Protein AF-A0A836A9Y0-F1 (afdb_monomer_lite)

Organism: Ovis aries (NCBI:txid9940)

Structure (mmCIF, N/CA/C/O backbone):
data_AF-A0A836A9Y0-F1
#
_entry.id   AF-A0A836A9Y0-F1
#
loop_
_atom_site.group_PDB
_atom_site.id
_atom_site.type_symbol
_atom_site.label_atom_id
_atom_site.label_alt_id
_atom_site.label_comp_id
_atom_site.label_asym_id
_atom_site.label_entity_id
_atom_site.label_seq_id
_atom_site.pdbx_PDB_ins_code
_atom_site.Cartn_x
_atom_site.Cartn_y
_atom_site.Cartn_z
_atom_site.occupancy
_atom_site.B_iso_or_equiv
_atom_site.auth_seq_id
_atom_site.auth_comp_id
_atom_site.auth_asym_id
_atom_site.auth_atom_id
_atom_site.pdbx_PDB_model_num
ATOM 1 N N . MET A 1 1 ? -20.623 -29.898 11.986 1.00 40.91 1 MET A N 1
ATOM 2 C CA . MET A 1 1 ? -20.162 -30.395 13.297 1.00 40.91 1 MET A CA 1
ATOM 3 C C . MET A 1 1 ? -20.669 -31.817 13.465 1.00 40.91 1 MET A C 1
ATOM 5 O O . MET A 1 1 ? -21.819 -32.070 13.120 1.00 40.91 1 MET A O 1
ATOM 9 N N . LEU A 1 2 ? -19.805 -32.748 13.873 1.00 35.03 2 LEU A N 1
ATOM 10 C CA . LEU A 1 2 ? -20.207 -34.109 14.236 1.00 35.03 2 LEU A CA 1
ATOM 11 C C . LEU A 1 2 ? -20.887 -34.054 15.611 1.00 35.03 2 LEU A C 1
ATOM 13 O O . LEU A 1 2 ? -20.304 -33.511 16.540 1.00 35.03 2 LEU A O 1
ATOM 17 N N . LYS A 1 3 ? -22.111 -34.584 15.704 1.00 52.34 3 LYS A N 1
ATOM 18 C CA . LYS A 1 3 ? -22.903 -34.691 16.939 1.00 52.34 3 LYS A CA 1
ATOM 19 C C . LYS A 1 3 ? -22.155 -35.589 17.930 1.00 52.34 3 LYS A C 1
ATOM 21 O O . LYS A 1 3 ? -21.882 -36.739 17.578 1.00 52.34 3 LYS A O 1
ATOM 26 N N . HIS A 1 4 ? -21.799 -35.088 19.111 1.00 60.66 4 HIS A N 1
ATOM 27 C CA . HIS A 1 4 ? -21.041 -35.863 20.093 1.00 60.66 4 HIS A CA 1
ATOM 28 C C . HIS A 1 4 ? -21.611 -35.687 21.502 1.00 60.66 4 HIS A C 1
ATOM 30 O O . HIS A 1 4 ? -21.284 -34.727 22.187 1.00 60.66 4 HIS A O 1
ATOM 36 N N . CYS A 1 5 ? -22.346 -36.700 21.952 1.00 69.25 5 CYS A N 1
ATOM 37 C CA . CYS A 1 5 ? -22.792 -36.835 23.332 1.00 69.25 5 CYS A CA 1
ATOM 38 C C . CYS A 1 5 ? -21.605 -36.968 24.303 1.00 69.25 5 CYS A C 1
ATOM 40 O O . CYS A 1 5 ? -20.709 -37.791 24.079 1.00 69.25 5 CYS A O 1
ATOM 42 N N . GLY A 1 6 ? -21.601 -36.186 25.381 1.00 70.75 6 GLY A N 1
ATOM 43 C CA . GLY A 1 6 ? -20.599 -36.220 26.447 1.00 70.75 6 GLY A CA 1
ATOM 44 C C . GLY A 1 6 ? -19.643 -35.024 26.457 1.00 70.75 6 GLY A C 1
ATOM 45 O O . GLY A 1 6 ? -18.547 -35.117 27.018 1.00 70.75 6 GLY A O 1
ATOM 46 N N . ASN A 1 7 ? -20.023 -33.916 25.813 1.00 75.00 7 ASN A N 1
ATOM 47 C CA . ASN A 1 7 ? -19.276 -32.652 25.824 1.00 75.00 7 ASN A CA 1
ATOM 48 C C . ASN A 1 7 ? -19.792 -31.673 26.905 1.00 75.00 7 ASN A C 1
ATOM 50 O O . ASN A 1 7 ? -19.231 -30.589 27.064 1.00 75.00 7 ASN A O 1
ATOM 54 N N . GLY A 1 8 ? -20.819 -32.061 27.670 1.00 71.50 8 GLY A N 1
ATOM 55 C CA . GLY A 1 8 ? -21.435 -31.254 28.724 1.00 71.50 8 GLY A CA 1
ATOM 56 C C . GLY A 1 8 ? -22.389 -30.170 28.215 1.00 71.50 8 GLY A C 1
ATOM 57 O O . GLY A 1 8 ? -22.803 -29.317 29.002 1.00 71.50 8 GLY A O 1
ATOM 58 N N . VAL A 1 9 ? -22.732 -30.175 26.922 1.00 77.00 9 VAL A N 1
ATOM 59 C CA . VAL A 1 9 ? -23.638 -29.215 26.283 1.00 77.00 9 VAL A CA 1
ATOM 60 C C . VAL A 1 9 ? -24.722 -29.981 25.542 1.00 77.00 9 VAL A C 1
ATOM 62 O O . VAL A 1 9 ? -24.435 -30.842 24.729 1.00 77.00 9 VAL A O 1
ATOM 65 N N . ILE A 1 10 ? -25.982 -29.636 25.788 1.00 74.56 10 ILE A N 1
ATOM 66 C CA . ILE A 1 10 ? -27.110 -30.328 25.161 1.00 74.56 10 ILE A CA 1
ATOM 67 C C . ILE A 1 10 ? -27.341 -29.760 23.766 1.00 74.56 10 ILE A C 1
ATOM 69 O O . ILE A 1 10 ? -27.750 -28.604 23.620 1.00 74.56 10 ILE A O 1
ATOM 73 N N . GLU A 1 11 ? -27.102 -30.579 22.744 1.00 77.38 11 GLU A N 1
ATOM 74 C CA . GLU A 1 11 ? -27.191 -30.180 21.340 1.00 77.38 11 GLU A CA 1
ATOM 75 C C . GLU A 1 11 ? -28.208 -31.036 20.559 1.00 77.38 11 GLU A C 1
ATOM 77 O O . GLU A 1 11 ? -28.163 -32.265 20.519 1.00 77.38 11 GLU A O 1
ATOM 82 N N . GLY A 1 12 ? -29.130 -30.389 19.839 1.00 74.44 12 GLY A N 1
ATOM 83 C CA . GLY A 1 12 ? -30.047 -31.081 18.924 1.00 74.44 12 GLY A CA 1
ATOM 84 C C . GLY A 1 12 ? -31.109 -31.953 19.615 1.00 74.44 12 GLY A C 1
ATOM 85 O O . GLY A 1 12 ? -32.067 -31.418 20.159 1.00 74.44 12 GLY A O 1
ATOM 86 N N . GLU A 1 13 ? -30.991 -33.284 19.494 1.00 70.62 13 GLU A N 1
ATOM 87 C CA . GLU A 1 13 ? -31.964 -34.291 19.987 1.00 70.62 13 GLU A CA 1
ATOM 88 C C . GLU A 1 13 ? -31.618 -34.850 21.384 1.00 70.62 13 GLU A C 1
ATOM 90 O O . GLU A 1 13 ? -32.306 -35.738 21.891 1.00 70.62 13 GLU A O 1
ATOM 95 N N . GLU A 1 14 ? -30.550 -34.353 22.006 1.00 83.00 14 GLU A N 1
ATOM 96 C CA . GLU A 1 14 ? -30.129 -34.751 23.348 1.00 83.00 14 GLU A CA 1
ATOM 97 C C . GLU A 1 14 ? -31.116 -34.245 24.408 1.00 83.00 14 GLU A C 1
ATOM 99 O O . GLU A 1 14 ? -31.613 -33.121 24.349 1.00 83.00 14 GLU A O 1
ATOM 104 N N . GLN A 1 15 ? -31.419 -35.084 25.399 1.00 82.69 15 GLN A N 1
ATOM 105 C CA . GLN A 1 15 ? -32.314 -34.714 26.505 1.00 82.69 15 GLN A CA 1
ATOM 106 C C . GLN A 1 15 ? -31.538 -34.232 27.738 1.00 82.69 15 GLN A C 1
ATOM 108 O O . GLN A 1 15 ? -32.102 -33.584 28.622 1.00 82.69 15 GLN A O 1
ATOM 113 N N . CYS A 1 16 ? -30.258 -34.586 27.816 1.00 84.50 16 CYS A N 1
ATOM 114 C CA . CYS A 1 16 ? -29.309 -34.200 28.851 1.00 84.50 16 CYS A CA 1
ATOM 115 C C . CYS A 1 16 ? -27.884 -34.491 28.352 1.00 84.50 16 CYS A C 1
ATOM 117 O O . CYS A 1 16 ? -27.719 -35.379 27.526 1.00 84.50 16 CYS A O 1
ATOM 119 N N . ASP A 1 17 ? -26.868 -33.807 28.874 1.00 84.94 17 ASP A N 1
ATOM 120 C CA . ASP A 1 17 ? -25.462 -34.163 28.653 1.00 84.94 17 ASP A CA 1
ATOM 121 C C . ASP A 1 17 ? -24.732 -34.062 30.000 1.00 84.94 17 ASP A C 1
ATOM 123 O O . ASP A 1 17 ? -24.662 -32.997 30.612 1.00 84.94 17 ASP A O 1
ATOM 127 N N . CYS A 1 18 ? -24.255 -35.204 30.495 1.00 82.69 18 CYS A N 1
ATOM 128 C CA . CYS A 1 18 ? -23.575 -35.347 31.784 1.00 82.69 18 CYS A CA 1
ATOM 129 C C . CYS A 1 18 ? -22.041 -35.264 31.676 1.00 82.69 18 CYS A C 1
ATOM 131 O O . CYS A 1 18 ? -21.339 -35.520 32.655 1.00 82.69 18 CYS A O 1
ATOM 133 N N . GLY A 1 19 ? -21.507 -34.894 30.510 1.00 82.25 19 GLY A N 1
ATOM 134 C CA . GLY A 1 19 ? -20.081 -34.754 30.249 1.00 82.25 19 GLY A CA 1
ATOM 135 C C . GLY A 1 19 ? -19.379 -36.092 30.019 1.00 82.25 19 GLY A C 1
ATOM 136 O O . GLY A 1 19 ? -19.870 -36.988 29.335 1.00 82.25 19 GLY A O 1
ATOM 137 N N . SER A 1 20 ? -18.179 -36.241 30.577 1.00 80.81 20 SER A N 1
ATOM 138 C CA . SER A 1 20 ? -17.347 -37.428 30.357 1.00 80.81 20 SER A CA 1
ATOM 139 C C . SER A 1 20 ? -18.006 -38.722 30.853 1.00 80.81 20 SER A C 1
ATOM 141 O O . SER A 1 20 ? -18.827 -38.717 31.770 1.00 80.81 20 SER A O 1
ATOM 143 N N . ILE A 1 21 ? -17.554 -39.868 30.328 1.00 77.56 21 ILE A N 1
ATOM 144 C CA . ILE A 1 21 ? -18.065 -41.201 30.703 1.00 77.56 21 ILE A CA 1
ATOM 145 C C . ILE A 1 21 ? -18.118 -41.394 32.231 1.00 77.56 21 ILE A C 1
ATOM 147 O O . ILE A 1 21 ? -19.115 -41.871 32.764 1.00 77.56 21 ILE A O 1
ATOM 151 N N . LYS A 1 22 ? -17.084 -40.949 32.958 1.00 78.38 22 LYS A N 1
ATOM 152 C CA . LYS A 1 22 ? -17.028 -41.052 34.426 1.00 78.38 22 LYS A CA 1
ATOM 153 C C . LYS A 1 22 ? -18.047 -40.163 35.146 1.00 78.38 22 LYS A C 1
ATOM 155 O O . LYS A 1 22 ? -18.500 -40.530 36.225 1.00 78.38 22 LYS A O 1
ATOM 160 N N . GLN A 1 23 ? -18.379 -39.000 34.584 1.00 78.56 23 GLN A N 1
ATOM 161 C CA . GLN A 1 23 ? -19.380 -38.092 35.150 1.00 78.56 23 GLN A CA 1
ATOM 162 C C . GLN A 1 23 ? -20.791 -38.641 34.908 1.00 78.56 23 GLN A C 1
ATOM 164 O O . GLN A 1 23 ? -21.576 -38.732 35.844 1.00 78.56 23 GLN A O 1
ATOM 169 N N . CYS A 1 24 ? -21.063 -39.146 33.704 1.00 79.19 24 CYS A N 1
ATOM 170 C CA . CYS A 1 24 ? -22.323 -39.807 33.366 1.00 79.19 24 CYS A CA 1
ATOM 171 C C . CYS A 1 24 ? -22.589 -41.109 34.140 1.00 79.19 24 CYS A C 1
ATOM 173 O O . CYS A 1 24 ? -23.739 -41.429 34.444 1.00 79.19 24 CYS A O 1
ATOM 175 N N . GLU A 1 25 ? -21.551 -41.874 34.492 1.00 79.50 25 GLU A N 1
ATOM 176 C CA . GLU A 1 25 ? -21.694 -43.054 35.361 1.00 79.50 25 GLU A CA 1
ATOM 177 C C . GLU A 1 25 ? -22.186 -42.690 36.771 1.00 79.50 25 GLU A C 1
ATOM 179 O O . GLU A 1 25 ? -22.871 -43.494 37.406 1.00 79.50 25 GLU A O 1
ATOM 184 N N . GLN A 1 26 ? -21.868 -41.482 37.242 1.00 80.44 26 GLN A N 1
ATOM 185 C CA . GLN A 1 26 ? -22.259 -40.963 38.555 1.00 80.44 26 GLN A CA 1
ATOM 186 C C . GLN A 1 26 ? -23.515 -40.077 38.502 1.00 80.44 26 GLN A C 1
ATOM 188 O O . GLN A 1 26 ? -24.064 -39.753 39.555 1.00 80.44 26 GLN A O 1
ATOM 193 N N . ASP A 1 27 ? -23.991 -39.711 37.307 1.00 81.88 27 ASP A N 1
ATOM 194 C CA . ASP A 1 27 ? -25.158 -38.850 37.126 1.00 81.88 27 ASP A CA 1
ATOM 195 C C . ASP A 1 27 ? -26.471 -39.635 37.353 1.00 81.88 27 ASP A C 1
ATOM 197 O O . ASP A 1 27 ? -26.752 -40.617 36.646 1.00 81.88 27 ASP A O 1
ATOM 201 N N . PRO A 1 28 ? -27.295 -39.234 38.341 1.00 84.56 28 PRO A N 1
ATOM 202 C CA . PRO A 1 28 ? -28.524 -39.938 38.693 1.00 84.56 28 PRO A CA 1
ATOM 203 C C . PRO A 1 28 ? -29.680 -39.692 37.711 1.00 84.56 28 PRO A C 1
ATOM 205 O O . PRO A 1 28 ? -30.686 -40.401 37.787 1.00 84.56 28 PRO A O 1
ATOM 208 N N . CYS A 1 29 ? -29.555 -38.731 36.791 1.00 90.00 29 CYS A N 1
ATOM 209 C CA . CYS A 1 29 ? -30.629 -38.260 35.917 1.00 90.00 29 CYS A CA 1
ATOM 210 C C . CYS A 1 29 ? -30.338 -38.462 34.422 1.00 90.00 29 CYS A C 1
ATOM 212 O O . CYS A 1 29 ? -31.281 -38.592 33.640 1.00 90.00 29 CYS A O 1
ATOM 214 N N . CYS A 1 30 ? -29.067 -38.528 34.024 1.00 89.62 30 CYS A N 1
ATOM 215 C CA . CYS A 1 30 ? -28.631 -38.636 32.636 1.00 89.62 30 CYS A CA 1
ATOM 216 C C . CYS A 1 30 ? -27.871 -39.943 32.350 1.00 89.62 30 CYS A C 1
ATOM 218 O O . CYS A 1 30 ? -27.176 -40.485 33.212 1.00 89.62 30 CYS A O 1
ATOM 220 N N . LEU A 1 31 ? -28.042 -40.490 31.143 1.00 85.62 31 LEU A N 1
ATOM 221 C CA . LEU A 1 31 ? -27.331 -41.671 30.646 1.00 85.62 31 LEU A CA 1
ATOM 222 C C . LEU A 1 31 ? -26.176 -41.280 29.715 1.00 85.62 31 LEU A C 1
ATOM 224 O O . LEU A 1 31 ? -26.192 -40.233 29.081 1.00 85.62 31 LEU A O 1
ATOM 228 N N . LEU A 1 32 ? -25.225 -42.205 29.542 1.00 83.81 32 LEU A N 1
ATOM 229 C CA . LEU A 1 32 ? -24.067 -42.091 28.637 1.00 83.81 32 LEU A CA 1
ATOM 230 C C . LEU A 1 32 ? -24.412 -41.853 27.155 1.00 83.81 32 LEU A C 1
ATOM 232 O O . LEU A 1 32 ? -23.524 -41.581 26.358 1.00 83.81 32 LEU A O 1
ATOM 236 N N . ASN A 1 33 ? -25.676 -42.018 26.771 1.00 84.75 33 ASN A N 1
ATOM 237 C CA . ASN A 1 33 ? -26.183 -41.754 25.426 1.00 84.75 33 ASN A CA 1
ATOM 238 C C . ASN A 1 33 ? -26.951 -40.419 25.335 1.00 84.75 33 ASN A C 1
ATOM 240 O O . ASN A 1 33 ? -27.707 -40.237 24.384 1.00 84.75 33 ASN A O 1
ATOM 244 N N . CYS A 1 34 ? -26.806 -39.536 26.329 1.00 85.94 34 CYS A N 1
ATOM 245 C CA . CYS A 1 34 ? -27.427 -38.210 26.382 1.00 85.94 34 CYS A CA 1
ATOM 246 C C . CYS A 1 34 ? -28.962 -38.243 26.361 1.00 85.94 34 CYS A C 1
ATOM 248 O O . CYS A 1 34 ? -29.647 -37.361 25.834 1.00 85.94 34 CYS A O 1
ATOM 250 N N . THR A 1 35 ? -29.518 -39.296 26.969 1.00 86.88 35 THR A N 1
ATOM 251 C CA . THR A 1 35 ? -30.953 -39.431 27.231 1.00 86.88 35 THR A CA 1
ATOM 252 C C . THR A 1 35 ? -31.219 -39.451 28.727 1.00 86.88 35 THR A C 1
ATOM 254 O O . THR A 1 35 ? -30.390 -39.912 29.518 1.00 86.88 35 THR A O 1
ATOM 257 N N . LEU A 1 36 ? -32.384 -38.942 29.126 1.00 88.62 36 LEU A N 1
ATOM 258 C CA . LEU A 1 36 ? -32.783 -38.965 30.526 1.00 88.62 36 LEU A CA 1
ATOM 259 C C . LEU A 1 36 ? -32.986 -40.412 30.980 1.00 88.62 36 LEU A C 1
ATOM 261 O O . LEU A 1 36 ? -33.551 -41.245 30.265 1.00 88.62 36 LEU A O 1
ATOM 265 N N . ARG A 1 37 ? -32.548 -40.720 32.202 1.00 87.75 37 ARG A N 1
ATOM 266 C CA . ARG A 1 37 ? -32.805 -42.027 32.812 1.00 87.75 37 ARG A CA 1
ATOM 267 C C . ARG A 1 37 ? -34.317 -42.265 32.916 1.00 87.75 37 ARG A C 1
ATOM 269 O O . ARG A 1 37 ? -35.064 -41.327 33.192 1.00 87.75 37 ARG A O 1
ATOM 276 N N . PRO A 1 38 ? -34.801 -43.509 32.751 1.00 85.44 38 PRO A N 1
ATOM 277 C CA . PRO A 1 38 ? -36.221 -43.816 32.891 1.00 85.44 38 PRO A CA 1
ATOM 278 C C . PRO A 1 38 ? -36.775 -43.324 34.237 1.00 85.44 38 PRO A C 1
ATOM 280 O O . PRO A 1 38 ? -36.335 -43.764 35.297 1.00 85.44 38 PRO A O 1
ATOM 283 N N . GLY A 1 39 ? -37.736 -42.397 34.190 1.00 81.88 39 GLY A N 1
ATOM 284 C CA . GLY A 1 39 ? -38.320 -41.760 35.373 1.00 81.88 39 GLY A CA 1
ATOM 285 C C . GLY A 1 39 ? -37.754 -40.376 35.717 1.00 81.88 39 GLY A C 1
ATOM 286 O O . GLY A 1 39 ? -38.380 -39.682 36.519 1.00 81.88 39 GLY A O 1
ATOM 287 N N . ALA A 1 40 ? -36.662 -39.932 35.096 1.00 88.88 40 ALA A N 1
ATOM 288 C CA . ALA A 1 40 ? -36.173 -38.558 35.185 1.00 88.88 40 ALA A CA 1
ATOM 289 C C . ALA A 1 40 ? -36.973 -37.637 34.246 1.00 88.88 40 ALA A C 1
ATOM 291 O O . ALA A 1 40 ? -37.228 -37.975 33.093 1.00 88.88 40 ALA A O 1
ATOM 292 N N . ALA A 1 41 ? -37.394 -36.479 34.753 1.00 86.81 41 ALA A N 1
ATOM 293 C CA . ALA A 1 41 ? -38.048 -35.418 33.982 1.00 86.81 41 ALA A CA 1
ATOM 294 C C . ALA A 1 41 ? -37.070 -34.296 33.586 1.00 86.81 41 ALA A C 1
ATOM 296 O O . ALA A 1 41 ? -37.346 -33.531 32.668 1.00 86.81 41 ALA A O 1
ATOM 297 N N . CYS A 1 42 ? -35.935 -34.198 34.277 1.00 88.00 42 CYS A N 1
ATOM 298 C CA . CYS A 1 42 ? -34.871 -33.230 34.034 1.00 88.00 42 CYS A CA 1
ATOM 299 C C . CYS A 1 42 ? -33.542 -33.779 34.575 1.00 88.00 42 CYS A C 1
ATOM 301 O O . CYS A 1 42 ? -33.552 -34.696 35.399 1.00 88.00 42 CYS A O 1
ATOM 303 N N . ALA A 1 43 ? -32.416 -33.204 34.144 1.00 85.69 43 ALA A N 1
ATOM 304 C CA . ALA A 1 43 ? -31.085 -33.520 34.682 1.00 85.69 43 ALA A CA 1
ATOM 305 C C . ALA A 1 43 ? -30.281 -32.289 35.145 1.00 85.69 43 ALA A C 1
ATOM 307 O O . ALA A 1 43 ? -29.320 -32.431 35.888 1.00 85.69 43 ALA A O 1
ATOM 308 N N . PHE A 1 44 ? -30.670 -31.080 34.738 1.00 81.94 44 PHE A N 1
ATOM 309 C CA . PHE A 1 44 ? -29.917 -29.842 34.959 1.00 81.94 44 PHE A CA 1
ATOM 310 C C . PHE A 1 44 ? -30.878 -28.647 35.053 1.00 81.94 44 PHE A C 1
ATOM 312 O O . PHE A 1 44 ? -32.032 -28.762 34.647 1.00 81.94 44 PHE A O 1
ATOM 319 N N . GLY A 1 45 ? -30.407 -27.502 35.556 1.00 80.50 45 GLY A N 1
ATOM 320 C CA . GLY A 1 45 ? -31.193 -26.268 35.698 1.00 80.50 45 GLY A CA 1
ATOM 321 C C . GLY A 1 45 ? -31.767 -26.047 37.106 1.00 80.50 45 GLY A C 1
ATOM 322 O O . GLY A 1 45 ? -31.972 -26.991 37.863 1.00 80.50 45 GLY A O 1
ATOM 323 N N . LEU A 1 46 ? -32.011 -24.780 37.469 1.00 79.75 46 LEU A N 1
ATOM 324 C CA . LEU A 1 46 ? -32.433 -24.364 38.822 1.00 79.75 46 LEU A CA 1
ATOM 325 C C . LEU A 1 46 ? -33.781 -24.958 39.262 1.00 79.75 46 LEU A C 1
ATOM 327 O O . LEU A 1 46 ? -34.043 -25.063 40.456 1.00 79.75 46 LEU A O 1
ATOM 331 N N . CYS A 1 47 ? -34.630 -25.366 38.317 1.00 86.50 47 CYS A N 1
ATOM 332 C CA . CYS A 1 47 ? -35.911 -26.014 38.602 1.00 86.50 47 CYS A CA 1
ATOM 333 C C . CYS A 1 47 ? -35.830 -27.541 38.562 1.00 86.50 47 CYS A C 1
ATOM 335 O O . CYS A 1 47 ? -36.873 -28.198 38.565 1.00 86.50 47 CYS A O 1
ATOM 337 N N . CYS A 1 48 ? -34.625 -28.107 38.490 1.00 87.31 48 CYS A N 1
ATOM 338 C CA . CYS A 1 48 ? -34.408 -29.540 38.525 1.00 87.31 48 CYS A CA 1
ATOM 339 C C . CYS A 1 48 ? -33.849 -29.971 39.878 1.00 87.31 48 CYS A C 1
ATOM 341 O O . CYS A 1 48 ? -32.749 -29.580 40.263 1.00 87.31 48 CYS A O 1
ATOM 343 N N . LYS A 1 49 ? -34.595 -30.817 40.590 1.00 85.12 49 LYS A N 1
ATOM 344 C CA . LYS A 1 49 ? -34.154 -31.409 41.853 1.00 85.12 49 LYS A CA 1
ATOM 345 C C . LYS A 1 49 ? -34.531 -32.878 41.881 1.00 85.12 49 LYS A C 1
ATOM 347 O O . LYS A 1 49 ? -35.651 -33.233 41.524 1.00 85.12 49 LYS A O 1
ATOM 352 N N . ASP A 1 50 ? -33.582 -33.732 42.257 1.00 88.25 50 ASP A N 1
ATOM 353 C CA . ASP A 1 50 ? -33.772 -35.188 42.311 1.00 88.25 50 ASP A CA 1
ATOM 354 C C . ASP A 1 50 ? -34.377 -35.758 41.007 1.00 88.25 50 ASP A C 1
ATOM 356 O O . ASP A 1 50 ? -35.269 -36.607 41.010 1.00 88.25 50 ASP A O 1
ATOM 360 N N . CYS A 1 51 ? -33.910 -35.239 39.865 1.00 90.25 51 CYS A N 1
ATOM 361 C CA . CYS A 1 51 ? -34.370 -35.577 38.515 1.00 90.25 51 CYS A CA 1
ATOM 362 C C . CYS A 1 51 ? -35.854 -35.279 38.221 1.00 90.25 51 CYS A C 1
ATOM 364 O O . CYS A 1 51 ? -36.423 -35.834 37.275 1.00 90.25 51 CYS A O 1
ATOM 366 N N . LYS A 1 52 ? -36.513 -34.425 39.011 1.00 89.50 52 LYS A N 1
ATOM 367 C CA . LYS A 1 52 ? -37.903 -33.990 38.823 1.00 89.50 52 LYS A CA 1
ATOM 368 C C . LYS A 1 52 ? -37.991 -32.468 38.742 1.00 89.50 52 LYS A C 1
ATOM 370 O O . LYS A 1 52 ? -37.170 -31.755 39.316 1.00 89.50 52 LYS A O 1
ATOM 375 N N . PHE A 1 53 ? -39.010 -31.976 38.035 1.00 87.94 53 PHE A N 1
ATOM 376 C CA . PHE A 1 53 ? -39.336 -30.555 38.082 1.00 87.94 53 PHE A CA 1
ATOM 377 C C . PHE A 1 53 ? -39.808 -30.183 39.482 1.00 87.94 53 PHE A C 1
ATOM 379 O O . PHE A 1 53 ? -40.619 -30.892 40.084 1.00 87.94 53 PHE A O 1
ATOM 386 N N . MET A 1 54 ? -39.311 -29.055 39.974 1.00 83.50 54 MET A N 1
ATOM 387 C CA . MET A 1 54 ? -39.780 -28.457 41.216 1.00 83.50 54 MET A CA 1
ATOM 388 C C . MET A 1 54 ? -41.285 -28.150 41.128 1.00 83.50 54 MET A C 1
ATOM 390 O O . MET A 1 54 ? -41.750 -27.699 40.076 1.00 83.50 54 MET A O 1
ATOM 394 N N . PRO A 1 55 ? -42.065 -28.397 42.196 1.00 83.00 55 PRO A N 1
ATOM 395 C CA . PRO A 1 55 ? -43.509 -28.192 42.187 1.00 83.00 55 PRO A CA 1
ATOM 396 C C . PRO A 1 55 ? -43.854 -26.719 41.945 1.00 83.00 55 PRO A C 1
ATOM 398 O O . PRO A 1 55 ? -43.154 -25.813 42.399 1.00 83.00 55 PRO A O 1
ATOM 401 N N . SER A 1 56 ? -44.948 -26.472 41.219 1.00 86.38 56 SER A N 1
ATOM 402 C CA . SER A 1 56 ? -45.346 -25.100 40.910 1.00 86.38 56 SER A CA 1
ATOM 403 C C . SER A 1 56 ? -45.731 -24.328 42.176 1.00 86.38 56 SER A C 1
ATOM 405 O O . SER A 1 56 ? -46.409 -24.865 43.051 1.00 86.38 56 SER A O 1
ATOM 407 N N . GLY A 1 57 ? -45.304 -23.067 42.253 1.00 81.44 57 GLY A N 1
ATOM 408 C CA . GLY A 1 57 ? -45.620 -22.151 43.355 1.00 81.44 57 GLY A CA 1
ATOM 409 C C . GLY A 1 57 ? -44.546 -22.024 44.439 1.00 81.44 57 GLY A C 1
ATOM 410 O O . GLY A 1 57 ? -44.655 -21.138 45.284 1.00 81.44 57 GLY A O 1
ATOM 411 N N . GLU A 1 58 ? -43.484 -22.832 44.407 1.00 83.88 58 GLU A N 1
ATOM 412 C CA . GLU A 1 58 ? -42.281 -22.567 45.205 1.00 83.88 58 GLU A CA 1
ATOM 413 C C . GLU A 1 58 ? -41.426 -21.451 44.559 1.00 83.88 58 GLU A C 1
ATOM 415 O O . GLU A 1 58 ? -41.511 -21.197 43.355 1.00 83.88 58 GLU A O 1
ATOM 420 N N . LEU A 1 59 ? -40.618 -20.752 45.360 1.00 85.69 59 LEU A N 1
ATOM 421 C CA . LEU A 1 59 ? -39.804 -19.623 44.901 1.00 85.69 59 LEU A CA 1
ATOM 422 C C . LEU A 1 59 ? -38.581 -20.117 44.111 1.00 85.69 59 LEU A C 1
ATOM 424 O O . LEU A 1 59 ? -37.744 -20.839 44.653 1.00 85.69 59 LEU A O 1
ATOM 428 N N . CYS A 1 60 ? -38.483 -19.707 42.848 1.00 86.94 60 CYS A N 1
ATOM 429 C CA . CYS A 1 60 ? -37.383 -20.037 41.942 1.00 86.94 60 CYS A CA 1
ATOM 430 C C . CYS A 1 60 ? -36.238 -19.040 42.081 1.00 86.94 60 CYS A C 1
ATOM 432 O O . CYS A 1 60 ? -35.096 -19.421 42.338 1.00 86.94 60 CYS A O 1
ATOM 434 N N . ARG A 1 61 ? -36.566 -17.751 41.962 1.00 89.06 61 ARG A N 1
ATOM 435 C CA . ARG A 1 61 ? -35.628 -16.646 42.139 1.00 89.06 61 ARG A CA 1
ATOM 436 C C . ARG A 1 61 ? -36.248 -15.634 43.111 1.00 89.06 61 ARG A C 1
ATOM 438 O O . ARG A 1 61 ? -37.380 -15.200 42.892 1.00 89.06 61 ARG A O 1
ATOM 445 N N . PRO A 1 62 ? -35.572 -15.321 44.231 1.00 85.75 62 PRO A N 1
ATOM 446 C CA . PRO A 1 62 ? -36.053 -14.326 45.180 1.00 85.75 62 PRO A CA 1
ATOM 447 C C . PRO A 1 62 ? -35.888 -12.914 44.615 1.00 85.75 62 PRO A C 1
ATOM 449 O O . PRO A 1 62 ? -34.912 -12.648 43.922 1.00 85.75 62 PRO A O 1
ATOM 452 N N . GLN A 1 63 ? -36.795 -12.010 44.992 1.00 86.12 63 GLN A N 1
ATOM 453 C CA . GLN A 1 63 ? -36.639 -10.582 44.710 1.00 86.12 63 GLN A CA 1
ATOM 454 C C . GLN A 1 63 ? -35.381 -10.036 45.406 1.00 86.12 63 GLN A C 1
ATOM 456 O O . GLN A 1 63 ? -35.193 -10.239 46.611 1.00 86.12 63 GLN A O 1
ATOM 461 N N . ILE A 1 64 ? -34.522 -9.348 44.656 1.00 80.25 64 ILE A N 1
ATOM 462 C CA . ILE A 1 64 ? -33.262 -8.772 45.154 1.00 80.25 64 ILE A CA 1
ATOM 463 C C . ILE A 1 64 ? -33.466 -7.332 45.648 1.00 80.25 64 ILE A C 1
ATOM 465 O O . ILE A 1 64 ? -32.761 -6.871 46.546 1.00 80.25 64 ILE A O 1
ATOM 469 N N . SER A 1 65 ? -34.450 -6.617 45.102 1.00 81.25 65 SER A N 1
ATOM 470 C CA . SER A 1 65 ? -34.861 -5.297 45.581 1.00 81.25 65 SER A CA 1
ATOM 471 C C . SER A 1 65 ? -36.357 -5.077 45.356 1.00 81.25 65 SER A C 1
ATOM 473 O O . SER A 1 65 ? -37.019 -5.872 44.701 1.00 81.25 65 SER A O 1
ATOM 475 N N . GLU A 1 66 ? -36.896 -3.970 45.858 1.00 82.62 66 GLU A N 1
ATOM 476 C CA . GLU A 1 66 ? -38.275 -3.535 45.581 1.00 82.62 66 GLU A CA 1
ATOM 477 C C . GLU A 1 66 ? -38.552 -3.225 44.094 1.00 82.62 66 GLU A C 1
ATOM 479 O O . GLU A 1 66 ? -39.706 -3.092 43.693 1.00 82.62 66 GLU A O 1
ATOM 484 N N . CYS A 1 67 ? -37.501 -3.144 43.271 1.00 86.75 67 CYS A N 1
ATOM 485 C CA . CYS A 1 67 ? -37.579 -2.999 41.818 1.00 86.75 67 CYS A CA 1
ATOM 486 C C . CYS A 1 67 ? -37.438 -4.323 41.058 1.00 86.75 67 CYS A C 1
ATOM 488 O O . CYS A 1 67 ? -37.489 -4.322 39.828 1.00 86.75 67 CYS A O 1
ATOM 490 N N . ASP A 1 68 ? -37.247 -5.428 41.771 1.00 88.25 68 ASP A N 1
ATOM 491 C CA . ASP A 1 68 ? -37.094 -6.775 41.237 1.00 88.25 68 ASP A CA 1
ATOM 492 C C . ASP A 1 68 ? -38.340 -7.598 41.576 1.00 88.25 68 ASP A C 1
ATOM 494 O O . ASP A 1 68 ? -38.889 -7.459 42.671 1.00 88.25 68 ASP A O 1
ATOM 498 N N . LEU A 1 69 ? -38.825 -8.424 40.649 1.00 86.75 69 LEU A N 1
ATOM 499 C CA . LEU A 1 69 ? -39.995 -9.261 40.913 1.00 86.75 69 LEU A CA 1
ATOM 500 C C . LEU A 1 69 ? -39.526 -10.685 41.229 1.00 86.75 69 LEU A C 1
ATOM 502 O O . LEU A 1 69 ? -38.619 -11.188 40.582 1.00 86.75 69 LEU A O 1
ATOM 506 N N . PRO A 1 70 ? -40.119 -11.365 42.223 1.00 86.69 70 PRO A N 1
ATOM 507 C CA . PRO A 1 70 ? -39.793 -12.760 42.459 1.00 86.69 70 PRO A CA 1
ATOM 508 C C . PRO A 1 70 ? -40.349 -13.635 41.330 1.00 86.69 70 PRO A C 1
ATOM 510 O O . PRO A 1 70 ? -41.446 -13.391 40.830 1.00 86.69 70 PRO A O 1
ATOM 513 N N . GLU A 1 71 ? -39.636 -14.705 40.982 1.00 90.62 71 GLU A N 1
ATOM 514 C CA . GLU A 1 71 ? -40.141 -15.739 40.078 1.00 90.62 71 GLU A CA 1
ATOM 515 C C . GLU A 1 71 ? -40.399 -17.049 40.810 1.00 90.62 71 GLU A C 1
ATOM 517 O O . GLU A 1 71 ? -39.627 -17.482 41.669 1.00 90.62 71 GLU A O 1
ATOM 522 N N . TRP A 1 72 ? -41.462 -17.739 40.407 1.00 87.94 72 TRP A N 1
ATOM 523 C CA . TRP A 1 72 ? -41.884 -19.012 40.985 1.00 87.94 72 TRP A CA 1
ATOM 524 C C . TRP A 1 72 ? -41.709 -20.155 39.995 1.00 87.94 72 TRP A C 1
ATOM 526 O O . TRP A 1 72 ? -41.800 -19.968 38.780 1.00 87.94 72 TRP A O 1
ATOM 536 N N . TYR A 1 73 ? -41.488 -21.364 40.509 1.00 86.00 73 TYR A N 1
ATOM 537 C CA . TYR A 1 73 ? -41.441 -22.554 39.672 1.00 86.00 73 TYR A CA 1
ATOM 538 C C . TYR A 1 73 ? -42.785 -22.733 38.954 1.00 86.00 73 TYR A C 1
ATOM 540 O O . TYR A 1 73 ? -43.864 -22.641 39.547 1.00 86.00 73 TYR A O 1
ATOM 548 N N . ASN A 1 74 ? -42.728 -23.028 37.659 1.00 83.00 74 ASN A N 1
ATOM 549 C CA . ASN A 1 74 ? -43.911 -23.278 36.834 1.00 83.00 74 ASN A CA 1
ATOM 550 C C . ASN A 1 74 ? -44.323 -24.764 36.809 1.00 83.00 74 ASN A C 1
ATOM 552 O O . ASN A 1 74 ? -45.293 -25.116 36.142 1.00 83.00 74 ASN A O 1
ATOM 556 N N . GLY A 1 75 ? -43.576 -25.646 37.489 1.00 82.75 75 GLY A N 1
ATOM 557 C CA . GLY A 1 75 ? -43.845 -27.088 37.550 1.00 82.75 75 GLY A CA 1
ATOM 558 C C . GLY A 1 75 ? -43.604 -27.866 36.254 1.00 82.75 75 GLY A C 1
ATOM 559 O O . GLY A 1 75 ? -43.905 -29.055 36.201 1.00 82.75 75 GLY A O 1
ATOM 560 N N . THR A 1 76 ? -43.112 -27.213 35.200 1.00 84.06 76 THR A N 1
ATOM 561 C CA . THR A 1 76 ? -43.107 -27.760 33.831 1.00 84.06 76 THR A CA 1
ATOM 562 C C . THR A 1 76 ? -41.789 -27.561 33.087 1.00 84.06 76 THR A C 1
ATOM 564 O O . THR A 1 76 ? -41.594 -28.166 32.036 1.00 84.06 76 THR A O 1
ATOM 567 N N . SER A 1 77 ? -40.878 -26.744 33.619 1.00 85.00 77 SER A N 1
ATOM 568 C CA . SER A 1 77 ? -39.555 -26.493 33.051 1.00 85.00 77 SER A CA 1
ATOM 569 C C . SER A 1 77 ? -38.456 -26.757 34.072 1.00 85.00 77 SER A C 1
ATOM 571 O O . SER A 1 77 ? -38.645 -26.603 35.274 1.00 85.00 77 SER A O 1
ATOM 573 N N . HIS A 1 78 ? -37.285 -27.114 33.557 1.00 83.62 78 HIS A N 1
ATOM 574 C CA . HIS A 1 78 ? -36.018 -27.205 34.276 1.00 83.62 78 HIS A CA 1
ATOM 575 C C . HIS A 1 78 ? -35.332 -25.847 34.562 1.00 83.62 78 HIS A C 1
ATOM 577 O O . HIS A 1 78 ? -34.437 -25.778 35.403 1.00 83.62 78 HIS A O 1
ATOM 583 N N . GLN A 1 79 ? -35.750 -24.765 33.896 1.00 85.88 79 GLN A N 1
ATOM 584 C CA . GLN A 1 79 ? -35.218 -23.406 34.072 1.00 85.88 79 GLN A CA 1
ATOM 585 C C . GLN A 1 79 ? -36.272 -22.481 34.679 1.00 85.88 79 GLN A C 1
ATOM 587 O O . GLN A 1 79 ? -37.463 -22.636 34.383 1.00 85.88 79 GLN A O 1
ATOM 592 N N . CYS A 1 80 ? -35.829 -21.515 35.498 1.00 85.25 80 CYS A N 1
ATOM 593 C CA . CYS A 1 80 ? -36.732 -20.502 36.042 1.00 85.25 80 CYS A CA 1
ATOM 594 C C . CYS A 1 80 ? -37.396 -19.737 34.890 1.00 85.25 80 CYS A C 1
ATOM 596 O O . CYS A 1 80 ? -36.782 -19.589 33.828 1.00 85.25 80 CYS A O 1
ATOM 598 N N . PRO A 1 81 ? -38.615 -19.214 35.097 1.00 85.56 81 PRO A N 1
ATOM 599 C CA . PRO A 1 81 ? -39.185 -18.218 34.202 1.00 85.56 81 PRO A CA 1
ATOM 600 C C . PRO A 1 81 ? -38.218 -17.052 33.937 1.00 85.56 81 PRO A C 1
ATOM 602 O O . PRO A 1 81 ? -37.279 -16.815 34.711 1.00 85.56 81 PRO A O 1
ATOM 605 N N . GLU A 1 82 ? -38.449 -16.341 32.829 1.00 85.12 82 GLU A N 1
ATOM 606 C CA . GLU A 1 82 ? -37.678 -15.141 32.497 1.00 85.12 82 GLU A CA 1
ATOM 607 C C . GLU A 1 82 ? -37.649 -14.172 33.680 1.00 85.12 82 GLU A C 1
ATOM 609 O O . GLU A 1 82 ? -38.638 -14.003 34.388 1.00 85.12 82 GLU A O 1
ATOM 614 N N . ASP A 1 83 ? -36.476 -13.585 33.885 1.00 84.38 83 ASP A N 1
ATOM 615 C CA . ASP A 1 83 ? -36.185 -12.669 34.978 1.00 84.38 83 ASP A CA 1
ATOM 616 C C . ASP A 1 83 ? -36.820 -11.305 34.691 1.00 84.38 83 ASP A C 1
ATOM 618 O O . ASP A 1 83 ? -36.377 -10.578 33.791 1.00 84.38 83 ASP A O 1
ATOM 622 N N . VAL A 1 84 ? -37.904 -11.004 35.403 1.00 85.88 84 VAL A N 1
ATOM 623 C CA . VAL A 1 84 ? -38.763 -9.847 35.159 1.00 85.88 84 VAL A CA 1
ATOM 624 C C . VAL A 1 84 ? -38.653 -8.856 36.304 1.00 85.88 84 VAL A C 1
ATOM 626 O O . VAL A 1 84 ? -38.527 -9.205 37.468 1.00 85.88 84 VAL A O 1
ATOM 629 N N . HIS A 1 85 ? -38.728 -7.570 35.978 1.00 86.50 85 HIS A N 1
ATOM 630 C CA . HIS A 1 85 ? -38.516 -6.517 36.960 1.00 86.50 85 HIS A CA 1
ATOM 631 C C . HIS A 1 85 ? -39.530 -5.397 36.820 1.00 86.50 85 HIS A C 1
ATOM 633 O O . HIS A 1 85 ? -40.198 -5.252 35.790 1.00 86.50 85 HIS A O 1
ATOM 639 N N . VAL A 1 86 ? -39.650 -4.591 37.873 1.00 83.12 86 VAL A N 1
ATOM 640 C CA . VAL A 1 86 ? -40.521 -3.418 37.868 1.00 83.12 86 VAL A CA 1
ATOM 641 C C . VAL A 1 86 ? -40.066 -2.480 36.750 1.00 83.12 86 VAL A C 1
ATOM 643 O O . VAL A 1 86 ? -38.867 -2.288 36.529 1.00 83.12 86 VAL A O 1
ATOM 646 N N . GLN A 1 87 ? -41.028 -1.931 36.008 1.00 77.50 87 GLN A N 1
ATOM 647 C CA . GLN A 1 87 ? -40.754 -1.072 34.861 1.00 77.50 87 GLN A CA 1
ATOM 648 C C . GLN A 1 87 ? -39.875 0.125 35.258 1.00 77.50 87 GLN A C 1
ATOM 650 O O . GLN A 1 87 ? -40.126 0.790 36.266 1.00 77.50 87 GLN A O 1
ATOM 655 N N . ASP A 1 88 ? -38.867 0.420 34.434 1.00 75.31 88 ASP A N 1
ATOM 656 C CA . ASP A 1 88 ? -37.946 1.527 34.681 1.00 75.31 88 ASP A CA 1
ATOM 657 C C . ASP A 1 88 ? -38.694 2.866 34.813 1.00 75.31 88 ASP A C 1
ATOM 659 O O . ASP A 1 88 ? -39.575 3.194 34.010 1.00 75.31 88 ASP A O 1
ATOM 663 N N . GLY A 1 89 ? -38.312 3.657 35.817 1.00 67.81 89 GLY A N 1
ATOM 664 C CA . GLY A 1 89 ? -38.919 4.955 36.122 1.00 67.81 89 GLY A CA 1
ATOM 665 C C . GLY A 1 89 ? -40.085 4.909 37.114 1.00 67.81 89 GLY A C 1
ATOM 666 O O . GLY A 1 89 ? -40.624 5.963 37.447 1.00 67.81 89 GLY A O 1
ATOM 667 N N . ILE A 1 90 ? -40.463 3.731 37.622 1.00 76.50 90 ILE A N 1
ATOM 668 C CA . ILE A 1 90 ? -41.392 3.625 38.755 1.00 76.50 90 ILE A CA 1
ATOM 669 C C . ILE A 1 90 ? -40.665 4.037 40.046 1.00 76.50 90 ILE A C 1
ATOM 671 O O . ILE A 1 90 ? -39.566 3.541 40.300 1.00 76.50 90 ILE A O 1
ATOM 675 N N . PRO A 1 91 ? -41.221 4.960 40.852 1.00 79.38 91 PRO A N 1
ATOM 676 C CA . PRO A 1 91 ? -40.599 5.380 42.102 1.00 79.38 91 PRO A CA 1
ATOM 677 C C . PRO A 1 91 ? -40.571 4.224 43.104 1.00 79.38 91 PRO A C 1
ATOM 679 O O . PRO A 1 91 ? -41.585 3.567 43.328 1.00 79.38 91 PRO A O 1
ATOM 682 N N . CYS A 1 92 ? -39.407 4.005 43.707 1.00 84.19 92 CYS A N 1
ATOM 683 C CA . CYS A 1 92 ? -39.183 2.993 44.742 1.00 84.19 92 CYS A CA 1
ATOM 684 C C . CYS A 1 92 ? -38.885 3.611 46.117 1.00 84.19 92 CYS A C 1
ATOM 686 O O . CYS A 1 92 ? -39.058 2.966 47.141 1.00 84.19 92 CYS A O 1
ATOM 688 N N . SER A 1 93 ? -38.514 4.894 46.158 1.00 76.38 93 SER A N 1
ATOM 689 C CA . SER A 1 93 ? -38.355 5.689 47.379 1.00 76.38 93 SER A CA 1
ATOM 690 C C . SER A 1 93 ? -38.671 7.160 47.074 1.00 76.38 93 SER A C 1
ATOM 692 O O . SER A 1 93 ? -38.835 7.529 45.911 1.00 76.38 93 SER A O 1
ATOM 694 N N . ASP A 1 94 ? -38.705 8.020 48.094 1.00 70.81 94 ASP A N 1
ATOM 695 C CA . ASP A 1 94 ? -39.010 9.456 47.965 1.00 70.81 94 ASP A CA 1
ATOM 696 C C . ASP A 1 94 ? -38.052 10.202 47.012 1.00 70.81 94 ASP A C 1
ATOM 698 O O . ASP A 1 94 ? -38.385 11.268 46.493 1.00 70.81 94 ASP A O 1
ATOM 702 N N . SER A 1 95 ? -36.860 9.649 46.767 1.00 68.62 95 SER A N 1
ATOM 703 C CA . SER A 1 95 ? -35.820 10.234 45.910 1.00 68.62 95 SER A CA 1
ATOM 704 C C . SER A 1 95 ? -35.175 9.245 44.929 1.00 68.62 95 SER A C 1
ATOM 706 O O . SER A 1 95 ? -34.137 9.562 44.345 1.00 68.62 95 SER A O 1
ATOM 708 N N . ALA A 1 96 ? -35.765 8.060 44.728 1.00 75.81 96 ALA A N 1
ATOM 709 C CA . ALA A 1 96 ? -35.199 7.011 43.877 1.00 75.81 96 ALA A CA 1
ATOM 710 C C . ALA A 1 96 ? -36.242 6.350 42.970 1.00 75.81 96 ALA A C 1
ATOM 712 O O . ALA A 1 96 ? -37.418 6.220 43.318 1.00 75.81 96 ALA A O 1
ATOM 713 N N . PHE A 1 97 ? -35.778 5.888 41.810 1.00 78.69 97 PHE A N 1
ATOM 714 C CA . PHE A 1 97 ? -36.591 5.213 40.804 1.00 78.69 97 PHE A CA 1
ATOM 715 C C . PHE A 1 97 ? -35.976 3.867 40.436 1.00 78.69 97 PHE A C 1
ATOM 717 O O . PHE A 1 97 ? -34.752 3.710 40.439 1.00 78.69 97 PHE A O 1
ATOM 724 N N . CYS A 1 98 ? -36.836 2.921 40.076 1.00 81.44 98 CYS A N 1
ATOM 725 C CA . CYS A 1 98 ? -36.432 1.625 39.570 1.00 81.44 98 CYS A CA 1
ATOM 726 C C . CYS A 1 98 ? -35.701 1.757 38.241 1.00 81.44 98 CYS A C 1
ATOM 728 O O . CYS A 1 98 ? -36.163 2.445 37.326 1.00 81.44 98 CYS A O 1
ATOM 730 N N . TYR A 1 99 ? -34.567 1.073 38.138 1.00 75.25 99 TYR A N 1
ATOM 731 C CA . TYR A 1 99 ? -33.832 0.903 36.895 1.00 75.25 99 TYR A CA 1
ATOM 732 C C . TYR A 1 99 ? -33.129 -0.453 36.903 1.00 75.25 99 TYR A C 1
ATOM 734 O O . TYR A 1 99 ? -32.324 -0.709 37.798 1.00 75.25 99 TYR A O 1
ATOM 742 N N . GLN A 1 100 ? -33.436 -1.312 35.925 1.00 79.75 100 GLN A N 1
ATOM 743 C CA . GLN A 1 100 ? -32.805 -2.631 35.751 1.00 79.75 100 GLN A CA 1
ATOM 744 C C . GLN A 1 100 ? -32.698 -3.438 37.061 1.00 79.75 100 GLN A C 1
ATOM 746 O O . GLN A 1 100 ? -31.606 -3.853 37.444 1.00 79.75 100 GLN A O 1
ATOM 751 N N . LYS A 1 101 ? -33.834 -3.658 37.745 1.00 81.88 101 LYS A N 1
ATOM 752 C CA . LYS A 1 101 ? -33.966 -4.416 39.015 1.00 81.88 101 LYS A CA 1
ATOM 753 C C . LYS A 1 101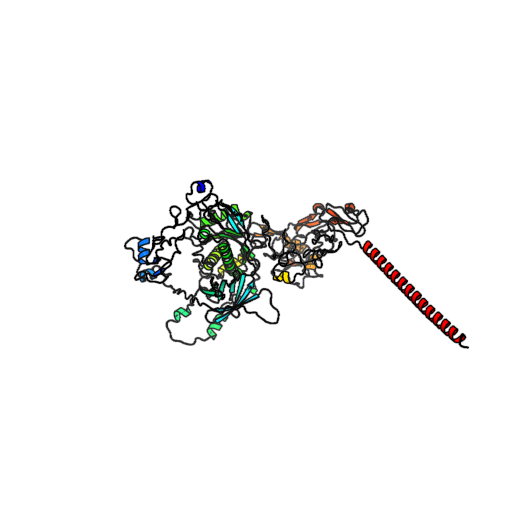 ? -33.464 -3.727 40.282 1.00 81.88 101 LYS A C 1
ATOM 755 O O . LYS A 1 101 ? -33.594 -4.309 41.356 1.00 81.88 101 LYS A O 1
ATOM 760 N N . SER A 1 102 ? -32.917 -2.511 40.214 1.00 78.00 102 SER A N 1
ATOM 761 C CA . SER A 1 102 ? -32.354 -1.821 41.388 1.00 78.00 102 SER A CA 1
ATOM 762 C C . SER A 1 102 ? -33.061 -0.503 41.706 1.00 78.00 102 SER A C 1
ATOM 764 O O . SER A 1 102 ? -33.333 0.299 40.810 1.00 78.00 102 SER A O 1
ATOM 766 N N . CYS A 1 103 ? -33.303 -0.264 43.000 1.00 81.19 103 CYS A N 1
ATOM 767 C CA . CYS A 1 103 ? -33.700 1.040 43.525 1.00 81.19 103 CYS A CA 1
ATOM 768 C C . CYS A 1 103 ? -32.463 1.828 43.968 1.00 81.19 103 CYS A C 1
ATOM 770 O O . CYS A 1 103 ? -31.898 1.583 45.034 1.00 81.19 103 CYS A O 1
ATOM 772 N N . ASN A 1 104 ? -32.016 2.773 43.143 1.00 72.00 104 ASN A N 1
ATOM 773 C CA . ASN A 1 104 ? -30.767 3.490 43.395 1.00 72.00 104 ASN A CA 1
ATOM 774 C C . ASN A 1 104 ? -31.038 4.856 44.043 1.00 72.00 104 ASN A C 1
ATOM 776 O O . ASN A 1 104 ? -31.615 5.733 43.403 1.00 72.00 104 ASN A O 1
ATOM 780 N N . SER A 1 105 ? -30.580 5.059 45.286 1.00 76.06 105 SER A N 1
ATOM 781 C CA . SER A 1 105 ? -30.586 6.368 45.963 1.00 76.06 105 SER A CA 1
ATOM 782 C C . SER A 1 105 ? -29.161 6.848 46.245 1.00 76.06 105 SER A C 1
ATOM 784 O O . SER A 1 105 ? -28.305 6.062 46.651 1.00 76.06 105 SER A O 1
ATOM 786 N N . HIS A 1 106 ? -28.901 8.148 46.070 1.00 70.06 106 HIS A N 1
ATOM 787 C CA . HIS A 1 106 ? -27.572 8.729 46.316 1.00 70.06 106 HIS A CA 1
ATOM 788 C C . HIS A 1 106 ? -27.142 8.565 47.783 1.00 70.06 106 HIS A C 1
ATOM 790 O O . HIS A 1 106 ? -25.998 8.224 48.067 1.00 70.06 106 HIS A O 1
ATOM 796 N N . ASP A 1 107 ? -28.080 8.724 48.720 1.00 76.06 107 ASP A N 1
ATOM 797 C CA . ASP A 1 107 ? -27.840 8.492 50.149 1.00 76.06 107 ASP A CA 1
ATOM 798 C C . ASP A 1 107 ? -27.594 7.013 50.475 1.00 76.06 107 ASP A C 1
ATOM 800 O O . ASP A 1 107 ? -26.831 6.700 51.388 1.00 76.06 107 ASP A O 1
ATOM 804 N N . GLY A 1 108 ? -28.248 6.087 49.769 1.00 72.50 108 GLY A N 1
ATOM 805 C CA . GLY A 1 108 ? -27.978 4.652 49.891 1.00 72.50 108 GLY A CA 1
ATOM 806 C C . GLY A 1 108 ? -26.565 4.315 49.425 1.00 72.50 108 GLY A C 1
ATOM 807 O O . GLY A 1 108 ? -25.810 3.683 50.160 1.00 72.50 108 GLY A O 1
ATOM 808 N N . GLN A 1 109 ? -26.172 4.845 48.267 1.00 72.88 109 GLN A N 1
ATOM 809 C CA . GLN A 1 109 ? -24.842 4.649 47.699 1.00 72.88 109 GLN A CA 1
ATOM 810 C C . GLN A 1 109 ? -23.736 5.239 48.588 1.00 72.88 109 GLN A C 1
ATOM 812 O O . GLN A 1 109 ? -22.703 4.606 48.800 1.00 72.88 109 GLN A O 1
ATOM 817 N N . CYS A 1 110 ? -23.951 6.422 49.174 1.00 72.38 110 CYS A N 1
ATOM 818 C CA . CYS A 1 110 ? -23.005 6.996 50.132 1.00 72.38 110 CYS A CA 1
ATOM 819 C C . CYS A 1 110 ? -22.846 6.126 51.386 1.00 72.38 110 CYS A C 1
ATOM 821 O O . CYS A 1 110 ? -21.724 5.969 51.863 1.00 72.38 110 CYS A O 1
ATOM 823 N N . ARG A 1 111 ? -23.930 5.537 51.909 1.00 78.25 111 ARG A N 1
ATOM 824 C CA . ARG A 1 111 ? -23.858 4.635 53.072 1.00 78.25 111 ARG A CA 1
ATOM 825 C C . ARG A 1 111 ? -23.128 3.335 52.768 1.00 78.25 111 ARG A C 1
ATOM 827 O O . ARG A 1 111 ? -22.380 2.857 53.612 1.00 78.25 111 ARG A O 1
ATOM 834 N N . GLU A 1 112 ? -23.314 2.788 51.574 1.00 69.69 112 GLU A N 1
ATOM 835 C CA . GLU A 1 112 ? -22.647 1.555 51.154 1.00 69.69 112 GLU A CA 1
ATOM 836 C C . GLU A 1 112 ? -21.134 1.753 50.967 1.00 69.69 112 GLU A C 1
ATOM 838 O O . GLU A 1 112 ? -20.340 0.921 51.396 1.00 69.69 112 GLU A O 1
ATOM 843 N N . ILE A 1 113 ? -20.725 2.887 50.386 1.00 62.97 113 ILE A N 1
ATOM 844 C CA . ILE A 1 113 ? -19.311 3.186 50.111 1.00 62.97 113 ILE A CA 1
ATOM 845 C C . ILE A 1 113 ? -18.579 3.702 51.361 1.00 62.97 113 ILE A C 1
ATOM 847 O O . ILE A 1 113 ? -17.414 3.364 51.572 1.00 62.97 113 ILE A O 1
ATOM 851 N N . PHE A 1 114 ? -19.230 4.536 52.180 1.00 70.12 114 PHE A N 1
ATOM 852 C CA . PHE A 1 114 ? -18.575 5.290 53.260 1.00 70.12 114 PHE A CA 1
ATOM 853 C C . PHE A 1 114 ? -19.061 4.942 54.681 1.00 70.12 114 PHE A C 1
ATOM 855 O O . PHE A 1 114 ? -18.522 5.484 55.645 1.00 70.12 114 PHE A O 1
ATOM 862 N N . GLY A 1 115 ? -20.029 4.031 54.834 1.00 74.94 115 GLY A N 1
ATOM 863 C CA . GLY A 1 115 ? -20.516 3.521 56.123 1.00 74.94 115 GLY A CA 1
ATOM 864 C C . GLY A 1 115 ? -21.841 4.124 56.620 1.00 74.94 115 GLY A C 1
ATOM 865 O O . GLY A 1 115 ? -22.358 5.111 56.088 1.00 74.94 115 GLY A O 1
ATOM 866 N N . GLU A 1 116 ? -22.413 3.519 57.671 1.00 68.62 116 GLU A N 1
ATOM 867 C CA . GLU A 1 116 ? -23.681 3.964 58.271 1.00 68.62 116 GLU A CA 1
ATOM 868 C C . GLU A 1 116 ? -23.591 5.405 58.801 1.00 68.62 116 GLU A C 1
ATOM 870 O O . GLU A 1 116 ? -22.738 5.739 59.621 1.00 68.62 116 GLU A O 1
ATOM 875 N N . GLY A 1 117 ? -24.504 6.264 58.336 1.00 72.81 117 GLY A N 1
ATOM 876 C CA . GLY A 1 117 ? -24.564 7.687 58.689 1.00 72.81 117 GLY A CA 1
ATOM 877 C C . GLY A 1 117 ? -24.062 8.635 57.596 1.00 72.81 117 GLY A C 1
ATOM 878 O O . GLY A 1 117 ? -24.349 9.831 57.668 1.00 72.81 117 GLY A O 1
ATOM 879 N N . ALA A 1 118 ? -23.390 8.121 56.560 1.00 71.44 118 ALA A N 1
ATOM 880 C CA . ALA A 1 118 ? -23.036 8.912 55.387 1.00 71.44 118 ALA A CA 1
ATOM 881 C C . ALA A 1 118 ? -24.296 9.334 54.614 1.00 71.44 118 ALA A C 1
ATOM 883 O O . ALA A 1 118 ? -25.219 8.547 54.414 1.00 71.44 118 ALA A O 1
ATOM 884 N N . LYS A 1 119 ? -24.344 10.589 54.176 1.00 75.25 119 LYS A N 1
ATOM 885 C CA . LYS A 1 119 ? -25.402 11.120 53.310 1.00 75.25 119 LYS A CA 1
ATOM 886 C C . LYS A 1 119 ? -24.765 11.796 52.112 1.00 75.25 119 LYS A C 1
ATOM 888 O O . LYS A 1 119 ? -23.613 12.228 52.191 1.00 75.25 119 LYS A O 1
ATOM 893 N N . SER A 1 120 ? -25.512 11.892 51.021 1.00 67.25 120 SER A N 1
ATOM 894 C CA . SER A 1 120 ? -25.096 12.700 49.887 1.00 67.25 120 SER A CA 1
ATOM 895 C C . SER A 1 120 ? -24.917 14.156 50.330 1.00 67.25 120 SER A C 1
ATOM 897 O O . SER A 1 120 ? -25.626 14.664 51.206 1.00 67.25 120 SER A O 1
ATOM 899 N N . ALA A 1 121 ? -23.889 14.809 49.790 1.00 68.44 121 ALA A N 1
ATOM 900 C CA . ALA A 1 121 ? -23.617 16.204 50.098 1.00 68.44 121 ALA A CA 1
ATOM 901 C C . ALA A 1 121 ? -24.756 17.093 49.571 1.00 68.44 121 ALA A C 1
ATOM 903 O O . ALA A 1 121 ? -25.463 16.725 48.632 1.00 68.44 121 ALA A O 1
ATOM 904 N N . SER A 1 122 ? -24.942 18.277 50.165 1.00 64.50 122 SER A N 1
ATOM 905 C CA . SER A 1 122 ? -25.922 19.235 49.650 1.00 64.50 122 SER A CA 1
ATOM 906 C C . SER A 1 122 ? -25.614 19.569 48.192 1.00 64.50 122 SER A C 1
ATOM 908 O O . SER A 1 122 ? -24.444 19.637 47.814 1.00 64.50 122 SER A O 1
ATOM 910 N N . GLN A 1 123 ? -26.653 19.840 47.395 1.00 58.31 123 GLN A N 1
ATOM 911 C CA . GLN A 1 123 ? -26.505 20.156 45.970 1.00 58.31 123 GLN A CA 1
ATOM 912 C C . GLN A 1 123 ? -25.395 21.193 45.737 1.00 58.31 123 GLN A C 1
ATOM 914 O O . GLN A 1 123 ? -24.543 20.982 44.890 1.00 58.31 123 GLN A O 1
ATOM 919 N N . SER A 1 124 ? -25.345 22.246 46.563 1.00 63.31 124 SER A N 1
ATOM 920 C CA . SER A 1 124 ? -24.319 23.297 46.522 1.00 63.31 124 SER A CA 1
ATOM 921 C C . SER A 1 124 ? -22.880 22.788 46.671 1.00 63.31 124 SER A C 1
ATOM 923 O O . SER A 1 124 ? -21.990 23.269 45.982 1.00 63.31 124 SER A O 1
ATOM 925 N N . CYS A 1 125 ? -22.652 21.806 47.544 1.00 49.06 125 CYS A N 1
ATOM 926 C CA . CYS A 1 125 ? -21.334 21.233 47.801 1.00 49.06 125 CYS A CA 1
ATOM 927 C C . CYS A 1 125 ? -20.860 20.378 46.615 1.00 49.06 125 CYS A C 1
ATOM 929 O O . CYS A 1 125 ? -19.695 20.458 46.224 1.00 49.06 125 CYS A O 1
ATOM 931 N N . CYS A 1 126 ? -21.771 19.624 45.984 1.00 50.19 126 CYS A N 1
ATOM 932 C CA . CYS A 1 126 ? -21.476 18.906 44.740 1.00 50.19 126 CYS A CA 1
ATOM 933 C C . CYS A 1 126 ? -21.089 19.877 43.613 1.00 50.19 126 CYS A C 1
ATOM 935 O O . CYS A 1 126 ? -20.060 19.676 42.970 1.00 50.19 126 CYS A O 1
ATOM 937 N N . THR A 1 127 ? -21.836 20.977 43.445 1.00 48.41 127 THR A N 1
ATOM 938 C CA . THR A 1 127 ? -21.578 21.961 42.380 1.00 48.41 127 THR A CA 1
ATOM 939 C C . THR A 1 127 ? -20.248 22.708 42.538 1.00 48.41 127 THR A C 1
ATOM 941 O O . THR A 1 127 ? -19.674 23.137 41.539 1.00 48.41 127 THR A O 1
ATOM 944 N N . GLU A 1 128 ? -19.758 22.897 43.769 1.00 49.09 128 GLU A N 1
ATOM 945 C CA . GLU A 1 128 ? -18.506 23.621 44.041 1.00 49.09 128 GLU A CA 1
ATOM 946 C C . GLU A 1 128 ? -17.255 22.731 43.970 1.00 49.09 128 GLU A C 1
ATOM 948 O O . GLU A 1 128 ? -16.226 23.161 43.447 1.00 49.09 128 GLU A O 1
ATOM 953 N N . ILE A 1 129 ? -17.322 21.493 44.476 1.00 44.06 129 ILE A N 1
ATOM 954 C CA . ILE A 1 129 ? -16.163 20.579 44.530 1.00 44.06 129 ILE A CA 1
ATOM 955 C C . ILE A 1 129 ? -15.942 19.860 43.195 1.00 44.06 129 ILE A C 1
ATOM 957 O O . ILE A 1 129 ? -14.798 19.566 42.842 1.00 44.06 129 ILE A O 1
ATOM 961 N N . ASN A 1 130 ? -17.005 19.641 42.418 1.00 36.47 130 ASN A N 1
ATOM 962 C CA . ASN A 1 130 ? -16.908 19.290 41.009 1.00 36.47 130 ASN A CA 1
ATOM 963 C C . ASN A 1 130 ? -17.130 20.560 40.166 1.00 36.47 130 ASN A C 1
ATOM 965 O O . ASN A 1 130 ? -18.221 20.759 39.644 1.00 36.47 130 ASN A O 1
ATOM 969 N N . PRO A 1 131 ? -16.118 21.413 39.920 1.00 35.38 131 PRO A N 1
ATOM 970 C CA . PRO A 1 131 ? -16.269 22.547 39.002 1.00 35.38 131 PRO A CA 1
ATOM 971 C C . PRO A 1 131 ? -16.463 22.108 37.534 1.00 35.38 131 PRO A C 1
ATOM 973 O O . PRO A 1 131 ? -16.702 22.942 36.666 1.00 35.38 131 PRO A O 1
ATOM 976 N N . LEU A 1 132 ? -16.406 20.798 37.245 1.00 37.09 132 LEU A N 1
ATOM 977 C CA . LEU A 1 132 ? -16.881 20.186 35.996 1.00 37.09 132 LEU A CA 1
ATOM 978 C C . LEU A 1 132 ? -18.406 19.929 35.983 1.00 37.09 132 LEU A C 1
ATOM 980 O O . LEU A 1 132 ? -18.942 19.569 34.939 1.00 37.09 132 LEU A O 1
ATOM 984 N N . GLU A 1 133 ? -19.113 20.151 37.097 1.00 33.19 133 GLU A N 1
ATOM 985 C CA . GLU A 1 133 ? -20.578 20.068 37.213 1.00 33.19 133 GLU A CA 1
ATOM 986 C C . GLU A 1 133 ? -21.284 21.431 37.121 1.00 33.19 133 GLU A C 1
ATOM 988 O O . GLU A 1 133 ? -22.494 21.464 36.905 1.00 33.19 133 GLU A O 1
ATOM 993 N N . SER A 1 134 ? -20.579 22.569 37.169 1.00 29.16 134 SER A N 1
ATOM 994 C CA . SER A 1 134 ? -21.197 23.887 36.898 1.00 29.16 134 SER A CA 1
ATOM 995 C C . SER A 1 134 ? -21.414 24.161 35.399 1.00 29.16 134 SER A C 1
ATOM 997 O O . SER A 1 134 ? -22.169 25.055 35.014 1.00 29.16 134 SER A O 1
ATOM 999 N N . HIS A 1 135 ? -20.871 23.293 34.541 1.00 30.62 135 HIS A N 1
ATOM 1000 C CA . HIS A 1 135 ? -21.416 22.990 33.220 1.00 30.62 135 HIS A CA 1
ATOM 1001 C C . HIS A 1 135 ? -21.871 21.528 33.137 1.00 30.62 135 HIS A C 1
ATOM 1003 O O . HIS A 1 135 ? -21.674 20.840 32.136 1.00 30.62 135 HIS A O 1
ATOM 1009 N N . SER A 1 136 ? -22.672 21.120 34.121 1.00 27.45 136 SER A N 1
ATOM 1010 C CA . SER A 1 136 ? -23.966 20.584 33.745 1.00 27.45 136 SER A CA 1
ATOM 1011 C C . SER A 1 136 ? -24.684 21.692 32.927 1.00 27.45 136 SER A C 1
ATOM 1013 O O . SER A 1 136 ? -25.644 22.318 33.357 1.00 27.45 136 SER A O 1
ATOM 1015 N N . THR A 1 137 ? -24.328 21.915 31.657 1.00 26.38 137 THR A N 1
ATOM 1016 C CA . THR A 1 137 ? -25.047 21.150 30.644 1.00 26.38 137 THR A CA 1
ATOM 1017 C C . THR A 1 137 ? -25.578 19.892 31.316 1.00 26.38 137 THR A C 1
ATOM 1019 O O . THR A 1 137 ? -24.947 18.843 31.370 1.00 26.38 137 THR A O 1
ATOM 1022 N N . GLN A 1 138 ? -26.817 20.001 31.771 1.00 25.19 138 GLN A N 1
ATOM 1023 C CA . GLN A 1 138 ? -27.844 19.371 30.990 1.00 25.19 138 GLN A CA 1
ATOM 1024 C C . GLN A 1 138 ? -27.324 19.168 29.532 1.00 25.19 138 GLN A C 1
ATOM 1026 O O . GLN A 1 138 ? -27.794 19.771 28.582 1.00 25.19 138 GLN A O 1
ATOM 1031 N N . VAL A 1 139 ? -26.446 18.179 29.340 1.00 25.97 139 VAL A N 1
ATOM 1032 C CA . VAL A 1 139 ? -26.828 17.049 28.547 1.00 25.97 139 VAL A CA 1
ATOM 1033 C C . VAL A 1 139 ? -28.027 16.465 29.309 1.00 25.97 139 VAL A C 1
ATOM 1035 O O . VAL A 1 139 ? -28.046 15.323 29.741 1.00 25.97 139 VAL A O 1
ATOM 1038 N N . THR A 1 140 ? -29.140 17.218 29.360 1.00 22.55 140 THR A N 1
ATOM 1039 C CA . THR A 1 140 ? -30.297 16.792 28.629 1.00 22.55 140 THR A CA 1
ATOM 1040 C C . THR A 1 140 ? -29.666 16.116 27.439 1.00 22.55 140 THR A C 1
ATOM 1042 O O . THR A 1 140 ? -29.143 16.749 26.518 1.00 22.55 140 THR A O 1
ATOM 1045 N N . LEU A 1 141 ? -29.647 14.795 27.488 1.00 25.27 141 LEU A N 1
ATOM 1046 C CA . LEU A 1 141 ? -29.879 14.066 26.286 1.00 25.27 141 LEU A CA 1
ATOM 1047 C C . LEU A 1 141 ? -31.245 14.592 25.779 1.00 25.27 141 LEU A C 1
ATOM 1049 O O . LEU A 1 141 ? -32.205 13.852 25.681 1.00 25.27 141 LEU A O 1
ATOM 1053 N N . ILE A 1 142 ? -31.273 15.841 25.290 1.00 24.59 142 ILE A N 1
ATOM 1054 C CA . ILE A 1 142 ? -31.719 16.138 23.963 1.00 24.59 142 ILE A CA 1
ATOM 1055 C C . ILE A 1 142 ? -30.725 15.434 23.004 1.00 24.59 142 ILE A C 1
ATOM 1057 O O . ILE A 1 142 ? -30.448 15.907 21.916 1.00 24.59 142 ILE A O 1
ATOM 1061 N N . SER A 1 143 ? -30.409 14.154 23.233 1.00 28.17 143 SER A N 1
ATOM 1062 C CA . SER A 1 143 ? -31.134 13.170 22.456 1.00 28.17 143 SER A CA 1
ATOM 1063 C C . SER A 1 143 ? -32.604 13.622 22.364 1.00 28.17 143 SER A C 1
ATOM 1065 O O . SER A 1 143 ? -33.522 13.123 23.007 1.00 28.17 143 SER A O 1
ATOM 1067 N N . ARG A 1 144 ? -32.861 14.601 21.488 1.00 31.11 144 ARG A N 1
ATOM 1068 C CA . ARG A 1 144 ? -34.031 14.548 20.642 1.00 31.11 144 ARG A CA 1
ATOM 1069 C C . ARG A 1 144 ? -33.763 13.252 19.894 1.00 31.11 144 ARG A C 1
ATOM 1071 O O . ARG A 1 144 ? -33.240 13.275 18.791 1.00 31.11 144 ARG A O 1
ATOM 1078 N N . LYS A 1 145 ? -34.039 12.110 20.543 1.00 31.97 145 LYS A N 1
ATOM 1079 C CA . LYS A 1 145 ? -34.206 10.819 19.898 1.00 31.97 145 LYS A CA 1
ATOM 1080 C C . LYS A 1 145 ? -35.470 11.017 19.097 1.00 31.97 145 LYS A C 1
ATOM 1082 O O . LYS A 1 145 ? -36.566 10.650 19.509 1.00 31.97 145 LYS A O 1
ATOM 1087 N N . ARG A 1 146 ? -35.341 11.745 17.997 1.00 38.22 146 ARG A N 1
ATOM 1088 C CA . ARG A 1 146 ? -36.386 11.821 17.010 1.00 38.22 146 ARG A CA 1
ATOM 1089 C C . ARG A 1 146 ? -36.294 10.499 16.285 1.00 38.22 146 ARG A C 1
ATOM 1091 O O . ARG A 1 146 ? -35.299 10.208 15.633 1.00 38.22 146 ARG A O 1
ATOM 1098 N N . ARG A 1 147 ? -37.329 9.680 16.454 1.00 38.38 147 ARG A N 1
ATOM 1099 C CA . ARG A 1 147 ? -37.636 8.655 15.462 1.00 38.38 147 ARG A CA 1
ATOM 1100 C C . ARG A 1 147 ? -37.960 9.409 14.182 1.00 38.38 147 ARG A C 1
ATOM 1102 O O . ARG A 1 147 ? -38.998 10.067 14.108 1.00 38.38 147 ARG A O 1
ATOM 1109 N N . GLU A 1 148 ? -37.047 9.395 13.224 1.00 46.69 148 GLU A N 1
ATOM 1110 C CA . GLU A 1 148 ? -37.267 10.008 11.918 1.00 46.69 148 GLU A CA 1
ATOM 1111 C C . GLU A 1 148 ? -37.534 8.915 10.881 1.00 46.69 148 GLU A C 1
ATOM 1113 O O . GLU A 1 148 ? -36.736 8.011 10.667 1.00 46.69 148 GLU A O 1
ATOM 1118 N N . ASN A 1 149 ? -38.711 9.009 10.258 1.00 40.25 149 ASN A N 1
ATOM 1119 C CA . ASN A 1 149 ? -39.312 7.993 9.388 1.00 40.25 149 ASN A CA 1
ATOM 1120 C C . ASN A 1 149 ? -38.935 8.135 7.899 1.00 40.25 149 ASN A C 1
ATOM 1122 O O . ASN A 1 149 ? -39.657 7.635 7.040 1.00 40.25 149 ASN A O 1
ATOM 1126 N N . ASP A 1 150 ? -37.881 8.876 7.549 1.00 48.81 150 ASP A N 1
ATOM 1127 C CA . ASP A 1 150 ? -37.735 9.384 6.172 1.00 48.81 150 ASP A CA 1
ATOM 1128 C C . ASP A 1 150 ? -36.324 9.213 5.586 1.00 48.81 150 ASP A C 1
ATOM 1130 O O . ASP A 1 150 ? -35.855 10.064 4.827 1.00 48.81 150 ASP A O 1
ATOM 1134 N N . LEU A 1 151 ? -35.654 8.098 5.907 1.00 47.47 151 LEU A N 1
ATOM 1135 C CA . LEU A 1 151 ? -34.442 7.684 5.200 1.00 47.47 151 LEU A CA 1
ATOM 1136 C C . LEU A 1 151 ? -34.830 7.061 3.852 1.00 47.47 151 LEU A C 1
ATOM 1138 O O . LEU A 1 151 ? -35.352 5.950 3.786 1.00 47.47 151 LEU A O 1
ATOM 1142 N N . ARG A 1 152 ? -34.604 7.785 2.750 1.00 52.84 152 ARG A N 1
ATOM 1143 C CA . ARG A 1 152 ? -34.898 7.292 1.392 1.00 52.84 152 ARG A CA 1
ATOM 1144 C C . ARG A 1 152 ? -33.642 7.307 0.537 1.00 52.84 152 ARG A C 1
ATOM 1146 O O . ARG A 1 152 ? -32.986 8.342 0.417 1.00 52.84 152 ARG A O 1
ATOM 1153 N N . LYS A 1 153 ? -33.334 6.170 -0.090 1.00 51.16 153 LYS A N 1
ATOM 1154 C CA . LYS A 1 153 ? -32.302 6.082 -1.129 1.00 51.16 153 LYS A CA 1
ATOM 1155 C C . LYS A 1 153 ? -32.747 6.920 -2.329 1.00 51.16 153 LYS A C 1
ATOM 1157 O O . LYS A 1 153 ? -33.867 6.758 -2.812 1.00 51.16 153 LYS A O 1
ATOM 1162 N N . VAL A 1 154 ? -31.889 7.820 -2.795 1.00 51.75 154 VAL A N 1
ATOM 1163 C CA . VAL A 1 154 ? -32.183 8.720 -3.919 1.00 51.75 154 VAL A CA 1
ATOM 1164 C C . VAL A 1 154 ? -31.277 8.351 -5.090 1.00 51.75 154 VAL A C 1
ATOM 1166 O O . VAL A 1 154 ? -30.070 8.223 -4.907 1.00 51.75 154 VAL A O 1
ATOM 1169 N N . SER A 1 155 ? -31.832 8.185 -6.297 1.00 42.94 155 SER A N 1
ATOM 1170 C CA . SER A 1 155 ? -31.010 8.085 -7.510 1.00 42.94 155 SER A CA 1
ATOM 1171 C C . SER A 1 155 ? -30.707 9.489 -8.028 1.00 42.94 155 SER A C 1
ATOM 1173 O O . SER A 1 155 ? -31.628 10.208 -8.426 1.00 42.94 155 SER A O 1
ATOM 1175 N N . HIS A 1 156 ? -29.440 9.887 -8.055 1.00 40.84 156 HIS A N 1
ATOM 1176 C CA . HIS A 1 156 ? -29.048 11.149 -8.673 1.00 40.84 156 HIS A CA 1
ATOM 1177 C C . HIS A 1 156 ? -28.952 10.964 -10.196 1.00 40.84 156 HIS A C 1
ATOM 1179 O O . HIS A 1 156 ? -28.003 10.371 -10.699 1.00 40.84 156 HIS A O 1
ATOM 1185 N N . ARG A 1 157 ? -29.943 11.465 -10.948 1.00 34.00 157 ARG A N 1
ATOM 1186 C CA . ARG A 1 157 ? -29.844 11.643 -12.407 1.00 34.00 157 ARG A CA 1
ATOM 1187 C C . ARG A 1 157 ? -29.383 13.068 -12.687 1.00 34.00 157 ARG A C 1
ATOM 1189 O O . ARG A 1 157 ? -30.205 13.961 -12.849 1.00 34.00 157 ARG A O 1
ATOM 1196 N N . VAL A 1 158 ? -28.075 13.281 -12.754 1.00 34.34 158 VAL A N 1
ATOM 1197 C CA . VAL A 1 158 ? -27.509 14.488 -13.370 1.00 34.34 158 VAL A CA 1
ATOM 1198 C C . VAL A 1 158 ? -26.742 14.018 -14.605 1.00 34.34 158 VAL A C 1
ATOM 1200 O O . VAL A 1 158 ? -25.857 13.178 -14.501 1.00 34.34 158 VAL A O 1
ATOM 1203 N N . SER A 1 159 ? -27.183 14.486 -15.776 1.00 32.91 159 SER A N 1
ATOM 1204 C CA . SER A 1 159 ? -26.570 14.304 -17.107 1.00 32.91 159 SER A CA 1
ATOM 1205 C C . SER A 1 159 ? -26.426 12.887 -17.701 1.00 32.91 159 SER A C 1
ATOM 1207 O O . SER A 1 159 ? -25.563 12.679 -18.547 1.00 32.91 159 SER A O 1
ATOM 1209 N N . GLY A 1 160 ? -27.271 11.914 -17.340 1.00 30.38 160 GLY A N 1
ATOM 1210 C CA . GLY A 1 160 ? -27.382 10.655 -18.103 1.00 30.38 160 GLY A CA 1
ATOM 1211 C C . GLY A 1 160 ? -26.225 9.653 -17.967 1.00 30.38 160 GLY A C 1
ATOM 1212 O O . GLY A 1 160 ? -26.197 8.684 -18.719 1.00 30.38 160 GLY A O 1
ATOM 1213 N N . ILE A 1 161 ? -25.308 9.830 -17.007 1.00 30.33 161 ILE A N 1
ATOM 1214 C CA . ILE A 1 161 ? -24.248 8.855 -16.702 1.00 30.33 161 ILE A CA 1
ATOM 1215 C C . ILE A 1 161 ? -24.260 8.564 -15.194 1.00 30.33 161 ILE A C 1
ATOM 1217 O O . ILE A 1 161 ? -23.947 9.434 -14.383 1.00 30.33 161 ILE A O 1
ATOM 1221 N N . GLU A 1 162 ? -24.622 7.337 -14.808 1.00 32.38 162 GLU A N 1
ATOM 1222 C CA . GLU A 1 162 ? -24.425 6.825 -13.444 1.00 32.38 162 GLU A CA 1
ATOM 1223 C C . GLU A 1 162 ? -22.914 6.752 -13.159 1.00 32.38 162 GLU A C 1
ATOM 1225 O O . GLU A 1 162 ? -22.193 5.975 -13.787 1.00 32.38 162 GLU A O 1
ATOM 1230 N N . ARG A 1 163 ? -22.400 7.557 -12.219 1.00 38.47 163 ARG A N 1
ATOM 1231 C CA . ARG A 1 163 ? -21.019 7.391 -11.735 1.00 38.47 163 ARG A CA 1
ATOM 1232 C C . ARG A 1 163 ? -20.957 6.145 -10.844 1.00 38.47 163 ARG A C 1
ATOM 1234 O O . ARG A 1 163 ? -21.601 6.098 -9.798 1.00 38.47 163 ARG A O 1
ATOM 1241 N N . GLN A 1 164 ? -20.186 5.137 -11.256 1.00 40.19 164 GLN A N 1
ATOM 1242 C CA . GLN A 1 164 ? -19.966 3.903 -10.489 1.00 40.19 164 GLN A CA 1
ATOM 1243 C C . GLN A 1 164 ? -19.493 4.206 -9.050 1.00 40.19 164 GLN A C 1
ATOM 1245 O O . GLN A 1 164 ? -18.516 4.926 -8.849 1.00 40.19 164 GLN A O 1
ATOM 1250 N N . GLY A 1 165 ? -20.160 3.619 -8.046 1.00 50.50 165 GLY A N 1
ATOM 1251 C CA . GLY A 1 165 ? -19.702 3.608 -6.646 1.00 50.50 165 GLY A CA 1
ATOM 1252 C C . GLY A 1 165 ? -20.159 4.769 -5.750 1.00 50.50 165 GLY A C 1
ATOM 1253 O O . GLY A 1 165 ? -19.617 4.917 -4.652 1.00 50.50 165 GLY A O 1
ATOM 1254 N N . GLN A 1 166 ? -21.130 5.578 -6.186 1.00 61.00 166 GLN A N 1
ATOM 1255 C CA . GLN A 1 166 ? -21.678 6.694 -5.407 1.00 61.00 166 GLN A CA 1
ATOM 1256 C C . GLN A 1 166 ? -23.144 6.417 -5.022 1.00 61.00 166 GLN A C 1
ATOM 1258 O O . GLN A 1 166 ? -23.983 6.173 -5.887 1.00 61.00 166 GLN A O 1
ATOM 1263 N N . LEU A 1 167 ? -23.452 6.410 -3.721 1.00 71.38 167 LEU A N 1
ATOM 1264 C CA . LEU A 1 167 ? -24.812 6.229 -3.187 1.00 71.38 167 LEU A CA 1
ATOM 1265 C C . LEU A 1 167 ? -25.269 7.531 -2.527 1.00 71.38 167 LEU A C 1
ATOM 1267 O O . LEU A 1 167 ? -24.459 8.200 -1.895 1.00 71.38 167 LEU A O 1
ATOM 1271 N N . SER A 1 168 ? -26.556 7.868 -2.606 1.00 79.38 168 SER A N 1
ATOM 1272 C CA . SER A 1 168 ? -27.091 9.061 -1.940 1.00 79.38 168 SER A CA 1
ATOM 1273 C C . SER A 1 168 ? -28.314 8.719 -1.092 1.00 79.38 168 SER A C 1
ATOM 1275 O O . SER A 1 168 ? -29.222 8.010 -1.538 1.00 79.38 168 SER A O 1
ATOM 1277 N N . TYR A 1 169 ? -28.347 9.241 0.132 1.00 76.62 169 TYR A N 1
ATOM 1278 C CA . TYR A 1 169 ? -29.460 9.099 1.067 1.00 76.62 169 TYR A CA 1
ATOM 1279 C C . TYR A 1 169 ? -30.024 10.460 1.431 1.00 76.62 169 TYR A C 1
ATOM 1281 O O . TYR A 1 169 ? -29.288 11.399 1.724 1.00 76.62 169 TYR A O 1
ATOM 1289 N N . LYS A 1 170 ? -31.349 10.557 1.456 1.00 76.56 170 LYS A N 1
ATOM 1290 C CA . LYS A 1 170 ? -32.035 11.706 2.032 1.00 76.56 170 LYS A CA 1
ATOM 1291 C C . LYS A 1 170 ? -32.279 11.429 3.505 1.00 76.56 170 LYS A C 1
ATOM 1293 O O . LYS A 1 170 ? -32.899 10.417 3.820 1.00 76.56 170 LYS A O 1
ATOM 1298 N N . ILE A 1 171 ? -31.794 12.306 4.377 1.00 77.88 171 ILE A N 1
ATOM 1299 C CA . ILE A 1 171 ? -31.950 12.197 5.829 1.00 77.88 171 ILE A CA 1
ATOM 1300 C C . ILE A 1 171 ? -32.525 13.512 6.343 1.00 77.88 171 ILE A C 1
ATOM 1302 O O . ILE A 1 171 ? -32.116 14.592 5.918 1.00 77.88 171 ILE A O 1
ATOM 1306 N N . ARG A 1 172 ? -33.498 13.435 7.245 1.00 70.94 172 ARG A N 1
ATOM 1307 C CA . ARG A 1 172 ? -33.985 14.599 7.985 1.00 70.94 172 ARG A CA 1
ATOM 1308 C C . ARG A 1 172 ? -33.347 14.565 9.366 1.00 70.94 172 ARG A C 1
ATOM 1310 O O . ARG A 1 172 ? -33.326 13.495 9.948 1.00 70.94 172 ARG A O 1
ATOM 1317 N N . PHE A 1 173 ? -32.787 15.682 9.815 1.00 72.94 173 PHE A N 1
ATOM 1318 C CA . PHE A 1 173 ? -32.338 15.912 11.192 1.00 72.94 173 PHE A CA 1
ATOM 1319 C C . PHE A 1 173 ? -32.169 17.426 11.397 1.00 72.94 173 PHE A C 1
ATOM 1321 O O . PHE A 1 173 ? -32.170 18.189 10.434 1.00 72.94 173 PHE A O 1
ATOM 1328 N N . SER A 1 174 ? -32.136 17.902 12.646 1.00 65.12 174 SER A N 1
ATOM 1329 C CA . SER A 1 174 ? -32.131 19.347 12.969 1.00 65.12 174 SER A CA 1
ATOM 1330 C C . SER A 1 174 ? -33.279 20.161 12.320 1.00 65.12 174 SER A C 1
ATOM 1332 O O . SER A 1 174 ? -33.194 21.361 12.091 1.00 65.12 174 SER A O 1
ATOM 1334 N N . GLY A 1 175 ? -34.398 19.504 11.986 1.00 66.25 175 GLY A N 1
ATOM 1335 C CA . GLY A 1 175 ? -35.557 20.143 11.346 1.00 66.25 175 GLY A CA 1
ATOM 1336 C C . GLY A 1 175 ? -35.438 20.355 9.830 1.00 66.25 175 GLY A C 1
ATOM 1337 O O . GLY A 1 175 ? -36.472 20.549 9.182 1.00 66.25 175 GLY A O 1
ATOM 1338 N N . GLN A 1 176 ? -34.244 20.211 9.249 1.00 70.69 176 GLN A N 1
ATOM 1339 C CA . GLN A 1 176 ? -33.980 20.346 7.816 1.00 70.69 176 GLN A CA 1
ATOM 1340 C C . GLN A 1 176 ? -33.805 18.984 7.130 1.00 70.69 176 GLN A C 1
ATOM 1342 O O . GLN A 1 176 ? -33.610 17.949 7.769 1.00 70.69 176 GLN A O 1
ATOM 1347 N N . ARG A 1 177 ? -33.955 18.963 5.800 1.00 73.69 177 ARG A N 1
ATOM 1348 C CA . ARG A 1 177 ? -33.687 17.776 4.977 1.00 73.69 177 ARG A CA 1
ATOM 1349 C C . ARG A 1 177 ? -32.315 17.930 4.344 1.00 73.69 177 ARG A C 1
ATOM 1351 O O . ARG A 1 177 ? -32.104 18.869 3.585 1.00 73.69 177 ARG A O 1
ATOM 1358 N N . HIS A 1 178 ? -31.453 16.960 4.587 1.00 80.44 178 HIS A N 1
ATOM 1359 C CA . HIS A 1 178 ? -30.114 16.893 4.035 1.00 80.44 178 HIS A CA 1
ATOM 1360 C C . HIS A 1 178 ? -29.999 15.721 3.055 1.00 80.44 178 HIS A C 1
ATOM 1362 O O . HIS A 1 178 ? -30.679 14.697 3.193 1.00 80.44 178 HIS A O 1
ATOM 1368 N N . VAL A 1 179 ? -29.139 15.871 2.050 1.00 80.31 179 VAL A N 1
ATOM 1369 C CA . VAL A 1 179 ? -28.763 14.785 1.141 1.00 80.31 179 VAL A CA 1
ATOM 1370 C C . VAL A 1 179 ? -27.324 14.405 1.452 1.00 80.31 179 VAL A C 1
ATOM 1372 O O . VAL A 1 179 ? -26.414 15.217 1.312 1.00 80.31 179 VAL A O 1
ATOM 1375 N N . VAL A 1 180 ? -27.137 13.174 1.915 1.00 82.19 180 VAL A N 1
ATOM 1376 C CA . VAL A 1 180 ? -25.831 12.588 2.199 1.00 82.19 180 VAL A CA 1
ATOM 1377 C C . VAL A 1 180 ? -25.365 11.839 0.963 1.00 82.19 180 VAL A C 1
ATOM 1379 O O . VAL A 1 180 ? -26.040 10.917 0.505 1.00 82.19 180 VAL A O 1
ATOM 1382 N N . HIS A 1 181 ? -24.191 12.193 0.460 1.00 81.25 181 HIS A N 1
ATOM 1383 C CA . HIS A 1 181 ? -23.497 11.462 -0.594 1.00 81.25 181 HIS A CA 1
ATOM 1384 C C . HIS A 1 181 ? -22.464 10.531 0.028 1.00 81.25 181 HIS A C 1
ATOM 1386 O O . HIS A 1 181 ? -21.705 10.948 0.896 1.00 81.25 181 HIS A O 1
ATOM 1392 N N . LEU A 1 182 ? -22.430 9.283 -0.426 1.00 80.69 182 LEU A N 1
ATOM 1393 C CA . LEU A 1 182 ? -21.561 8.215 0.054 1.00 80.69 182 LEU A CA 1
ATOM 1394 C C . LEU A 1 182 ? -20.596 7.779 -1.046 1.00 80.69 182 LEU A C 1
ATOM 1396 O O . LEU A 1 182 ? -21.004 7.533 -2.184 1.00 80.69 182 LEU A O 1
ATOM 1400 N N . ARG A 1 183 ? -19.326 7.611 -0.685 1.00 80.50 183 ARG A N 1
ATOM 1401 C CA . ARG A 1 183 ? -18.256 7.105 -1.549 1.00 80.50 183 ARG A CA 1
ATOM 1402 C C . ARG A 1 183 ? -17.546 5.946 -0.861 1.00 80.50 183 ARG A C 1
ATOM 1404 O O . ARG A 1 183 ? -17.042 6.121 0.243 1.00 80.50 183 ARG A O 1
ATOM 1411 N N . VAL A 1 184 ? -17.486 4.784 -1.514 1.00 78.31 184 VAL A N 1
ATOM 1412 C CA . VAL A 1 184 ? -16.891 3.561 -0.938 1.00 78.31 184 VAL A CA 1
ATOM 1413 C C . VAL A 1 184 ? -15.435 3.796 -0.516 1.00 78.31 184 VAL A C 1
ATOM 1415 O O . VAL A 1 184 ? -14.637 4.345 -1.284 1.00 78.31 184 VAL A O 1
ATOM 1418 N N . LYS A 1 185 ? -15.083 3.343 0.691 1.00 78.31 185 LYS A N 1
ATOM 1419 C CA . LYS A 1 185 ? -13.711 3.272 1.203 1.00 78.31 185 LYS A CA 1
ATOM 1420 C C . LYS A 1 185 ? -13.042 2.009 0.681 1.00 78.31 185 LYS A C 1
ATOM 1422 O O . LYS A 1 185 ? -13.354 0.904 1.111 1.00 78.31 185 LYS A O 1
ATOM 1427 N N . LYS A 1 186 ? -12.105 2.170 -0.248 1.00 71.69 186 LYS A N 1
ATOM 1428 C CA . LYS A 1 186 ? -11.316 1.048 -0.769 1.00 71.69 186 LYS A CA 1
ATOM 1429 C C . LYS A 1 186 ? -10.199 0.684 0.216 1.00 71.69 186 LYS A C 1
ATOM 1431 O O . LYS A 1 186 ? -9.653 1.563 0.873 1.00 71.69 186 LYS A O 1
ATOM 1436 N N . ASN A 1 187 ? -9.846 -0.601 0.278 1.00 68.81 187 ASN A N 1
ATOM 1437 C CA . ASN A 1 187 ? -8.675 -1.134 0.994 1.00 68.81 187 ASN A CA 1
ATOM 1438 C C . ASN A 1 187 ? -8.652 -0.948 2.527 1.00 68.81 187 ASN A C 1
ATOM 1440 O O . ASN A 1 187 ? -7.592 -1.077 3.126 1.00 68.81 187 ASN A O 1
ATOM 1444 N N . LEU A 1 188 ? -9.794 -0.695 3.186 1.00 75.06 188 LEU A N 1
ATOM 1445 C CA . LEU A 1 188 ? -9.866 -0.573 4.656 1.00 75.06 188 LEU A CA 1
ATOM 1446 C C . LEU A 1 188 ? -9.428 -1.863 5.388 1.00 75.06 188 LEU A C 1
ATOM 1448 O O . LEU A 1 188 ? -8.904 -1.803 6.502 1.00 75.06 188 LEU A O 1
ATOM 1452 N N . LEU A 1 189 ? -9.661 -3.015 4.751 1.00 73.19 189 LEU A N 1
ATOM 1453 C CA . LEU A 1 189 ? -9.428 -4.362 5.270 1.00 73.19 189 LEU A CA 1
ATOM 1454 C C . LEU A 1 189 ? -8.588 -5.184 4.282 1.00 73.19 189 LEU A C 1
ATOM 1456 O O . LEU A 1 189 ? -8.731 -4.987 3.066 1.00 73.19 189 LEU A O 1
ATOM 1460 N N . PRO A 1 190 ? -7.790 -6.159 4.760 1.00 68.31 190 PRO A N 1
ATOM 1461 C CA . PRO A 1 190 ? -7.061 -7.046 3.870 1.00 68.31 190 PRO A CA 1
ATOM 1462 C C . PRO A 1 190 ? -7.981 -7.980 3.091 1.00 68.31 190 PRO A C 1
ATOM 1464 O O . PRO A 1 190 ? -9.124 -8.238 3.484 1.00 68.31 190 PRO A O 1
ATOM 1467 N N . ARG A 1 191 ? -7.452 -8.525 1.980 1.00 58.81 191 ARG A N 1
ATOM 1468 C CA . ARG A 1 191 ? -8.152 -9.530 1.160 1.00 58.81 191 ARG A CA 1
ATOM 1469 C C . ARG A 1 191 ? -8.552 -10.780 1.945 1.00 58.81 191 ARG A C 1
ATOM 1471 O O . ARG A 1 191 ? -9.614 -11.339 1.697 1.00 58.81 191 ARG A O 1
ATOM 1478 N N . HIS A 1 192 ? -7.759 -11.141 2.933 1.00 66.75 192 HIS A N 1
ATOM 1479 C CA . HIS A 1 192 ? -8.109 -12.119 3.945 1.00 66.75 192 HIS A CA 1
ATOM 1480 C C . HIS A 1 192 ? -7.816 -11.437 5.269 1.00 66.75 192 HIS A C 1
ATOM 1482 O O . HIS A 1 192 ? -6.677 -11.044 5.503 1.00 66.75 192 HIS A O 1
ATOM 1488 N N . PHE A 1 193 ? -8.850 -11.176 6.061 1.00 77.81 193 PHE A N 1
ATOM 1489 C CA . PHE A 1 193 ? -8.698 -10.467 7.320 1.00 77.81 193 PHE A CA 1
ATOM 1490 C C . PHE A 1 193 ? -8.423 -11.464 8.444 1.00 77.81 193 PHE A C 1
ATOM 1492 O O . PHE A 1 193 ? -9.363 -12.162 8.822 1.00 77.81 193 PHE A O 1
ATOM 1499 N N . PRO A 1 194 ? -7.169 -11.577 8.929 1.00 81.31 194 PRO A N 1
ATOM 1500 C CA . PRO A 1 194 ? -6.842 -12.532 9.973 1.00 81.31 194 PRO A CA 1
ATOM 1501 C C . PRO A 1 194 ? -7.436 -12.059 11.297 1.00 81.31 194 PRO A C 1
ATOM 1503 O O . PRO A 1 194 ? -7.130 -10.962 11.782 1.00 81.31 194 PRO A O 1
ATOM 1506 N N . VAL A 1 195 ? -8.286 -12.910 11.860 1.00 86.38 195 VAL A N 1
ATOM 1507 C CA . VAL A 1 195 ? -8.794 -12.813 13.222 1.00 86.38 195 VAL A CA 1
ATOM 1508 C C . VAL A 1 195 ? -8.244 -13.993 14.002 1.00 86.38 195 VAL A C 1
ATOM 1510 O O . VAL A 1 195 ? -8.556 -15.144 13.710 1.00 86.38 195 VAL A O 1
ATOM 1513 N N . ILE A 1 196 ? -7.404 -13.692 14.978 1.00 84.50 196 ILE A N 1
ATOM 1514 C CA . ILE A 1 196 ? -6.696 -14.675 15.783 1.00 84.50 196 ILE A CA 1
ATOM 1515 C C . ILE A 1 196 ? -7.389 -14.769 17.123 1.00 84.50 196 ILE A C 1
ATOM 1517 O O . ILE A 1 196 ? -7.552 -13.766 17.815 1.00 84.50 196 ILE A O 1
ATOM 1521 N N . THR A 1 197 ? -7.805 -15.971 17.475 1.00 84.38 197 THR A N 1
ATOM 1522 C CA . THR A 1 197 ? -8.493 -16.282 18.726 1.00 84.38 197 THR A CA 1
ATOM 1523 C C . THR A 1 197 ? -7.748 -17.392 19.435 1.00 84.38 197 THR A C 1
ATOM 1525 O O . THR A 1 197 ? -7.130 -18.227 18.786 1.00 84.38 197 THR A O 1
ATOM 1528 N N . ASP A 1 198 ? -7.838 -17.459 20.751 1.00 71.69 198 ASP A N 1
ATOM 1529 C CA . ASP A 1 198 ? -7.311 -18.594 21.506 1.00 71.69 198 ASP A CA 1
ATOM 1530 C C . ASP A 1 198 ? -8.419 -19.622 21.731 1.00 71.69 198 ASP A C 1
ATOM 1532 O O . ASP A 1 198 ? -9.548 -19.242 22.020 1.00 71.69 198 ASP A O 1
ATOM 1536 N N . ASN A 1 199 ? -8.123 -20.916 21.599 1.00 60.59 199 ASN A N 1
ATOM 1537 C CA . ASN A 1 199 ? -9.050 -21.951 22.053 1.00 60.59 199 ASN A CA 1
ATOM 1538 C C . ASN A 1 199 ? -9.013 -22.111 23.585 1.00 60.59 199 ASN A C 1
ATOM 1540 O O . ASN A 1 199 ? -8.172 -21.539 24.281 1.00 60.59 199 ASN A O 1
ATOM 1544 N N . ASP A 1 200 ? -9.915 -22.936 24.101 1.00 57.31 200 ASP A N 1
ATOM 1545 C CA . ASP A 1 200 ? -10.040 -23.355 25.502 1.00 57.31 200 ASP A CA 1
ATOM 1546 C C . ASP A 1 200 ? -8.764 -23.993 26.092 1.00 57.31 200 ASP A C 1
ATOM 1548 O O . ASP A 1 200 ? -8.563 -23.983 27.305 1.00 57.31 200 ASP A O 1
ATOM 1552 N N . GLN A 1 201 ? -7.862 -24.490 25.243 1.00 54.28 201 GLN A N 1
ATOM 1553 C CA . GLN A 1 201 ? -6.548 -25.029 25.620 1.00 54.28 201 GLN A CA 1
ATOM 1554 C C . GLN A 1 201 ? -5.408 -23.999 25.492 1.00 54.28 201 GLN A C 1
ATOM 1556 O O . GLN A 1 201 ? -4.242 -24.330 25.710 1.00 54.28 201 GLN A O 1
ATOM 1561 N N . GLY A 1 202 ? -5.720 -22.750 25.132 1.00 55.19 202 GLY A N 1
ATOM 1562 C CA . GLY A 1 202 ? -4.757 -21.666 24.931 1.00 55.19 202 GLY A CA 1
ATOM 1563 C C . GLY A 1 202 ? -3.984 -21.722 23.608 1.00 55.19 202 GLY A C 1
ATOM 1564 O O . GLY A 1 202 ? -3.082 -20.903 23.411 1.00 55.19 202 GLY A O 1
ATOM 1565 N N . ALA A 1 203 ? -4.321 -22.651 22.708 1.00 56.91 203 ALA A N 1
ATOM 1566 C CA . ALA A 1 203 ? -3.749 -22.737 21.370 1.00 56.91 203 ALA A CA 1
ATOM 1567 C C . ALA A 1 203 ? -4.357 -21.675 20.445 1.00 56.91 203 ALA A C 1
ATOM 1569 O O . ALA A 1 203 ? -5.567 -21.443 20.441 1.00 56.91 203 ALA A O 1
ATOM 1570 N N . MET A 1 204 ? -3.500 -21.041 19.644 1.00 67.50 204 MET A N 1
ATOM 1571 C CA . MET A 1 204 ? -3.914 -20.005 18.701 1.00 67.50 204 MET A CA 1
ATOM 1572 C C . MET A 1 204 ? -4.680 -20.620 17.526 1.00 67.50 204 MET A C 1
ATOM 1574 O O . MET A 1 204 ? -4.229 -21.577 16.898 1.00 67.50 204 MET A O 1
ATOM 1578 N N . GLN A 1 205 ? -5.833 -20.037 17.224 1.00 71.75 205 GLN A N 1
ATOM 1579 C CA . GLN A 1 205 ? -6.677 -20.333 16.077 1.00 71.75 205 GLN A CA 1
ATOM 1580 C C . GLN A 1 205 ? -6.717 -19.120 15.158 1.00 71.75 205 GLN A C 1
ATOM 1582 O O . GLN A 1 205 ? -7.009 -18.006 15.592 1.00 71.75 205 GLN A O 1
ATOM 1587 N N . GLU A 1 206 ? -6.478 -19.351 13.874 1.00 73.81 206 GLU A N 1
ATOM 1588 C CA . GLU A 1 206 ? -6.543 -18.317 12.851 1.00 73.81 206 GLU A CA 1
ATOM 1589 C C . GLU A 1 206 ? -7.811 -18.462 12.001 1.00 73.81 206 GLU A C 1
ATOM 1591 O O . GLU A 1 206 ? -8.034 -19.463 11.315 1.00 73.81 206 GLU A O 1
ATOM 1596 N N . ASN A 1 207 ? -8.649 -17.428 12.046 1.00 73.25 207 ASN A N 1
ATOM 1597 C CA . ASN A 1 207 ? -9.934 -17.357 11.366 1.00 73.25 207 ASN A CA 1
ATOM 1598 C C . ASN A 1 207 ? -9.954 -16.215 10.342 1.00 73.25 207 ASN A C 1
ATOM 1600 O O . ASN A 1 207 ? -9.370 -15.155 10.557 1.00 73.25 207 ASN A O 1
ATOM 1604 N N . TYR A 1 208 ? -10.701 -16.396 9.249 1.00 73.81 208 TYR A N 1
ATOM 1605 C CA . TYR A 1 208 ? -10.902 -15.364 8.222 1.00 73.81 208 TYR A CA 1
ATOM 1606 C C . TYR A 1 208 ? -12.395 -15.062 8.032 1.00 73.81 208 TYR A C 1
ATOM 1608 O O . TYR A 1 208 ? -13.007 -15.538 7.065 1.00 73.81 208 TYR A O 1
ATOM 1616 N N . PRO A 1 209 ? -13.029 -14.294 8.940 1.00 72.88 209 PRO A N 1
ATOM 1617 C CA . PRO A 1 209 ? -14.450 -13.984 8.835 1.00 72.88 209 PRO A CA 1
ATOM 1618 C C . PRO A 1 209 ? -14.763 -13.199 7.556 1.00 72.88 209 PRO A C 1
ATOM 1620 O O . PRO A 1 209 ? -13.967 -12.392 7.071 1.00 72.88 209 PRO A O 1
ATOM 1623 N N . TYR A 1 210 ? -15.943 -13.441 6.974 1.00 68.25 210 TYR A N 1
ATOM 1624 C CA . TYR A 1 210 ? -16.437 -12.594 5.890 1.00 68.25 210 TYR A CA 1
ATOM 1625 C C . TYR A 1 210 ? -16.838 -11.231 6.442 1.00 68.25 210 TYR A C 1
ATOM 1627 O O . TYR A 1 210 ? -17.751 -11.134 7.255 1.00 68.25 210 TYR A O 1
ATOM 1635 N N . ILE A 1 211 ? -16.173 -10.188 5.956 1.00 69.62 211 ILE A N 1
ATOM 1636 C CA . ILE A 1 211 ? -16.540 -8.803 6.227 1.00 69.62 211 ILE A CA 1
ATOM 1637 C C . ILE A 1 211 ? -16.761 -8.127 4.873 1.00 69.62 211 ILE A C 1
ATOM 1639 O O . ILE A 1 211 ? -15.828 -8.109 4.058 1.00 69.62 211 ILE A O 1
ATOM 1643 N N . PRO A 1 212 ? -17.969 -7.611 4.585 1.00 69.19 212 PRO A N 1
ATOM 1644 C CA . PRO A 1 212 ? -18.236 -7.013 3.288 1.00 69.19 212 PRO A CA 1
ATOM 1645 C C . PRO A 1 212 ? -17.388 -5.746 3.112 1.00 69.19 212 PRO A C 1
ATOM 1647 O O . PRO A 1 212 ? -17.255 -4.938 4.026 1.00 69.19 212 PRO A O 1
ATOM 1650 N N . ARG A 1 213 ? -16.773 -5.568 1.938 1.00 68.75 213 ARG A N 1
ATOM 1651 C CA . ARG A 1 213 ? -15.855 -4.438 1.684 1.00 68.75 213 ARG A CA 1
ATOM 1652 C C . ARG A 1 213 ? -16.530 -3.234 1.051 1.00 68.75 213 ARG A C 1
ATOM 1654 O O . ARG A 1 213 ? -16.103 -2.105 1.269 1.00 68.75 213 ARG A O 1
ATOM 1661 N N . ASP A 1 214 ? -17.611 -3.468 0.320 1.00 72.38 214 ASP A N 1
ATOM 1662 C CA . ASP A 1 214 ? -18.276 -2.444 -0.489 1.00 72.38 214 ASP A CA 1
ATOM 1663 C C . ASP A 1 214 ? -19.392 -1.712 0.269 1.00 72.38 214 ASP A C 1
ATOM 1665 O O . ASP A 1 214 ? -20.280 -1.111 -0.338 1.00 72.38 214 ASP A O 1
ATOM 1669 N N . CYS A 1 215 ? -19.349 -1.762 1.604 1.00 76.62 215 CYS A N 1
ATOM 1670 C CA . CYS A 1 215 ? -20.371 -1.216 2.496 1.00 76.62 215 CYS A CA 1
ATOM 1671 C C . CYS A 1 215 ? -19.843 -0.194 3.514 1.00 76.62 215 CYS A C 1
ATOM 1673 O O . CYS A 1 215 ? -20.632 0.275 4.327 1.00 76.62 215 CYS A O 1
ATOM 1675 N N . TYR A 1 216 ? -18.560 0.187 3.464 1.00 83.06 216 TYR A N 1
ATOM 1676 C CA . TYR A 1 216 ? -17.992 1.282 4.264 1.00 83.06 216 TYR A CA 1
ATOM 1677 C C . TYR A 1 216 ? -17.761 2.511 3.385 1.00 83.06 216 TYR A C 1
ATOM 1679 O O . TYR A 1 216 ? -17.154 2.405 2.320 1.00 83.06 216 TYR A O 1
ATOM 1687 N N . TYR A 1 217 ? -18.202 3.690 3.823 1.00 81.81 217 TYR A N 1
ATOM 1688 C CA . TYR A 1 217 ? -18.245 4.889 2.987 1.00 81.81 217 TYR A CA 1
ATOM 1689 C C . TYR A 1 217 ? -17.666 6.121 3.683 1.00 81.81 217 TYR A C 1
ATOM 1691 O O . TYR A 1 217 ? -17.893 6.358 4.869 1.00 81.81 217 TYR A O 1
ATOM 1699 N N . PHE A 1 218 ? -16.960 6.950 2.913 1.00 83.38 218 PHE A N 1
ATOM 1700 C CA . PHE A 1 218 ? -16.862 8.379 3.194 1.00 83.38 218 PHE A CA 1
ATOM 1701 C C . PHE A 1 218 ? -18.199 9.029 2.875 1.00 83.38 218 PHE A C 1
ATOM 1703 O O . PHE A 1 218 ? -18.793 8.723 1.840 1.00 83.38 218 PHE A O 1
ATOM 1710 N N . SER A 1 219 ? -18.647 9.945 3.723 1.00 82.69 219 SER A N 1
ATOM 1711 C CA . SER A 1 219 ? -19.890 10.672 3.507 1.00 82.69 219 SER A CA 1
ATOM 1712 C C . SER A 1 219 ? -19.694 12.180 3.560 1.00 82.69 219 SER A C 1
ATOM 1714 O O . SER A 1 219 ? -18.865 12.654 4.326 1.00 82.69 219 SER A O 1
ATOM 1716 N N . TYR A 1 220 ? -20.466 12.935 2.786 1.00 82.69 220 TYR A N 1
ATOM 1717 C CA . TYR A 1 220 ? -20.551 14.396 2.891 1.00 82.69 220 TYR A CA 1
ATOM 1718 C C . TYR A 1 220 ? -21.978 14.865 2.601 1.00 82.69 220 TYR A C 1
ATOM 1720 O O . TYR A 1 220 ? -22.754 14.148 1.963 1.00 82.69 220 TYR A O 1
ATOM 1728 N N . LEU A 1 221 ? -22.332 16.056 3.077 1.00 78.69 221 LEU A N 1
ATOM 1729 C CA . LEU A 1 221 ? -23.650 16.650 2.880 1.00 78.69 221 LEU A CA 1
ATOM 1730 C C . LEU A 1 221 ? -23.653 17.610 1.696 1.00 78.69 221 LEU A C 1
ATOM 1732 O O . LEU A 1 221 ? -22.781 18.465 1.544 1.00 78.69 221 LEU A O 1
ATOM 1736 N N . GLU A 1 222 ? -24.669 17.473 0.853 1.00 77.69 222 GLU A N 1
ATOM 1737 C CA . GLU A 1 222 ? -24.920 18.403 -0.239 1.00 77.69 222 GLU A CA 1
ATOM 1738 C C . GLU A 1 222 ? -25.266 19.792 0.299 1.00 77.69 222 GLU A C 1
ATOM 1740 O O . GLU A 1 222 ? -26.083 19.930 1.210 1.00 77.69 222 GLU A O 1
ATOM 1745 N N . GLY A 1 223 ? -24.635 20.821 -0.267 1.00 67.31 223 GLY A N 1
ATOM 1746 C CA . GLY A 1 223 ? -24.873 22.210 0.126 1.00 67.31 223 GLY A CA 1
ATOM 1747 C C . GLY A 1 223 ? -24.245 22.624 1.459 1.00 67.31 223 GLY A C 1
ATOM 1748 O O . GLY A 1 223 ? -24.404 23.781 1.831 1.00 67.31 223 GLY A O 1
ATOM 1749 N N . VAL A 1 224 ? -23.507 21.740 2.150 1.00 69.25 224 VAL A N 1
ATOM 1750 C CA . VAL A 1 224 ? -22.784 22.084 3.388 1.00 69.25 224 VAL A CA 1
ATOM 1751 C C . VAL A 1 224 ? -21.271 21.903 3.203 1.00 69.25 224 VAL A C 1
ATOM 1753 O O . VAL A 1 224 ? -20.752 20.788 3.363 1.00 69.25 224 VAL A O 1
ATOM 1756 N N . PRO A 1 225 ? -20.536 22.977 2.857 1.00 62.66 225 PRO A N 1
ATOM 1757 C CA . PRO A 1 225 ? -19.083 22.940 2.716 1.00 62.66 225 PRO A CA 1
ATOM 1758 C C . PRO A 1 225 ? -18.392 22.473 4.002 1.00 62.66 225 PRO A C 1
ATOM 1760 O O . PRO A 1 225 ? -18.709 22.940 5.090 1.00 62.66 225 PRO A O 1
ATOM 1763 N N . GLY A 1 226 ? -17.431 21.554 3.882 1.00 63.53 226 GLY A N 1
ATOM 1764 C CA . GLY A 1 226 ? -16.673 21.031 5.027 1.00 63.53 226 GLY A CA 1
ATOM 1765 C C . GLY A 1 226 ? -17.379 19.937 5.835 1.00 63.53 226 GLY A C 1
ATOM 1766 O O . GLY A 1 226 ? -16.754 19.353 6.718 1.00 63.53 226 GLY A O 1
ATOM 1767 N N . SER A 1 227 ? -18.636 19.607 5.516 1.00 75.25 227 SER A N 1
ATOM 1768 C CA . SER A 1 227 ? -19.304 18.442 6.099 1.00 75.25 227 SER A CA 1
ATOM 1769 C C . SER A 1 227 ? -18.599 17.150 5.689 1.00 75.25 227 SER A C 1
ATOM 1771 O O . SER A 1 227 ? -18.223 16.950 4.530 1.00 75.25 227 SER A O 1
ATOM 1773 N N . MET A 1 228 ? -18.427 16.249 6.648 1.00 80.31 228 MET A N 1
ATOM 1774 C CA . MET A 1 228 ? -17.828 14.945 6.396 1.00 80.31 228 MET A CA 1
ATOM 1775 C C . MET A 1 228 ? -18.437 13.910 7.327 1.00 80.31 228 MET A C 1
ATOM 1777 O O . MET A 1 228 ? -19.022 14.237 8.350 1.00 80.31 228 MET A O 1
ATOM 1781 N N . GLY A 1 229 ? -18.266 12.640 7.017 1.00 78.56 229 GLY A N 1
ATOM 1782 C CA . GLY A 1 229 ? -18.609 11.580 7.938 1.00 78.56 229 GLY A CA 1
ATOM 1783 C C . GLY A 1 229 ? -18.114 10.233 7.461 1.00 78.56 229 GLY A C 1
ATOM 1784 O O . GLY A 1 229 ? -17.516 10.094 6.388 1.00 78.56 229 GLY A O 1
ATOM 1785 N N . THR A 1 230 ? -18.387 9.237 8.287 1.00 86.06 230 THR A N 1
ATOM 1786 C CA . THR A 1 230 ? -18.142 7.843 7.964 1.00 86.06 230 THR A CA 1
ATOM 1787 C C . THR A 1 230 ? -19.397 7.066 8.238 1.00 86.06 230 THR A C 1
ATOM 1789 O O . THR A 1 230 ? -19.921 7.110 9.347 1.00 86.06 230 THR A O 1
ATOM 1792 N N . LEU A 1 231 ? -19.886 6.377 7.218 1.00 85.88 231 LEU A N 1
ATOM 1793 C CA . LEU A 1 231 ? -21.121 5.620 7.304 1.00 85.88 231 LEU A CA 1
ATOM 1794 C C . LEU A 1 231 ? -20.900 4.220 6.749 1.00 85.88 231 LEU A C 1
ATOM 1796 O O . LEU A 1 231 ? -20.099 4.030 5.834 1.00 85.88 231 LEU A O 1
ATOM 1800 N N . ASP A 1 232 ? -21.604 3.247 7.302 1.00 83.50 232 ASP A N 1
ATOM 1801 C CA . ASP A 1 232 ? -21.641 1.878 6.824 1.00 83.50 232 ASP A CA 1
ATOM 1802 C C . ASP A 1 232 ? -23.079 1.406 6.598 1.00 83.50 232 ASP A C 1
ATOM 1804 O O . ASP A 1 232 ? -24.024 1.920 7.200 1.00 83.50 232 ASP A O 1
ATOM 1808 N N . THR A 1 233 ? -23.239 0.467 5.666 1.00 80.81 233 THR A N 1
ATOM 1809 C CA . THR A 1 233 ? -24.525 -0.165 5.325 1.00 80.81 233 THR A CA 1
ATOM 1810 C C . THR A 1 233 ? -24.468 -1.690 5.429 1.00 80.81 233 THR A C 1
ATOM 1812 O O . THR A 1 233 ? -25.345 -2.382 4.908 1.00 80.81 233 THR A O 1
ATOM 1815 N N . CYS A 1 234 ? -23.430 -2.228 6.075 1.00 75.00 234 CYS A N 1
ATOM 1816 C CA . CYS A 1 234 ? -23.064 -3.645 6.012 1.00 75.00 234 CYS A CA 1
ATOM 1817 C C . CYS A 1 234 ? -24.114 -4.577 6.636 1.00 75.00 234 CYS A C 1
ATOM 1819 O O . CYS A 1 234 ? -24.246 -5.720 6.212 1.00 75.00 234 CYS A O 1
ATOM 1821 N N . HIS A 1 235 ? -24.893 -4.079 7.601 1.00 71.00 235 HIS A N 1
ATOM 1822 C CA . HIS A 1 235 ? -25.832 -4.876 8.399 1.00 71.00 235 HIS A CA 1
ATOM 1823 C C . HIS A 1 235 ? -27.287 -4.421 8.225 1.00 71.00 235 HIS A C 1
ATOM 1825 O O . HIS A 1 235 ? -28.058 -4.367 9.178 1.00 71.00 235 HIS A O 1
ATOM 1831 N N . GLY A 1 236 ? -27.671 -4.048 7.000 1.00 65.00 236 GLY A N 1
ATOM 1832 C CA . GLY A 1 236 ? -29.071 -3.751 6.675 1.00 65.00 236 GLY A CA 1
ATOM 1833 C C . GLY A 1 236 ? -29.584 -2.403 7.196 1.00 65.00 236 GLY A C 1
ATOM 1834 O O . GLY A 1 236 ? -30.783 -2.157 7.171 1.00 65.00 236 GLY A O 1
ATOM 1835 N N . GLY A 1 237 ? -28.703 -1.499 7.625 1.00 71.31 237 GLY A N 1
ATOM 1836 C CA . GLY A 1 237 ? -29.062 -0.145 8.039 1.00 71.31 237 GLY A CA 1
ATOM 1837 C C . GLY A 1 237 ? -27.864 0.796 7.994 1.00 71.31 237 GLY A C 1
ATOM 1838 O O . GLY A 1 237 ? -26.726 0.344 7.971 1.00 71.31 237 GLY A O 1
ATOM 1839 N N . LEU A 1 238 ? -28.126 2.104 7.953 1.00 77.62 238 LEU A N 1
ATOM 1840 C CA . LEU A 1 238 ? -27.093 3.129 8.001 1.00 77.62 238 LEU A CA 1
ATOM 1841 C C . LEU A 1 238 ? -26.563 3.273 9.434 1.00 77.62 238 LEU A C 1
ATOM 1843 O O . LEU A 1 238 ? -27.329 3.563 10.355 1.00 77.62 238 LEU A O 1
ATOM 1847 N N . ARG A 1 239 ? -25.260 3.092 9.621 1.00 82.38 239 ARG A N 1
ATOM 1848 C CA . ARG A 1 239 ? -24.577 3.268 10.907 1.00 82.38 239 ARG A CA 1
ATOM 1849 C C . ARG A 1 239 ? -23.346 4.148 10.724 1.00 82.38 239 ARG A C 1
ATOM 1851 O O . ARG A 1 239 ? -22.743 4.132 9.661 1.00 82.38 239 ARG A O 1
ATOM 1858 N N . GLY A 1 240 ? -22.983 4.944 11.726 1.00 83.25 240 GLY A N 1
ATOM 1859 C CA . GLY A 1 240 ? -21.734 5.712 11.724 1.00 83.25 240 GLY A CA 1
ATOM 1860 C C . GLY A 1 240 ? -21.900 7.138 12.237 1.00 83.25 240 GLY A C 1
ATOM 1861 O O . GLY A 1 240 ? -22.725 7.381 13.113 1.00 83.25 240 GLY A O 1
ATOM 1862 N N . MET A 1 241 ? -21.105 8.075 11.720 1.00 84.62 241 MET A N 1
ATOM 1863 C CA . MET A 1 241 ? -21.072 9.464 12.186 1.00 84.62 241 MET A CA 1
ATOM 1864 C C . MET A 1 241 ? -21.145 10.471 11.032 1.00 84.62 241 MET A C 1
ATOM 1866 O O . MET A 1 241 ? -20.576 10.245 9.962 1.00 84.62 241 MET A O 1
ATOM 1870 N N . LEU A 1 242 ? -21.795 11.606 11.279 1.00 81.06 242 LEU A N 1
ATOM 1871 C CA . LEU A 1 242 ? -21.819 12.777 10.407 1.00 81.06 242 LEU A CA 1
ATOM 1872 C C . LEU A 1 242 ? -21.381 14.007 11.193 1.00 81.06 242 LEU A C 1
ATOM 1874 O O . LEU A 1 242 ? -21.959 14.332 12.226 1.00 81.06 242 LEU A O 1
ATOM 1878 N N . GLN A 1 243 ? -20.394 14.710 10.669 1.00 76.06 243 GLN A N 1
ATOM 1879 C CA . GLN A 1 243 ? -19.918 15.980 11.178 1.00 76.06 243 GLN A CA 1
ATOM 1880 C C . GLN A 1 243 ? -20.524 17.122 10.354 1.00 76.06 243 GLN A C 1
ATOM 1882 O O . GLN A 1 243 ? -20.354 17.186 9.131 1.00 76.06 243 GLN A O 1
ATOM 1887 N N . LEU A 1 244 ? -21.236 18.012 11.042 1.00 72.88 244 LEU A N 1
ATOM 1888 C CA . LEU A 1 244 ? -21.925 19.175 10.495 1.00 72.88 244 LEU A CA 1
ATOM 1889 C C . LEU A 1 244 ? -21.594 20.389 11.369 1.00 72.88 244 LEU A C 1
ATOM 1891 O O . LEU A 1 244 ? -22.058 20.467 12.504 1.00 72.88 244 LEU A O 1
ATOM 1895 N N . ASP A 1 245 ? -20.836 21.339 10.825 1.00 67.62 245 ASP A N 1
ATOM 1896 C CA . ASP A 1 245 ? -20.456 22.574 11.517 1.00 67.62 245 ASP A CA 1
ATOM 1897 C C . ASP A 1 245 ? -19.842 22.309 12.912 1.00 67.62 245 ASP A C 1
ATOM 1899 O O . ASP A 1 245 ? -18.791 21.669 13.001 1.00 67.62 245 ASP A O 1
ATOM 1903 N N . ASP A 1 246 ? -20.492 22.775 13.982 1.00 64.88 246 ASP A N 1
ATOM 1904 C CA . ASP A 1 246 ? -20.054 22.622 15.379 1.00 64.88 246 ASP A CA 1
ATOM 1905 C C . ASP A 1 246 ? -20.516 21.293 16.013 1.00 64.88 246 ASP A C 1
ATOM 1907 O O . ASP A 1 246 ? -20.182 20.979 17.159 1.00 64.88 246 ASP A O 1
ATOM 1911 N N . PHE A 1 247 ? -21.274 20.479 15.271 1.00 72.88 247 PHE A N 1
ATOM 1912 C CA . PHE A 1 247 ? -21.961 19.297 15.778 1.00 72.88 247 PHE A CA 1
ATOM 1913 C C . PHE A 1 247 ? -21.473 18.008 15.116 1.00 72.88 247 PHE A C 1
ATOM 1915 O O . PHE A 1 247 ? -21.256 17.931 13.906 1.00 72.88 247 PHE A O 1
ATOM 1922 N N . THR A 1 248 ? -21.381 16.948 15.915 1.00 76.38 248 THR A N 1
ATOM 1923 C CA . THR A 1 248 ? -21.214 15.581 15.407 1.00 76.38 248 THR A CA 1
ATOM 1924 C C . THR A 1 248 ? -22.441 14.763 15.780 1.00 76.38 248 THR A C 1
ATOM 1926 O O . THR A 1 248 ? -22.847 14.726 16.943 1.00 76.38 248 THR A O 1
ATOM 1929 N N . TYR A 1 249 ? -23.027 14.103 14.787 1.00 79.75 249 TYR A N 1
ATOM 1930 C CA . TYR A 1 249 ? -24.184 13.229 14.909 1.00 79.75 249 TYR A CA 1
ATOM 1931 C C . TYR A 1 249 ? -23.759 11.771 14.747 1.00 79.75 249 TYR A C 1
ATOM 1933 O O . TYR A 1 249 ? -23.020 11.432 13.828 1.00 79.75 249 TYR A O 1
ATOM 1941 N N . GLU A 1 250 ? -24.265 10.899 15.609 1.00 81.31 250 GLU A N 1
ATOM 1942 C CA . GLU A 1 250 ? -24.201 9.448 15.474 1.00 81.31 250 GLU A CA 1
ATOM 1943 C C . GLU A 1 250 ? -25.488 8.934 14.839 1.00 81.31 250 GLU A C 1
ATOM 1945 O O . GLU A 1 250 ? -26.584 9.293 15.273 1.00 81.31 250 GLU A O 1
ATOM 1950 N N . ILE A 1 251 ? -25.358 8.056 13.851 1.00 80.88 251 ILE A N 1
ATOM 1951 C CA . ILE A 1 251 ? -26.470 7.341 13.234 1.00 80.88 251 ILE A CA 1
ATOM 1952 C C . ILE A 1 251 ? -26.371 5.875 13.644 1.00 80.88 251 ILE A C 1
ATOM 1954 O O . ILE A 1 251 ? -25.336 5.233 13.445 1.00 80.88 251 ILE A O 1
ATOM 1958 N N . LYS A 1 252 ? -27.453 5.336 14.207 1.00 77.06 252 LYS A N 1
ATOM 1959 C CA . LYS A 1 252 ? -27.578 3.917 14.559 1.00 77.06 252 LYS A CA 1
ATOM 1960 C C . LYS A 1 252 ? -28.879 3.332 14.005 1.00 77.06 252 LYS A C 1
ATOM 1962 O O . LYS A 1 252 ? -29.924 3.963 14.161 1.00 77.06 252 LYS A O 1
ATOM 1967 N N . PRO A 1 253 ? -28.858 2.137 13.395 1.00 74.00 253 PRO A N 1
ATOM 1968 C CA . PRO A 1 253 ? -30.082 1.433 13.026 1.00 74.00 253 PRO A CA 1
ATOM 1969 C C . PRO A 1 253 ? -30.813 0.919 14.274 1.00 74.00 253 PRO A C 1
ATOM 1971 O O . PRO A 1 253 ? -30.184 0.590 15.280 1.00 74.00 253 PRO A O 1
ATOM 1974 N N . LEU A 1 254 ? -32.143 0.849 14.214 1.00 71.06 254 LEU A N 1
ATOM 1975 C CA . LEU A 1 254 ? -32.958 0.222 15.257 1.00 71.06 254 LEU A CA 1
ATOM 1976 C C . LEU A 1 254 ? -33.063 -1.288 14.989 1.00 71.06 254 LEU A C 1
ATOM 1978 O O . LEU A 1 254 ? -33.732 -1.689 14.039 1.00 71.06 254 LEU A O 1
ATOM 1982 N N . GLU A 1 255 ? -32.434 -2.113 15.839 1.00 56.84 255 GLU A N 1
ATOM 1983 C CA . GLU A 1 255 ? -32.290 -3.578 15.656 1.00 56.84 255 GLU A CA 1
ATOM 1984 C C . GLU A 1 255 ? -33.626 -4.346 15.497 1.00 56.84 255 GLU A C 1
ATOM 1986 O O . GLU A 1 255 ? -33.623 -5.466 14.999 1.00 56.84 255 GLU A O 1
ATOM 1991 N N . ALA A 1 256 ? -34.774 -3.747 15.847 1.00 52.03 256 ALA A N 1
ATOM 1992 C CA . ALA A 1 256 ? -36.104 -4.369 15.779 1.00 52.03 256 ALA A CA 1
ATOM 1993 C C . ALA A 1 256 ? -37.068 -3.755 14.732 1.00 52.03 256 ALA A C 1
ATOM 1995 O O . ALA A 1 256 ? -38.257 -4.076 14.733 1.00 52.03 256 ALA A O 1
ATOM 1996 N N . SER A 1 257 ? -36.614 -2.842 13.859 1.00 50.28 257 SER A N 1
ATOM 1997 C CA . SER A 1 257 ? -37.511 -2.119 12.936 1.00 50.28 257 SER A CA 1
ATOM 1998 C C . SER A 1 257 ? -37.575 -2.749 11.539 1.00 50.28 257 SER A C 1
ATOM 2000 O O . SER A 1 257 ? -36.594 -2.763 10.801 1.00 50.28 257 SER A O 1
ATOM 2002 N N . SER A 1 258 ? -38.770 -3.173 11.114 1.00 51.44 258 SER A N 1
ATOM 2003 C CA . SER A 1 258 ? -39.056 -3.633 9.741 1.00 51.44 258 SER A CA 1
ATOM 2004 C C . SER A 1 258 ? -39.159 -2.496 8.709 1.00 51.44 258 SER A C 1
ATOM 2006 O O . SER A 1 258 ? -39.327 -2.754 7.518 1.00 51.44 258 SER A O 1
ATOM 2008 N N . LYS A 1 259 ? -39.065 -1.232 9.153 1.00 55.59 259 LYS A N 1
ATOM 2009 C CA . LYS A 1 259 ? -39.200 -0.020 8.325 1.00 55.59 259 LYS A CA 1
ATOM 2010 C C . LYS A 1 259 ? -37.877 0.712 8.068 1.00 55.59 259 LYS A C 1
ATOM 2012 O O . LYS A 1 259 ? -37.915 1.817 7.536 1.00 55.59 259 LYS A O 1
ATOM 2017 N N . PHE A 1 260 ? -36.731 0.113 8.412 1.00 60.59 260 PHE A N 1
ATOM 2018 C CA . PHE A 1 260 ? -35.409 0.752 8.314 1.00 60.59 260 PHE A CA 1
ATOM 2019 C C . PHE A 1 260 ? -35.340 2.091 9.072 1.00 60.59 260 PHE A C 1
ATOM 2021 O O . PHE A 1 260 ? -34.860 3.085 8.536 1.00 60.59 260 PHE A O 1
ATOM 2028 N N . GLU A 1 261 ? -35.849 2.142 10.306 1.00 65.94 261 GLU A N 1
ATOM 2029 C CA . GLU A 1 261 ? -35.761 3.348 11.138 1.00 65.94 261 GLU A CA 1
ATOM 2030 C C . GLU A 1 261 ? -34.358 3.505 11.759 1.00 65.94 261 GLU A C 1
ATOM 2032 O O . GLU A 1 261 ? -33.724 2.529 12.179 1.00 65.94 261 GLU A O 1
ATOM 2037 N N . HIS A 1 262 ? -33.897 4.754 11.879 1.00 69.81 262 HIS A N 1
ATOM 2038 C CA . HIS A 1 262 ? -32.596 5.100 12.460 1.00 69.81 262 HIS A CA 1
ATOM 2039 C C . HIS A 1 262 ? -32.752 6.056 13.639 1.00 69.81 262 HIS A C 1
ATOM 2041 O O . HIS A 1 262 ? -33.613 6.937 13.652 1.00 69.81 262 HIS A O 1
ATOM 2047 N N . LEU A 1 263 ? -31.875 5.892 14.625 1.00 74.62 263 LEU A N 1
ATOM 2048 C CA . LEU A 1 263 ? -31.664 6.844 15.698 1.00 74.62 263 LEU A CA 1
ATOM 2049 C C . LEU A 1 263 ? -30.527 7.786 15.306 1.00 74.62 263 LEU A C 1
ATOM 2051 O O . LEU A 1 263 ? -29.398 7.338 15.105 1.00 74.62 263 LEU A O 1
ATOM 2055 N N . ILE A 1 264 ? -30.821 9.083 15.245 1.00 74.62 264 ILE A N 1
ATOM 2056 C CA . ILE A 1 264 ? -29.813 10.128 15.068 1.00 74.62 264 ILE A CA 1
ATOM 2057 C C . ILE A 1 264 ? -29.608 10.799 16.424 1.00 74.62 264 ILE A C 1
ATOM 2059 O O . ILE A 1 264 ? -30.515 11.441 16.953 1.00 74.62 264 ILE A O 1
ATOM 2063 N N . SER A 1 265 ? -28.428 10.602 17.006 1.00 71.06 265 SER A N 1
ATOM 2064 C CA . SER A 1 265 ? -28.054 11.159 18.307 1.00 71.06 265 SER A CA 1
ATOM 2065 C C . SER A 1 265 ? -26.988 12.226 18.114 1.00 71.06 265 SER A C 1
ATOM 2067 O O . SER A 1 265 ? -25.951 11.964 17.518 1.00 71.06 265 SER A O 1
ATOM 2069 N N . GLN A 1 266 ? -27.214 13.427 18.628 1.00 71.19 266 GLN A N 1
ATOM 2070 C CA . GLN A 1 266 ? -26.185 14.460 18.667 1.00 71.19 266 GLN A CA 1
ATOM 2071 C C . GLN A 1 266 ? -25.182 14.118 19.780 1.00 71.19 266 GLN A C 1
ATOM 2073 O O . GLN A 1 266 ? -25.576 13.987 20.936 1.00 71.19 266 GLN A O 1
ATOM 2078 N N . LEU A 1 267 ? -23.912 13.912 19.421 1.00 65.31 267 LEU A N 1
ATOM 2079 C CA . LEU A 1 267 ? -22.849 13.487 20.341 1.00 65.31 267 LEU A CA 1
ATOM 2080 C C . LEU A 1 267 ? -22.070 14.663 20.929 1.00 65.31 267 LEU A C 1
ATOM 2082 O O . LEU A 1 267 ? -21.706 14.634 22.101 1.00 65.31 267 LEU A O 1
ATOM 2086 N N . VAL A 1 268 ? -21.785 15.674 20.106 1.00 57.41 268 VAL A N 1
ATOM 2087 C CA . VAL A 1 268 ? -20.981 16.839 20.492 1.00 57.41 268 VAL A CA 1
ATOM 2088 C C . VAL A 1 268 ? -21.826 18.094 20.325 1.00 57.41 268 VAL A C 1
ATOM 2090 O O . VAL A 1 268 ? -22.330 18.364 19.235 1.00 57.41 268 VAL A O 1
ATOM 2093 N N . THR A 1 269 ? -21.979 18.849 21.410 1.00 47.72 269 THR A N 1
ATOM 2094 C CA . THR A 1 269 ? -22.554 20.199 21.442 1.00 47.72 269 THR A CA 1
ATOM 2095 C C . THR A 1 269 ? -21.492 21.150 21.956 1.00 47.72 269 THR A C 1
ATOM 2097 O O . THR A 1 269 ? -21.000 20.968 23.071 1.00 47.72 269 THR A O 1
ATOM 2100 N N . GLN A 1 270 ? -21.166 22.178 21.184 1.00 45.62 270 GLN A N 1
ATOM 2101 C CA . GLN A 1 270 ? -20.401 23.306 21.686 1.00 45.62 270 GLN A CA 1
ATOM 2102 C C . GLN A 1 270 ? -21.279 24.544 21.583 1.00 45.62 270 GLN A C 1
ATOM 2104 O O . GLN A 1 270 ? -21.623 24.959 20.485 1.00 45.62 270 GLN A O 1
ATOM 2109 N N . LYS A 1 271 ? -21.692 25.080 22.734 1.00 34.31 271 LYS A N 1
ATOM 2110 C CA . LYS A 1 271 ? -22.367 26.377 22.791 1.00 34.31 271 LYS A CA 1
ATOM 2111 C C . LYS A 1 271 ? -21.353 27.450 22.403 1.00 34.31 271 LYS A C 1
ATOM 2113 O O . LYS A 1 271 ? -20.226 27.439 22.910 1.00 34.31 271 LYS A O 1
ATOM 2118 N N . THR A 1 272 ? -21.710 28.325 21.474 1.00 35.84 272 THR A N 1
ATOM 2119 C CA . THR A 1 272 ? -20.892 29.492 21.126 1.00 35.84 272 THR A CA 1
ATOM 2120 C C . THR A 1 272 ? -21.011 30.546 22.227 1.00 35.84 272 THR A C 1
ATOM 2122 O O . THR A 1 272 ? -22.046 30.659 22.875 1.00 35.84 272 THR A O 1
ATOM 2125 N N . ALA A 1 273 ? -19.966 31.355 22.437 1.00 36.78 273 ALA A N 1
ATOM 2126 C CA . ALA A 1 273 ? -19.979 32.434 23.437 1.00 36.78 273 ALA A CA 1
ATOM 2127 C C . ALA A 1 273 ? -21.124 33.453 23.221 1.00 36.78 273 ALA A C 1
ATOM 2129 O O . ALA A 1 273 ? -21.570 34.088 24.168 1.00 36.78 273 ALA A O 1
ATOM 2130 N N . ALA A 1 274 ? -21.646 33.555 21.993 1.00 37.88 274 ALA A N 1
ATOM 2131 C CA . ALA A 1 274 ? -22.807 34.376 21.648 1.00 37.88 274 ALA A CA 1
ATOM 2132 C C . ALA A 1 274 ? -24.146 33.829 22.193 1.00 37.88 274 ALA A C 1
ATOM 2134 O O . ALA A 1 274 ? -25.109 34.582 22.318 1.00 37.88 274 ALA A O 1
ATOM 2135 N N . GLU A 1 275 ? -24.232 32.534 22.521 1.00 38.59 275 GLU A N 1
ATOM 2136 C CA . GLU A 1 275 ? -25.425 31.935 23.139 1.00 38.59 275 GLU A CA 1
ATOM 2137 C C . GLU A 1 275 ? -25.475 32.162 24.657 1.00 38.59 275 GLU A C 1
ATOM 2139 O O . GLU A 1 275 ? -26.567 32.177 25.222 1.00 38.59 275 GLU A O 1
ATOM 2144 N N . ASP A 1 276 ? -24.328 32.402 25.304 1.00 35.72 276 ASP A N 1
ATOM 2145 C CA . ASP A 1 276 ? -24.262 32.745 26.732 1.00 35.72 276 ASP A CA 1
ATOM 2146 C C . ASP A 1 276 ? -24.632 34.223 26.989 1.00 35.72 276 ASP A C 1
ATOM 2148 O O . ASP A 1 276 ? -25.192 34.541 28.036 1.00 35.72 276 ASP A O 1
ATOM 2152 N N . GLU A 1 277 ? -24.420 35.120 26.017 1.00 34.59 277 GLU A N 1
ATOM 2153 C CA . GLU A 1 277 ? -24.833 36.537 26.091 1.00 34.59 277 GLU A CA 1
ATOM 2154 C C . GLU A 1 277 ? -26.310 36.777 25.728 1.00 34.59 277 GLU A C 1
ATOM 2156 O O . GLU A 1 277 ? -26.867 37.835 26.019 1.00 34.59 277 GLU A O 1
ATOM 2161 N N . LYS A 1 278 ? -26.988 35.795 25.120 1.00 34.75 278 LYS A N 1
ATOM 2162 C CA . LYS A 1 278 ? -28.374 35.952 24.641 1.00 34.75 278 LYS A CA 1
ATOM 2163 C C . LYS A 1 278 ? -29.442 35.779 25.724 1.00 34.75 278 LYS A C 1
ATOM 2165 O O . LYS A 1 278 ? -30.632 35.907 25.442 1.00 34.75 278 LYS A O 1
ATOM 2170 N N . CYS A 1 279 ? -29.027 35.520 26.960 1.00 30.25 279 CYS A N 1
ATOM 2171 C CA . CYS A 1 279 ? -29.904 35.453 28.122 1.00 30.25 279 CYS A CA 1
ATOM 2172 C C . CYS A 1 279 ? -29.936 36.768 28.913 1.00 30.25 279 CYS A C 1
ATOM 2174 O O . CYS A 1 279 ? -30.130 36.705 30.116 1.00 30.25 279 CYS A O 1
ATOM 2176 N N . GLU A 1 280 ? -29.754 37.940 28.288 1.00 31.39 280 GLU A N 1
ATOM 2177 C CA . GLU A 1 280 ? -30.080 39.229 28.926 1.00 31.39 280 GLU A CA 1
ATOM 2178 C C . GLU A 1 280 ? -30.169 40.417 27.935 1.00 31.39 280 GLU A C 1
ATOM 2180 O O . GLU A 1 280 ? -29.523 41.436 28.126 1.00 31.39 280 GLU A O 1
ATOM 2185 N N . ALA A 1 281 ? -30.967 40.328 26.859 1.00 27.48 281 ALA A N 1
ATOM 2186 C CA . ALA A 1 281 ? -31.548 41.512 26.191 1.00 27.48 281 ALA A CA 1
ATOM 2187 C C . ALA A 1 281 ? -32.521 41.137 25.062 1.00 27.48 281 ALA A C 1
ATOM 2189 O O . ALA A 1 281 ? -32.320 40.163 24.339 1.00 27.48 281 ALA A O 1
ATOM 2190 N N . GLU A 1 282 ? -33.563 41.956 24.916 1.00 30.09 282 GLU A N 1
ATOM 2191 C CA . GLU A 1 282 ? -34.591 41.893 23.876 1.00 30.09 282 GLU A CA 1
ATOM 2192 C C . GLU A 1 282 ? -34.031 41.906 22.443 1.00 30.09 282 GLU A C 1
ATOM 2194 O O . GLU A 1 282 ? -32.990 42.499 22.148 1.00 30.09 282 GLU A O 1
ATOM 2199 N N . GLU A 1 283 ? -34.788 41.260 21.552 1.00 34.88 283 GLU A N 1
ATOM 2200 C CA . GLU A 1 283 ? -34.533 41.102 20.122 1.00 34.88 283 GLU A CA 1
ATOM 2201 C C . GLU A 1 283 ? -34.137 42.415 19.427 1.00 34.88 283 GLU A C 1
ATOM 2203 O O . GLU A 1 283 ? -34.926 43.354 19.300 1.00 34.88 283 GLU A O 1
ATOM 2208 N N . LYS A 1 284 ? -32.926 42.432 18.866 1.00 33.00 284 LYS A N 1
ATOM 2209 C CA . LYS A 1 284 ? -32.589 43.280 17.724 1.00 33.00 284 LYS A CA 1
ATOM 2210 C C . LYS A 1 284 ? -31.983 42.432 16.619 1.00 33.00 284 LYS A C 1
ATOM 2212 O O . LYS A 1 284 ? -31.035 41.689 16.857 1.00 33.00 284 LYS A O 1
ATOM 2217 N N . ASP A 1 285 ? -32.556 42.588 15.428 1.00 40.00 285 ASP A N 1
ATOM 2218 C CA . ASP A 1 285 ? -32.056 42.081 14.151 1.00 40.00 285 ASP A CA 1
ATOM 2219 C C . ASP A 1 285 ? -30.555 42.368 14.016 1.00 40.00 285 ASP A C 1
ATOM 2221 O O . ASP A 1 285 ? -30.129 43.518 13.869 1.00 40.00 285 ASP A O 1
ATOM 2225 N N . THR A 1 286 ? -29.740 41.319 14.081 1.00 35.53 286 THR A N 1
ATOM 2226 C CA . THR A 1 286 ? -28.322 41.376 13.728 1.00 35.53 286 THR A CA 1
ATOM 2227 C C . THR A 1 286 ? -28.161 41.080 12.242 1.00 35.53 286 THR A C 1
ATOM 2229 O O . THR A 1 286 ? -28.548 40.016 11.762 1.00 35.53 286 THR A O 1
ATOM 2232 N N . ASN A 1 287 ? -27.584 42.049 11.526 1.00 44.06 287 ASN A N 1
ATOM 2233 C CA . ASN A 1 287 ? -27.288 42.025 10.095 1.00 44.06 287 ASN A CA 1
ATOM 2234 C C . ASN A 1 287 ? -26.570 40.740 9.650 1.00 44.06 287 ASN A C 1
ATOM 2236 O O . ASN A 1 287 ? -25.415 40.509 10.012 1.00 44.06 287 ASN A O 1
ATOM 2240 N N . GLN A 1 288 ? -27.221 39.993 8.754 1.00 43.00 288 GLN A N 1
ATOM 2241 C CA . GLN A 1 288 ? -26.666 38.860 7.997 1.00 43.00 288 GLN A CA 1
ATOM 2242 C C . GLN A 1 288 ? -25.336 39.184 7.286 1.00 43.00 288 GLN A C 1
ATOM 2244 O O . GLN A 1 288 ? -24.507 38.299 7.100 1.00 43.00 288 GLN A O 1
ATOM 2249 N N . GLU A 1 289 ? -25.081 40.457 6.964 1.00 37.62 289 GLU A N 1
ATOM 2250 C CA . GLU A 1 289 ? -23.818 40.908 6.363 1.00 37.62 289 GLU A CA 1
ATOM 2251 C C . GLU A 1 289 ? -22.604 40.767 7.302 1.00 37.62 289 GLU A C 1
ATOM 2253 O O . GLU A 1 289 ? -21.487 40.587 6.822 1.00 37.62 289 GLU A O 1
ATOM 2258 N N . TYR A 1 290 ? -22.789 40.813 8.629 1.00 38.81 290 TYR A N 1
ATOM 2259 C CA . TYR A 1 290 ? -21.676 40.717 9.585 1.00 38.81 290 TYR A CA 1
ATOM 2260 C C . TYR A 1 290 ? -21.243 39.260 9.823 1.00 38.81 290 TYR A C 1
ATOM 2262 O O . TYR A 1 290 ? -20.053 38.983 9.964 1.00 38.81 290 TYR A O 1
ATOM 2270 N N . GLU A 1 291 ? -22.185 38.308 9.789 1.00 40.03 291 GLU A N 1
ATOM 2271 C CA . GLU A 1 291 ? -21.881 36.869 9.818 1.00 40.03 291 GLU A CA 1
ATOM 2272 C C . GLU A 1 291 ? -21.233 36.401 8.507 1.00 40.03 291 GLU A C 1
ATOM 2274 O O . GLU A 1 291 ? -20.248 35.662 8.540 1.00 40.03 291 GLU A O 1
ATOM 2279 N N . GLU A 1 292 ? -21.707 36.880 7.351 1.00 40.50 292 GLU A N 1
ATOM 2280 C CA . GLU A 1 292 ? -21.071 36.599 6.057 1.00 40.50 292 GLU A CA 1
ATOM 2281 C C . GLU A 1 292 ? -19.664 37.213 5.954 1.00 40.50 292 GLU A C 1
ATOM 2283 O O . GLU A 1 292 ? -18.749 36.568 5.431 1.00 40.50 292 GLU A O 1
ATOM 2288 N N . ALA A 1 293 ? -19.449 38.405 6.525 1.00 40.19 293 ALA A N 1
ATOM 2289 C CA . ALA A 1 293 ? -18.126 39.020 6.632 1.00 40.19 293 ALA A CA 1
ATOM 2290 C C . ALA A 1 293 ? -17.185 38.218 7.552 1.00 40.19 293 ALA A C 1
ATOM 2292 O O . ALA A 1 293 ? -16.036 37.980 7.182 1.00 40.19 293 ALA A O 1
ATOM 2293 N N . MET A 1 294 ? -17.669 37.694 8.687 1.00 35.12 294 MET A N 1
ATOM 2294 C CA . MET A 1 294 ? -16.873 36.814 9.559 1.00 35.12 294 MET A CA 1
ATOM 2295 C C . MET A 1 294 ? -16.530 35.473 8.883 1.00 35.12 294 MET A C 1
ATOM 2297 O O . MET A 1 294 ? -15.420 34.970 9.044 1.00 35.12 294 MET A O 1
ATOM 2301 N N . ILE A 1 295 ? -17.439 34.904 8.080 1.00 41.19 295 ILE A N 1
ATOM 2302 C CA . ILE A 1 295 ? -17.199 33.684 7.277 1.00 41.19 295 ILE A CA 1
ATOM 2303 C C . ILE A 1 295 ? -16.195 33.943 6.134 1.00 41.19 295 ILE A C 1
ATOM 2305 O O . ILE A 1 295 ? -15.464 33.036 5.723 1.00 41.19 295 ILE A O 1
ATOM 2309 N N . SER A 1 296 ? -16.154 35.174 5.622 1.00 36.28 296 SER A N 1
ATOM 2310 C CA . SER A 1 296 ? -15.205 35.649 4.610 1.00 36.28 296 SER A CA 1
ATOM 2311 C C . SER A 1 296 ? -13.804 35.912 5.184 1.00 36.28 296 SER A C 1
ATOM 2313 O O . SER A 1 296 ? -12.812 35.607 4.519 1.00 36.28 296 SER A O 1
ATOM 2315 N N . GLU A 1 297 ? -13.717 36.444 6.408 1.00 30.14 297 GLU A N 1
ATOM 2316 C CA . GLU A 1 297 ? -12.461 36.867 7.050 1.00 30.14 297 GLU A CA 1
ATOM 2317 C C . GLU A 1 297 ? -11.815 35.819 7.967 1.00 30.14 297 GLU A C 1
ATOM 2319 O O . GLU A 1 297 ? -10.629 35.933 8.288 1.00 30.14 297 GLU A O 1
ATOM 2324 N N . MET A 1 298 ? -12.529 34.757 8.358 1.00 29.78 298 MET A N 1
ATOM 2325 C CA . MET A 1 298 ? -11.875 33.591 8.953 1.00 29.78 298 MET A CA 1
ATOM 2326 C C . MET A 1 298 ? -10.897 33.006 7.934 1.00 29.78 298 MET A C 1
ATOM 2328 O O . MET A 1 298 ? -11.282 32.818 6.775 1.00 29.78 298 MET A O 1
ATOM 2332 N N . PRO A 1 299 ? -9.656 32.660 8.328 1.00 27.52 299 PRO A N 1
ATOM 2333 C CA . PRO A 1 299 ? -8.755 31.979 7.426 1.00 27.52 299 PRO A CA 1
ATOM 2334 C C . PRO A 1 299 ? -9.418 30.653 7.059 1.00 27.52 299 PRO A C 1
ATOM 2336 O O . PRO A 1 299 ? -9.345 29.670 7.797 1.00 27.52 299 PRO A O 1
ATOM 2339 N N . ARG A 1 300 ? -10.058 30.606 5.882 1.00 35.62 300 ARG A N 1
ATOM 2340 C CA . ARG A 1 300 ? -10.125 29.381 5.092 1.00 35.62 300 ARG A CA 1
ATOM 2341 C C . ARG A 1 300 ? -8.696 28.894 5.137 1.00 35.62 300 ARG A C 1
ATOM 2343 O O . ARG A 1 300 ? -7.837 29.626 4.644 1.00 35.62 300 ARG A O 1
ATOM 2350 N N . ALA A 1 301 ? -8.435 27.773 5.815 1.00 32.38 301 ALA A N 1
ATOM 2351 C CA . ALA A 1 301 ? -7.112 27.169 5.830 1.00 32.38 301 ALA A CA 1
ATOM 2352 C C . ALA A 1 301 ? -6.579 27.308 4.406 1.00 32.38 301 ALA A C 1
ATOM 2354 O O . ALA A 1 301 ? -7.234 26.816 3.478 1.00 32.38 301 ALA A O 1
ATOM 2355 N N . GLY A 1 302 ? -5.545 28.146 4.232 1.00 29.30 302 GLY A N 1
ATOM 2356 C CA . GLY A 1 302 ? -5.094 28.565 2.910 1.00 29.30 302 GLY A CA 1
ATOM 2357 C C . GLY A 1 302 ? -5.003 27.317 2.052 1.00 29.30 302 GLY A C 1
ATOM 2358 O O . GLY A 1 302 ? -4.508 26.305 2.540 1.00 29.30 302 GLY A O 1
ATOM 2359 N N . THR A 1 303 ? -5.612 27.355 0.866 1.00 33.84 303 THR A N 1
ATOM 2360 C CA . THR A 1 303 ? -5.916 26.191 0.023 1.00 33.84 303 THR A CA 1
ATOM 2361 C C . THR A 1 303 ? -4.917 25.049 0.213 1.00 33.84 303 THR A C 1
ATOM 2363 O O . THR A 1 303 ? -3.839 25.059 -0.381 1.00 33.84 303 THR A O 1
ATOM 2366 N N . VAL A 1 304 ? -5.300 24.040 1.006 1.00 38.94 304 VAL A N 1
ATOM 2367 C CA . VAL A 1 304 ? -4.538 22.792 1.209 1.00 38.94 304 VAL A CA 1
ATOM 2368 C C . VAL A 1 304 ? -4.227 22.106 -0.136 1.00 38.94 304 VAL A C 1
ATOM 2370 O O . VAL A 1 304 ? -3.312 21.303 -0.222 1.00 38.94 304 VAL A O 1
ATOM 2373 N N . TYR A 1 305 ? -4.915 22.494 -1.218 1.00 40.88 305 TYR A N 1
ATOM 2374 C CA . TYR A 1 305 ? -4.640 22.110 -2.606 1.00 40.88 305 TYR A CA 1
ATOM 2375 C C . TYR A 1 305 ? -3.254 22.501 -3.152 1.00 40.88 305 TYR A C 1
ATOM 2377 O O . TYR A 1 305 ? -2.876 21.981 -4.196 1.00 40.88 305 TYR A O 1
ATOM 2385 N N . LEU A 1 306 ? -2.502 23.403 -2.508 1.00 34.97 306 LEU A N 1
ATOM 2386 C CA . LEU A 1 306 ? -1.138 23.750 -2.948 1.00 34.97 306 LEU A CA 1
ATOM 2387 C C . LEU A 1 306 ? -0.054 22.846 -2.355 1.00 34.97 306 LEU A C 1
ATOM 2389 O O . LEU A 1 306 ? 1.089 22.888 -2.802 1.00 34.97 306 LEU A O 1
ATOM 2393 N N . TRP A 1 307 ? -0.387 22.059 -1.335 1.00 41.59 307 TRP A N 1
ATOM 2394 C CA . TRP A 1 307 ? 0.528 21.100 -0.740 1.00 41.59 307 TRP A CA 1
ATOM 2395 C C . TRP A 1 307 ? 0.062 19.744 -1.267 1.00 41.59 307 TRP A C 1
ATOM 2397 O O . TRP A 1 307 ? -1.091 19.378 -1.061 1.00 41.59 307 TRP A O 1
ATOM 2407 N N . TRP A 1 308 ? 0.910 19.018 -1.997 1.00 52.50 308 TRP A N 1
ATOM 2408 C CA . TRP A 1 308 ? 0.643 17.628 -2.384 1.00 52.50 308 TRP A CA 1
ATOM 2409 C C . TRP A 1 308 ? 1.266 16.691 -1.338 1.00 52.50 308 TRP A C 1
ATOM 2411 O O . TRP A 1 308 ? 2.435 16.318 -1.470 1.00 52.50 308 TRP A O 1
ATOM 2421 N N . PRO A 1 309 ? 0.546 16.340 -0.256 1.00 58.19 309 PRO A N 1
ATOM 2422 C CA . PRO A 1 309 ? 1.030 15.386 0.724 1.00 58.19 309 PRO A CA 1
ATOM 2423 C C . PRO A 1 309 ? 1.018 13.971 0.160 1.00 58.19 309 PRO A C 1
ATOM 2425 O O . PRO A 1 309 ? 0.116 13.566 -0.581 1.00 58.19 309 PRO A O 1
ATOM 2428 N N . HIS A 1 310 ? 2.030 13.210 0.559 1.00 65.00 310 HIS A N 1
ATOM 2429 C CA . HIS A 1 310 ? 2.178 11.810 0.190 1.00 65.00 310 HIS A CA 1
ATOM 2430 C C . HIS A 1 310 ? 1.249 10.982 1.045 1.00 65.00 310 HIS A C 1
ATOM 2432 O O . HIS A 1 310 ? 1.328 11.014 2.276 1.00 65.00 310 HIS A O 1
ATOM 2438 N N . ARG A 1 311 ? 0.343 10.257 0.389 1.00 74.00 311 ARG A N 1
ATOM 2439 C CA . ARG A 1 311 ? -0.540 9.348 1.105 1.00 74.00 311 ARG A CA 1
ATOM 2440 C C . ARG A 1 311 ? 0.284 8.193 1.640 1.00 74.00 311 ARG A C 1
ATOM 2442 O O . ARG A 1 311 ? 0.963 7.485 0.896 1.00 74.00 311 ARG A O 1
ATOM 2449 N N . LYS A 1 312 ? 0.194 8.004 2.949 1.00 82.31 312 LYS A N 1
ATOM 2450 C CA . LYS A 1 312 ? 0.791 6.867 3.642 1.00 82.31 312 LYS A CA 1
ATOM 2451 C C . LYS A 1 312 ? -0.286 6.055 4.331 1.00 82.31 312 LYS A C 1
ATOM 2453 O O . LYS A 1 312 ? -1.364 6.572 4.636 1.00 82.31 312 LYS A O 1
ATOM 2458 N N . ALA A 1 313 ? 0.018 4.792 4.590 1.00 86.88 313 ALA A N 1
ATOM 2459 C CA . ALA A 1 313 ? -0.895 3.870 5.238 1.00 86.88 313 ALA A CA 1
ATOM 2460 C C . ALA A 1 313 ? -0.318 3.404 6.575 1.00 86.88 313 ALA A C 1
ATOM 2462 O O . ALA A 1 313 ? 0.758 2.824 6.616 1.00 86.88 313 ALA A O 1
ATOM 2463 N N . LEU A 1 314 ? -1.058 3.635 7.656 1.00 91.94 314 LEU A N 1
ATOM 2464 C CA . LEU A 1 314 ? -0.809 3.098 8.986 1.00 91.94 314 LEU A CA 1
ATOM 2465 C C . LEU A 1 314 ? -1.542 1.759 9.134 1.00 91.94 314 LEU A C 1
ATOM 2467 O O . LEU A 1 314 ? -2.766 1.723 9.252 1.00 91.94 314 LEU A O 1
ATOM 2471 N N . LYS A 1 315 ? -0.787 0.665 9.137 1.00 91.94 315 LYS A N 1
ATOM 2472 C CA . LYS A 1 315 ? -1.252 -0.717 9.304 1.00 91.94 315 LYS A CA 1
ATOM 2473 C C . LYS A 1 315 ? -1.319 -1.064 10.791 1.00 91.94 315 LYS A C 1
ATOM 2475 O O . LYS A 1 315 ? -0.289 -1.269 11.431 1.00 91.94 315 LYS A O 1
ATOM 2480 N N . VAL A 1 316 ? -2.527 -1.133 11.343 1.00 94.44 316 VAL A N 1
ATOM 2481 C CA . VAL A 1 316 ? -2.769 -1.326 12.782 1.00 94.44 316 VAL A CA 1
ATOM 2482 C C . VAL A 1 316 ? -3.063 -2.791 13.104 1.00 94.44 316 VAL A C 1
ATOM 2484 O O . VAL A 1 316 ? -3.919 -3.417 12.475 1.00 94.44 316 VAL A O 1
ATOM 2487 N N . HIS A 1 317 ? -2.378 -3.324 14.113 1.00 94.06 317 HIS A N 1
ATOM 2488 C CA . HIS A 1 317 ? -2.739 -4.571 14.787 1.00 94.06 317 HIS A CA 1
ATOM 2489 C C . HIS A 1 317 ? -3.622 -4.261 16.003 1.00 94.06 317 HIS A C 1
ATOM 2491 O O . HIS A 1 317 ? -3.242 -3.494 16.885 1.00 94.06 317 HIS A O 1
ATOM 2497 N N . TYR A 1 318 ? -4.817 -4.836 16.042 1.00 96.12 318 TYR A N 1
ATOM 2498 C CA . TYR A 1 318 ? -5.734 -4.679 17.166 1.00 96.12 318 TYR A CA 1
ATOM 2499 C C . TYR A 1 318 ? -5.653 -5.887 18.082 1.00 96.12 318 TYR A C 1
ATOM 2501 O O . TYR A 1 318 ? -5.606 -7.016 17.605 1.00 96.12 318 TYR A O 1
ATOM 2509 N N . THR A 1 319 ? -5.706 -5.657 19.388 1.00 95.38 319 THR A N 1
ATOM 2510 C CA . THR A 1 319 ? -5.849 -6.725 20.377 1.00 95.38 319 THR A CA 1
ATOM 2511 C C . THR A 1 319 ? -7.026 -6.406 21.287 1.00 95.38 319 THR A C 1
ATOM 2513 O O . THR A 1 319 ? -7.082 -5.319 21.857 1.00 95.38 319 THR A O 1
ATOM 2516 N N . VAL A 1 320 ? -7.977 -7.325 21.414 1.00 95.38 320 VAL A N 1
ATOM 2517 C CA . VAL A 1 320 ? -9.129 -7.208 22.315 1.00 95.38 320 VAL A CA 1
ATOM 2518 C C . VAL A 1 320 ? -8.894 -8.123 23.506 1.00 95.38 320 VAL A C 1
ATOM 2520 O O . VAL A 1 320 ? -8.691 -9.323 23.330 1.00 95.38 320 VAL A O 1
ATOM 2523 N N . SER A 1 321 ? -8.903 -7.550 24.709 1.00 94.12 321 SER A N 1
ATOM 2524 C CA . SER A 1 321 ? -8.653 -8.312 25.930 1.00 94.12 321 SER A CA 1
ATOM 2525 C C . SER A 1 321 ? -9.857 -9.149 26.358 1.00 94.12 321 SER A C 1
ATOM 2527 O O . SER A 1 321 ? -11.007 -8.826 26.042 1.00 94.12 321 SER A O 1
ATOM 2529 N N . ASN A 1 322 ? -9.594 -10.191 27.141 1.00 92.12 322 ASN A N 1
ATOM 2530 C CA . ASN A 1 322 ? -10.573 -11.133 27.665 1.00 92.12 322 ASN A CA 1
ATOM 2531 C C . ASN A 1 322 ? -11.703 -10.438 28.424 1.00 92.12 322 ASN A C 1
ATOM 2533 O O . ASN A 1 322 ? -12.867 -10.801 28.281 1.00 92.12 322 ASN A O 1
ATOM 2537 N N . SER A 1 323 ? -11.394 -9.349 29.131 1.00 91.06 323 SER A N 1
ATOM 2538 C CA . SER A 1 323 ? -12.406 -8.551 29.832 1.00 91.06 323 SER A CA 1
ATOM 2539 C C . SER A 1 323 ? -13.547 -8.029 28.937 1.00 91.06 323 SER A C 1
ATOM 2541 O O . SER A 1 323 ? -14.649 -7.814 29.437 1.00 91.06 323 SER A O 1
ATOM 2543 N N . LEU A 1 324 ? -13.320 -7.843 27.627 1.00 90.94 324 LEU A N 1
ATOM 2544 C CA . LEU A 1 324 ? -14.370 -7.492 26.657 1.00 90.94 324 LEU A CA 1
ATOM 2545 C C . LEU A 1 324 ? -15.033 -8.712 26.019 1.00 90.94 324 LEU A C 1
ATOM 2547 O O . LEU A 1 324 ? -16.148 -8.590 25.516 1.00 90.94 324 LEU A O 1
ATOM 2551 N N . VAL A 1 325 ? -14.368 -9.862 26.018 1.00 89.25 325 VAL A N 1
ATOM 2552 C CA . VAL A 1 325 ? -14.938 -11.110 25.503 1.00 89.25 325 VAL A CA 1
ATOM 2553 C C . VAL A 1 325 ? -15.928 -11.692 26.506 1.00 89.25 325 VAL A C 1
ATOM 2555 O O . VAL A 1 325 ? -17.042 -12.044 26.137 1.00 89.25 325 VAL A O 1
ATOM 2558 N N . VAL A 1 326 ? -15.592 -11.661 27.798 1.00 87.25 326 VAL A N 1
ATOM 2559 C CA . VAL A 1 326 ? -16.486 -12.091 28.888 1.00 87.25 326 VAL A CA 1
ATOM 2560 C C . VAL A 1 326 ? -17.779 -11.269 28.923 1.00 87.25 326 VAL A C 1
ATOM 2562 O O . VAL A 1 326 ? -18.847 -11.787 29.232 1.00 87.25 326 VAL A O 1
ATOM 2565 N N . GLN A 1 327 ? -17.703 -9.984 28.582 1.00 84.75 327 GLN A N 1
ATOM 2566 C CA . GLN A 1 327 ? -18.871 -9.106 28.506 1.00 84.75 327 GLN A CA 1
ATOM 2567 C C . GLN A 1 327 ? -19.711 -9.327 27.228 1.00 84.75 327 GLN A C 1
ATOM 2569 O O . GLN A 1 327 ? -20.910 -9.046 27.234 1.00 84.75 327 GLN A O 1
ATOM 2574 N N . ASN A 1 328 ? -19.118 -9.816 26.132 1.00 81.69 328 ASN A N 1
ATOM 2575 C CA . ASN A 1 328 ? -19.821 -10.153 24.894 1.00 81.69 328 ASN A CA 1
ATOM 2576 C C . ASN A 1 328 ? -19.097 -11.290 24.160 1.00 81.69 328 ASN A C 1
ATOM 2578 O O . ASN A 1 328 ? -18.181 -11.045 23.378 1.00 81.69 328 ASN A O 1
ATOM 2582 N N . ASN A 1 329 ? -19.555 -12.524 24.363 1.00 82.81 329 ASN A N 1
ATOM 2583 C CA . ASN A 1 329 ? -18.945 -13.726 23.787 1.00 82.81 329 ASN A CA 1
ATOM 2584 C C . ASN A 1 329 ? -19.151 -13.870 22.265 1.00 82.81 329 ASN A C 1
ATOM 2586 O O . ASN A 1 329 ? -18.655 -14.813 21.649 1.00 82.81 329 ASN A O 1
ATOM 2590 N N . ASN A 1 330 ? -19.883 -12.952 21.626 1.00 87.06 330 ASN A N 1
ATOM 2591 C CA . ASN A 1 330 ? -20.099 -12.990 20.190 1.00 87.06 330 ASN A CA 1
ATOM 2592 C C . ASN A 1 330 ? -18.889 -12.401 19.446 1.00 87.06 330 ASN A C 1
ATOM 2594 O O . ASN A 1 330 ? -18.783 -11.190 19.218 1.00 87.06 330 ASN A O 1
ATOM 2598 N N . MET A 1 331 ? -18.001 -13.297 19.016 1.00 84.19 331 MET A N 1
ATOM 2599 C CA . MET A 1 331 ? -16.768 -12.975 18.295 1.00 84.19 331 MET A CA 1
ATOM 2600 C C . MET A 1 331 ? -17.005 -12.149 17.021 1.00 84.19 331 MET A C 1
ATOM 2602 O O . MET A 1 331 ? -16.229 -11.244 16.697 1.00 84.19 331 MET A O 1
ATOM 2606 N N . THR A 1 332 ? -18.112 -12.403 16.316 1.00 84.12 332 THR A N 1
ATOM 2607 C CA . THR A 1 332 ? -18.511 -11.631 15.134 1.00 84.12 332 THR A CA 1
ATOM 2608 C C . THR A 1 332 ? -18.806 -10.180 15.507 1.00 84.12 332 THR A C 1
ATOM 2610 O O . THR A 1 332 ? -18.268 -9.273 14.875 1.00 84.12 332 THR A O 1
ATOM 2613 N N . ARG A 1 333 ? -19.553 -9.935 16.593 1.00 85.44 333 ARG A N 1
ATOM 2614 C CA . ARG A 1 333 ? -19.834 -8.569 17.075 1.00 85.44 333 ARG A CA 1
ATOM 2615 C C . ARG A 1 333 ? -18.574 -7.836 17.541 1.00 85.44 333 ARG A C 1
ATOM 2617 O O . ARG A 1 333 ? -18.445 -6.639 17.289 1.00 85.44 333 ARG A O 1
ATOM 2624 N N . ILE A 1 334 ? -17.639 -8.518 18.208 1.00 89.44 334 ILE A N 1
ATOM 2625 C CA . ILE A 1 334 ? -16.343 -7.920 18.584 1.00 89.44 334 ILE A CA 1
ATOM 2626 C C . ILE A 1 334 ? -15.581 -7.490 17.329 1.00 89.44 334 ILE A C 1
ATOM 2628 O O . ILE A 1 334 ? -15.102 -6.357 17.245 1.00 89.44 334 ILE A O 1
ATOM 2632 N N . THR A 1 335 ? -15.524 -8.378 16.339 1.00 89.44 335 THR A N 1
ATOM 2633 C CA . THR A 1 335 ? -14.856 -8.129 15.063 1.00 89.44 335 THR A CA 1
ATOM 2634 C C . THR A 1 335 ? -15.461 -6.916 14.348 1.00 89.44 335 THR A C 1
ATOM 2636 O O . THR A 1 335 ? -14.737 -5.991 13.981 1.00 89.44 335 THR A O 1
ATOM 2639 N N . GLU A 1 336 ? -16.788 -6.862 14.219 1.00 85.50 336 GLU A N 1
ATOM 2640 C CA . GLU A 1 336 ? -17.517 -5.728 13.632 1.00 85.50 336 GLU A CA 1
ATOM 2641 C C . GLU A 1 336 ? -17.233 -4.411 14.363 1.00 85.50 336 GLU A C 1
ATOM 2643 O O . GLU A 1 336 ? -16.963 -3.385 13.733 1.00 85.50 336 GLU A O 1
ATOM 2648 N N . ASN A 1 337 ? -17.247 -4.437 15.699 1.00 89.00 337 ASN A N 1
ATOM 2649 C CA . ASN A 1 337 ? -16.962 -3.265 16.517 1.00 89.00 337 ASN A CA 1
ATOM 2650 C C . ASN A 1 337 ? -15.553 -2.725 16.245 1.00 89.00 337 ASN A C 1
ATOM 2652 O O . ASN A 1 337 ? -15.404 -1.521 16.045 1.00 89.00 337 ASN A O 1
ATOM 2656 N N . VAL A 1 338 ? -14.535 -3.587 16.159 1.00 92.56 338 VAL A N 1
ATOM 2657 C CA . VAL A 1 338 ? -13.163 -3.171 15.818 1.00 92.56 338 VAL A CA 1
ATOM 2658 C C . VAL A 1 338 ? -13.096 -2.550 14.421 1.00 92.56 338 VAL A C 1
ATOM 2660 O O . VAL A 1 338 ? -12.440 -1.521 14.242 1.00 92.56 338 VAL A O 1
ATOM 2663 N N . VAL A 1 339 ? -13.809 -3.108 13.437 1.00 89.94 339 VAL A N 1
ATOM 2664 C CA . VAL A 1 339 ? -13.846 -2.524 12.088 1.00 89.94 339 VAL A CA 1
ATOM 2665 C C . VAL A 1 339 ? -14.459 -1.125 12.098 1.00 89.94 339 VAL A C 1
ATOM 2667 O O . VAL A 1 339 ? -13.923 -0.215 11.463 1.00 89.94 339 VAL A O 1
ATOM 2670 N N . ILE A 1 340 ? -15.532 -0.916 12.863 1.00 87.12 340 ILE A N 1
ATOM 2671 C CA . ILE A 1 340 ? -16.168 0.399 13.017 1.00 87.12 340 ILE A CA 1
ATOM 2672 C C . ILE A 1 340 ? -15.229 1.389 13.714 1.00 87.12 340 ILE A C 1
ATOM 2674 O O . ILE A 1 340 ? -15.090 2.521 13.246 1.00 87.12 340 ILE A O 1
ATOM 2678 N N . LEU A 1 341 ? -14.543 0.968 14.783 1.00 91.44 341 LEU A N 1
ATOM 2679 C CA . LEU A 1 341 ? -13.536 1.786 15.468 1.00 91.44 341 LEU A CA 1
ATOM 2680 C C . LEU A 1 341 ? -12.449 2.248 14.492 1.00 91.44 341 LEU A C 1
ATOM 2682 O O . LEU A 1 341 ? -12.165 3.444 14.397 1.00 91.44 341 LEU A O 1
ATOM 2686 N N . ASN A 1 342 ? -11.892 1.318 13.710 1.00 92.75 342 ASN A N 1
ATOM 2687 C CA . ASN A 1 342 ? -10.902 1.640 12.689 1.00 92.75 342 ASN A CA 1
ATOM 2688 C C . ASN A 1 342 ? -11.466 2.589 11.627 1.00 92.75 342 ASN A C 1
ATOM 2690 O O . ASN A 1 342 ? -10.779 3.508 11.200 1.00 92.75 342 ASN A O 1
ATOM 2694 N N . ASN A 1 343 ? -12.717 2.399 11.206 1.00 89.56 343 ASN A N 1
ATOM 2695 C CA . ASN A 1 343 ? -13.360 3.234 10.195 1.00 89.56 343 ASN A CA 1
ATOM 2696 C C . ASN A 1 343 ? -13.519 4.702 10.651 1.00 89.56 343 ASN A C 1
ATOM 2698 O O . ASN A 1 343 ? -13.338 5.635 9.857 1.00 89.56 343 ASN A O 1
ATOM 2702 N N . ILE A 1 344 ? -13.811 4.915 11.939 1.00 88.12 344 ILE A N 1
ATOM 2703 C CA . ILE A 1 344 ? -13.851 6.242 12.570 1.00 88.12 344 ILE A CA 1
ATOM 2704 C C . ILE A 1 344 ? -12.445 6.847 12.612 1.00 88.12 344 ILE A C 1
ATOM 2706 O O . ILE A 1 344 ? -12.244 7.935 12.072 1.00 88.12 344 ILE A O 1
ATOM 2710 N N . MET A 1 345 ? -11.459 6.120 13.148 1.00 92.38 345 MET A N 1
ATOM 2711 C CA . MET A 1 345 ? -10.067 6.591 13.222 1.00 92.38 345 MET A CA 1
ATOM 2712 C C . MET A 1 345 ? -9.476 6.893 11.842 1.00 92.38 345 MET A C 1
ATOM 2714 O O . MET A 1 345 ? -8.811 7.911 11.662 1.00 92.38 345 MET A O 1
ATOM 2718 N N . HIS A 1 346 ? -9.785 6.064 10.843 1.00 90.88 346 HIS A N 1
ATOM 2719 C CA . HIS A 1 346 ? -9.427 6.306 9.452 1.00 90.88 346 HIS A CA 1
ATOM 2720 C C . HIS A 1 346 ? -9.932 7.670 8.998 1.00 90.88 346 HIS A C 1
ATOM 2722 O O . HIS A 1 346 ? -9.180 8.408 8.386 1.00 90.88 346 HIS A O 1
ATOM 2728 N N . SER A 1 347 ? -11.177 8.029 9.308 1.00 86.50 347 SER A N 1
ATOM 2729 C CA . SER A 1 347 ? -11.766 9.304 8.872 1.00 86.50 347 SER A CA 1
ATOM 2730 C C . SER A 1 347 ? -11.106 10.509 9.533 1.00 86.50 347 SER A C 1
ATOM 2732 O O . SER A 1 347 ? -10.842 11.492 8.844 1.00 86.50 347 SER A O 1
ATOM 2734 N N . ILE A 1 348 ? -10.788 10.401 10.828 1.00 88.06 348 ILE A N 1
ATOM 2735 C CA . ILE A 1 348 ? -10.071 11.436 11.587 1.00 88.06 348 ILE A CA 1
ATOM 2736 C C . ILE A 1 348 ? -8.715 11.724 10.924 1.00 88.06 348 ILE A C 1
ATOM 2738 O O . ILE A 1 348 ? -8.409 12.868 10.601 1.00 88.06 348 ILE A O 1
ATOM 2742 N N . TYR A 1 349 ? -7.924 10.685 10.641 1.00 90.06 349 TYR A N 1
ATOM 2743 C CA . TYR A 1 349 ? -6.590 10.834 10.046 1.00 90.06 349 TYR A CA 1
ATOM 2744 C C . TYR A 1 349 ? -6.581 11.070 8.534 1.00 90.06 349 TYR A C 1
ATOM 2746 O O . TYR A 1 349 ? -5.616 11.633 8.010 1.00 90.06 349 TYR A O 1
ATOM 2754 N N . TYR A 1 350 ? -7.652 10.706 7.827 1.00 85.12 350 TYR A N 1
ATOM 2755 C CA . TYR A 1 350 ? -7.754 10.881 6.379 1.00 85.12 350 TYR A CA 1
ATOM 2756 C C . TYR A 1 350 ? -7.661 12.355 5.974 1.00 85.12 350 TYR A C 1
ATOM 2758 O O . TYR A 1 350 ? -7.092 12.670 4.930 1.00 85.12 350 TYR A O 1
ATOM 2766 N N . GLN A 1 351 ? -8.139 13.269 6.827 1.00 76.81 351 GLN A N 1
ATOM 2767 C CA . GLN A 1 351 ? -7.949 14.710 6.632 1.00 76.81 351 GLN A CA 1
ATOM 2768 C C . GLN A 1 351 ? -6.471 15.105 6.581 1.00 76.81 351 GLN A C 1
ATOM 2770 O O . GLN A 1 351 ? -6.085 15.991 5.823 1.00 76.81 351 GLN A O 1
ATOM 2775 N N . GLY A 1 352 ? -5.648 14.422 7.375 1.00 79.00 352 GLY A N 1
ATOM 2776 C CA . GLY A 1 352 ? -4.201 14.562 7.395 1.00 79.00 352 GLY A CA 1
ATOM 2777 C C . GLY A 1 352 ? -3.492 13.767 6.307 1.00 79.00 352 GLY A C 1
ATOM 2778 O O . GLY A 1 352 ? -2.277 13.800 6.299 1.00 79.00 352 GLY A O 1
ATOM 2779 N N . GLN A 1 353 ? -4.207 13.082 5.401 1.00 79.88 353 GLN A N 1
ATOM 2780 C CA . GLN A 1 353 ? -3.663 12.257 4.301 1.00 79.88 353 GLN A CA 1
ATOM 2781 C C . GLN A 1 353 ? -2.929 10.994 4.772 1.00 79.88 353 GLN A C 1
ATOM 2783 O O . GLN A 1 353 ? -2.139 10.398 4.039 1.00 79.88 353 GLN A O 1
ATOM 2788 N N . LEU A 1 354 ? -3.261 10.542 5.982 1.00 87.12 354 LEU A N 1
ATOM 2789 C CA . LEU A 1 354 ? -2.848 9.259 6.531 1.00 87.12 354 LEU A CA 1
ATOM 2790 C C . LEU A 1 354 ? -4.038 8.291 6.511 1.00 87.12 354 LEU A C 1
ATOM 2792 O O . LEU A 1 354 ? -5.087 8.561 7.095 1.00 87.12 354 LEU A O 1
ATOM 2796 N N . GLN A 1 355 ? -3.881 7.149 5.849 1.00 88.88 355 GLN A N 1
ATOM 2797 C CA . GLN A 1 355 ? -4.880 6.083 5.847 1.00 88.88 355 GLN A CA 1
ATOM 2798 C C . GLN A 1 355 ? -4.660 5.167 7.048 1.00 88.88 355 GLN A C 1
ATOM 2800 O O . GLN A 1 355 ? -3.561 4.659 7.226 1.00 88.88 355 GLN A O 1
ATOM 2805 N N . VAL A 1 356 ? -5.694 4.903 7.847 1.00 92.12 356 VAL A N 1
ATOM 2806 C CA . VAL A 1 356 ? -5.615 3.923 8.946 1.00 92.12 356 VAL A CA 1
ATOM 2807 C C . VAL A 1 356 ? -6.258 2.621 8.488 1.00 92.12 356 VAL A C 1
ATOM 2809 O O . VAL A 1 356 ? -7.464 2.566 8.225 1.00 92.12 356 VAL A O 1
ATOM 2812 N N . LEU A 1 357 ? -5.440 1.588 8.326 1.00 90.62 357 LEU A N 1
ATOM 2813 C CA . LEU A 1 357 ? -5.825 0.298 7.765 1.00 90.62 357 LEU A CA 1
ATOM 2814 C C . LEU A 1 357 ? -5.690 -0.788 8.825 1.00 90.62 357 LEU A C 1
ATOM 2816 O O . LEU A 1 357 ? -4.734 -0.795 9.602 1.00 90.62 357 LEU A O 1
ATOM 2820 N N . ILE A 1 358 ? -6.608 -1.750 8.820 1.00 90.75 358 ILE A N 1
ATOM 2821 C CA . ILE A 1 358 ? -6.481 -2.914 9.697 1.00 90.75 358 ILE A CA 1
ATOM 2822 C C . ILE A 1 358 ? -5.486 -3.893 9.081 1.00 90.75 358 ILE A C 1
ATOM 2824 O O . ILE A 1 358 ? -5.562 -4.213 7.890 1.00 90.75 358 ILE A O 1
ATOM 2828 N N . ARG A 1 359 ? -4.551 -4.383 9.895 1.00 88.00 359 ARG A N 1
ATOM 2829 C CA . ARG A 1 359 ? -3.612 -5.434 9.501 1.00 88.00 359 ARG A CA 1
ATOM 2830 C C . ARG A 1 359 ? -4.022 -6.803 10.027 1.00 88.00 359 ARG A C 1
ATOM 2832 O O . ARG A 1 359 ? -4.053 -7.749 9.251 1.00 88.00 359 ARG A O 1
ATOM 2839 N N . VAL A 1 360 ? -4.338 -6.886 11.315 1.00 89.62 360 VAL A N 1
ATOM 2840 C CA . VAL A 1 360 ? -4.711 -8.122 12.016 1.00 89.62 360 VAL A CA 1
ATOM 2841 C C . VAL A 1 360 ? -5.475 -7.775 13.291 1.00 89.62 360 VAL A C 1
ATOM 2843 O O . VAL A 1 360 ? -5.260 -6.705 13.867 1.00 89.62 360 VAL A O 1
ATOM 2846 N N . LEU A 1 361 ? -6.376 -8.662 13.707 1.00 93.06 361 LEU A N 1
ATOM 2847 C CA . LEU A 1 361 ? -7.108 -8.574 14.964 1.00 93.06 361 LEU A CA 1
ATOM 2848 C C . LEU A 1 361 ? -6.849 -9.827 15.804 1.00 93.06 361 LEU A C 1
ATOM 2850 O O . LEU A 1 361 ? -7.120 -10.930 15.351 1.00 93.06 361 LEU A O 1
ATOM 2854 N N . CYS A 1 362 ? -6.375 -9.646 17.029 1.00 91.94 362 CYS A N 1
ATOM 2855 C CA . CYS A 1 362 ? -6.230 -10.693 18.033 1.00 91.94 362 CYS A CA 1
ATOM 2856 C C . CYS A 1 362 ? -7.307 -10.525 19.110 1.00 91.94 362 CYS A C 1
ATOM 2858 O O . CYS A 1 362 ? -7.549 -9.409 19.573 1.00 91.94 362 CYS A O 1
ATOM 2860 N N . ILE A 1 363 ? -7.953 -11.613 19.517 1.00 92.62 363 ILE A N 1
ATOM 2861 C CA . ILE A 1 363 ? -9.008 -11.616 20.530 1.00 92.62 363 ILE A CA 1
ATOM 2862 C C . ILE A 1 363 ? -8.679 -12.684 21.570 1.00 92.62 363 ILE A C 1
ATOM 2864 O O . ILE A 1 363 ? -8.616 -13.874 21.264 1.00 92.62 363 ILE A O 1
ATOM 2868 N N . TRP A 1 364 ? -8.458 -12.243 22.805 1.00 90.75 364 TRP A N 1
ATOM 2869 C CA . TRP A 1 364 ? -8.073 -13.102 23.923 1.00 90.75 364 TRP A CA 1
ATOM 2870 C C . TRP A 1 364 ? -9.311 -13.748 24.563 1.00 90.75 364 TRP A C 1
ATOM 2872 O O . TRP A 1 364 ? -9.819 -13.282 25.578 1.00 90.75 364 TRP A O 1
ATOM 2882 N N . ASP A 1 365 ? -9.830 -14.803 23.933 1.00 83.56 365 ASP A N 1
ATOM 2883 C CA . ASP A 1 365 ? -11.086 -15.470 24.322 1.00 83.56 365 ASP A CA 1
ATOM 2884 C C . ASP A 1 365 ? -10.981 -16.240 25.650 1.00 83.56 365 ASP A C 1
ATOM 2886 O O . ASP A 1 365 ? -11.826 -16.087 26.526 1.00 83.56 365 ASP A O 1
ATOM 2890 N N . GLY A 1 366 ? -9.896 -16.997 25.855 1.00 80.06 366 GLY A N 1
ATOM 2891 C CA . GLY A 1 366 ? -9.694 -17.776 27.084 1.00 80.06 366 GLY A CA 1
ATOM 2892 C C . GLY A 1 366 ? -9.170 -16.953 28.267 1.00 80.06 366 GLY A C 1
ATOM 2893 O O . GLY A 1 366 ? -9.750 -16.961 29.349 1.00 80.06 366 GLY A O 1
ATOM 2894 N N . ALA A 1 367 ? -8.055 -16.248 28.072 1.00 86.25 367 ALA A N 1
ATOM 2895 C CA . ALA A 1 367 ? -7.424 -15.412 29.091 1.00 86.25 367 ALA A CA 1
ATOM 2896 C C . ALA A 1 367 ? -6.516 -14.366 28.439 1.00 86.25 367 ALA A C 1
ATOM 2898 O O . ALA A 1 367 ? -5.995 -14.580 27.342 1.00 86.25 367 ALA A O 1
ATOM 2899 N N . ASP A 1 368 ? -6.279 -13.257 29.141 1.00 90.31 368 ASP A N 1
ATOM 2900 C CA . ASP A 1 368 ? -5.312 -12.256 28.699 1.00 90.31 368 ASP A CA 1
ATOM 2901 C C . ASP A 1 368 ? -3.902 -12.865 28.620 1.00 90.31 368 ASP A C 1
ATOM 2903 O O . ASP A 1 368 ? -3.443 -13.538 29.544 1.00 90.31 368 ASP A O 1
ATOM 2907 N N . LYS A 1 369 ? -3.172 -12.601 27.529 1.00 87.25 369 LYS A N 1
ATOM 2908 C CA . LYS A 1 369 ? -1.799 -13.117 27.340 1.00 87.25 369 LYS A CA 1
ATOM 2909 C C . LYS A 1 369 ? -0.747 -12.402 28.191 1.00 87.25 369 LYS A C 1
ATOM 2911 O O . LYS A 1 369 ? 0.418 -12.792 28.189 1.00 87.25 369 LYS A O 1
ATOM 2916 N N . MET A 1 370 ? -1.158 -11.364 28.908 1.00 88.75 370 MET A N 1
ATOM 2917 C CA . MET A 1 370 ? -0.361 -10.627 29.881 1.00 88.75 370 MET A CA 1
ATOM 2918 C C . MET A 1 370 ? -1.239 -10.249 31.074 1.00 88.75 370 MET A C 1
ATOM 2920 O O . MET A 1 370 ? -2.453 -10.099 30.934 1.00 88.75 370 MET A O 1
ATOM 2924 N N . ASN A 1 371 ? -0.637 -10.064 32.249 1.00 88.06 371 ASN A N 1
ATOM 2925 C CA . ASN A 1 371 ? -1.390 -9.738 33.457 1.00 88.06 371 ASN A CA 1
ATOM 2926 C C . ASN A 1 371 ? -1.793 -8.258 33.478 1.00 88.06 371 ASN A C 1
ATOM 2928 O O . ASN A 1 371 ? -1.067 -7.411 33.990 1.00 88.06 371 ASN A O 1
ATOM 2932 N N . LEU A 1 372 ? -2.973 -7.946 32.942 1.00 90.62 372 LEU A N 1
ATOM 2933 C CA . LEU A 1 372 ? -3.480 -6.576 32.854 1.00 90.62 372 LEU A CA 1
ATOM 2934 C C . LEU A 1 372 ? -3.861 -5.934 34.197 1.00 90.62 372 LEU A C 1
ATOM 2936 O O . LEU A 1 372 ? -4.000 -4.711 34.267 1.00 90.62 372 LEU A O 1
ATOM 2940 N N . TYR A 1 373 ? -3.993 -6.729 35.257 1.00 89.75 373 TYR A N 1
ATOM 2941 C CA . TYR A 1 373 ? -4.598 -6.312 36.522 1.00 89.75 373 TYR A CA 1
ATOM 2942 C C . TYR A 1 373 ? -3.576 -5.869 37.577 1.00 89.75 373 TYR A C 1
ATOM 2944 O O . TYR A 1 373 ? -3.904 -5.069 38.450 1.00 89.75 373 TYR A O 1
ATOM 2952 N N . GLU A 1 374 ? -2.330 -6.339 37.491 1.00 89.19 374 GLU A N 1
ATOM 2953 C CA . GLU A 1 374 ? -1.293 -6.085 38.508 1.00 89.19 374 GLU A CA 1
ATOM 2954 C C . GLU A 1 374 ? -0.385 -4.882 38.207 1.00 89.19 374 GLU A C 1
ATOM 2956 O O . GLU A 1 374 ? 0.528 -4.555 38.972 1.00 89.19 374 GLU A O 1
ATOM 2961 N N . PHE A 1 375 ? -0.620 -4.172 37.103 1.00 88.88 375 PHE A N 1
ATOM 2962 C CA . PHE A 1 375 ? 0.206 -3.023 36.754 1.00 88.88 375 PHE A CA 1
ATOM 2963 C C . PHE A 1 375 ? -0.075 -1.810 37.645 1.00 88.88 375 PHE A C 1
ATOM 2965 O O . PHE A 1 375 ? -1.177 -1.269 37.682 1.00 88.88 375 PHE A O 1
ATOM 2972 N N . ASN A 1 376 ? 0.986 -1.278 38.259 1.00 87.50 376 ASN A N 1
ATOM 2973 C CA . ASN A 1 376 ? 0.946 0.002 38.974 1.00 87.50 376 ASN A CA 1
ATOM 2974 C C . ASN A 1 376 ? 1.009 1.238 38.059 1.00 87.50 376 ASN A C 1
ATOM 2976 O O . ASN A 1 376 ? 0.922 2.367 38.533 1.00 87.50 376 ASN A O 1
ATOM 2980 N N . SER A 1 377 ? 1.199 1.044 36.753 1.00 91.81 377 SER A N 1
ATOM 2981 C CA . SER A 1 377 ? 1.239 2.115 35.761 1.00 91.81 377 SER A CA 1
ATOM 2982 C C . SER A 1 377 ? 0.793 1.594 34.402 1.00 91.81 377 SER A C 1
ATOM 2984 O O . SER A 1 377 ? 1.341 0.610 33.903 1.00 91.81 377 SER A O 1
ATOM 2986 N N . ALA A 1 378 ? -0.130 2.307 33.758 1.00 91.44 378 ALA A N 1
ATOM 2987 C CA . ALA A 1 378 ? -0.575 1.979 32.406 1.00 91.44 378 ALA A CA 1
ATOM 2988 C C . ALA A 1 378 ? 0.564 2.064 31.372 1.00 91.44 378 ALA A C 1
ATOM 2990 O O . ALA A 1 378 ? 0.579 1.301 30.412 1.00 91.44 378 ALA A O 1
ATOM 2991 N N . SER A 1 379 ? 1.568 2.922 31.596 1.00 91.44 379 SER A N 1
ATOM 2992 C CA . SER A 1 379 ? 2.743 2.996 30.717 1.00 91.44 379 SER A CA 1
ATOM 2993 C C . SER A 1 379 ? 3.583 1.719 30.771 1.00 91.44 379 SER A C 1
ATOM 2995 O O . SER A 1 379 ? 4.092 1.292 29.739 1.00 91.44 379 SER A O 1
ATOM 2997 N N . LYS A 1 380 ? 3.700 1.076 31.942 1.00 91.88 380 LYS A N 1
ATOM 2998 C CA . LYS A 1 380 ? 4.383 -0.222 32.051 1.00 91.88 380 LYS A CA 1
ATOM 2999 C C . LYS A 1 380 ? 3.610 -1.322 31.334 1.00 91.88 380 LYS A C 1
ATOM 3001 O O . LYS A 1 380 ? 4.237 -2.118 30.648 1.00 91.88 380 LYS A O 1
ATOM 3006 N N . ALA A 1 381 ? 2.281 -1.311 31.433 1.00 93.81 381 ALA A N 1
ATOM 3007 C CA . ALA A 1 381 ? 1.433 -2.252 30.706 1.00 93.81 381 ALA A CA 1
ATOM 3008 C C . ALA A 1 381 ? 1.594 -2.115 29.183 1.00 93.81 381 ALA A C 1
ATOM 3010 O O . ALA A 1 381 ? 1.698 -3.115 28.486 1.00 93.81 381 ALA A O 1
ATOM 3011 N N . VAL A 1 382 ? 1.685 -0.886 28.657 1.00 94.94 382 VAL A N 1
ATOM 3012 C CA . VAL A 1 382 ? 1.951 -0.653 27.224 1.00 94.94 382 VAL A CA 1
ATOM 3013 C C . VAL A 1 382 ? 3.337 -1.147 26.810 1.00 94.94 382 VAL A C 1
ATOM 3015 O O . VAL A 1 382 ? 3.474 -1.729 25.737 1.00 94.94 382 VAL A O 1
ATOM 3018 N N . THR A 1 383 ? 4.360 -0.949 27.646 1.00 92.88 383 THR A N 1
ATOM 3019 C CA . THR A 1 383 ? 5.706 -1.482 27.385 1.00 92.88 383 THR A CA 1
ATOM 3020 C C . THR A 1 383 ? 5.709 -3.010 27.353 1.00 92.88 383 THR A C 1
ATOM 3022 O O . THR A 1 383 ? 6.317 -3.597 26.461 1.00 92.88 383 THR A O 1
ATOM 3025 N N . ASP A 1 384 ? 5.014 -3.658 28.289 1.00 93.62 384 ASP A N 1
ATOM 3026 C CA . ASP A 1 384 ? 4.913 -5.120 28.340 1.00 93.62 384 ASP A CA 1
ATOM 3027 C C . ASP A 1 384 ? 4.110 -5.677 27.154 1.00 93.62 384 ASP A C 1
ATOM 3029 O O . ASP A 1 384 ? 4.548 -6.606 26.478 1.00 93.62 384 ASP A O 1
ATOM 3033 N N . PHE A 1 385 ? 3.009 -5.013 26.790 1.00 95.19 385 PHE A N 1
ATOM 3034 C CA . PHE A 1 385 ? 2.260 -5.308 25.569 1.00 95.19 385 PHE A CA 1
ATOM 3035 C C . PHE A 1 385 ? 3.131 -5.177 24.310 1.00 95.19 385 PHE A C 1
ATOM 3037 O O . PHE A 1 385 ? 3.076 -6.025 23.418 1.00 95.19 385 PHE A O 1
ATOM 3044 N N . GLY A 1 386 ? 3.970 -4.140 24.244 1.00 94.06 386 GLY A N 1
ATOM 3045 C CA . GLY A 1 386 ? 4.943 -3.943 23.171 1.00 94.06 386 GLY A CA 1
ATOM 3046 C C . GLY A 1 386 ? 5.962 -5.082 23.068 1.00 94.06 386 GLY A C 1
ATOM 3047 O O . GLY A 1 386 ? 6.281 -5.516 21.958 1.00 94.06 386 GLY A O 1
ATOM 3048 N N . LEU A 1 387 ? 6.424 -5.614 24.205 1.00 93.25 387 LEU A N 1
ATOM 3049 C CA . LEU A 1 387 ? 7.321 -6.772 24.263 1.00 93.25 387 LEU A CA 1
ATOM 3050 C C . LEU A 1 387 ? 6.622 -8.062 23.829 1.00 93.25 387 LEU A C 1
ATOM 3052 O O . LEU A 1 387 ? 7.173 -8.781 22.994 1.00 93.25 387 LEU A O 1
ATOM 3056 N N . TRP A 1 388 ? 5.416 -8.331 24.337 1.00 91.62 388 TRP A N 1
ATOM 3057 C CA . TRP A 1 388 ? 4.602 -9.481 23.924 1.00 91.62 388 TRP A CA 1
ATOM 3058 C C . TRP A 1 388 ? 4.384 -9.483 22.407 1.00 91.62 388 TRP A C 1
ATOM 3060 O O . TRP A 1 388 ? 4.661 -10.470 21.727 1.00 91.62 388 TRP A O 1
ATOM 3070 N N . LYS A 1 389 ? 3.993 -8.331 21.858 1.00 91.44 389 LYS A N 1
ATOM 3071 C CA . LYS A 1 389 ? 3.818 -8.107 20.420 1.00 91.44 389 LYS A CA 1
ATOM 3072 C C . LYS A 1 389 ? 5.107 -8.355 19.633 1.00 91.44 389 LYS A C 1
ATOM 3074 O O . LYS A 1 389 ? 5.064 -9.009 18.594 1.00 91.44 389 LYS A O 1
ATOM 3079 N N . TYR A 1 390 ? 6.243 -7.835 20.102 1.00 91.31 390 TYR A N 1
ATOM 3080 C CA . TYR A 1 390 ? 7.528 -7.966 19.411 1.00 91.31 390 TYR A CA 1
ATOM 3081 C C . TYR A 1 390 ? 8.000 -9.420 19.317 1.00 91.31 390 TYR A C 1
ATOM 3083 O O . TYR A 1 390 ? 8.381 -9.869 18.238 1.00 91.31 390 TYR A O 1
ATOM 3091 N N . TRP A 1 391 ? 7.964 -10.147 20.436 1.00 86.69 391 TRP A N 1
ATOM 3092 C CA . TRP A 1 391 ? 8.461 -11.522 20.506 1.00 86.69 391 TRP A CA 1
ATOM 3093 C C . TRP A 1 391 ? 7.473 -12.550 19.964 1.00 86.69 391 TRP A C 1
ATOM 3095 O O . TRP A 1 391 ? 7.905 -13.555 19.407 1.00 86.69 391 TRP A O 1
ATOM 3105 N N . GLY A 1 392 ? 6.172 -12.306 20.128 1.00 77.81 392 GLY A N 1
ATOM 3106 C CA . GLY A 1 392 ? 5.128 -13.253 19.753 1.00 77.81 392 GLY A CA 1
ATOM 3107 C C . GLY A 1 392 ? 4.555 -13.050 18.353 1.00 77.81 392 GLY A C 1
ATOM 3108 O O . GLY A 1 392 ? 4.261 -14.032 17.692 1.00 77.81 392 GLY A O 1
ATOM 3109 N N . TRP A 1 393 ? 4.381 -11.803 17.893 1.00 76.50 393 TRP A N 1
ATOM 3110 C CA . TRP A 1 393 ? 3.464 -11.527 16.773 1.00 76.50 393 TRP A CA 1
ATOM 3111 C C . TRP A 1 393 ? 4.085 -10.781 15.587 1.00 76.50 393 TRP A C 1
ATOM 3113 O O . TRP A 1 393 ? 3.740 -11.023 14.431 1.00 76.50 393 TRP A O 1
ATOM 3123 N N . TYR A 1 394 ? 5.017 -9.860 15.844 1.00 85.62 394 TYR A N 1
ATOM 3124 C CA . TYR A 1 394 ? 5.532 -8.947 14.819 1.00 85.62 394 TYR A CA 1
ATOM 3125 C C . TYR A 1 394 ? 6.214 -9.665 13.642 1.00 85.62 394 TYR A C 1
ATOM 3127 O O . TYR A 1 394 ? 6.072 -9.232 12.498 1.00 85.62 394 TYR A O 1
ATOM 3135 N N . ASN A 1 395 ? 6.934 -10.760 13.909 1.00 83.25 395 ASN A N 1
ATOM 3136 C CA . ASN A 1 395 ? 7.626 -11.529 12.870 1.00 83.25 395 ASN A CA 1
ATOM 3137 C C . ASN A 1 395 ? 6.671 -12.375 12.014 1.00 83.25 395 ASN A C 1
ATOM 3139 O O . ASN A 1 395 ? 6.990 -12.655 10.862 1.00 83.25 395 ASN A O 1
ATOM 3143 N N . GLU A 1 396 ? 5.512 -12.761 12.553 1.00 79.56 396 GLU A N 1
ATOM 3144 C CA . GLU A 1 396 ? 4.489 -13.503 11.807 1.00 79.56 396 GLU A CA 1
ATOM 3145 C C . GLU A 1 396 ? 3.688 -12.562 10.906 1.00 79.5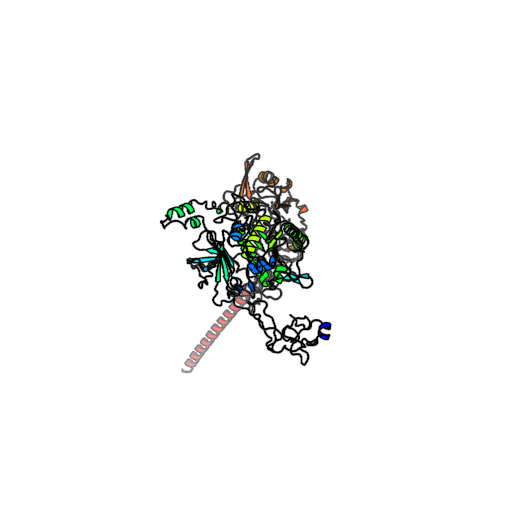6 396 GLU A C 1
ATOM 3147 O O . GLU A 1 396 ? 3.507 -12.820 9.715 1.00 79.56 396 GLU A O 1
ATOM 3152 N N . ILE A 1 397 ? 3.239 -11.432 11.464 1.00 83.25 397 ILE A N 1
ATOM 3153 C CA . ILE A 1 397 ? 2.465 -10.423 10.743 1.00 83.25 397 ILE A CA 1
ATOM 3154 C C . ILE A 1 397 ? 3.026 -9.038 11.052 1.00 83.25 397 ILE A C 1
ATOM 3156 O O . ILE A 1 397 ? 2.605 -8.369 11.998 1.00 83.25 397 ILE A O 1
ATOM 3160 N N . ALA A 1 398 ? 3.929 -8.563 10.193 1.00 86.81 398 ALA A N 1
ATOM 3161 C CA . ALA A 1 398 ? 4.463 -7.208 10.288 1.00 86.81 398 ALA A CA 1
ATOM 3162 C C . ALA A 1 398 ? 3.343 -6.151 10.189 1.00 86.81 398 ALA A C 1
ATOM 3164 O O . ALA A 1 398 ? 2.450 -6.230 9.332 1.00 86.81 398 ALA A O 1
ATOM 3165 N N . HIS A 1 399 ? 3.405 -5.163 11.082 1.00 89.69 399 HIS A N 1
ATOM 3166 C CA . HIS A 1 399 ? 2.443 -4.072 11.242 1.00 89.69 399 HIS A CA 1
ATOM 3167 C C . HIS A 1 399 ? 3.142 -2.822 11.802 1.00 89.69 399 HIS A C 1
ATOM 3169 O O . HIS A 1 399 ? 4.232 -2.907 12.363 1.00 89.69 399 HIS A O 1
ATOM 3175 N N . ASP A 1 400 ? 2.513 -1.656 11.676 1.00 92.62 400 ASP A N 1
ATOM 3176 C CA . ASP A 1 400 ? 3.163 -0.368 11.950 1.00 92.62 400 ASP A CA 1
ATOM 3177 C C . ASP A 1 400 ? 2.978 0.094 13.400 1.00 92.62 400 ASP A C 1
ATOM 3179 O O . ASP A 1 400 ? 3.812 0.816 13.951 1.00 92.62 400 ASP A O 1
ATOM 3183 N N . THR A 1 401 ? 1.858 -0.299 14.012 1.00 95.12 401 THR A N 1
ATOM 3184 C CA . THR A 1 401 ? 1.523 -0.035 15.416 1.00 95.12 401 THR A CA 1
ATOM 3185 C C . THR A 1 401 ? 0.486 -1.036 15.931 1.00 95.12 401 THR A C 1
ATOM 3187 O O . THR A 1 401 ? -0.133 -1.763 15.148 1.00 95.12 401 THR A O 1
ATOM 3190 N N . SER A 1 402 ? 0.271 -1.074 17.245 1.00 96.00 402 SER A N 1
ATOM 3191 C CA . SER A 1 402 ? -0.763 -1.879 17.887 1.00 96.00 402 SER A CA 1
ATOM 3192 C C . SER A 1 402 ? -1.599 -1.109 18.889 1.00 96.00 402 SER A C 1
ATOM 3194 O O . SER A 1 402 ? -1.074 -0.293 19.645 1.00 96.00 402 SER A O 1
ATOM 3196 N N . LEU A 1 403 ? -2.890 -1.430 18.924 1.00 97.56 403 LEU A N 1
ATOM 3197 C CA . LEU A 1 403 ? -3.845 -0.885 19.878 1.00 97.56 403 LEU A CA 1
ATOM 3198 C C . LEU A 1 403 ? -4.509 -2.019 20.661 1.00 97.56 403 LEU A C 1
ATOM 3200 O O . LEU A 1 403 ? -5.272 -2.809 20.104 1.00 97.56 403 LEU A O 1
ATOM 3204 N N . LEU A 1 404 ? -4.235 -2.060 21.961 1.00 97.19 404 LEU A N 1
ATOM 3205 C CA . LEU A 1 404 ? -4.920 -2.916 22.917 1.00 97.19 404 LEU A CA 1
ATOM 3206 C C . LEU A 1 404 ? -6.207 -2.243 23.399 1.00 97.19 404 LEU A C 1
ATOM 3208 O O . LEU A 1 404 ? -6.178 -1.114 23.888 1.00 97.19 404 LEU A O 1
ATOM 3212 N N . ILE A 1 405 ? -7.324 -2.953 23.311 1.00 96.81 405 ILE A N 1
ATOM 3213 C CA . ILE A 1 405 ? -8.643 -2.499 23.744 1.00 96.81 405 ILE A CA 1
ATOM 3214 C C . ILE A 1 405 ? -9.093 -3.379 24.907 1.00 96.81 405 ILE A C 1
ATOM 3216 O O . ILE A 1 405 ? -9.075 -4.606 24.807 1.00 96.81 405 ILE A O 1
ATOM 3220 N N . THR A 1 406 ? -9.509 -2.756 26.007 1.00 94.62 406 THR A N 1
ATOM 3221 C CA . THR A 1 406 ? -9.871 -3.465 27.244 1.00 94.62 406 THR A CA 1
ATOM 3222 C C . THR A 1 406 ? -11.213 -3.020 27.815 1.00 94.62 406 THR A C 1
ATOM 3224 O O . THR A 1 406 ? -11.705 -1.929 27.520 1.00 94.62 406 THR A O 1
ATOM 3227 N N . GLY A 1 407 ? -11.790 -3.864 28.668 1.00 91.12 407 GLY A N 1
ATOM 3228 C CA . GLY A 1 407 ? -13.056 -3.635 29.364 1.00 91.12 407 GLY A CA 1
ATOM 3229 C C . GLY A 1 407 ? -12.893 -3.081 30.777 1.00 91.12 407 GLY A C 1
ATOM 3230 O O . GLY A 1 407 ? -13.895 -2.883 31.460 1.00 91.12 407 GLY A O 1
ATOM 3231 N N . HIS A 1 408 ? -11.665 -2.804 31.225 1.00 89.69 408 HIS A N 1
ATOM 3232 C CA . HIS A 1 408 ? -11.368 -2.203 32.527 1.00 89.69 408 HIS A CA 1
ATOM 3233 C C . HIS A 1 408 ? -10.211 -1.203 32.418 1.00 89.69 408 HIS A C 1
ATOM 3235 O O . HIS A 1 408 ? -9.450 -1.228 31.459 1.00 89.69 408 HIS A O 1
ATOM 3241 N N . LYS A 1 409 ? -10.069 -0.309 33.403 1.00 91.62 409 LYS A N 1
ATOM 3242 C CA . LYS A 1 409 ? -8.965 0.659 33.428 1.00 91.62 409 LYS A CA 1
ATOM 3243 C C . LYS A 1 409 ? -7.707 0.041 34.039 1.00 91.62 409 LYS A C 1
ATOM 3245 O O . LYS A 1 409 ? -7.724 -0.316 35.213 1.00 91.62 409 LYS A O 1
ATOM 3250 N N . ILE A 1 410 ? -6.601 0.021 33.302 1.00 91.50 410 ILE A N 1
ATOM 3251 C CA . ILE A 1 410 ? -5.282 -0.343 33.837 1.00 91.50 410 ILE A CA 1
ATOM 3252 C C . ILE A 1 410 ? -4.727 0.829 34.653 1.00 91.50 410 ILE A C 1
ATOM 3254 O O . ILE A 1 410 ? -4.607 1.943 34.138 1.00 91.50 410 ILE A O 1
ATOM 3258 N N . ALA A 1 411 ? -4.388 0.593 35.924 1.00 89.50 411 ALA A N 1
ATOM 3259 C CA . ALA A 1 411 ? -3.876 1.614 36.849 1.00 89.50 411 ALA A CA 1
ATOM 3260 C C . ALA A 1 411 ? -4.734 2.904 36.893 1.00 89.50 411 ALA A C 1
ATOM 3262 O O . ALA A 1 411 ? -4.209 4.011 37.001 1.00 89.50 411 ALA A O 1
ATOM 3263 N N . GLY A 1 412 ? -6.058 2.777 36.735 1.00 87.06 412 GLY A N 1
ATOM 3264 C CA . GLY A 1 412 ? -6.995 3.908 36.708 1.00 87.06 412 GLY A CA 1
ATOM 3265 C C . GLY A 1 412 ? -6.981 4.756 35.425 1.00 87.06 412 GLY A C 1
ATOM 3266 O O . GLY A 1 412 ? -7.798 5.670 35.299 1.00 87.06 412 GLY A O 1
ATOM 3267 N N . ALA A 1 413 ? -6.122 4.447 34.448 1.00 86.50 413 ALA A N 1
ATOM 3268 C CA . ALA A 1 413 ? -5.987 5.211 33.210 1.00 86.50 413 ALA A CA 1
ATOM 3269 C C . ALA A 1 413 ? -6.969 4.751 32.117 1.00 86.50 413 ALA A C 1
ATOM 3271 O O . ALA A 1 413 ? -7.204 3.558 31.903 1.00 86.50 413 ALA A O 1
ATOM 3272 N N . THR A 1 414 ? -7.525 5.716 31.379 1.00 88.69 414 THR A N 1
ATOM 3273 C CA . THR A 1 414 ? -8.407 5.470 30.222 1.00 88.69 414 THR A CA 1
ATOM 3274 C C . THR A 1 414 ? -7.638 5.144 28.944 1.00 88.69 414 THR A C 1
ATOM 3276 O O . THR A 1 414 ? -8.183 4.499 28.054 1.00 88.69 414 THR A O 1
ATOM 3279 N N . TYR A 1 415 ? -6.382 5.574 28.849 1.00 93.62 415 TYR A N 1
ATOM 3280 C CA . TYR A 1 415 ? -5.477 5.255 27.755 1.00 93.62 415 TYR A CA 1
ATOM 3281 C C . TYR A 1 415 ? -4.026 5.352 28.226 1.00 93.62 415 TYR A C 1
ATOM 3283 O O . TYR A 1 415 ? -3.724 5.951 29.260 1.00 93.62 415 TYR A O 1
ATOM 3291 N N . SER A 1 416 ? -3.120 4.770 27.454 1.00 95.00 416 SER A N 1
ATOM 3292 C CA . SER A 1 416 ? -1.681 4.981 27.574 1.00 95.00 416 SER A CA 1
ATOM 3293 C C . SER A 1 416 ? -1.038 4.637 26.241 1.00 95.00 416 SER A C 1
ATOM 3295 O O . SER A 1 416 ? -1.548 3.796 25.502 1.00 95.00 416 SER A O 1
ATOM 3297 N N . SER A 1 417 ? 0.054 5.304 25.894 1.00 95.44 417 SER A N 1
ATOM 3298 C CA . SER A 1 417 ? 0.713 5.082 24.615 1.00 95.44 417 SER A CA 1
ATOM 3299 C C . SER A 1 417 ? 2.202 5.323 24.718 1.00 95.44 417 SER A C 1
ATOM 3301 O O . SER A 1 417 ? 2.646 6.230 25.424 1.00 95.44 417 SER A O 1
ATOM 3303 N N . SER A 1 418 ? 2.969 4.560 23.949 1.00 94.19 418 SER A N 1
ATOM 3304 C CA . SER A 1 418 ? 4.337 4.934 23.630 1.00 94.19 418 SER A CA 1
ATOM 3305 C C . SER A 1 418 ? 4.343 6.216 22.797 1.00 94.19 418 SER A C 1
ATOM 3307 O O . SER A 1 418 ? 3.472 6.432 21.948 1.00 94.19 418 SER A O 1
ATOM 3309 N N . PHE A 1 419 ? 5.334 7.069 23.041 1.00 93.50 419 PHE A N 1
ATOM 3310 C CA . PHE A 1 419 ? 5.507 8.319 22.313 1.00 93.50 419 PHE A CA 1
ATOM 3311 C C . PHE A 1 419 ? 6.486 8.128 21.153 1.00 93.50 419 PHE A C 1
ATOM 3313 O O . PHE A 1 419 ? 7.575 7.590 21.352 1.00 93.50 419 PHE A O 1
ATOM 3320 N N . ASN A 1 420 ? 6.117 8.586 19.953 1.00 91.56 420 ASN A N 1
ATOM 3321 C CA . ASN A 1 420 ? 6.951 8.516 18.747 1.00 91.56 420 ASN A CA 1
ATOM 3322 C C . ASN A 1 420 ? 7.440 7.085 18.413 1.00 91.56 420 ASN A C 1
ATOM 3324 O O . ASN A 1 420 ? 8.556 6.885 17.935 1.00 91.56 420 ASN A O 1
ATOM 3328 N N . GLY A 1 421 ? 6.614 6.080 18.711 1.00 90.00 421 GLY A N 1
ATOM 3329 C CA . GLY A 1 421 ? 6.943 4.661 18.564 1.00 90.00 421 GLY A CA 1
ATOM 3330 C C . GLY A 1 421 ? 6.518 4.027 17.237 1.00 90.00 421 GLY A C 1
ATOM 3331 O O . GLY A 1 421 ? 6.727 2.830 17.055 1.00 90.00 421 GLY A O 1
ATOM 3332 N N . VAL A 1 422 ? 5.903 4.779 16.316 1.00 91.06 422 VAL A N 1
ATOM 3333 C CA . VAL A 1 422 ? 5.423 4.241 15.028 1.00 91.06 422 VAL A CA 1
ATOM 3334 C C . VAL A 1 422 ? 6.544 3.532 14.255 1.00 91.06 422 VAL A C 1
ATOM 3336 O O . VAL A 1 422 ? 7.696 3.962 14.292 1.00 91.06 422 VAL A O 1
ATOM 3339 N N . CYS A 1 423 ? 6.213 2.438 13.563 1.00 88.50 423 CYS A N 1
ATOM 3340 C CA . CYS A 1 423 ? 7.151 1.546 12.869 1.00 88.50 423 CYS A CA 1
ATOM 3341 C C . CYS A 1 423 ? 8.142 0.798 13.772 1.00 88.50 423 CYS A C 1
ATOM 3343 O O . CYS A 1 423 ? 8.947 0.015 13.264 1.00 88.50 423 CYS A O 1
ATOM 3345 N N . ASN A 1 424 ? 8.127 1.019 15.089 1.00 90.56 424 ASN A N 1
ATOM 3346 C CA . ASN A 1 424 ? 8.966 0.258 15.997 1.00 90.56 424 ASN A CA 1
ATOM 3347 C C . ASN A 1 424 ? 8.270 -1.065 16.373 1.00 90.56 424 ASN A C 1
ATOM 3349 O O . ASN A 1 424 ? 7.174 -1.038 16.953 1.00 90.56 424 ASN A O 1
ATOM 3353 N N . PRO A 1 425 ? 8.927 -2.218 16.147 1.00 88.62 425 PRO A N 1
ATOM 3354 C CA . PRO A 1 425 ? 8.367 -3.533 16.448 1.00 88.62 425 PRO A CA 1
ATOM 3355 C C . PRO A 1 425 ? 7.958 -3.749 17.905 1.00 88.62 425 PRO A C 1
ATOM 3357 O O . PRO A 1 425 ? 7.138 -4.611 18.168 1.00 88.62 425 PRO A O 1
ATOM 3360 N N . ASN A 1 426 ? 8.497 -2.983 18.854 1.00 89.75 426 ASN A N 1
ATOM 3361 C CA . ASN A 1 426 ? 8.130 -3.041 20.268 1.00 89.75 426 ASN A CA 1
ATOM 3362 C C . ASN A 1 426 ? 7.328 -1.782 20.661 1.00 89.75 426 ASN A C 1
ATOM 3364 O O . ASN A 1 426 ? 6.181 -1.878 21.091 1.00 89.75 426 ASN A O 1
ATOM 3368 N N . TRP A 1 427 ? 7.844 -0.592 20.352 1.00 90.31 427 TRP A N 1
ATOM 3369 C CA . TRP A 1 427 ? 7.337 0.681 20.881 1.00 90.31 427 TRP A CA 1
ATOM 3370 C C . TRP A 1 427 ? 6.141 1.242 20.097 1.00 90.31 427 TRP A C 1
ATOM 3372 O O . TRP A 1 427 ? 5.544 2.222 20.517 1.00 90.31 427 TRP A O 1
ATOM 3382 N N . GLY A 1 428 ? 5.749 0.652 18.966 1.00 92.69 428 GLY A N 1
ATOM 3383 C CA . GLY A 1 428 ? 4.488 0.983 18.293 1.00 92.69 428 GLY A CA 1
ATOM 3384 C C . GLY A 1 428 ? 3.305 0.355 19.025 1.00 92.69 428 GLY A C 1
ATOM 3385 O O . GLY A 1 428 ? 2.744 -0.620 18.526 1.00 92.69 428 GLY A O 1
ATOM 3386 N N . ALA A 1 429 ? 3.017 0.804 20.246 1.00 96.38 429 ALA A N 1
ATOM 3387 C CA . ALA A 1 429 ? 2.032 0.194 21.132 1.00 96.38 429 ALA A CA 1
ATOM 3388 C C . ALA A 1 429 ? 1.226 1.252 21.899 1.00 96.38 429 ALA A C 1
ATOM 3390 O O . ALA A 1 429 ? 1.763 2.241 22.408 1.00 96.38 429 ALA A O 1
ATOM 3391 N N . SER A 1 430 ? -0.073 1.000 22.006 1.00 97.44 430 SER A N 1
ATOM 3392 C CA . SER A 1 430 ? -1.029 1.820 22.738 1.00 97.44 430 SER A CA 1
ATOM 3393 C C . SER A 1 430 ? -2.086 0.947 23.399 1.00 97.44 430 SER A C 1
ATOM 3395 O O . SER A 1 430 ? -2.355 -0.172 22.966 1.00 97.44 430 SER A O 1
ATOM 3397 N N . TYR A 1 431 ? -2.731 1.502 24.414 1.00 95.81 431 TYR A N 1
ATOM 3398 C CA . TYR A 1 431 ? -3.844 0.907 25.133 1.00 95.81 431 TYR A CA 1
ATOM 3399 C C . TYR A 1 431 ? -4.993 1.916 25.249 1.00 95.81 431 TYR A C 1
ATOM 3401 O O . TYR A 1 431 ? -4.757 3.106 25.481 1.00 95.81 431 TYR A O 1
ATOM 3409 N N . VAL A 1 432 ? -6.229 1.426 25.134 1.00 96.31 432 VAL A N 1
ATOM 3410 C CA . VAL A 1 432 ? -7.464 2.185 25.347 1.00 96.31 432 VAL A CA 1
ATOM 3411 C C . VAL A 1 432 ? -8.500 1.369 26.126 1.00 96.31 432 VAL A C 1
ATOM 3413 O O . VAL A 1 432 ? -8.699 0.172 25.907 1.00 96.31 432 VAL A O 1
ATOM 3416 N N . PHE A 1 433 ? -9.198 2.043 27.034 1.00 93.06 433 PHE A N 1
ATOM 3417 C CA . PHE A 1 433 ? -10.347 1.514 27.760 1.00 93.06 433 PHE A CA 1
ATOM 3418 C C . PHE A 1 433 ? -11.648 1.758 26.980 1.00 93.06 433 PHE A C 1
ATOM 3420 O O . PHE A 1 433 ? -12.001 2.898 26.661 1.00 93.06 433 PHE A O 1
ATOM 3427 N N . ALA A 1 434 ? -12.402 0.693 26.712 1.00 90.44 434 ALA A N 1
ATOM 3428 C CA . ALA A 1 434 ? -13.705 0.756 26.064 1.00 90.44 434 ALA A CA 1
ATOM 3429 C C . ALA A 1 434 ? -14.835 0.921 27.093 1.00 90.44 434 ALA A C 1
ATOM 3431 O O . ALA A 1 434 ? -15.488 -0.037 27.505 1.00 90.44 434 ALA A O 1
ATOM 3432 N N . ALA A 1 435 ? -15.095 2.165 27.501 1.00 75.69 435 ALA A N 1
ATOM 3433 C CA . ALA A 1 435 ? -16.151 2.482 28.461 1.00 75.69 435 ALA A CA 1
ATOM 3434 C C . ALA A 1 435 ? -17.545 2.073 27.941 1.00 75.69 435 ALA A C 1
ATOM 3436 O O . ALA A 1 435 ? -18.075 2.704 27.024 1.00 75.69 435 ALA A O 1
ATOM 3437 N N . ARG A 1 436 ? -18.147 1.030 28.538 1.00 71.25 436 ARG A N 1
ATOM 3438 C CA . ARG A 1 436 ? -19.501 0.523 28.217 1.00 71.25 436 ARG A CA 1
ATOM 3439 C C . ARG A 1 436 ? -19.736 0.292 26.711 1.00 71.25 436 ARG A C 1
ATOM 3441 O O . ARG A 1 436 ? -20.812 0.595 26.204 1.00 71.25 436 ARG A O 1
ATOM 3448 N N . TYR A 1 437 ? -18.718 -0.172 25.983 1.00 71.62 437 TYR A N 1
ATOM 3449 C CA . TYR A 1 437 ? -18.752 -0.353 24.520 1.00 71.62 437 TYR A CA 1
ATOM 3450 C C . TYR A 1 437 ? -19.152 0.893 23.713 1.00 71.62 437 TYR A C 1
ATOM 3452 O O . TYR A 1 437 ? -19.674 0.784 22.599 1.00 71.62 437 TYR A O 1
ATOM 3460 N N . HIS A 1 438 ? -18.902 2.097 24.234 1.00 82.44 438 HIS A N 1
ATOM 3461 C CA . HIS A 1 438 ? -19.183 3.322 23.498 1.00 82.44 438 HIS A CA 1
ATOM 3462 C C . HIS A 1 438 ? -18.167 3.523 22.361 1.00 82.44 438 HIS A C 1
ATOM 3464 O O . HIS A 1 438 ? -17.189 4.258 22.497 1.00 82.44 438 HIS A O 1
ATOM 3470 N N . LEU A 1 439 ? -18.443 2.917 21.203 1.00 84.75 439 LEU A N 1
ATOM 3471 C CA . LEU A 1 439 ? -17.512 2.828 20.073 1.00 84.75 439 LEU A CA 1
ATOM 3472 C C . LEU A 1 439 ? -16.897 4.170 19.673 1.00 84.75 439 LEU A C 1
ATOM 3474 O O . LEU A 1 439 ? -15.686 4.269 19.541 1.00 84.75 439 LEU A O 1
ATOM 3478 N N . PHE A 1 440 ? -17.698 5.225 19.526 1.00 82.94 440 PHE A N 1
ATOM 3479 C CA . PHE A 1 440 ? -17.162 6.510 19.077 1.00 82.94 440 PHE A CA 1
ATOM 3480 C C . PHE A 1 440 ? -16.150 7.111 20.073 1.00 82.94 440 PHE A C 1
ATOM 3482 O O . PHE A 1 440 ? -15.084 7.549 19.661 1.00 82.94 440 PHE A O 1
ATOM 3489 N N . LEU A 1 441 ? -16.427 7.045 21.380 1.00 86.44 441 LEU A N 1
ATOM 3490 C CA . LEU A 1 441 ? -15.508 7.476 22.438 1.00 86.44 441 LEU A CA 1
ATOM 3491 C C . LEU A 1 441 ? -14.226 6.635 22.442 1.00 86.44 441 LEU A C 1
ATOM 3493 O O . LEU A 1 441 ? -13.127 7.168 22.556 1.00 86.44 441 LEU A O 1
ATOM 3497 N N . THR A 1 442 ? -14.353 5.316 22.294 1.00 90.62 442 THR A N 1
ATOM 3498 C CA . THR A 1 442 ? -13.191 4.426 22.187 1.00 90.62 442 THR A CA 1
ATOM 3499 C C . THR A 1 442 ? -12.362 4.742 20.941 1.00 90.62 442 THR A C 1
ATOM 3501 O O . THR A 1 442 ? -11.138 4.718 21.013 1.00 90.62 442 THR A O 1
ATOM 3504 N N . ALA A 1 443 ? -12.997 5.092 19.820 1.00 92.62 443 ALA A N 1
ATOM 3505 C CA . ALA A 1 443 ? -12.312 5.460 18.586 1.00 92.62 443 ALA A CA 1
ATOM 3506 C C . ALA A 1 443 ? -11.596 6.814 18.689 1.00 92.62 443 ALA A C 1
ATOM 3508 O O . ALA A 1 443 ? -10.468 6.922 18.221 1.00 92.62 443 ALA A O 1
ATOM 3509 N N . THR A 1 444 ? -12.194 7.836 19.310 1.00 90.94 444 THR A N 1
ATOM 3510 C CA . THR A 1 444 ? -11.544 9.148 19.484 1.00 90.94 444 THR A CA 1
ATOM 3511 C C . THR A 1 444 ? -10.389 9.083 20.481 1.00 90.94 444 THR A C 1
ATOM 3513 O O . THR A 1 444 ? -9.323 9.636 20.215 1.00 90.94 444 THR A O 1
ATOM 3516 N N . ILE A 1 445 ? -10.539 8.345 21.587 1.00 92.81 445 ILE A N 1
ATOM 3517 C CA . ILE A 1 445 ? -9.431 8.095 22.525 1.00 92.81 445 ILE A CA 1
ATOM 3518 C C . ILE A 1 445 ? -8.358 7.210 21.868 1.00 92.81 445 ILE A C 1
ATOM 3520 O O . ILE A 1 445 ? -7.166 7.453 22.046 1.00 92.81 445 ILE A O 1
ATOM 3524 N N . GLY A 1 446 ? -8.755 6.218 21.066 1.00 96.00 446 GLY A N 1
ATOM 3525 C CA . GLY A 1 446 ? -7.839 5.402 20.267 1.00 96.00 446 GLY A CA 1
ATOM 3526 C C . GLY A 1 446 ? -7.043 6.240 19.264 1.00 96.00 446 GLY A C 1
ATOM 3527 O O . GLY A 1 446 ? -5.824 6.105 19.189 1.00 96.00 446 GLY A O 1
ATOM 3528 N N . ALA A 1 447 ? -7.697 7.170 18.562 1.00 96.06 447 ALA A N 1
ATOM 3529 C CA . ALA A 1 447 ? -7.036 8.132 17.686 1.00 96.06 447 ALA A CA 1
ATOM 3530 C C . ALA A 1 447 ? -6.088 9.048 18.473 1.00 96.06 447 ALA A C 1
ATOM 3532 O O . ALA A 1 447 ? -4.950 9.227 18.062 1.00 96.06 447 ALA A O 1
ATOM 3533 N N . HIS A 1 448 ? -6.487 9.556 19.641 1.00 95.81 448 HIS A N 1
ATOM 3534 C CA . HIS A 1 448 ? -5.590 10.317 20.519 1.00 95.81 448 HIS A CA 1
ATOM 3535 C C . HIS A 1 448 ? -4.335 9.509 20.903 1.00 95.81 448 HIS A C 1
ATOM 3537 O O . HIS A 1 448 ? -3.213 10.013 20.829 1.00 95.81 448 HIS A O 1
ATOM 3543 N N . ALA A 1 449 ? -4.503 8.236 21.275 1.00 96.62 449 ALA A N 1
ATOM 3544 C CA . ALA A 1 449 ? -3.395 7.351 21.621 1.00 96.62 449 ALA A CA 1
ATOM 3545 C C . ALA A 1 449 ? -2.464 7.101 20.419 1.00 96.62 449 ALA A C 1
ATOM 3547 O O . ALA A 1 449 ? -1.250 7.265 20.540 1.00 96.62 449 ALA A O 1
ATOM 3548 N N . ILE A 1 450 ? -3.021 6.813 19.237 1.00 96.50 450 ILE A N 1
ATOM 3549 C CA . ILE A 1 450 ? -2.259 6.703 17.981 1.00 96.50 450 ILE A CA 1
ATOM 3550 C C . ILE A 1 450 ? -1.527 8.018 17.660 1.00 96.50 450 ILE A C 1
ATOM 3552 O O . ILE A 1 450 ? -0.399 7.985 17.166 1.00 96.50 450 ILE A O 1
ATOM 3556 N N . GLY A 1 451 ? -2.106 9.171 18.002 1.00 96.12 451 GLY A N 1
ATOM 3557 C CA . GLY A 1 451 ? -1.475 10.483 17.871 1.00 96.12 451 GLY A CA 1
ATOM 3558 C C . GLY A 1 451 ? -0.133 10.547 18.593 1.00 96.12 451 GLY A C 1
ATOM 3559 O O . GLY A 1 451 ? 0.864 10.942 17.982 1.00 96.12 451 GLY A O 1
ATOM 3560 N N . HIS A 1 452 ? -0.067 10.067 19.839 1.00 95.56 452 HIS A N 1
ATOM 3561 C CA . HIS A 1 452 ? 1.193 9.956 20.589 1.00 95.56 452 HIS A CA 1
ATOM 3562 C C . HIS A 1 452 ? 2.183 8.998 19.925 1.00 95.56 452 HIS A C 1
ATOM 3564 O O . HIS A 1 452 ? 3.364 9.331 19.821 1.00 95.56 452 HIS A O 1
ATOM 3570 N N . VAL A 1 453 ? 1.727 7.855 19.394 1.00 94.62 453 VAL A N 1
ATOM 3571 C CA . VAL A 1 453 ? 2.600 6.924 18.644 1.00 94.62 453 VAL A CA 1
ATOM 3572 C C . VAL A 1 453 ? 3.208 7.597 17.410 1.00 94.62 453 VAL A C 1
ATOM 3574 O O . VAL A 1 453 ? 4.378 7.376 17.095 1.00 94.62 453 VAL A O 1
ATOM 3577 N N . LEU A 1 454 ? 2.445 8.466 16.745 1.00 93.62 454 LEU A N 1
ATOM 3578 C CA . LEU A 1 454 ? 2.891 9.277 15.608 1.00 93.62 454 LEU A CA 1
ATOM 3579 C C . LEU A 1 454 ? 3.758 10.482 16.026 1.00 93.62 454 LEU A C 1
ATOM 3581 O O . LEU A 1 454 ? 4.339 11.149 15.163 1.00 93.62 454 LEU A O 1
ATOM 3585 N N . GLY A 1 455 ? 3.914 10.725 17.330 1.00 92.62 455 GLY A N 1
ATOM 3586 C CA . GLY A 1 455 ? 4.742 11.782 17.916 1.00 92.62 455 GLY A CA 1
ATOM 3587 C C . GLY A 1 455 ? 4.012 13.108 18.148 1.00 92.62 455 GLY A C 1
ATOM 3588 O O . GLY A 1 455 ? 4.670 14.141 18.257 1.00 92.62 455 GLY A O 1
ATOM 3589 N N . CYS A 1 456 ? 2.677 13.111 18.175 1.00 94.69 456 CYS A N 1
ATOM 3590 C CA . CYS A 1 456 ? 1.876 14.293 18.494 1.00 94.69 456 CYS A CA 1
ATOM 3591 C C . CYS A 1 456 ? 1.885 14.535 20.002 1.00 94.69 456 CYS A C 1
ATOM 3593 O O . CYS A 1 456 ? 1.586 13.630 20.773 1.00 94.69 456 CYS A O 1
ATOM 3595 N N . HIS A 1 457 ? 2.215 15.756 20.414 1.00 92.38 457 HIS A N 1
ATOM 3596 C CA . HIS A 1 457 ? 2.084 16.185 21.803 1.00 92.38 457 HIS A CA 1
ATOM 3597 C C . HIS A 1 457 ? 0.651 16.627 22.098 1.00 92.38 457 HIS A C 1
ATOM 3599 O O . HIS A 1 457 ? -0.144 16.825 21.178 1.00 92.38 457 HIS A O 1
ATOM 3605 N N . HIS A 1 458 ? 0.333 16.798 23.382 1.00 93.94 458 HIS A N 1
ATOM 3606 C CA . HIS A 1 458 ? -0.922 17.433 23.758 1.00 93.94 458 HIS A CA 1
ATOM 3607 C C . HIS A 1 458 ? -0.994 18.878 23.265 1.00 93.94 458 HIS A C 1
ATOM 3609 O O . HIS A 1 458 ? 0.022 19.572 23.187 1.00 93.94 458 HIS A O 1
ATOM 3615 N N . ASP A 1 459 ? -2.209 19.325 22.964 1.00 89.31 459 ASP A N 1
ATOM 3616 C CA . ASP A 1 459 ? -2.476 20.697 22.557 1.00 89.31 459 ASP A CA 1
ATOM 3617 C C . ASP A 1 459 ? -2.154 21.673 23.697 1.00 89.31 459 ASP A C 1
ATOM 3619 O O . ASP A 1 459 ? -2.650 21.542 24.819 1.00 89.31 459 ASP A O 1
ATOM 3623 N N . VAL A 1 460 ? -1.325 22.668 23.386 1.00 86.19 460 VAL A N 1
ATOM 3624 C CA . VAL A 1 460 ? -0.931 23.767 24.279 1.00 86.19 460 VAL A CA 1
ATOM 3625 C C . VAL A 1 460 ? -1.620 25.071 23.849 1.00 86.19 460 VAL A C 1
ATOM 3627 O O . VAL A 1 460 ? -2.178 25.128 22.748 1.00 86.19 460 VAL A O 1
ATOM 3630 N N . PRO A 1 461 ? -1.600 26.144 24.666 1.00 86.00 461 PRO A N 1
ATOM 3631 C CA . PRO A 1 461 ? -2.114 27.444 24.239 1.00 86.00 461 PRO A CA 1
ATOM 3632 C C . PRO A 1 461 ? -1.505 27.879 22.895 1.00 86.00 461 PRO A C 1
ATOM 3634 O O . PRO A 1 461 ? -0.287 27.932 22.752 1.00 86.00 461 PRO A O 1
ATOM 3637 N N . GLY A 1 462 ? -2.361 28.160 21.907 1.00 83.38 462 GLY A N 1
ATOM 3638 C CA . GLY A 1 462 ? -1.970 28.443 20.516 1.00 83.38 462 GLY A CA 1
ATOM 3639 C C . GLY A 1 462 ? -2.334 27.332 19.522 1.00 83.38 462 GLY A C 1
ATOM 3640 O O . GLY A 1 462 ? -2.463 27.603 18.327 1.00 83.38 462 GLY A O 1
ATOM 3641 N N . CYS A 1 463 ? -2.585 26.111 20.002 1.00 87.00 463 CYS A N 1
ATOM 3642 C CA . CYS A 1 463 ? -3.135 25.037 19.183 1.00 87.00 463 CYS A CA 1
ATOM 3643 C C . CYS A 1 463 ? -4.647 25.222 19.009 1.00 87.00 463 CYS A C 1
ATOM 3645 O O . CYS A 1 463 ? -5.389 25.312 19.986 1.00 87.00 463 CYS A O 1
ATOM 3647 N N . GLN A 1 464 ? -5.103 25.295 17.761 1.00 85.44 464 GLN A N 1
ATOM 3648 C CA . GLN A 1 464 ? -6.496 25.550 17.397 1.00 85.44 464 GLN A CA 1
ATOM 3649 C C . GLN A 1 464 ? -6.951 24.549 16.338 1.00 85.44 464 GLN A C 1
ATOM 3651 O O . GLN A 1 464 ? -6.203 24.214 15.419 1.00 85.44 464 GLN A O 1
ATOM 3656 N N . CYS A 1 465 ? -8.185 24.077 16.458 1.00 83.19 465 CYS A N 1
ATOM 3657 C CA . CYS A 1 465 ? -8.854 23.252 15.461 1.00 83.19 465 CYS A CA 1
ATOM 3658 C C . CYS A 1 465 ? -10.106 23.966 14.971 1.00 83.19 465 CYS A C 1
ATOM 3660 O O . CYS A 1 465 ? -10.679 24.823 15.645 1.00 83.19 465 CYS A O 1
ATOM 3662 N N . PHE A 1 466 ? -10.529 23.607 13.765 1.00 72.94 466 PHE A N 1
ATOM 3663 C CA . PHE A 1 466 ? -11.684 24.224 13.142 1.00 72.94 466 PHE A CA 1
ATOM 3664 C C . PHE A 1 466 ? -12.937 24.008 13.997 1.00 72.94 466 PHE A C 1
ATOM 3666 O O . PHE A 1 466 ? -13.311 22.862 14.255 1.00 72.94 466 PHE A O 1
ATOM 3673 N N . ARG A 1 467 ? -13.569 25.117 14.411 1.00 68.12 467 ARG A N 1
ATOM 3674 C CA . ARG A 1 467 ? -14.891 25.140 15.058 1.00 68.12 467 ARG A CA 1
ATOM 3675 C C . ARG A 1 467 ? -15.017 24.303 16.342 1.00 68.12 467 ARG A C 1
ATOM 3677 O O . ARG A 1 467 ? -16.115 23.970 16.773 1.00 68.12 467 ARG A O 1
ATOM 3684 N N . ARG A 1 468 ? -13.890 23.961 16.979 1.00 71.12 468 ARG A N 1
ATOM 3685 C CA . ARG A 1 468 ? -13.856 23.214 18.242 1.00 71.12 468 ARG A CA 1
ATOM 3686 C C . ARG A 1 468 ? -12.932 23.891 19.258 1.00 71.12 468 ARG A C 1
ATOM 3688 O O . ARG A 1 468 ? -11.802 24.237 18.936 1.00 71.12 468 ARG A O 1
ATOM 3695 N N . LYS A 1 469 ? -13.386 24.037 20.508 1.00 72.12 469 LYS A N 1
ATOM 3696 C CA . LYS A 1 469 ? -12.587 24.561 21.641 1.00 72.12 469 LYS A CA 1
ATOM 3697 C C . LYS A 1 469 ? -11.507 23.578 22.092 1.00 72.12 469 LYS A C 1
ATOM 3699 O O . LYS A 1 469 ? -10.448 23.987 22.553 1.00 72.12 469 LYS A O 1
ATOM 3704 N N . HIS A 1 470 ? -11.799 22.284 21.990 1.00 82.00 470 HIS A N 1
ATOM 3705 C CA . HIS A 1 470 ? -10.881 21.207 22.336 1.00 82.00 470 HIS A CA 1
ATOM 3706 C C . HIS A 1 470 ? -10.707 20.298 21.127 1.00 82.00 470 HIS A C 1
ATOM 3708 O O . HIS A 1 470 ? -11.685 19.917 20.482 1.00 82.00 470 HIS A O 1
ATOM 3714 N N . CYS A 1 471 ? -9.456 19.973 20.827 1.00 88.56 471 CYS A N 1
ATOM 3715 C CA . CYS A 1 471 ? -9.073 19.206 19.652 1.00 88.56 471 CYS A CA 1
ATOM 3716 C C . CYS A 1 471 ? -8.690 17.777 20.048 1.00 88.56 471 CYS A C 1
ATOM 3718 O O . CYS A 1 471 ? -8.593 17.451 21.231 1.00 88.56 471 CYS A O 1
ATOM 3720 N N . LEU A 1 472 ? -8.468 16.918 19.055 1.00 91.44 472 LEU A N 1
ATOM 3721 C CA . LEU A 1 472 ? -8.138 15.504 19.223 1.00 91.44 472 LEU A CA 1
ATOM 3722 C C . LEU A 1 472 ? -7.028 15.280 20.258 1.00 91.44 472 LEU A C 1
ATOM 3724 O O . LEU A 1 472 ? -7.146 14.372 21.076 1.00 91.44 472 LEU A O 1
ATOM 3728 N N . MET A 1 473 ? -5.987 16.118 20.260 1.00 94.56 473 MET A N 1
ATOM 3729 C CA . MET A 1 473 ? -4.834 16.006 21.158 1.00 94.56 473 MET A CA 1
ATOM 3730 C C . MET A 1 473 ? -4.987 16.808 22.459 1.00 94.56 473 MET A C 1
ATOM 3732 O O . MET A 1 473 ? -3.997 17.079 23.135 1.00 94.56 473 MET A O 1
ATOM 3736 N N . SER A 1 474 ? -6.209 17.145 22.875 1.00 91.75 474 SER A N 1
ATOM 3737 C CA . SER A 1 474 ? -6.446 17.775 24.177 1.00 91.75 474 SER A CA 1
ATOM 3738 C C . SER A 1 474 ? -5.878 16.923 25.328 1.00 91.75 474 SER A C 1
ATOM 3740 O O . SER A 1 474 ? -6.046 15.701 25.299 1.00 91.75 474 SER A O 1
ATOM 3742 N N . PRO A 1 475 ? -5.265 17.527 26.370 1.00 85.31 475 PRO A N 1
ATOM 3743 C CA . PRO A 1 475 ? -4.765 16.792 27.539 1.00 85.31 475 PRO A CA 1
ATOM 3744 C C . PRO A 1 475 ? -5.812 15.881 28.196 1.00 85.31 475 PRO A C 1
ATOM 3746 O O . PRO A 1 475 ? -5.474 14.824 28.729 1.00 85.31 475 PRO A O 1
ATOM 3749 N N . ASN A 1 476 ? -7.086 16.281 28.110 1.00 83.62 476 ASN A N 1
ATOM 3750 C CA . ASN A 1 476 ? -8.239 15.519 28.569 1.00 83.62 476 ASN A CA 1
ATOM 3751 C C . ASN A 1 476 ? -9.019 14.997 27.349 1.00 83.62 476 ASN A C 1
ATOM 3753 O O . ASN A 1 476 ? -9.927 15.681 26.867 1.00 83.62 476 ASN A O 1
ATOM 3757 N N . PRO A 1 477 ? -8.670 13.816 26.808 1.00 81.44 477 PRO A N 1
ATOM 3758 C CA . PRO A 1 477 ? -9.343 13.281 25.634 1.00 81.44 477 PRO A CA 1
ATOM 3759 C C . PRO A 1 477 ? -10.786 12.872 25.946 1.00 81.44 477 PRO A C 1
ATOM 3761 O O . PRO A 1 477 ? -11.127 12.476 27.060 1.00 81.44 477 PRO A O 1
ATOM 3764 N N . GLY A 1 478 ? -11.633 12.930 24.923 1.00 82.50 478 GLY A N 1
ATOM 3765 C CA . GLY A 1 478 ? -13.056 12.615 25.013 1.00 82.50 478 GLY A CA 1
ATOM 3766 C C . GLY A 1 478 ? -13.651 12.404 23.626 1.00 82.50 478 GLY A C 1
ATOM 3767 O O . GLY A 1 478 ? -12.994 11.840 22.752 1.00 82.50 478 GLY A O 1
ATOM 3768 N N . LEU A 1 479 ? -14.872 12.887 23.395 1.00 83.00 479 LEU A N 1
ATOM 3769 C CA . LEU A 1 479 ? -15.542 12.876 22.085 1.00 83.00 479 LEU A CA 1
ATOM 3770 C C . LEU A 1 479 ? -14.953 13.954 21.145 1.00 83.00 479 LEU A C 1
ATOM 3772 O O . LEU A 1 479 ? -15.661 14.843 20.680 1.00 83.00 479 LEU A O 1
ATOM 3776 N N . LEU A 1 480 ? -13.637 13.912 20.917 1.00 85.12 480 LEU A N 1
ATOM 3777 C CA . LEU A 1 480 ? -12.878 14.900 20.148 1.00 85.12 480 LEU A CA 1
ATOM 3778 C C . LEU A 1 480 ? -12.348 14.245 18.867 1.00 85.12 480 LEU A C 1
ATOM 3780 O O . LEU A 1 480 ? -11.515 13.349 18.923 1.00 85.12 480 LEU A O 1
ATOM 3784 N N . ASP A 1 481 ? -12.846 14.685 17.717 1.00 83.62 481 ASP A N 1
ATOM 3785 C CA . ASP A 1 481 ? -12.617 14.101 16.386 1.00 83.62 481 ASP A CA 1
ATOM 3786 C C . ASP A 1 481 ? -11.849 15.036 15.432 1.00 83.62 481 ASP A C 1
ATOM 3788 O O . ASP A 1 481 ? -11.549 14.649 14.306 1.00 83.62 481 ASP A O 1
ATOM 3792 N N . MET A 1 482 ? -11.487 16.245 15.881 1.00 84.50 482 MET A N 1
ATOM 3793 C CA . MET A 1 482 ? -10.856 17.279 15.049 1.00 84.50 482 MET A CA 1
ATOM 3794 C C . MET A 1 482 ? -9.398 17.529 15.419 1.00 84.50 482 MET A C 1
ATOM 3796 O O . MET A 1 482 ? -9.096 17.905 16.549 1.00 84.50 482 MET A O 1
ATOM 3800 N N . MET A 1 483 ? -8.489 17.381 14.456 1.00 89.12 483 MET A N 1
ATOM 3801 C CA . MET A 1 483 ? -7.069 17.692 14.646 1.00 89.12 483 MET A CA 1
ATOM 3802 C C . MET A 1 483 ? -6.832 19.208 14.742 1.00 89.12 483 MET A C 1
ATOM 3804 O O . MET A 1 483 ? -7.418 19.992 13.993 1.00 89.12 483 MET A O 1
ATOM 3808 N N . SER A 1 484 ? -5.948 19.620 15.653 1.00 89.81 484 SER A N 1
ATOM 3809 C CA . SER A 1 484 ? -5.447 20.998 15.732 1.00 89.81 484 SER A CA 1
ATOM 3810 C C . SER A 1 484 ? -4.405 21.278 14.650 1.00 89.81 484 SER A C 1
ATOM 3812 O O . SER A 1 484 ? -3.794 20.353 14.115 1.00 89.81 484 SER A O 1
ATOM 3814 N N . ASN A 1 485 ? -4.135 22.552 14.371 1.00 86.94 485 ASN A N 1
ATOM 3815 C CA . ASN A 1 485 ? -2.984 22.988 13.573 1.00 86.94 485 ASN A CA 1
ATOM 3816 C C . ASN A 1 485 ? -1.652 22.363 14.052 1.00 86.94 485 ASN A C 1
ATOM 3818 O O . ASN A 1 485 ? -0.872 21.906 13.221 1.00 86.94 485 ASN A O 1
ATOM 3822 N N . CYS A 1 486 ? -1.425 22.256 15.365 1.00 90.25 486 CYS A N 1
ATOM 3823 C CA . CYS A 1 486 ? -0.246 21.607 15.955 1.00 90.25 486 CYS A CA 1
ATOM 3824 C C . CYS A 1 486 ? -0.191 20.099 15.661 1.00 90.25 486 CYS A C 1
ATOM 3826 O O . CYS A 1 486 ? 0.864 19.539 15.353 1.00 90.25 486 CYS A O 1
ATOM 3828 N N . THR A 1 487 ? -1.343 19.425 15.732 1.00 91.50 487 THR A N 1
ATOM 3829 C CA . THR A 1 487 ? -1.451 18.005 15.373 1.00 91.50 487 THR A CA 1
ATOM 3830 C C . THR A 1 487 ? -1.178 17.820 13.879 1.00 91.50 487 THR A C 1
ATOM 3832 O O . THR A 1 487 ? -0.375 16.970 13.497 1.00 91.50 487 THR A O 1
ATOM 3835 N N . PHE A 1 488 ? -1.785 18.656 13.032 1.00 88.62 488 PHE A N 1
ATOM 3836 C CA . PHE A 1 488 ? -1.578 18.642 11.585 1.00 88.62 488 PHE A CA 1
ATOM 3837 C C . PHE A 1 488 ? -0.116 18.857 11.203 1.00 88.62 488 PHE A C 1
ATOM 3839 O O . PHE A 1 488 ? 0.385 18.116 10.365 1.00 88.62 488 PHE A O 1
ATOM 3846 N N . GLU A 1 489 ? 0.584 19.807 11.827 1.00 86.56 489 GLU A N 1
ATOM 3847 C CA . GLU A 1 489 ? 2.017 20.033 11.604 1.00 86.56 489 GLU A CA 1
ATOM 3848 C C . GLU A 1 489 ? 2.821 18.749 11.850 1.00 86.56 489 GLU A C 1
ATOM 3850 O O . GLU A 1 489 ? 3.621 18.327 11.011 1.00 86.56 489 GLU A O 1
ATOM 3855 N N . ARG A 1 490 ? 2.577 18.074 12.980 1.00 89.25 490 ARG A N 1
ATOM 3856 C CA . ARG A 1 490 ? 3.307 16.852 13.331 1.00 89.25 490 ARG A CA 1
ATOM 3857 C C . ARG A 1 490 ? 3.031 15.706 12.365 1.00 89.25 490 ARG A C 1
ATOM 3859 O O . ARG A 1 490 ? 3.967 15.015 11.952 1.00 89.25 490 ARG A O 1
ATOM 3866 N N . ILE A 1 491 ? 1.764 15.505 12.005 1.00 88.38 491 ILE A N 1
ATOM 3867 C CA . ILE A 1 491 ? 1.363 14.497 11.020 1.00 88.38 491 ILE A CA 1
ATOM 3868 C C . ILE A 1 491 ? 1.975 14.825 9.658 1.00 88.38 491 ILE A C 1
ATOM 3870 O O . ILE A 1 491 ? 2.561 13.949 9.030 1.00 88.38 491 ILE A O 1
ATOM 3874 N N . HIS A 1 492 ? 1.941 16.088 9.241 1.00 83.06 492 HIS A N 1
ATOM 3875 C CA . HIS A 1 492 ? 2.552 16.545 8.001 1.00 83.06 492 HIS A CA 1
ATOM 3876 C C . HIS A 1 492 ? 4.056 16.229 7.963 1.00 83.06 492 HIS A C 1
ATOM 3878 O O . HIS A 1 492 ? 4.521 15.592 7.020 1.00 83.06 492 HIS A O 1
ATOM 3884 N N . ILE A 1 493 ? 4.812 16.534 9.023 1.00 81.75 493 ILE A N 1
ATOM 3885 C CA . ILE A 1 493 ? 6.234 16.152 9.120 1.00 81.75 493 ILE A CA 1
ATOM 3886 C C . ILE A 1 493 ? 6.416 14.636 8.944 1.00 81.75 493 ILE A C 1
ATOM 3888 O O . ILE A 1 493 ? 7.316 14.199 8.225 1.00 81.75 493 ILE A O 1
ATOM 3892 N N . ARG A 1 494 ? 5.551 13.808 9.546 1.00 82.44 494 ARG A N 1
ATOM 3893 C CA . ARG A 1 494 ? 5.620 12.342 9.407 1.00 82.44 494 ARG A CA 1
ATOM 3894 C C . ARG A 1 494 ? 5.363 11.870 7.975 1.00 82.44 494 ARG A C 1
ATOM 3896 O O . ARG A 1 494 ? 5.982 10.911 7.511 1.00 82.44 494 ARG A O 1
ATOM 3903 N N . LEU A 1 495 ? 4.455 12.528 7.266 1.00 79.19 495 LEU A N 1
ATOM 3904 C CA . LEU A 1 495 ? 4.131 12.197 5.880 1.00 79.19 495 LEU A CA 1
ATOM 3905 C C . LEU A 1 495 ? 5.191 12.682 4.886 1.00 79.19 495 LEU A C 1
ATOM 3907 O O . LEU A 1 495 ? 5.356 12.070 3.839 1.00 79.19 495 LEU A O 1
ATOM 3911 N N . HIS A 1 496 ? 5.965 13.710 5.232 1.00 74.06 496 HIS A N 1
ATOM 3912 C CA . HIS A 1 496 ? 7.008 14.273 4.365 1.00 74.06 496 HIS A CA 1
ATOM 3913 C C . HIS A 1 496 ? 8.439 13.836 4.718 1.00 74.06 496 HIS A C 1
ATOM 3915 O O . HIS A 1 496 ? 9.404 14.336 4.145 1.00 74.06 496 HIS A O 1
ATOM 3921 N N . THR A 1 497 ? 8.589 12.890 5.644 1.00 73.12 497 THR A N 1
ATOM 3922 C CA . THR A 1 497 ? 9.873 12.271 6.006 1.00 73.12 497 THR A CA 1
ATOM 3923 C C . THR A 1 497 ? 9.923 10.815 5.562 1.00 73.12 497 THR A C 1
ATOM 3925 O O . THR A 1 497 ? 8.887 10.190 5.333 1.00 73.12 497 THR A O 1
ATOM 3928 N N . TRP A 1 498 ? 11.125 10.254 5.416 1.00 70.06 498 TRP A N 1
ATOM 3929 C CA . TRP A 1 498 ? 11.275 8.838 5.100 1.00 70.06 498 TRP A CA 1
ATOM 3930 C C . TRP A 1 498 ? 10.893 8.055 6.337 1.00 70.06 498 TRP A C 1
ATOM 3932 O O . TRP A 1 498 ? 11.307 8.378 7.445 1.00 70.06 498 TRP A O 1
ATOM 3942 N N . ASP A 1 499 ? 10.085 7.029 6.137 1.00 75.88 499 ASP A N 1
ATOM 3943 C CA . ASP A 1 499 ? 9.688 6.105 7.181 1.00 75.88 499 ASP A CA 1
ATOM 3944 C C . ASP A 1 499 ? 10.043 4.685 6.742 1.00 75.88 499 ASP A C 1
ATOM 3946 O O . ASP A 1 499 ? 10.380 4.435 5.583 1.00 75.88 499 ASP A O 1
ATOM 3950 N N . SER A 1 500 ? 10.050 3.765 7.698 1.00 74.75 500 SER A N 1
ATOM 3951 C CA . SER A 1 500 ? 10.429 2.377 7.454 1.00 74.75 500 SER A CA 1
ATOM 3952 C C . SER A 1 500 ? 9.229 1.464 7.201 1.00 74.75 500 SER A C 1
ATOM 3954 O O . SER A 1 500 ? 9.443 0.276 6.986 1.00 74.75 500 SER A O 1
ATOM 3956 N N . CYS A 1 501 ? 7.986 1.963 7.282 1.00 82.12 501 CYS A N 1
ATOM 3957 C CA . CYS A 1 501 ? 6.800 1.102 7.302 1.00 82.12 501 CYS A CA 1
ATOM 3958 C C . CYS A 1 501 ? 5.528 1.700 6.668 1.00 82.12 501 CYS A C 1
ATOM 3960 O O . CYS A 1 501 ? 4.880 1.022 5.875 1.00 82.12 501 CYS A O 1
ATOM 3962 N N . LEU A 1 502 ? 5.188 2.962 6.935 1.00 86.06 502 LEU A N 1
ATOM 3963 C CA . LEU A 1 502 ? 3.990 3.660 6.451 1.00 86.06 502 LEU A CA 1
ATOM 3964 C C . LEU A 1 502 ? 3.971 3.879 4.926 1.00 86.06 502 LEU A C 1
ATOM 3966 O O . LEU A 1 502 ? 2.898 3.961 4.327 1.00 86.06 502 LEU A O 1
ATOM 3970 N N . SER A 1 503 ? 5.150 3.996 4.307 1.00 78.19 503 SER A N 1
ATOM 3971 C CA . SER A 1 503 ? 5.314 4.115 2.848 1.00 78.19 503 SER A CA 1
ATOM 3972 C C . SER A 1 503 ? 5.359 2.760 2.136 1.00 78.19 503 SER A C 1
ATOM 3974 O O . SER A 1 503 ? 5.311 2.712 0.911 1.00 78.19 503 SER A O 1
ATOM 3976 N N . VAL A 1 504 ? 5.452 1.651 2.878 1.00 72.25 504 VAL A N 1
ATOM 3977 C CA . VAL A 1 504 ? 5.471 0.311 2.280 1.00 72.25 504 VAL A CA 1
ATOM 3978 C C . VAL A 1 504 ? 4.056 -0.039 1.806 1.00 72.25 504 VAL A C 1
ATOM 3980 O O . VAL A 1 504 ? 3.129 0.021 2.632 1.00 72.25 504 VAL A O 1
ATOM 3983 N N . PRO A 1 505 ? 3.876 -0.445 0.531 1.00 66.00 505 PRO A N 1
ATOM 3984 C CA . PRO A 1 505 ? 2.581 -0.834 -0.006 1.00 66.00 505 PRO A CA 1
ATOM 3985 C C . PRO A 1 505 ? 1.891 -1.889 0.855 1.00 66.00 505 PRO A C 1
ATOM 3987 O O . PRO A 1 505 ? 2.520 -2.702 1.541 1.00 66.00 505 PRO A O 1
ATOM 3990 N N . TYR A 1 506 ? 0.565 -1.884 0.820 1.00 66.19 506 TYR A N 1
ATOM 3991 C CA . TYR A 1 506 ? -0.240 -2.844 1.556 1.00 66.19 506 TYR A CA 1
ATOM 3992 C C . TYR A 1 506 ? -0.205 -4.217 0.867 1.00 66.19 506 TYR A C 1
ATOM 3994 O O . TYR A 1 506 ? -1.072 -4.547 0.059 1.00 66.19 506 TYR A O 1
ATOM 4002 N N . VAL A 1 507 ? 0.826 -5.014 1.163 1.00 60.91 507 VAL A N 1
ATOM 4003 C CA . VAL A 1 507 ? 0.969 -6.363 0.602 1.00 60.91 507 VAL A CA 1
ATOM 4004 C C . VAL A 1 507 ? -0.040 -7.306 1.281 1.00 60.91 507 VAL A C 1
ATOM 4006 O O . VAL A 1 507 ? -0.089 -7.367 2.523 1.00 60.91 507 VAL A O 1
ATOM 4009 N N . PRO A 1 508 ? -0.865 -8.044 0.510 1.00 57.94 508 PRO A N 1
ATOM 4010 C CA . PRO A 1 508 ? -1.724 -9.084 1.062 1.00 57.94 508 PRO A CA 1
ATOM 4011 C C . PRO A 1 508 ? -0.884 -10.061 1.889 1.00 57.94 508 PRO A C 1
ATOM 4013 O O . PRO A 1 508 ? 0.218 -10.433 1.494 1.00 57.94 508 PRO A O 1
ATOM 4016 N N . TYR A 1 509 ? -1.373 -10.448 3.068 1.00 59.75 509 TYR A N 1
ATOM 4017 C CA . TYR A 1 509 ? -0.808 -11.614 3.746 1.00 59.75 509 TYR A CA 1
ATOM 4018 C C . TYR A 1 509 ? -0.951 -12.807 2.791 1.00 59.75 509 TYR A C 1
ATOM 4020 O O . TYR A 1 509 ? -1.988 -12.893 2.146 1.00 59.75 509 TYR A O 1
ATOM 4028 N N . ASN A 1 510 ? 0.076 -13.645 2.631 1.00 53.78 510 ASN A N 1
ATOM 4029 C CA . ASN A 1 510 ? 0.075 -14.755 1.663 1.00 53.78 510 ASN A CA 1
ATOM 4030 C C . ASN A 1 510 ? 0.277 -16.127 2.330 1.00 53.78 510 ASN A C 1
ATOM 4032 O O . ASN A 1 510 ? 0.163 -17.148 1.660 1.00 53.78 510 ASN A O 1
ATOM 4036 N N . ASN A 1 511 ? 0.577 -16.166 3.633 1.00 55.25 511 ASN A N 1
ATOM 4037 C CA . ASN A 1 511 ? 0.902 -17.392 4.359 1.00 55.25 511 ASN A CA 1
ATOM 4038 C C . ASN A 1 511 ? -0.354 -17.993 5.014 1.00 55.25 511 ASN A C 1
ATOM 4040 O O . ASN A 1 511 ? -0.447 -18.082 6.231 1.00 55.25 511 ASN A O 1
ATOM 4044 N N . PHE A 1 512 ? -1.355 -18.334 4.200 1.00 54.50 512 PHE A N 1
ATOM 4045 C CA . PHE A 1 512 ? -2.609 -18.913 4.684 1.00 54.50 512 PHE A CA 1
ATOM 4046 C C . PHE A 1 512 ? -2.454 -20.420 4.928 1.00 54.50 512 PHE A C 1
ATOM 4048 O O . PHE A 1 512 ? -2.127 -21.136 3.979 1.00 54.50 512 PHE A O 1
ATOM 4055 N N . PRO A 1 513 ? -2.756 -20.947 6.132 1.00 45.25 513 PRO A N 1
ATOM 4056 C CA . PRO A 1 513 ? -2.795 -22.394 6.364 1.00 45.25 513 PRO A CA 1
ATOM 4057 C C . PRO A 1 513 ? -3.943 -23.079 5.601 1.00 45.25 513 PRO A C 1
ATOM 4059 O O . PRO A 1 513 ? -3.905 -24.286 5.367 1.00 45.25 513 PRO A O 1
ATOM 4062 N N . TYR A 1 514 ? -4.954 -22.316 5.174 1.00 43.31 514 TYR A N 1
ATOM 4063 C CA . TYR A 1 514 ? -6.013 -22.769 4.280 1.00 43.31 514 TYR A CA 1
ATOM 4064 C C . TYR A 1 514 ? -6.520 -21.615 3.407 1.00 43.31 514 TYR A C 1
ATOM 4066 O O . TYR A 1 514 ? -6.732 -20.499 3.878 1.00 43.31 514 TYR A O 1
ATOM 4074 N N . ILE A 1 515 ? -6.762 -21.886 2.125 1.00 47.66 515 ILE A N 1
ATOM 4075 C CA . ILE A 1 515 ? -7.486 -20.966 1.244 1.00 47.66 515 ILE A CA 1
ATOM 4076 C C . ILE A 1 515 ? -8.968 -21.096 1.611 1.00 47.66 515 ILE A C 1
ATOM 4078 O O . ILE A 1 515 ? -9.573 -22.152 1.404 1.00 47.66 515 ILE A O 1
ATOM 4082 N N . ALA A 1 516 ? -9.542 -20.066 2.241 1.00 45.91 516 ALA A N 1
ATOM 4083 C CA . ALA A 1 516 ? -10.976 -20.004 2.501 1.00 45.91 516 ALA A CA 1
ATOM 4084 C C . ALA A 1 516 ? -11.708 -19.882 1.157 1.00 45.91 516 ALA A C 1
ATOM 4086 O O . ALA A 1 516 ? -11.817 -18.780 0.628 1.00 45.91 516 ALA A O 1
ATOM 4087 N N . ARG A 1 517 ? -12.161 -21.026 0.635 1.00 60.31 517 ARG A N 1
ATOM 4088 C CA . ARG A 1 517 ? -12.785 -21.179 -0.687 1.00 60.31 517 ARG A CA 1
ATOM 4089 C C . ARG A 1 517 ? -14.028 -20.304 -0.799 1.00 60.31 517 ARG A C 1
ATOM 4091 O O . ARG A 1 517 ? -14.904 -20.419 0.068 1.00 60.31 517 ARG A O 1
ATOM 4098 N N . ARG A 1 518 ? -14.103 -19.419 -1.790 1.00 66.31 518 ARG A N 1
ATOM 4099 C CA . ARG A 1 518 ? -15.191 -18.446 -1.912 1.00 66.31 518 ARG A CA 1
ATOM 4100 C C . ARG A 1 518 ? -15.520 -18.103 -3.352 1.00 66.31 518 ARG A C 1
ATOM 4102 O O . ARG A 1 518 ? -15.070 -17.090 -3.872 1.00 66.31 518 ARG A O 1
ATOM 4109 N N . CYS A 1 519 ? -16.536 -18.804 -3.827 1.00 71.38 519 CYS A N 1
ATOM 4110 C CA . CYS A 1 519 ? -17.233 -18.441 -5.037 1.00 71.38 519 CYS A CA 1
ATOM 4111 C C . CYS A 1 519 ? -17.689 -16.978 -5.037 1.00 71.38 519 CYS A C 1
ATOM 4113 O O . CYS A 1 519 ? -18.518 -16.557 -4.216 1.00 71.38 519 CYS A O 1
ATOM 4115 N N . GLY A 1 520 ? -17.153 -16.219 -5.987 1.00 72.00 520 GLY A N 1
ATOM 4116 C CA . GLY A 1 520 ? -17.508 -14.839 -6.259 1.00 72.00 520 GLY A CA 1
ATOM 4117 C C . GLY A 1 520 ? -16.445 -13.814 -5.868 1.00 72.00 520 GLY A C 1
ATOM 4118 O O . GLY A 1 520 ? -16.755 -12.617 -5.785 1.00 72.00 520 GLY A O 1
ATOM 4119 N N . ASP A 1 521 ? -15.206 -14.241 -5.618 1.00 67.81 521 ASP A N 1
ATOM 4120 C CA . ASP A 1 521 ? -14.063 -13.377 -5.315 1.00 67.81 521 ASP A CA 1
ATOM 4121 C C . ASP A 1 521 ? -13.099 -13.163 -6.506 1.00 67.81 521 ASP A C 1
ATOM 4123 O O . ASP A 1 521 ? -12.135 -12.389 -6.396 1.00 67.81 521 ASP A O 1
ATOM 4127 N N . LYS A 1 522 ? -13.448 -13.734 -7.668 1.00 74.12 522 LYS A N 1
ATOM 4128 C CA . LYS A 1 522 ? -12.710 -13.723 -8.943 1.00 74.12 522 LYS A CA 1
ATOM 4129 C C . LYS A 1 522 ? -11.406 -14.513 -8.905 1.00 74.12 522 LYS A C 1
ATOM 4131 O O . LYS A 1 522 ? -10.463 -14.173 -9.631 1.00 74.12 522 LYS A O 1
ATOM 4136 N N . LYS A 1 523 ? -11.312 -15.532 -8.055 1.00 72.44 523 LYS A N 1
ATOM 4137 C CA . LYS A 1 523 ? -10.197 -16.477 -8.057 1.00 72.44 523 LYS A CA 1
ATOM 4138 C C . LYS A 1 523 ? -10.724 -17.891 -8.201 1.00 72.44 523 LYS A C 1
ATOM 4140 O O . LYS A 1 523 ? -11.653 -18.283 -7.522 1.00 72.44 523 LYS A O 1
ATOM 4145 N N . LEU A 1 524 ? -10.062 -18.676 -9.045 1.00 76.06 524 LEU A N 1
ATOM 4146 C CA . LEU A 1 524 ? -10.378 -20.090 -9.156 1.00 76.06 524 LEU A CA 1
ATOM 4147 C C . LEU A 1 524 ? -9.868 -20.847 -7.920 1.00 76.06 524 LEU A C 1
ATOM 4149 O O . LEU A 1 524 ? -8.658 -21.023 -7.754 1.00 76.06 524 LEU A O 1
ATOM 4153 N N . ASP A 1 525 ? -10.787 -21.321 -7.082 1.00 76.12 525 ASP A N 1
ATOM 4154 C CA . ASP A 1 525 ? -10.487 -22.214 -5.962 1.00 76.12 525 ASP A CA 1
ATOM 4155 C C . ASP A 1 525 ? -10.506 -23.707 -6.372 1.00 76.12 525 ASP A C 1
ATOM 4157 O O . ASP A 1 525 ? -11.162 -24.071 -7.344 1.00 76.12 525 ASP A O 1
ATOM 4161 N N . PRO A 1 526 ? -9.866 -24.636 -5.622 1.00 71.31 526 PRO A N 1
ATOM 4162 C CA . PRO A 1 526 ? -9.722 -26.053 -6.013 1.00 71.31 526 PRO A CA 1
ATOM 4163 C C . PRO A 1 526 ? -11.017 -26.865 -6.241 1.00 71.31 526 PRO A C 1
ATOM 4165 O O . PRO A 1 526 ? -10.936 -28.019 -6.654 1.00 71.31 526 PRO A O 1
ATOM 4168 N N . ASN A 1 527 ? -12.189 -26.300 -5.933 1.00 75.19 527 ASN A N 1
ATOM 4169 C CA . ASN A 1 527 ? -13.512 -26.916 -6.108 1.00 75.19 527 ASN A CA 1
ATOM 4170 C C . ASN A 1 527 ? -14.418 -26.124 -7.068 1.00 75.19 527 ASN A C 1
ATOM 4172 O O . ASN A 1 527 ? -15.597 -26.451 -7.202 1.00 75.19 527 ASN A O 1
ATOM 4176 N N . GLU A 1 528 ? -13.891 -25.065 -7.667 1.00 86.06 528 GLU A N 1
ATOM 4177 C CA . GLU A 1 528 ? -14.597 -24.197 -8.596 1.00 86.06 528 GLU A CA 1
ATOM 4178 C C . GLU A 1 528 ? -14.087 -24.487 -10.003 1.00 86.06 528 GLU A C 1
ATOM 4180 O O . GLU A 1 528 ? -12.927 -24.847 -10.198 1.00 86.06 528 GLU A O 1
ATOM 4185 N N . GLU A 1 529 ? -14.965 -24.373 -10.991 1.00 87.88 529 GLU A N 1
ATOM 4186 C CA . GLU A 1 529 ? -14.587 -24.516 -12.401 1.00 87.88 529 GLU A CA 1
ATOM 4187 C C . GLU A 1 529 ? -14.322 -23.144 -13.044 1.00 87.88 529 GLU A C 1
ATOM 4189 O O . GLU A 1 529 ? -13.627 -23.047 -14.056 1.00 87.88 529 GLU A O 1
ATOM 4194 N N . CYS A 1 530 ? -14.862 -22.082 -12.442 1.00 88.69 530 CYS A N 1
ATOM 4195 C CA . CYS A 1 530 ? -14.701 -20.686 -12.833 1.00 88.69 530 CYS A CA 1
ATOM 4196 C C . CYS A 1 530 ? -15.098 -19.760 -11.671 1.00 88.69 530 CYS A C 1
ATOM 4198 O O . CYS A 1 530 ? -15.838 -20.183 -10.788 1.00 88.69 530 CYS A O 1
ATOM 4200 N N . ASP A 1 531 ? -14.677 -18.493 -11.698 1.00 86.81 531 ASP A N 1
ATOM 4201 C CA . ASP A 1 531 ? -15.171 -17.477 -10.759 1.00 86.81 531 ASP A CA 1
ATOM 4202 C C . ASP A 1 531 ? -15.285 -16.103 -11.443 1.00 86.81 531 ASP A C 1
ATOM 4204 O O . ASP A 1 531 ? -14.315 -15.356 -11.599 1.00 86.81 531 ASP A O 1
ATOM 4208 N N . CYS A 1 532 ? -16.514 -15.753 -11.820 1.00 85.25 532 CYS A N 1
ATOM 4209 C CA . CYS A 1 532 ? -16.872 -14.481 -12.447 1.00 85.25 532 CYS A CA 1
ATOM 4210 C C . CYS A 1 532 ? -17.027 -13.313 -11.452 1.00 85.25 532 CYS A C 1
ATOM 4212 O O . CYS A 1 532 ? -17.178 -12.158 -11.866 1.00 85.25 532 CYS A O 1
ATOM 4214 N N . GLY A 1 533 ? -16.953 -13.560 -10.142 1.00 79.62 533 GLY A N 1
ATOM 4215 C CA . GLY A 1 533 ? -17.080 -12.551 -9.098 1.00 79.62 533 GLY A CA 1
ATOM 4216 C C . GLY A 1 533 ? -18.494 -12.404 -8.543 1.00 79.62 533 GLY A C 1
ATOM 4217 O O . GLY A 1 533 ? -19.210 -13.367 -8.282 1.00 79.62 533 GLY A O 1
ATOM 4218 N N . THR A 1 534 ? -18.929 -11.165 -8.312 1.00 72.25 534 THR A N 1
ATOM 4219 C CA . THR A 1 534 ? -20.233 -10.932 -7.677 1.00 72.25 534 THR A CA 1
ATOM 4220 C C . THR A 1 534 ? -21.386 -11.468 -8.534 1.00 72.25 534 THR A C 1
ATOM 4222 O O . THR A 1 534 ? -21.279 -11.553 -9.753 1.00 72.25 534 THR A O 1
ATOM 4225 N N . LEU A 1 535 ? -22.556 -11.711 -7.928 1.00 70.31 535 LEU A N 1
ATOM 4226 C CA . LEU A 1 535 ? -23.788 -12.079 -8.654 1.00 70.31 535 LEU A CA 1
ATOM 4227 C C . LEU A 1 535 ? -24.079 -11.175 -9.867 1.00 70.31 535 LEU A C 1
ATOM 4229 O O . LEU A 1 535 ? -24.610 -11.630 -10.877 1.00 70.31 535 LEU A O 1
ATOM 4233 N N . LYS A 1 536 ? -23.729 -9.886 -9.774 1.00 71.81 536 LYS A N 1
ATOM 4234 C CA . LYS A 1 536 ? -23.878 -8.935 -10.878 1.00 71.81 536 LYS A CA 1
ATOM 4235 C C . LYS A 1 536 ? -22.828 -9.152 -11.969 1.00 71.81 536 LYS A C 1
ATOM 4237 O O . LYS A 1 536 ? -23.179 -9.073 -13.143 1.00 71.81 536 LYS A O 1
ATOM 4242 N N . ASP A 1 537 ? -21.582 -9.424 -11.603 1.00 75.31 537 ASP A N 1
ATOM 4243 C CA . ASP A 1 537 ? -20.511 -9.716 -12.562 1.00 75.31 537 ASP A CA 1
ATOM 4244 C C . ASP A 1 537 ? -20.805 -11.019 -13.322 1.00 75.31 537 ASP A C 1
ATOM 4246 O O . ASP A 1 537 ? -20.773 -11.048 -14.547 1.00 75.31 537 ASP A O 1
ATOM 4250 N N . CYS A 1 538 ? -21.256 -12.055 -12.617 1.00 80.94 538 CYS A N 1
ATOM 4251 C CA . CYS A 1 538 ? -21.663 -13.320 -13.224 1.00 80.94 538 CYS A CA 1
ATOM 4252 C C . CYS A 1 538 ? -22.899 -13.214 -14.129 1.00 80.94 538 CYS A C 1
ATOM 4254 O O . CYS A 1 538 ? -23.108 -14.061 -14.985 1.00 80.94 538 CYS A O 1
ATOM 4256 N N . SER A 1 539 ? -23.728 -12.174 -13.982 1.00 80.69 539 SER A N 1
ATOM 4257 C CA . SER A 1 539 ? -24.889 -11.978 -14.865 1.00 80.69 539 SER A CA 1
ATOM 4258 C C . SER A 1 539 ? -24.517 -11.526 -16.283 1.00 80.69 539 SER A C 1
ATOM 4260 O O . SER A 1 539 ? -25.330 -11.659 -17.198 1.00 80.69 539 SER A O 1
ATOM 4262 N N . VAL A 1 540 ? -23.312 -10.968 -16.462 1.00 86.00 540 VAL A N 1
ATOM 4263 C CA . VAL A 1 540 ? -22.784 -10.566 -17.776 1.00 86.00 540 VAL A CA 1
ATOM 4264 C C . VAL A 1 540 ? -21.813 -11.591 -18.358 1.00 86.00 540 VAL A C 1
ATOM 4266 O O . VAL A 1 540 ? -21.543 -11.546 -19.562 1.00 86.00 540 VAL A O 1
ATOM 4269 N N . ASP A 1 541 ? -21.314 -12.502 -17.525 1.00 86.25 541 ASP A N 1
ATOM 4270 C CA . ASP A 1 541 ? -20.460 -13.600 -17.944 1.00 86.25 541 ASP A CA 1
ATOM 4271 C C . ASP A 1 541 ? -21.260 -14.653 -18.729 1.00 86.25 541 ASP A C 1
ATOM 4273 O O . ASP A 1 541 ? -22.420 -14.938 -18.435 1.00 86.25 541 ASP A O 1
ATOM 4277 N N . ARG A 1 542 ? -20.658 -15.197 -19.788 1.00 90.25 542 ARG A N 1
ATOM 4278 C CA . ARG A 1 542 ? -21.275 -16.222 -20.646 1.00 90.25 542 ARG A CA 1
ATOM 4279 C C . ARG A 1 542 ? -20.712 -17.611 -20.382 1.00 90.25 542 ARG A C 1
ATOM 4281 O O . ARG A 1 542 ? -21.354 -18.594 -20.755 1.00 90.25 542 ARG A O 1
ATOM 4288 N N . CYS A 1 543 ? -19.522 -17.689 -19.803 1.00 93.31 543 CYS A N 1
ATOM 4289 C CA . CYS A 1 543 ? -18.768 -18.914 -19.619 1.00 93.31 543 CYS A CA 1
ATOM 4290 C C . CYS A 1 543 ? -18.868 -19.417 -18.171 1.00 93.31 543 CYS A C 1
ATOM 4292 O O . CYS A 1 543 ? -18.803 -20.628 -17.967 1.00 93.31 543 CYS A O 1
ATOM 4294 N N . CYS A 1 544 ? -19.122 -18.532 -17.199 1.00 92.25 544 CYS A N 1
ATOM 4295 C CA . CYS A 1 544 ? -19.285 -18.887 -15.789 1.00 92.25 544 CYS A CA 1
ATOM 4296 C C . CYS A 1 544 ? -20.676 -18.583 -15.214 1.00 92.25 544 CYS A C 1
ATOM 4298 O O . CYS A 1 544 ? -21.280 -17.550 -15.501 1.00 92.25 544 CYS A O 1
ATOM 4300 N N . ASN A 1 545 ? -21.182 -19.476 -14.360 1.00 87.88 545 ASN A N 1
ATOM 4301 C CA . ASN A 1 545 ? -22.414 -19.266 -13.599 1.00 87.88 545 ASN A CA 1
ATOM 4302 C C . ASN A 1 545 ? -22.124 -18.705 -12.195 1.00 87.88 545 ASN A C 1
ATOM 4304 O O . ASN A 1 545 ? -21.050 -18.888 -11.633 1.00 87.88 545 ASN A O 1
ATOM 4308 N N . SER A 1 546 ? -23.141 -18.129 -11.543 1.00 82.88 546 SER A N 1
ATOM 4309 C CA . SER A 1 546 ? -23.030 -17.579 -10.179 1.00 82.88 546 SER A CA 1
ATOM 4310 C C . SER A 1 546 ? -22.796 -18.609 -9.062 1.00 82.88 546 SER A C 1
ATOM 4312 O O . SER A 1 546 ? -22.769 -18.239 -7.892 1.00 82.88 546 SER A O 1
ATOM 4314 N N . ASN A 1 547 ? -22.727 -19.899 -9.393 1.00 83.19 547 ASN A N 1
ATOM 4315 C CA . ASN A 1 547 ? -22.365 -20.982 -8.477 1.00 83.19 547 ASN A CA 1
ATOM 4316 C C . ASN A 1 547 ? -20.913 -21.455 -8.678 1.00 83.19 547 ASN A C 1
ATOM 4318 O O . ASN A 1 547 ? -20.567 -22.514 -8.160 1.00 83.19 547 ASN A O 1
ATOM 4322 N N . CYS A 1 548 ? -20.109 -20.708 -9.445 1.00 86.44 548 CYS A N 1
ATOM 4323 C CA . CYS A 1 548 ? -18.712 -21.015 -9.764 1.00 86.44 548 CYS A CA 1
ATOM 4324 C C . CYS A 1 548 ? -18.510 -22.349 -10.495 1.00 86.44 548 CYS A C 1
ATOM 4326 O O . CYS A 1 548 ? -17.465 -22.996 -10.411 1.00 86.44 548 CYS A O 1
ATOM 4328 N N . GLY A 1 549 ? -19.548 -22.755 -11.230 1.00 90.62 549 GLY A N 1
ATOM 4329 C CA . GLY A 1 549 ? -19.505 -23.820 -12.223 1.00 90.62 549 GLY A CA 1
ATOM 4330 C C . GLY A 1 549 ? -19.573 -23.245 -13.634 1.00 90.62 549 GLY A C 1
ATOM 4331 O O . GLY A 1 549 ? -20.247 -22.232 -13.870 1.00 90.62 549 GLY A O 1
ATOM 4332 N N . LEU A 1 550 ? -18.916 -23.908 -14.585 1.00 92.88 550 LEU A N 1
ATOM 4333 C CA . LEU A 1 550 ? -18.942 -23.488 -15.982 1.00 92.88 550 LEU A CA 1
ATOM 4334 C C . LEU A 1 550 ? -20.365 -23.571 -16.548 1.00 92.88 550 LEU A C 1
ATOM 4336 O O . LEU A 1 550 ? -21.194 -24.404 -16.165 1.00 92.88 550 LEU A O 1
ATOM 4340 N N . SER A 1 551 ? -20.673 -22.675 -17.480 1.00 91.75 551 SER A N 1
ATOM 4341 C CA . SER A 1 551 ? -21.924 -22.723 -18.225 1.00 91.75 551 SER A CA 1
ATOM 4342 C C . SER A 1 551 ? -21.945 -23.930 -19.168 1.00 91.75 551 SER A C 1
ATOM 4344 O O . SER A 1 551 ? -20.913 -24.468 -19.575 1.00 91.75 551 SER A O 1
ATOM 4346 N N . LEU A 1 552 ? -23.145 -24.405 -19.508 1.00 91.00 552 LEU A N 1
ATOM 4347 C CA . LEU A 1 552 ? -23.294 -25.626 -20.297 1.00 91.00 552 LEU A CA 1
ATOM 4348 C C . LEU A 1 552 ? -22.631 -25.468 -21.679 1.00 91.00 552 LEU A C 1
ATOM 4350 O O . LEU A 1 552 ? -23.032 -24.617 -22.470 1.00 91.00 552 LEU A O 1
ATOM 4354 N N . GLY A 1 553 ? -21.647 -26.320 -21.980 1.00 89.56 553 GLY A N 1
ATOM 4355 C CA . GLY A 1 553 ? -20.880 -26.268 -23.230 1.00 89.56 553 GLY A CA 1
ATOM 4356 C C . GLY A 1 553 ? -19.618 -25.403 -23.179 1.00 89.56 553 GLY A C 1
ATOM 4357 O O . GLY A 1 553 ? -18.945 -25.296 -24.205 1.00 89.56 553 GLY A O 1
ATOM 4358 N N . SER A 1 554 ? -19.273 -24.834 -22.026 1.00 94.00 554 SER A N 1
ATOM 4359 C CA . SER A 1 554 ? -18.021 -24.106 -21.794 1.00 94.00 554 SER A CA 1
ATOM 4360 C C . SER A 1 554 ? -16.929 -25.040 -21.268 1.00 94.00 554 SER A C 1
ATOM 4362 O O . SER A 1 554 ? -17.199 -25.887 -20.424 1.00 94.00 554 SER A O 1
ATOM 4364 N N . ASP A 1 555 ? -15.701 -24.879 -21.767 1.00 93.00 555 ASP A N 1
ATOM 4365 C CA . ASP A 1 555 ? -14.515 -25.637 -21.322 1.00 93.00 555 ASP A CA 1
ATOM 4366 C C . ASP A 1 555 ? -13.558 -24.768 -20.478 1.00 93.00 555 ASP A C 1
ATOM 4368 O O . ASP A 1 555 ? -12.664 -25.278 -19.803 1.00 93.00 555 ASP A O 1
ATOM 4372 N N . CYS A 1 556 ? -13.716 -23.443 -20.545 1.00 91.75 556 CYS A N 1
ATOM 4373 C CA . CYS A 1 556 ? -12.945 -22.465 -19.787 1.00 91.75 556 CYS A CA 1
ATOM 4374 C C . CYS A 1 556 ? -13.723 -21.154 -19.642 1.00 91.75 556 CYS A C 1
ATO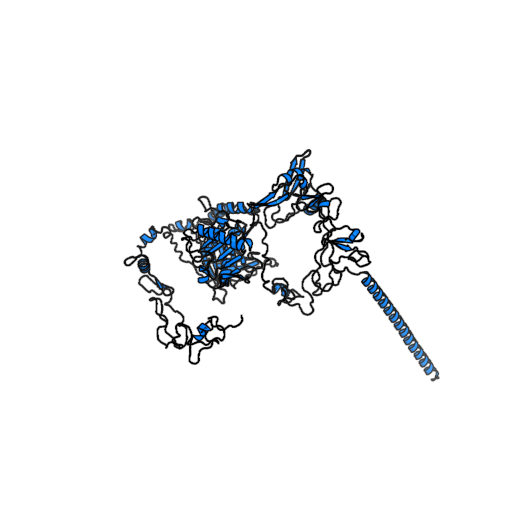M 4376 O O . CYS A 1 556 ? -14.654 -20.891 -20.404 1.00 91.75 556 CYS A O 1
ATOM 4378 N N . ASP A 1 557 ? -13.284 -20.322 -18.703 1.00 90.50 557 ASP A N 1
ATOM 4379 C CA . ASP A 1 557 ? -13.835 -18.989 -18.434 1.00 90.50 557 ASP A CA 1
ATOM 4380 C C . ASP A 1 557 ? -12.741 -17.907 -18.419 1.00 90.50 557 ASP A C 1
ATOM 4382 O O . ASP A 1 557 ? -12.879 -16.846 -19.025 1.00 90.50 557 ASP A O 1
ATOM 4386 N N . PHE A 1 558 ? -11.591 -18.223 -17.819 1.00 86.00 558 PHE A N 1
ATOM 4387 C CA . PHE A 1 558 ? -10.475 -17.299 -17.623 1.00 86.00 558 PHE A CA 1
ATOM 4388 C C . PHE A 1 558 ? -9.161 -17.843 -18.211 1.00 86.00 558 PHE A C 1
ATOM 4390 O O . PHE A 1 558 ? -9.074 -19.003 -18.605 1.00 86.00 558 PHE A O 1
ATOM 4397 N N . GLY A 1 559 ? -8.124 -16.998 -18.255 1.00 87.50 559 GLY A N 1
ATOM 4398 C CA . GLY A 1 559 ? -6.775 -17.356 -18.715 1.00 87.50 559 GLY A CA 1
ATOM 4399 C C . GLY A 1 559 ? -6.467 -16.937 -20.160 1.00 87.50 559 GLY A C 1
ATOM 4400 O O . GLY A 1 559 ? -7.359 -16.789 -20.995 1.00 87.50 559 GLY A O 1
ATOM 4401 N N . GLY A 1 560 ? -5.178 -16.724 -20.464 1.00 89.44 560 GLY A N 1
ATOM 4402 C CA . GLY A 1 560 ? -4.714 -16.232 -21.774 1.00 89.44 560 GLY A CA 1
ATOM 4403 C C . GLY A 1 560 ? -4.991 -17.188 -22.943 1.00 89.44 560 GLY A C 1
ATOM 4404 O O . GLY A 1 560 ? -5.020 -16.764 -24.099 1.00 89.44 560 GLY A O 1
ATOM 4405 N N . CYS A 1 561 ? -5.251 -18.465 -22.644 1.00 94.88 561 CYS A N 1
ATOM 4406 C CA . CYS A 1 561 ? -5.630 -19.490 -23.611 1.00 94.88 561 CYS A CA 1
ATOM 4407 C C . CYS A 1 561 ? -7.133 -19.807 -23.609 1.00 94.88 561 CYS A C 1
ATOM 4409 O O . CYS A 1 561 ? -7.532 -20.813 -24.193 1.00 94.88 561 CYS A O 1
ATOM 4411 N N . CYS A 1 562 ? -7.988 -18.965 -23.017 1.00 93.44 562 CYS A N 1
ATOM 4412 C CA . CYS A 1 562 ? -9.439 -19.099 -23.135 1.00 93.44 562 CYS A CA 1
ATOM 4413 C C . CYS A 1 562 ? -10.020 -18.126 -24.171 1.00 93.44 562 CYS A C 1
ATOM 4415 O O . CYS A 1 562 ? -9.850 -16.907 -24.094 1.00 93.44 562 CYS A O 1
ATOM 4417 N N . ARG A 1 563 ? -10.729 -18.654 -25.174 1.00 92.38 563 ARG A N 1
ATOM 4418 C CA . ARG A 1 563 ? -11.371 -17.866 -26.234 1.00 92.38 563 ARG A CA 1
ATOM 4419 C C . ARG A 1 563 ? -12.797 -18.350 -26.452 1.00 92.38 563 ARG A C 1
ATOM 4421 O O . ARG A 1 563 ? -13.015 -19.487 -26.848 1.00 92.38 563 ARG A O 1
ATOM 4428 N N . ASN A 1 564 ? -13.771 -17.460 -26.252 1.00 91.50 564 ASN A N 1
ATOM 4429 C CA . ASN A 1 564 ? -15.199 -17.760 -26.423 1.00 91.50 564 ASN A CA 1
ATOM 4430 C C . ASN A 1 564 ? -15.632 -19.025 -25.656 1.00 91.50 564 ASN A C 1
ATOM 4432 O O . ASN A 1 564 ? -16.254 -19.917 -26.229 1.00 91.50 564 ASN A O 1
ATOM 4436 N N . CYS A 1 565 ? -15.262 -19.104 -24.376 1.00 93.44 565 CYS A N 1
ATOM 4437 C CA . CYS A 1 565 ? -15.538 -20.233 -23.486 1.00 93.44 565 CYS A CA 1
ATOM 4438 C C . CYS A 1 565 ? -14.910 -21.580 -23.900 1.00 93.44 565 CYS A C 1
ATOM 4440 O O . CYS A 1 565 ? -15.324 -22.633 -23.415 1.00 93.44 565 CYS A O 1
ATOM 4442 N N . LYS A 1 566 ? -13.940 -21.578 -24.823 1.00 94.00 566 LYS A N 1
ATOM 4443 C CA . LYS A 1 566 ? -13.239 -22.766 -25.326 1.00 94.00 566 LYS A CA 1
ATOM 4444 C C . LYS A 1 566 ? -11.729 -22.573 -25.261 1.00 94.00 566 LYS A C 1
ATOM 4446 O O . LYS A 1 566 ? -11.242 -21.447 -25.388 1.00 94.00 566 LYS A O 1
ATOM 4451 N N . TYR A 1 567 ? -10.984 -23.667 -25.097 1.00 94.19 567 TYR A N 1
ATOM 4452 C CA . TYR A 1 567 ? -9.526 -23.606 -25.185 1.00 94.19 567 TYR A CA 1
ATOM 4453 C C . TYR A 1 567 ? -9.109 -23.078 -26.558 1.00 94.19 567 TYR A C 1
ATOM 4455 O O . TYR A 1 567 ? -9.640 -23.482 -27.599 1.00 94.19 567 TYR A O 1
ATOM 4463 N N . ALA A 1 568 ? -8.169 -22.139 -26.553 1.00 93.06 568 ALA A N 1
ATOM 4464 C CA . ALA A 1 568 ? -7.600 -21.580 -27.762 1.00 93.06 568 ALA A CA 1
ATOM 4465 C C . ALA A 1 568 ? -6.911 -22.685 -28.571 1.00 93.06 568 ALA A C 1
ATOM 4467 O O . ALA A 1 568 ? -6.367 -23.636 -28.020 1.00 93.06 568 ALA A O 1
ATOM 4468 N N . TYR A 1 569 ? -6.924 -22.572 -29.895 1.00 90.25 569 TYR A N 1
ATOM 4469 C CA . TYR A 1 569 ? -6.285 -23.573 -30.744 1.00 90.25 569 TYR A CA 1
ATOM 4470 C C . TYR A 1 569 ? -4.756 -23.603 -30.523 1.00 90.25 569 TYR A C 1
ATOM 4472 O O . TYR A 1 569 ? -4.163 -22.566 -30.212 1.00 90.25 569 TYR A O 1
ATOM 4480 N N . PRO A 1 570 ? -4.090 -24.760 -30.718 1.00 90.38 570 PRO A N 1
ATOM 4481 C CA . PRO A 1 570 ? -2.643 -24.861 -30.559 1.00 90.38 570 PRO A CA 1
ATOM 4482 C C . PRO A 1 570 ? -1.886 -23.859 -31.444 1.00 90.38 570 PRO A C 1
ATOM 4484 O O . PRO A 1 570 ? -2.200 -23.713 -32.629 1.00 90.38 570 PRO A O 1
ATOM 4487 N N . GLY A 1 571 ? -0.883 -23.179 -30.890 1.00 89.06 571 GLY A N 1
ATOM 4488 C CA . GLY A 1 571 ? -0.145 -22.119 -31.586 1.00 89.06 571 GLY A CA 1
ATOM 4489 C C . GLY A 1 571 ? -0.762 -20.724 -31.469 1.00 89.06 571 GLY A C 1
ATOM 4490 O O . GLY A 1 571 ? -0.272 -19.786 -32.100 1.00 89.06 571 GLY A O 1
ATOM 4491 N N . TYR A 1 572 ? -1.831 -20.561 -30.685 1.00 91.38 572 TYR A N 1
ATOM 4492 C CA . TYR A 1 572 ? -2.380 -19.249 -30.352 1.00 91.38 572 TYR A CA 1
ATOM 4493 C C . TYR A 1 572 ? -1.447 -18.490 -29.401 1.00 91.38 572 TYR A C 1
ATOM 4495 O O . TYR A 1 572 ? -1.077 -19.033 -28.368 1.00 91.38 572 TYR A O 1
ATOM 4503 N N . ILE A 1 573 ? -1.084 -17.248 -29.726 1.00 91.69 573 ILE A N 1
ATOM 4504 C CA . ILE A 1 573 ? -0.254 -16.410 -28.850 1.00 91.69 573 ILE A CA 1
ATOM 4505 C C . ILE A 1 573 ? -1.127 -15.891 -27.703 1.00 91.69 573 ILE A C 1
ATOM 4507 O O . ILE A 1 573 ? -2.062 -15.127 -27.948 1.00 91.69 573 ILE A O 1
ATOM 4511 N N . CYS A 1 574 ? -0.851 -16.327 -26.474 1.00 91.75 574 CYS A N 1
ATOM 4512 C CA . CYS A 1 574 ? -1.679 -16.007 -25.303 1.00 91.75 574 CYS A CA 1
ATOM 4513 C C . CYS A 1 574 ? -1.269 -14.740 -24.552 1.00 91.75 574 CYS A C 1
ATOM 4515 O O . CYS A 1 574 ? -2.043 -14.251 -23.727 1.00 91.75 574 CYS A O 1
ATOM 4517 N N . ARG A 1 575 ? -0.087 -14.199 -24.854 1.00 91.19 575 ARG A N 1
ATOM 4518 C CA . ARG A 1 575 ? 0.463 -12.982 -24.258 1.00 91.19 575 ARG A CA 1
ATOM 4519 C C . ARG A 1 575 ? 1.164 -12.149 -25.328 1.00 91.19 575 ARG A C 1
ATOM 4521 O O . ARG A 1 575 ? 1.821 -12.695 -26.211 1.00 91.19 575 ARG A O 1
ATOM 4528 N N . ASP A 1 576 ? 1.019 -10.831 -25.254 1.00 85.00 576 ASP A N 1
ATOM 4529 C CA . ASP A 1 576 ? 1.734 -9.919 -26.145 1.00 85.00 576 ASP A CA 1
ATOM 4530 C C . ASP A 1 576 ? 3.238 -9.919 -25.830 1.00 85.00 576 ASP A C 1
ATOM 4532 O O . ASP A 1 576 ? 3.629 -9.829 -24.668 1.00 85.00 576 ASP A O 1
ATOM 4536 N N . THR A 1 577 ? 4.079 -9.966 -26.865 1.00 85.50 577 THR A N 1
ATOM 4537 C CA . THR A 1 577 ? 5.543 -9.900 -26.731 1.00 85.50 577 THR A CA 1
ATOM 4538 C C . THR A 1 577 ? 6.018 -8.458 -26.564 1.00 85.50 577 THR A C 1
ATOM 4540 O O . THR A 1 577 ? 5.864 -7.632 -27.472 1.00 85.50 577 THR A O 1
ATOM 4543 N N . LEU A 1 578 ? 6.636 -8.156 -25.427 1.00 82.25 578 LEU A N 1
ATOM 4544 C CA . LEU A 1 578 ? 7.082 -6.833 -25.003 1.00 82.25 578 LEU A CA 1
ATOM 4545 C C . LEU A 1 578 ? 8.522 -6.547 -25.460 1.00 82.25 578 LEU A C 1
ATOM 4547 O O . LEU A 1 578 ? 9.464 -6.487 -24.676 1.00 82.25 578 LEU A O 1
ATOM 4551 N N . GLY A 1 579 ? 8.695 -6.315 -26.762 1.00 83.69 579 GLY A N 1
ATOM 4552 C CA . GLY A 1 579 ? 9.974 -5.897 -27.345 1.00 83.69 579 GLY A CA 1
ATOM 4553 C C . GLY A 1 579 ? 10.862 -7.053 -27.811 1.00 83.69 579 GLY A C 1
ATOM 4554 O O . GLY A 1 579 ? 10.402 -8.169 -28.021 1.00 83.69 579 GLY A O 1
ATOM 4555 N N . ILE A 1 580 ? 12.144 -6.763 -28.061 1.00 88.81 580 ILE A N 1
ATOM 4556 C CA . ILE A 1 580 ? 13.067 -7.703 -28.730 1.00 88.81 580 ILE A CA 1
ATOM 4557 C C . ILE A 1 580 ? 13.711 -8.736 -27.798 1.00 88.81 580 ILE A C 1
ATOM 4559 O O . ILE A 1 580 ? 14.274 -9.709 -28.291 1.00 88.81 580 ILE A O 1
ATOM 4563 N N . CYS A 1 581 ? 13.673 -8.506 -26.484 1.00 91.31 581 CYS A N 1
ATOM 4564 C CA . CYS A 1 581 ? 14.220 -9.422 -25.480 1.00 91.31 581 CYS A CA 1
ATOM 4565 C C . CYS A 1 581 ? 13.152 -10.319 -24.856 1.00 91.31 581 CYS A C 1
ATOM 4567 O O . CYS A 1 581 ? 13.496 -11.190 -24.065 1.00 91.31 581 CYS A O 1
ATOM 4569 N N . ASP A 1 582 ? 11.888 -10.138 -25.220 1.00 93.25 582 ASP A N 1
ATOM 4570 C CA . ASP A 1 582 ? 10.772 -10.951 -24.758 1.00 93.25 582 ASP A CA 1
ATOM 4571 C C . ASP A 1 582 ? 10.433 -12.037 -25.794 1.00 93.25 582 ASP A C 1
ATOM 4573 O O . ASP A 1 582 ? 10.630 -11.830 -26.998 1.00 93.25 582 ASP A O 1
ATOM 4577 N N . LEU A 1 583 ? 9.973 -13.211 -25.354 1.00 93.00 583 LEU A N 1
ATOM 4578 C CA . LEU A 1 583 ? 9.669 -14.339 -26.241 1.00 93.00 583 LEU A CA 1
ATOM 4579 C C . LEU A 1 583 ? 8.159 -14.623 -26.268 1.00 93.00 583 LEU A C 1
ATOM 4581 O O . LEU A 1 583 ? 7.469 -14.396 -25.289 1.00 93.00 583 LEU A O 1
ATOM 4585 N N . PRO A 1 584 ? 7.607 -15.108 -27.394 1.00 92.81 584 PRO A N 1
ATOM 4586 C CA . PRO A 1 584 ? 6.190 -15.452 -27.472 1.00 92.81 584 PRO A CA 1
ATOM 4587 C C . PRO A 1 584 ? 5.881 -16.800 -26.813 1.00 92.81 584 PRO A C 1
ATOM 4589 O O . PRO A 1 584 ? 6.545 -17.800 -27.108 1.00 92.81 584 PRO A O 1
ATOM 4592 N N . GLU A 1 585 ? 4.793 -16.853 -26.043 1.00 94.00 585 GLU A N 1
ATOM 4593 C CA . GLU A 1 585 ? 4.179 -18.094 -25.561 1.00 94.00 585 GLU A CA 1
ATOM 4594 C C . GLU A 1 585 ? 2.934 -18.480 -26.364 1.00 94.00 585 GLU A C 1
ATOM 4596 O O . GLU A 1 585 ? 2.101 -17.651 -26.744 1.00 94.00 585 GLU A O 1
ATOM 4601 N N . TYR A 1 586 ? 2.800 -19.783 -26.597 1.00 93.19 586 TYR A N 1
ATOM 4602 C CA . TYR A 1 586 ? 1.773 -20.386 -27.426 1.00 93.19 586 TYR A CA 1
ATOM 4603 C C . TYR A 1 586 ? 0.910 -21.354 -26.620 1.00 93.19 586 TYR A C 1
ATOM 4605 O O . TYR A 1 586 ? 1.417 -22.242 -25.934 1.00 93.19 586 TYR A O 1
ATOM 4613 N N . CYS A 1 587 ? -0.406 -21.254 -26.782 1.00 93.62 587 CYS A N 1
ATOM 4614 C CA . CYS A 1 587 ? -1.346 -22.228 -26.245 1.00 93.62 587 CYS A CA 1
ATOM 4615 C C . CYS A 1 587 ? -1.107 -23.611 -26.852 1.00 93.62 587 CYS A C 1
ATOM 4617 O O . CYS A 1 587 ? -0.860 -23.745 -28.053 1.00 93.62 587 CYS A O 1
ATOM 4619 N N . ASP A 1 588 ? -1.250 -24.652 -26.037 1.00 90.81 588 ASP A N 1
ATOM 4620 C CA . ASP A 1 588 ? -1.150 -26.050 -26.465 1.00 90.81 588 ASP A CA 1
ATOM 4621 C C . ASP A 1 588 ? -2.498 -26.649 -26.912 1.00 90.81 588 ASP A C 1
ATOM 4623 O O . ASP A 1 588 ? -2.535 -27.752 -27.463 1.00 90.81 588 ASP A O 1
ATOM 4627 N N . GLY A 1 589 ? -3.591 -25.912 -26.681 1.00 90.69 589 GLY A N 1
ATOM 4628 C CA . GLY A 1 589 ? -4.975 -26.289 -26.963 1.00 90.69 589 GLY A CA 1
ATOM 4629 C C . GLY A 1 589 ? -5.595 -27.303 -26.010 1.00 90.69 589 GLY A C 1
ATOM 4630 O O . GLY A 1 589 ? -6.627 -27.886 -26.342 1.00 90.69 589 GLY A O 1
ATOM 4631 N N . LYS A 1 590 ? -4.981 -27.533 -24.848 1.00 90.44 590 LYS A N 1
ATOM 4632 C CA . LYS A 1 590 ? -5.466 -28.467 -23.824 1.00 90.44 590 LYS A CA 1
ATOM 4633 C C . LYS A 1 590 ? -5.862 -27.772 -22.531 1.00 90.44 590 LYS A C 1
ATOM 4635 O O . LYS A 1 590 ? -6.658 -28.331 -21.784 1.00 90.44 590 LYS A O 1
ATOM 4640 N N . THR A 1 591 ? -5.293 -26.602 -22.257 1.00 91.44 591 THR A N 1
ATOM 4641 C CA . THR A 1 591 ? -5.549 -25.842 -21.032 1.00 91.44 591 THR A CA 1
ATOM 4642 C C . THR A 1 591 ? -5.939 -24.399 -21.358 1.00 91.44 591 THR A C 1
ATOM 4644 O O . THR A 1 591 ? -5.784 -23.916 -22.483 1.00 91.44 591 THR A O 1
ATOM 4647 N N . HIS A 1 592 ? -6.488 -23.708 -20.361 1.00 89.94 592 HIS A N 1
ATOM 4648 C CA . HIS A 1 592 ? -6.823 -22.286 -20.435 1.00 89.94 592 HIS A CA 1
ATOM 4649 C C . HIS A 1 592 ? -5.667 -21.377 -19.976 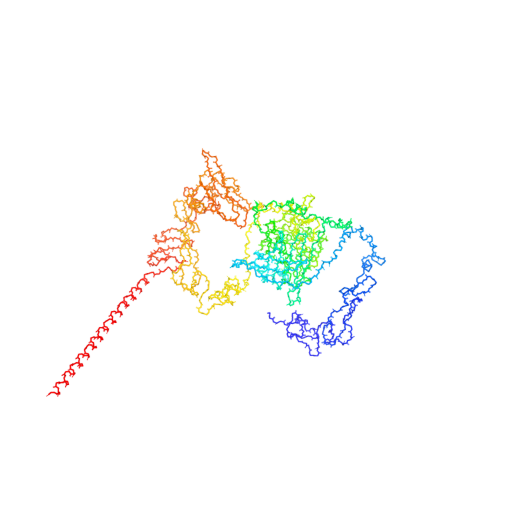1.00 89.94 592 HIS A C 1
ATOM 4651 O O . HIS A 1 592 ? -5.687 -20.167 -20.227 1.00 89.94 592 HIS A O 1
ATOM 4657 N N . GLU A 1 593 ? -4.650 -21.952 -19.333 1.00 91.62 593 GLU A N 1
ATOM 4658 C CA . GLU A 1 593 ? -3.475 -21.247 -18.830 1.00 91.62 593 GLU A CA 1
ATOM 4659 C C . GLU A 1 593 ? -2.453 -21.028 -19.950 1.00 91.62 593 GLU A C 1
ATOM 4661 O O . GLU A 1 593 ? -2.164 -21.921 -20.746 1.00 91.62 593 GLU A O 1
ATOM 4666 N N . CYS A 1 594 ? -1.907 -19.815 -20.013 1.00 92.75 594 CYS A N 1
ATOM 4667 C CA . CYS A 1 594 ? -0.767 -19.519 -20.875 1.00 92.75 594 CYS A CA 1
ATOM 4668 C C . CYS A 1 594 ? 0.496 -20.115 -20.232 1.00 92.75 594 CYS A C 1
ATOM 4670 O O . CYS A 1 594 ? 0.608 -20.039 -19.006 1.00 92.75 594 CYS A O 1
ATOM 4672 N N . PRO A 1 595 ? 1.439 -20.687 -21.005 1.00 93.81 595 PRO A N 1
ATOM 4673 C CA . PRO A 1 595 ? 2.744 -21.069 -20.472 1.00 93.81 595 PRO A CA 1
ATOM 4674 C C . PRO A 1 595 ? 3.424 -19.914 -19.719 1.00 93.81 595 PRO A C 1
ATOM 4676 O O . PRO A 1 595 ? 3.152 -18.747 -20.005 1.00 93.81 595 PRO A O 1
ATOM 4679 N N . ASP A 1 596 ? 4.307 -20.248 -18.771 1.00 91.88 596 ASP A N 1
ATOM 4680 C CA . ASP A 1 596 ? 5.073 -19.249 -18.015 1.00 91.88 596 ASP A CA 1
ATOM 4681 C C . ASP A 1 596 ? 5.781 -18.259 -18.950 1.00 91.88 596 ASP A C 1
ATOM 4683 O O . ASP A 1 596 ? 6.351 -18.666 -19.963 1.00 91.88 596 ASP A O 1
ATOM 4687 N N . ASP A 1 597 ? 5.824 -16.991 -18.541 1.00 90.31 597 ASP A N 1
ATOM 4688 C CA . ASP A 1 597 ? 6.536 -15.925 -19.246 1.00 90.31 597 ASP A CA 1
ATOM 4689 C C . ASP A 1 597 ? 8.027 -16.273 -19.411 1.00 90.31 597 ASP A C 1
ATOM 4691 O O . ASP A 1 597 ? 8.766 -16.501 -18.438 1.00 90.31 597 ASP A O 1
ATOM 4695 N N . THR A 1 598 ? 8.459 -16.355 -20.667 1.00 93.50 598 THR A N 1
ATOM 4696 C CA . THR A 1 598 ? 9.843 -16.617 -21.036 1.00 93.50 598 THR A CA 1
ATOM 4697 C C . THR A 1 598 ? 10.415 -15.454 -21.817 1.00 93.50 598 THR A C 1
ATOM 4699 O O . THR A 1 598 ? 9.811 -14.919 -22.734 1.00 93.50 598 THR A O 1
ATOM 4702 N N . TYR A 1 599 ? 11.662 -15.123 -21.519 1.00 92.81 599 TYR A N 1
ATOM 4703 C CA . TYR A 1 599 ? 12.372 -14.039 -22.182 1.00 92.81 599 TYR A CA 1
ATOM 4704 C C . TYR A 1 599 ? 13.801 -14.462 -22.513 1.00 92.81 599 TYR A C 1
ATOM 4706 O O . TYR A 1 599 ? 14.302 -15.470 -22.006 1.00 92.81 599 TYR A O 1
ATOM 4714 N N . ILE A 1 600 ? 14.456 -13.722 -23.406 1.00 92.31 600 ILE A N 1
ATOM 4715 C CA . ILE A 1 600 ? 15.846 -13.955 -23.797 1.00 92.31 600 ILE A CA 1
ATOM 4716 C C . ILE A 1 600 ? 16.743 -13.788 -22.575 1.00 92.31 600 ILE A C 1
ATOM 4718 O O . ILE A 1 600 ? 16.627 -12.815 -21.839 1.00 92.31 600 ILE A O 1
ATOM 4722 N N . GLN A 1 601 ? 17.662 -14.728 -22.388 1.00 91.25 601 GLN A N 1
ATOM 4723 C CA . GLN A 1 601 ? 18.562 -14.753 -21.246 1.00 91.25 601 GLN A CA 1
ATOM 4724 C C . GLN A 1 601 ? 19.267 -13.413 -20.979 1.00 91.25 601 GLN A C 1
ATOM 4726 O O . GLN A 1 601 ? 19.800 -12.770 -21.894 1.00 91.25 601 GLN A O 1
ATOM 4731 N N . ASP A 1 602 ? 19.322 -13.068 -19.693 1.00 91.00 602 ASP A N 1
ATOM 4732 C CA . ASP A 1 602 ? 20.000 -11.889 -19.165 1.00 91.00 602 ASP A CA 1
ATOM 4733 C C . ASP A 1 602 ? 21.464 -11.832 -19.613 1.00 91.00 602 ASP A C 1
ATOM 4735 O O . ASP A 1 602 ? 22.177 -12.835 -19.590 1.00 91.00 602 ASP A O 1
ATOM 4739 N N . GLY A 1 603 ? 21.906 -10.652 -20.049 1.00 89.31 603 GLY A N 1
ATOM 4740 C CA . GLY A 1 603 ? 23.234 -10.423 -20.618 1.00 89.31 603 GLY A CA 1
ATOM 4741 C C . GLY A 1 603 ? 23.303 -10.557 -22.142 1.00 89.31 603 GLY A C 1
ATOM 4742 O O . GLY A 1 603 ? 24.290 -10.132 -22.733 1.00 89.31 603 GLY A O 1
ATOM 4743 N N . THR A 1 604 ? 22.269 -11.065 -22.823 1.00 90.06 604 THR A N 1
ATOM 4744 C CA . THR A 1 604 ? 22.277 -11.141 -24.297 1.00 90.06 604 THR A CA 1
ATOM 4745 C C . THR A 1 604 ? 22.313 -9.734 -24.918 1.00 90.06 604 THR A C 1
ATOM 4747 O O . THR A 1 604 ? 21.407 -8.947 -24.655 1.00 90.06 604 THR A O 1
ATOM 4750 N N . PRO A 1 605 ? 23.296 -9.378 -25.767 1.00 90.31 605 PRO A N 1
ATOM 4751 C CA . PRO A 1 605 ? 23.340 -8.058 -26.397 1.00 90.31 605 PRO A CA 1
ATOM 4752 C C . PRO A 1 605 ? 22.118 -7.796 -27.279 1.00 90.31 605 PRO A C 1
ATOM 4754 O O . PRO A 1 605 ? 21.819 -8.581 -28.179 1.00 90.31 605 PRO A O 1
ATOM 4757 N N . CYS A 1 606 ? 21.438 -6.675 -27.040 1.00 90.69 606 CYS A N 1
ATOM 4758 C CA . CYS A 1 606 ? 20.214 -6.302 -27.752 1.00 90.69 606 CYS A CA 1
ATOM 4759 C C . CYS A 1 606 ? 20.356 -4.967 -28.502 1.00 90.69 606 CYS A C 1
ATOM 4761 O O . CYS A 1 606 ? 19.701 -4.749 -29.521 1.00 90.69 606 CYS A O 1
ATOM 4763 N N . SER A 1 607 ? 21.275 -4.103 -28.064 1.00 89.88 607 SER A N 1
ATOM 4764 C CA . SER A 1 607 ? 21.716 -2.914 -28.794 1.00 89.88 607 SER A CA 1
ATOM 4765 C C . SER A 1 607 ? 23.219 -2.680 -28.569 1.00 89.88 607 SER A C 1
ATOM 4767 O O . SER A 1 607 ? 23.822 -3.322 -27.708 1.00 89.88 607 SER A O 1
ATOM 4769 N N . PRO A 1 608 ? 23.864 -1.750 -29.298 1.00 87.06 608 PRO A N 1
ATOM 4770 C CA . PRO A 1 608 ? 25.251 -1.368 -29.017 1.00 87.06 608 PRO A CA 1
ATOM 4771 C C . PRO A 1 608 ? 25.474 -0.799 -27.605 1.00 87.06 608 PRO A C 1
ATOM 4773 O O . PRO A 1 608 ? 26.611 -0.760 -27.142 1.00 87.06 608 PRO A O 1
ATOM 4776 N N . SER A 1 609 ? 24.405 -0.346 -26.942 1.00 89.75 609 SER A N 1
ATOM 4777 C CA . SER A 1 609 ? 24.440 0.337 -25.645 1.00 89.75 609 SER A CA 1
ATOM 4778 C C . SER A 1 609 ? 23.631 -0.384 -24.560 1.00 89.75 609 SER A C 1
ATOM 4780 O O . SER A 1 609 ? 23.479 0.167 -23.468 1.00 89.75 609 SER A O 1
ATOM 4782 N N . ALA A 1 610 ? 23.102 -1.582 -24.834 1.00 92.31 610 ALA A N 1
ATOM 4783 C CA . ALA A 1 610 ? 22.281 -2.333 -23.889 1.00 92.31 610 ALA A CA 1
ATOM 4784 C C . ALA A 1 610 ? 22.317 -3.854 -24.109 1.00 92.31 610 ALA A C 1
ATOM 4786 O O . ALA A 1 610 ? 22.479 -4.353 -25.228 1.00 92.31 610 ALA A O 1
ATOM 4787 N N . VAL A 1 611 ? 22.087 -4.585 -23.021 1.00 92.69 611 VAL A N 1
ATOM 4788 C CA . VAL A 1 611 ? 21.849 -6.034 -22.996 1.00 92.69 611 VAL A CA 1
ATOM 4789 C C . VAL A 1 611 ? 20.435 -6.330 -22.492 1.00 92.69 611 VAL A C 1
ATOM 4791 O O . VAL A 1 611 ? 19.856 -5.526 -21.764 1.00 92.69 611 VAL A O 1
ATOM 4794 N N . CYS A 1 612 ? 19.884 -7.482 -22.876 1.00 91.38 612 CYS A N 1
ATOM 4795 C CA . CYS A 1 612 ? 18.633 -7.998 -22.337 1.00 91.38 612 CYS A CA 1
ATOM 4796 C C . CYS A 1 612 ? 18.766 -8.197 -20.827 1.00 91.38 612 CYS A C 1
ATOM 4798 O O . CYS A 1 612 ? 19.723 -8.836 -20.388 1.00 91.38 612 CYS A O 1
ATOM 4800 N N . MET A 1 613 ? 17.805 -7.691 -20.057 1.00 90.12 613 MET A N 1
ATOM 4801 C CA . MET A 1 613 ? 17.666 -7.959 -18.624 1.00 90.12 613 MET A CA 1
ATOM 4802 C C . MET A 1 613 ? 16.182 -8.076 -18.280 1.00 90.12 613 MET A C 1
ATOM 4804 O O . MET A 1 613 ? 15.419 -7.143 -18.532 1.00 90.12 613 MET A O 1
ATOM 4808 N N . ARG A 1 614 ? 15.759 -9.218 -17.724 1.00 88.75 614 ARG A N 1
ATOM 4809 C CA . ARG A 1 614 ? 14.362 -9.511 -17.343 1.00 88.75 614 ARG A CA 1
ATOM 4810 C C . ARG A 1 614 ? 13.364 -9.212 -18.476 1.00 88.75 614 ARG A C 1
ATOM 4812 O O . ARG A 1 614 ? 12.320 -8.611 -18.256 1.00 88.75 614 ARG A O 1
ATOM 4819 N N . GLY A 1 615 ? 13.744 -9.559 -19.708 1.00 87.56 615 GLY A N 1
ATOM 4820 C CA . GLY A 1 615 ? 12.953 -9.337 -20.926 1.00 87.56 615 GLY A CA 1
ATOM 4821 C C . GLY A 1 615 ? 12.970 -7.913 -21.483 1.00 87.56 615 GLY A C 1
ATOM 4822 O O . GLY A 1 615 ? 12.459 -7.685 -22.577 1.00 87.56 615 GLY A O 1
ATOM 4823 N N . ASN A 1 616 ? 13.619 -6.961 -20.809 1.00 88.69 616 ASN A N 1
ATOM 4824 C CA . ASN A 1 616 ? 13.727 -5.583 -21.272 1.00 88.69 616 ASN A CA 1
ATOM 4825 C C . ASN A 1 616 ? 15.027 -5.333 -22.056 1.00 88.69 616 ASN A C 1
ATOM 4827 O O . ASN A 1 616 ? 16.076 -5.893 -21.744 1.00 88.69 616 ASN A O 1
ATOM 4831 N N . CYS A 1 617 ? 14.957 -4.445 -23.049 1.00 89.31 617 CYS A N 1
ATOM 4832 C CA . CYS A 1 617 ? 16.113 -3.884 -23.748 1.00 89.31 617 CYS A CA 1
ATOM 4833 C C . CYS A 1 617 ? 15.982 -2.367 -23.795 1.00 89.31 617 CYS A C 1
ATOM 4835 O O . CYS A 1 617 ? 15.261 -1.828 -24.637 1.00 89.31 617 CYS A O 1
ATOM 4837 N N . SER A 1 618 ? 16.685 -1.666 -22.914 1.00 89.00 618 SER A N 1
ATOM 4838 C CA . SER A 1 618 ? 16.664 -0.209 -22.915 1.00 89.00 618 SER A CA 1
ATOM 4839 C C . SER A 1 618 ? 17.997 0.350 -22.442 1.00 89.00 618 SER A C 1
ATOM 4841 O O . SER A 1 618 ? 18.595 -0.132 -21.485 1.00 89.00 618 SER A O 1
ATOM 4843 N N . ASP A 1 619 ? 18.451 1.399 -23.119 1.00 90.94 619 ASP A N 1
ATOM 4844 C CA . ASP A 1 619 ? 19.553 2.245 -22.673 1.00 90.94 619 ASP A CA 1
ATOM 4845 C C . ASP A 1 619 ? 19.014 3.566 -22.098 1.00 90.94 619 ASP A C 1
ATOM 4847 O O . ASP A 1 619 ? 17.806 3.814 -22.086 1.00 90.94 619 ASP A O 1
ATOM 4851 N N . ARG A 1 620 ? 19.913 4.425 -21.605 1.00 92.50 620 ARG A N 1
ATOM 4852 C CA . ARG A 1 620 ? 19.538 5.714 -21.002 1.00 92.50 620 ARG A CA 1
ATOM 4853 C C . ARG A 1 620 ? 18.860 6.668 -21.991 1.00 92.50 620 ARG A C 1
ATOM 4855 O O . ARG A 1 620 ? 17.987 7.428 -21.579 1.00 92.50 620 ARG A O 1
ATOM 4862 N N . ASP A 1 621 ? 19.246 6.651 -23.268 1.00 91.31 621 ASP A N 1
ATOM 4863 C CA . ASP A 1 621 ? 18.633 7.515 -24.281 1.00 91.31 621 ASP A CA 1
ATOM 4864 C C . ASP A 1 621 ? 17.207 7.047 -24.575 1.00 91.31 621 ASP A C 1
ATOM 4866 O O . ASP A 1 621 ? 16.282 7.858 -24.540 1.00 91.31 621 ASP A O 1
ATOM 4870 N N . LEU A 1 622 ? 17.016 5.744 -24.802 1.00 88.75 622 LEU A N 1
ATOM 4871 C CA . LEU A 1 622 ? 15.698 5.137 -25.005 1.00 88.75 622 LEU A CA 1
ATOM 4872 C C . LEU A 1 622 ? 14.783 5.351 -23.796 1.00 88.75 622 LEU A C 1
ATOM 4874 O O . LEU A 1 622 ? 13.618 5.706 -23.970 1.00 88.75 622 LEU A O 1
ATOM 4878 N N . GLN A 1 623 ? 15.319 5.227 -22.580 1.00 89.44 623 GLN A N 1
ATOM 4879 C CA . GLN A 1 623 ? 14.566 5.484 -21.357 1.00 89.44 623 GLN A CA 1
ATOM 4880 C C . GLN A 1 623 ? 14.104 6.950 -21.288 1.00 89.44 623 GLN A C 1
ATOM 4882 O O . GLN A 1 623 ? 12.920 7.214 -21.089 1.00 89.44 623 GLN A O 1
ATOM 4887 N N . CYS A 1 624 ? 14.994 7.916 -21.545 1.00 88.94 624 CYS A N 1
ATOM 4888 C CA . CYS A 1 624 ? 14.623 9.333 -21.618 1.00 88.94 624 CYS A CA 1
ATOM 4889 C C . CYS A 1 624 ? 13.588 9.621 -22.721 1.00 88.94 624 CYS A C 1
ATOM 4891 O O . CYS A 1 624 ? 12.701 10.454 -22.526 1.00 88.94 624 CYS A O 1
ATOM 4893 N N . GLN A 1 625 ? 13.673 8.940 -23.868 1.00 88.88 625 GLN A N 1
ATOM 4894 C CA . GLN A 1 625 ? 12.707 9.089 -24.960 1.00 88.88 625 GLN A CA 1
ATOM 4895 C C . GLN A 1 625 ? 11.329 8.541 -24.602 1.00 88.88 625 GLN A C 1
ATOM 4897 O O . GLN A 1 625 ? 10.323 9.168 -24.934 1.00 88.88 625 GLN A O 1
ATOM 4902 N N . ALA A 1 626 ? 11.279 7.398 -23.918 1.00 84.44 626 ALA A N 1
ATOM 4903 C CA . ALA A 1 626 ? 10.036 6.806 -23.444 1.00 84.44 626 ALA A CA 1
ATOM 4904 C C . ALA A 1 626 ? 9.339 7.707 -22.412 1.00 84.44 626 ALA A C 1
ATOM 4906 O O . ALA A 1 626 ? 8.119 7.840 -22.440 1.00 84.44 626 ALA A O 1
ATOM 4907 N N . LEU A 1 627 ? 10.116 8.362 -21.543 1.00 81.06 627 LEU A N 1
ATOM 4908 C CA . LEU A 1 627 ? 9.599 9.207 -20.463 1.00 81.06 627 LEU A CA 1
ATOM 4909 C C . LEU A 1 627 ? 9.202 10.615 -20.924 1.00 81.06 627 LEU A C 1
ATOM 4911 O O . LEU A 1 627 ? 8.183 11.141 -20.488 1.00 81.06 627 LEU A O 1
ATOM 4915 N N . PHE A 1 628 ? 10.002 11.241 -21.792 1.00 84.69 628 PHE A N 1
ATOM 4916 C CA . PHE A 1 628 ? 9.884 12.671 -22.116 1.00 84.69 628 PHE A CA 1
ATOM 4917 C C . PHE A 1 628 ? 9.694 12.960 -23.612 1.00 84.69 628 PHE A C 1
ATOM 4919 O O . PHE A 1 628 ? 9.590 14.118 -24.019 1.00 84.69 628 PHE A O 1
ATOM 4926 N N . GLY A 1 629 ? 9.630 11.919 -24.443 1.00 85.06 629 GLY A N 1
ATOM 4927 C CA . GLY A 1 629 ? 9.377 12.006 -25.876 1.00 85.06 629 GLY A CA 1
ATOM 4928 C C . GLY A 1 629 ? 10.613 11.763 -26.746 1.00 85.06 629 GLY A C 1
ATOM 4929 O O . GLY A 1 629 ? 11.758 11.976 -26.358 1.00 85.06 629 GLY A O 1
ATOM 4930 N N . PHE A 1 630 ? 10.368 11.371 -27.995 1.00 84.94 630 PHE A N 1
ATOM 4931 C CA . PHE A 1 630 ? 11.370 10.833 -28.929 1.00 84.94 630 PHE A CA 1
ATOM 4932 C C . PHE A 1 630 ? 12.595 11.720 -29.238 1.00 84.94 630 PHE A C 1
ATOM 4934 O O . PHE A 1 630 ? 13.578 11.230 -29.787 1.00 84.94 630 PHE A O 1
ATOM 4941 N N . LYS A 1 631 ? 12.548 13.030 -28.953 1.00 87.44 631 LYS A N 1
ATOM 4942 C CA . LYS A 1 631 ? 13.671 13.962 -29.198 1.00 87.44 631 LYS A CA 1
ATOM 4943 C C . LYS A 1 631 ? 14.619 14.100 -28.007 1.00 87.44 631 LYS A C 1
ATOM 4945 O O . LYS A 1 631 ? 15.647 14.765 -28.137 1.00 87.44 631 LYS A O 1
ATOM 4950 N N . ILE A 1 632 ? 14.254 13.543 -26.859 1.00 90.62 632 ILE A N 1
ATOM 4951 C CA . ILE A 1 632 ? 15.006 13.674 -25.615 1.00 90.62 632 ILE A CA 1
ATOM 4952 C C . ILE A 1 632 ? 16.136 12.646 -25.595 1.00 90.62 632 ILE A C 1
ATOM 4954 O O . ILE A 1 632 ? 16.038 11.577 -26.191 1.00 90.62 632 ILE A O 1
ATOM 4958 N N . LYS A 1 633 ? 17.244 12.991 -24.947 1.00 92.50 633 LYS A N 1
ATOM 4959 C CA . LYS A 1 633 ? 18.394 12.1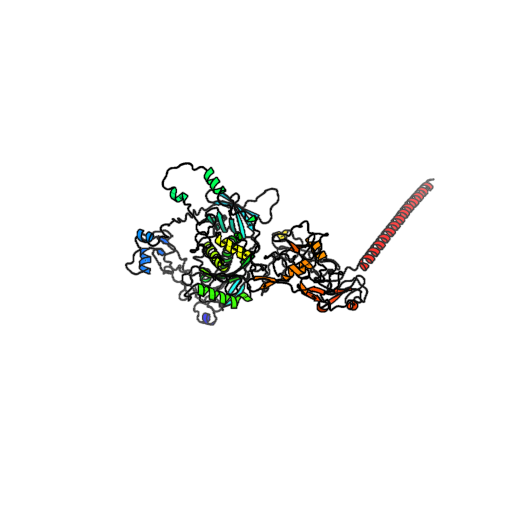05 -24.755 1.00 92.50 633 LYS A CA 1
ATOM 4960 C C . LYS A 1 633 ? 18.839 12.133 -23.304 1.00 92.50 633 LYS A C 1
ATOM 4962 O O . LYS A 1 633 ? 18.487 13.062 -22.567 1.00 92.50 633 LYS A O 1
ATOM 4967 N N . ALA A 1 634 ? 19.648 11.154 -22.925 1.00 93.31 634 ALA A N 1
ATOM 4968 C CA . ALA A 1 634 ? 20.377 11.172 -21.674 1.00 93.31 634 ALA A CA 1
ATOM 4969 C C . ALA A 1 634 ? 21.202 12.462 -21.559 1.00 93.31 634 ALA A C 1
ATOM 4971 O O . ALA A 1 634 ? 21.645 13.059 -22.548 1.00 93.31 634 ALA A O 1
ATOM 4972 N N . ALA A 1 635 ? 21.363 12.932 -20.330 1.00 94.38 635 ALA A N 1
ATOM 4973 C CA . ALA A 1 635 ? 22.183 14.089 -20.035 1.00 94.38 635 ALA A CA 1
ATOM 4974 C C . ALA A 1 635 ? 23.677 13.755 -20.156 1.00 94.38 635 ALA A C 1
ATOM 4976 O O . ALA A 1 635 ? 24.084 12.594 -20.237 1.00 94.38 635 ALA A O 1
ATOM 4977 N N . ALA A 1 636 ? 24.510 14.795 -20.155 1.00 93.62 636 ALA A N 1
ATOM 4978 C CA . ALA A 1 636 ? 25.958 14.635 -20.137 1.00 93.62 636 ALA A CA 1
ATOM 4979 C C . ALA A 1 636 ? 26.422 13.860 -18.888 1.00 93.62 636 ALA A C 1
ATOM 4981 O O . ALA A 1 636 ? 25.796 13.946 -17.830 1.00 93.62 636 ALA A O 1
ATOM 4982 N N . SER A 1 637 ? 27.556 13.154 -18.986 1.00 92.50 637 SER A N 1
ATOM 4983 C CA . SER A 1 637 ? 28.118 12.376 -17.867 1.00 92.50 637 SER A CA 1
ATOM 4984 C C . SER A 1 637 ? 28.315 13.208 -16.595 1.00 92.50 637 SER A C 1
ATOM 4986 O O . SER A 1 637 ? 28.101 12.692 -15.503 1.00 92.50 637 SER A O 1
ATOM 4988 N N . SER A 1 638 ? 28.611 14.507 -16.723 1.00 93.19 638 SER A N 1
ATOM 4989 C CA . SER A 1 638 ? 28.764 15.422 -15.587 1.00 93.19 638 SER A CA 1
ATOM 4990 C C . SER A 1 638 ? 27.504 15.539 -14.719 1.00 93.19 638 SER A C 1
ATOM 4992 O O . SER A 1 638 ? 27.620 15.715 -13.509 1.00 93.19 638 SER A O 1
ATOM 4994 N N . CYS A 1 639 ? 26.301 15.371 -15.284 1.00 94.62 639 CYS A N 1
ATOM 4995 C CA . CYS A 1 639 ? 25.067 15.310 -14.496 1.00 94.62 639 CYS A CA 1
ATOM 4996 C C . CYS A 1 639 ? 25.080 14.122 -13.527 1.00 94.62 639 CYS A C 1
ATOM 4998 O O . CYS A 1 639 ? 24.795 14.286 -12.344 1.00 94.62 639 CYS A O 1
ATOM 5000 N N . TYR A 1 640 ? 25.471 12.944 -14.012 1.00 95.19 640 TYR A N 1
ATOM 5001 C CA . TYR A 1 640 ? 25.555 11.726 -13.209 1.00 95.19 640 TYR A CA 1
ATOM 5002 C C . TYR A 1 640 ? 26.690 11.822 -12.185 1.00 95.19 640 TYR A C 1
ATOM 5004 O O . TYR A 1 640 ? 26.474 11.604 -10.996 1.00 95.19 640 TYR A O 1
ATOM 5012 N N . GLU A 1 641 ? 27.882 12.218 -12.628 1.00 94.00 641 GLU A N 1
ATOM 5013 C CA . GLU A 1 641 ? 29.086 12.296 -11.794 1.00 94.00 641 GLU A CA 1
ATOM 5014 C C . GLU A 1 641 ? 28.963 13.329 -10.664 1.00 94.00 641 GLU A C 1
ATOM 5016 O O . GLU A 1 641 ? 29.541 13.137 -9.600 1.00 94.00 641 GLU A O 1
ATOM 5021 N N . VAL A 1 642 ? 28.186 14.403 -10.845 1.00 93.06 642 VAL A N 1
ATOM 5022 C CA . VAL A 1 642 ? 27.987 15.421 -9.801 1.00 93.06 642 VAL A CA 1
ATOM 5023 C C . VAL A 1 642 ? 26.769 15.138 -8.932 1.00 93.06 642 VAL A C 1
ATOM 5025 O O . VAL A 1 642 ? 26.842 15.340 -7.720 1.00 93.06 642 VAL A O 1
ATOM 5028 N N . LEU A 1 643 ? 25.635 14.739 -9.518 1.00 94.31 643 LEU A N 1
ATOM 5029 C CA . LEU A 1 643 ? 24.384 14.596 -8.768 1.00 94.31 643 LEU A CA 1
ATOM 5030 C C . LEU A 1 643 ? 24.305 13.244 -8.064 1.00 94.31 643 LEU A C 1
ATOM 5032 O O . LEU A 1 643 ? 24.001 13.208 -6.875 1.00 94.31 643 LEU A O 1
ATOM 5036 N N . ASN A 1 644 ? 24.636 12.139 -8.738 1.00 95.56 644 ASN A N 1
ATOM 5037 C CA . ASN A 1 644 ? 24.437 10.802 -8.170 1.00 95.56 644 ASN A CA 1
ATOM 5038 C C . ASN A 1 644 ? 25.415 10.472 -7.028 1.00 95.56 644 ASN A C 1
ATOM 5040 O O . ASN A 1 644 ? 25.094 9.663 -6.156 1.00 95.56 644 ASN A O 1
ATOM 5044 N N . LEU A 1 645 ? 26.556 11.166 -6.955 1.00 94.94 645 LEU A N 1
ATOM 5045 C CA . LEU A 1 645 ? 27.472 11.099 -5.809 1.00 94.94 645 LEU A CA 1
ATOM 5046 C C . LEU A 1 645 ? 26.942 11.803 -4.549 1.00 94.94 645 LEU A C 1
ATOM 5048 O O . LEU A 1 645 ? 27.452 11.546 -3.459 1.00 94.94 645 LEU A O 1
ATOM 5052 N N . ARG A 1 646 ? 25.944 12.694 -4.656 1.00 93.12 646 ARG A N 1
ATOM 5053 C CA . ARG A 1 646 ? 25.417 13.429 -3.490 1.00 93.12 646 ARG A CA 1
ATOM 5054 C C . ARG A 1 646 ? 24.641 12.524 -2.545 1.00 93.12 646 ARG A C 1
ATOM 5056 O O . ARG A 1 646 ? 24.701 12.729 -1.334 1.00 93.12 646 ARG A O 1
ATOM 5063 N N . GLY A 1 647 ? 23.914 11.546 -3.086 1.00 89.38 647 GLY A N 1
ATOM 5064 C CA . GLY A 1 647 ? 23.029 10.696 -2.292 1.00 89.38 647 GLY A CA 1
ATOM 5065 C C . GLY A 1 647 ? 21.868 11.478 -1.685 1.00 89.38 647 GLY A C 1
ATOM 5066 O O . GLY A 1 647 ? 21.505 11.257 -0.531 1.00 89.38 647 GLY A O 1
ATOM 5067 N N . ASP A 1 648 ? 21.321 12.430 -2.439 1.00 87.56 648 ASP A N 1
ATOM 5068 C CA . ASP A 1 648 ? 20.155 13.221 -2.053 1.00 87.56 648 ASP A CA 1
ATOM 5069 C C . ASP A 1 648 ? 18.945 12.878 -2.939 1.00 87.56 648 ASP A C 1
ATOM 5071 O O . ASP A 1 648 ? 18.975 11.943 -3.743 1.00 87.56 648 ASP A O 1
ATOM 5075 N N . ARG A 1 649 ? 17.838 13.610 -2.778 1.00 84.00 649 ARG A N 1
ATOM 5076 C CA . ARG A 1 649 ? 16.613 13.376 -3.560 1.00 84.00 649 ARG A CA 1
ATOM 5077 C C . ARG A 1 649 ? 16.781 13.614 -5.065 1.00 84.00 649 ARG A C 1
ATOM 5079 O O . ARG A 1 649 ? 15.954 13.137 -5.823 1.00 84.00 649 ARG A O 1
ATOM 5086 N N . PHE A 1 650 ? 17.798 14.354 -5.498 1.00 88.25 650 PHE A N 1
ATOM 5087 C CA . PHE A 1 650 ? 18.005 14.732 -6.898 1.00 88.25 650 PHE A CA 1
ATOM 5088 C C . PHE A 1 650 ? 19.090 13.895 -7.580 1.00 88.25 650 PHE A C 1
ATOM 5090 O O . PHE A 1 650 ? 19.213 13.936 -8.797 1.00 88.25 650 PHE A O 1
ATOM 5097 N N . GLY A 1 651 ? 19.881 13.132 -6.825 1.00 91.44 651 GLY A N 1
ATOM 5098 C CA . GLY A 1 651 ? 20.836 12.178 -7.377 1.00 91.44 651 GLY A CA 1
ATOM 5099 C C . GLY A 1 651 ? 21.319 11.183 -6.327 1.00 91.44 651 GLY A C 1
ATOM 5100 O O . GLY A 1 651 ? 21.826 11.557 -5.268 1.00 91.44 651 GLY A O 1
ATOM 5101 N N . ASN A 1 652 ? 21.140 9.897 -6.621 1.00 92.38 652 ASN A N 1
ATOM 5102 C CA . ASN A 1 652 ? 21.418 8.776 -5.723 1.00 92.38 652 ASN A CA 1
ATOM 5103 C C . ASN A 1 652 ? 21.465 7.446 -6.502 1.00 92.38 652 ASN A C 1
ATOM 5105 O O . ASN A 1 652 ? 21.072 7.397 -7.668 1.00 92.38 652 ASN A O 1
ATOM 5109 N N . CYS A 1 653 ? 21.913 6.377 -5.841 1.00 92.06 653 CYS A N 1
ATOM 5110 C CA . CYS A 1 653 ? 21.854 4.986 -6.309 1.00 92.06 653 CYS A CA 1
ATOM 5111 C C . CYS A 1 653 ? 20.715 4.230 -5.613 1.00 92.06 653 CYS A C 1
ATOM 5113 O O . CYS A 1 653 ? 20.911 3.202 -4.962 1.00 92.06 653 CYS A O 1
ATOM 5115 N N . GLY A 1 654 ? 19.512 4.792 -5.714 1.00 86.44 654 GLY A N 1
ATOM 5116 C CA . GLY A 1 654 ? 18.306 4.248 -5.112 1.00 86.44 654 GLY A CA 1
ATOM 5117 C C . GLY A 1 654 ? 18.109 4.653 -3.653 1.00 86.44 654 GLY A C 1
ATOM 5118 O O . GLY A 1 654 ? 18.921 5.338 -3.021 1.00 86.44 654 GLY A O 1
ATOM 5119 N N . VAL A 1 655 ? 16.976 4.218 -3.110 1.00 80.62 655 VAL A N 1
ATOM 5120 C CA . VAL A 1 655 ? 16.575 4.461 -1.724 1.00 80.62 655 VAL A CA 1
ATOM 5121 C C . VAL A 1 655 ? 16.697 3.154 -0.957 1.00 80.62 655 VAL A C 1
ATOM 5123 O O . VAL A 1 655 ? 16.023 2.179 -1.273 1.00 80.62 655 VAL A O 1
ATOM 5126 N N . ARG A 1 656 ? 17.541 3.128 0.078 1.00 78.56 656 ARG A N 1
ATOM 5127 C CA . ARG A 1 656 ? 17.701 1.950 0.944 1.00 78.56 656 ARG A CA 1
ATOM 5128 C C . ARG A 1 656 ? 16.965 2.150 2.261 1.00 78.56 656 ARG A C 1
ATOM 5130 O O . ARG A 1 656 ? 17.016 3.231 2.844 1.00 78.56 656 ARG A O 1
ATOM 5137 N N . VAL A 1 657 ? 16.294 1.108 2.751 1.00 69.12 657 VAL A N 1
ATOM 5138 C CA . VAL A 1 657 ? 15.613 1.135 4.056 1.00 69.12 657 VAL A CA 1
ATOM 5139 C C . VAL A 1 657 ? 16.651 1.011 5.173 1.00 69.12 657 VAL A C 1
ATOM 5141 O O . VAL A 1 657 ? 17.390 0.034 5.243 1.00 69.12 657 VAL A O 1
ATOM 5144 N N . THR A 1 658 ? 16.712 2.006 6.058 1.00 66.75 658 THR A N 1
ATOM 5145 C CA . THR A 1 658 ? 17.632 2.063 7.206 1.00 66.75 658 THR A CA 1
ATOM 5146 C C . THR A 1 658 ? 16.868 2.308 8.517 1.00 66.75 658 THR A C 1
ATOM 5148 O O . THR A 1 658 ? 15.659 2.554 8.513 1.00 66.75 658 THR A O 1
ATOM 5151 N N . LYS A 1 659 ? 17.544 2.230 9.677 1.00 55.06 659 LYS A N 1
ATOM 5152 C CA . LYS A 1 659 ? 16.935 2.592 10.973 1.00 55.06 659 LYS A CA 1
ATOM 5153 C C . LYS A 1 659 ? 16.511 4.065 10.949 1.00 55.06 659 LYS A C 1
ATOM 5155 O O . LYS A 1 659 ? 17.363 4.944 10.910 1.00 55.06 659 LYS A O 1
ATOM 5160 N N . GLY A 1 660 ? 15.202 4.311 11.008 1.00 55.28 660 GLY A N 1
ATOM 5161 C CA . GLY A 1 660 ? 14.610 5.649 10.908 1.00 55.28 660 GLY A CA 1
ATOM 5162 C C . GLY A 1 660 ? 13.947 5.949 9.561 1.00 55.28 660 GLY A C 1
ATOM 5163 O O . GLY A 1 660 ? 13.325 6.997 9.448 1.00 55.28 660 GLY A O 1
ATOM 5164 N N . GLY A 1 661 ? 14.028 5.035 8.584 1.00 64.06 661 GLY A N 1
ATOM 5165 C CA . GLY A 1 661 ? 13.309 5.108 7.311 1.00 64.06 661 GLY A CA 1
ATOM 5166 C C . GLY A 1 661 ? 14.160 4.814 6.076 1.00 64.06 661 GLY A C 1
ATOM 5167 O O . GLY A 1 661 ? 15.350 4.504 6.172 1.00 64.06 661 GLY A O 1
ATOM 5168 N N . GLY A 1 662 ? 13.535 4.899 4.899 1.00 70.06 662 GLY A N 1
ATOM 5169 C CA . GLY A 1 662 ? 14.250 4.971 3.621 1.00 70.06 662 GLY A CA 1
ATOM 5170 C C . GLY A 1 662 ? 15.264 6.120 3.596 1.00 70.06 662 GLY A C 1
ATOM 5171 O O . GLY A 1 662 ? 15.093 7.132 4.261 1.00 70.06 662 GLY A O 1
ATOM 5172 N N . LYS A 1 663 ? 16.360 5.999 2.861 1.00 78.50 663 LYS A N 1
ATOM 5173 C CA . LYS A 1 663 ? 17.212 7.152 2.566 1.00 78.50 663 LYS A CA 1
ATOM 5174 C C . LYS A 1 663 ? 17.848 6.967 1.192 1.00 78.50 663 LYS A C 1
ATOM 5176 O O . LYS A 1 663 ? 18.321 5.863 0.915 1.00 78.50 663 LYS A O 1
ATOM 5181 N N . PRO A 1 664 ? 17.880 8.013 0.347 1.00 85.00 664 PRO A N 1
ATOM 5182 C CA . PRO A 1 664 ? 18.694 8.014 -0.853 1.00 85.00 664 PRO A CA 1
ATOM 5183 C C . PRO A 1 664 ? 20.143 7.718 -0.476 1.00 85.00 664 PRO A C 1
ATOM 5185 O O . PRO A 1 664 ? 20.672 8.302 0.476 1.00 85.00 664 PRO A O 1
ATOM 5188 N N . VAL A 1 665 ? 20.765 6.779 -1.181 1.00 88.94 665 VAL A N 1
ATOM 5189 C CA . VAL A 1 665 ? 22.168 6.430 -0.947 1.00 88.94 665 VAL A CA 1
ATOM 5190 C C . VAL A 1 665 ? 23.055 7.037 -2.027 1.00 88.94 665 VAL A C 1
ATOM 5192 O O . VAL A 1 665 ? 22.674 7.031 -3.198 1.00 88.94 665 VAL A O 1
ATOM 5195 N N . PRO A 1 666 ? 24.221 7.597 -1.672 1.00 94.75 666 PRO A N 1
ATOM 5196 C CA . PRO A 1 666 ? 25.164 8.067 -2.677 1.00 94.75 666 PRO A CA 1
ATOM 5197 C C . PRO A 1 666 ? 25.668 6.885 -3.506 1.00 94.75 666 PRO A C 1
ATOM 5199 O O . PRO A 1 666 ? 25.866 5.793 -2.973 1.00 94.75 666 PRO A O 1
ATOM 5202 N N . CYS A 1 667 ? 25.868 7.113 -4.800 1.00 95.88 667 CYS A N 1
ATOM 5203 C CA . CYS A 1 667 ? 26.530 6.143 -5.663 1.00 95.88 667 CYS A CA 1
ATOM 5204 C C . CYS A 1 667 ? 28.025 6.050 -5.354 1.00 95.88 667 CYS A C 1
ATOM 5206 O O . CYS A 1 667 ? 28.651 7.043 -4.967 1.00 95.88 667 CYS A O 1
ATOM 5208 N N . GLU A 1 668 ? 28.618 4.887 -5.616 1.00 95.75 668 GLU A N 1
ATOM 5209 C CA . GLU A 1 668 ? 30.063 4.805 -5.812 1.00 95.75 668 GLU A CA 1
ATOM 5210 C C . GLU A 1 668 ? 30.446 5.434 -7.158 1.00 95.75 668 GLU A C 1
ATOM 5212 O O . GLU A 1 668 ? 29.604 5.653 -8.033 1.00 95.75 668 GLU A O 1
ATOM 5217 N N . ARG A 1 669 ? 31.729 5.769 -7.330 1.00 94.19 669 ARG A N 1
ATOM 5218 C CA . ARG A 1 669 ? 32.196 6.492 -8.526 1.00 94.19 669 ARG A CA 1
ATOM 5219 C C . ARG A 1 669 ? 31.981 5.711 -9.817 1.00 94.19 669 ARG A C 1
ATOM 5221 O O . ARG A 1 669 ? 31.631 6.322 -10.822 1.00 94.19 669 ARG A O 1
ATOM 5228 N N . ASP A 1 670 ? 32.149 4.396 -9.771 1.00 94.06 670 ASP A N 1
ATOM 5229 C CA . ASP A 1 670 ? 31.985 3.535 -10.943 1.00 94.06 670 ASP A CA 1
ATOM 5230 C C . ASP A 1 670 ? 30.496 3.277 -11.258 1.00 94.06 670 ASP A C 1
ATOM 5232 O O . ASP A 1 670 ? 30.135 3.002 -12.402 1.00 94.06 670 ASP A O 1
ATOM 5236 N N . ASP A 1 671 ? 29.610 3.502 -10.281 1.00 96.31 671 ASP A N 1
ATOM 5237 C CA . ASP A 1 671 ? 28.172 3.221 -10.359 1.00 96.31 671 ASP A CA 1
ATOM 5238 C C . ASP A 1 671 ? 27.318 4.442 -10.724 1.00 96.31 671 ASP A C 1
ATOM 5240 O O . ASP A 1 671 ? 26.114 4.320 -10.952 1.00 96.31 671 ASP A O 1
ATOM 5244 N N . VAL A 1 672 ? 27.905 5.642 -10.824 1.00 96.44 672 VAL A N 1
ATOM 5245 C CA . VAL A 1 672 ? 27.152 6.898 -11.032 1.00 96.44 672 VAL A CA 1
ATOM 5246 C C . VAL A 1 672 ? 26.209 6.855 -12.237 1.00 96.44 672 VAL A C 1
ATOM 5248 O O . VAL A 1 672 ? 25.169 7.509 -12.233 1.00 96.44 672 VAL A O 1
ATOM 5251 N N . LYS A 1 673 ? 26.542 6.061 -13.258 1.00 96.12 673 LYS A N 1
ATOM 5252 C CA . LYS A 1 673 ? 25.764 5.877 -14.492 1.00 96.12 673 LYS A CA 1
ATOM 5253 C C . LYS A 1 673 ? 24.616 4.865 -14.389 1.00 96.12 673 LYS A C 1
ATOM 5255 O O . LYS A 1 673 ? 23.874 4.740 -15.366 1.00 96.12 673 LYS A O 1
ATOM 5260 N N . CYS A 1 674 ? 24.492 4.188 -13.249 1.00 95.44 674 CYS A N 1
ATOM 5261 C CA . CYS A 1 674 ? 23.456 3.211 -12.905 1.00 95.44 674 CYS A CA 1
ATOM 5262 C C . CYS A 1 674 ? 22.522 3.684 -11.778 1.00 95.44 674 CYS A C 1
ATOM 5264 O O . CYS A 1 674 ? 21.570 2.987 -11.437 1.00 95.44 674 CYS A O 1
ATOM 5266 N N . GLY A 1 675 ? 22.776 4.869 -11.211 1.00 93.44 675 GLY A N 1
ATOM 5267 C CA . GLY A 1 675 ? 21.884 5.518 -10.252 1.00 93.44 675 GLY A CA 1
ATOM 5268 C C . GLY A 1 675 ? 20.677 6.193 -10.913 1.00 93.44 675 GLY A C 1
ATOM 5269 O O . GLY A 1 675 ? 20.098 5.690 -11.873 1.00 93.44 675 GLY A O 1
ATOM 5270 N N . MET A 1 676 ? 20.292 7.363 -10.405 1.00 92.69 676 MET A N 1
ATOM 5271 C CA . MET A 1 676 ? 19.187 8.151 -10.962 1.00 92.69 676 MET A CA 1
ATOM 5272 C C . MET A 1 676 ? 19.453 8.590 -12.407 1.00 92.69 676 MET A C 1
ATOM 5274 O O . MET A 1 676 ? 20.568 8.996 -12.759 1.00 92.69 676 MET A O 1
ATOM 5278 N N . LEU A 1 677 ? 18.412 8.516 -13.238 1.00 93.50 677 LEU A N 1
ATOM 5279 C CA . LEU A 1 677 ? 18.437 8.908 -14.642 1.00 93.50 677 LEU A CA 1
ATOM 5280 C C . LEU A 1 677 ? 18.350 10.434 -14.782 1.00 93.50 677 LEU A C 1
ATOM 5282 O O . LEU A 1 677 ? 17.433 11.068 -14.266 1.00 93.50 677 LEU A O 1
ATOM 5286 N N . HIS A 1 678 ? 19.260 11.004 -15.573 1.00 94.31 678 HIS A N 1
ATOM 5287 C CA . HIS A 1 678 ? 19.250 12.414 -15.954 1.00 94.31 678 HIS A CA 1
ATOM 5288 C C . HIS A 1 678 ? 19.085 12.541 -17.466 1.00 94.31 678 HIS A C 1
ATOM 5290 O O . HIS A 1 678 ? 19.834 11.945 -18.233 1.00 94.31 678 HIS A O 1
ATOM 5296 N N . CYS A 1 679 ? 18.140 13.356 -17.906 1.00 93.44 679 CYS A N 1
ATOM 5297 C CA . CYS A 1 679 ? 17.850 13.652 -19.303 1.00 93.44 679 CYS A CA 1
ATOM 5298 C C . CYS A 1 679 ? 18.178 15.116 -19.626 1.00 93.44 679 CYS A C 1
ATOM 5300 O O . CYS A 1 679 ? 18.279 15.968 -18.742 1.00 93.44 679 CYS A O 1
ATOM 5302 N N . SER A 1 680 ? 18.353 15.428 -20.908 1.00 91.88 680 SER A N 1
ATOM 5303 C CA . SER A 1 680 ? 18.640 16.786 -21.381 1.00 91.88 680 SER A CA 1
ATOM 5304 C C . SER A 1 680 ? 17.613 17.260 -22.405 1.00 91.88 680 SER A C 1
ATOM 5306 O O . SER A 1 680 ? 16.933 16.465 -23.048 1.00 91.88 680 SER A O 1
ATOM 5308 N N . SER A 1 681 ? 17.524 18.578 -22.599 1.00 86.44 681 SER A N 1
ATOM 5309 C CA . SER A 1 681 ? 16.681 19.202 -23.634 1.00 86.44 681 SER A CA 1
ATOM 5310 C C . SER A 1 681 ? 15.170 18.948 -23.501 1.00 86.44 681 SER A C 1
ATOM 5312 O O . SER A 1 681 ? 14.440 19.070 -24.487 1.00 86.44 681 SER A O 1
ATOM 5314 N N . VAL A 1 682 ? 14.688 18.635 -22.294 1.00 85.62 682 VAL A N 1
ATOM 5315 C CA . VAL A 1 682 ? 13.254 18.509 -21.994 1.00 85.62 682 VAL A CA 1
ATOM 5316 C C . VAL A 1 682 ? 12.613 19.897 -22.025 1.00 85.62 682 VAL A C 1
ATOM 5318 O O . VAL A 1 682 ? 13.047 20.800 -21.314 1.00 85.62 682 VAL A O 1
ATOM 5321 N N . LYS A 1 683 ? 11.613 20.082 -22.894 1.00 80.25 683 LYS A N 1
ATOM 5322 C CA . LYS A 1 683 ? 10.903 21.365 -23.081 1.00 80.25 683 LYS A CA 1
ATOM 5323 C C . LYS A 1 683 ? 9.464 21.332 -22.579 1.00 80.25 683 LYS A C 1
ATOM 5325 O O . LYS A 1 683 ? 8.947 22.358 -22.155 1.00 80.25 683 LYS A O 1
ATOM 5330 N N . GLU A 1 684 ? 8.837 20.164 -22.640 1.00 77.50 684 GLU A N 1
ATOM 5331 C CA . GLU A 1 684 ? 7.458 19.926 -22.229 1.00 77.50 684 GLU A CA 1
ATOM 5332 C C . GLU A 1 684 ? 7.424 18.659 -21.375 1.00 77.50 684 GLU A C 1
ATOM 5334 O O . GLU A 1 684 ? 8.113 17.684 -21.678 1.00 77.50 684 GLU A O 1
ATOM 5339 N N . ILE A 1 685 ? 6.649 18.689 -20.292 1.00 72.25 685 ILE A N 1
ATOM 5340 C CA . ILE A 1 685 ? 6.498 17.562 -19.369 1.00 72.25 685 ILE A CA 1
ATOM 5341 C C . ILE A 1 685 ? 5.202 16.837 -19.756 1.00 72.25 685 ILE A C 1
ATOM 5343 O O . ILE A 1 685 ? 4.137 17.443 -19.629 1.00 72.25 685 ILE A O 1
ATOM 5347 N N . PRO A 1 686 ? 5.241 15.563 -20.192 1.00 63.91 686 PRO A N 1
ATOM 5348 C CA . PRO A 1 686 ? 4.060 14.849 -20.698 1.00 63.91 686 PRO A CA 1
ATOM 5349 C C . PRO A 1 686 ? 3.021 14.470 -19.618 1.00 63.91 686 PRO A C 1
ATOM 5351 O O . PRO A 1 686 ? 2.052 13.775 -19.912 1.00 63.91 686 PRO A O 1
ATOM 5354 N N . GLY A 1 687 ? 3.181 14.961 -18.383 1.00 60.75 687 GLY A N 1
ATOM 5355 C CA . GLY A 1 687 ? 2.418 14.549 -17.204 1.00 60.75 687 GLY A CA 1
ATOM 5356 C C . GLY A 1 687 ? 3.052 13.326 -16.532 1.00 60.75 687 GLY A C 1
ATOM 5357 O O . GLY A 1 687 ? 3.504 12.406 -17.201 1.00 60.75 687 GLY A O 1
ATOM 5358 N N . GLY A 1 688 ? 3.132 13.332 -15.198 1.00 57.31 688 GLY A N 1
ATOM 5359 C CA . GLY A 1 688 ? 3.830 12.304 -14.411 1.00 57.31 688 GLY A CA 1
ATOM 5360 C C . GLY A 1 688 ? 2.926 11.375 -13.597 1.00 57.31 688 GLY A C 1
ATOM 5361 O O . GLY A 1 688 ? 3.437 10.611 -12.792 1.00 57.31 688 GLY A O 1
ATOM 5362 N N . GLY A 1 689 ? 1.601 11.450 -13.754 1.00 57.53 689 GLY A N 1
ATOM 5363 C CA . GLY A 1 689 ? 0.660 10.886 -12.775 1.00 57.53 689 GLY A CA 1
ATOM 5364 C C . GLY A 1 689 ? 0.575 11.722 -11.486 1.00 57.53 689 GLY A C 1
ATOM 5365 O O . GLY A 1 689 ? 1.212 12.773 -11.381 1.00 57.53 689 GLY A O 1
ATOM 5366 N N . GLU A 1 690 ? -0.250 11.294 -10.521 1.00 54.06 690 GLU A N 1
ATOM 5367 C CA . GLU A 1 690 ? -0.259 11.901 -9.178 1.00 54.06 690 GLU A CA 1
ATOM 5368 C C . GLU A 1 690 ? 1.089 11.637 -8.469 1.00 54.06 690 GLU A C 1
ATOM 5370 O O . GLU A 1 690 ? 1.722 10.612 -8.698 1.00 54.06 690 GLU A O 1
ATOM 5375 N N . HIS A 1 691 ? 1.535 12.579 -7.628 1.00 62.12 691 HIS A N 1
ATOM 5376 C CA . HIS A 1 691 ? 2.731 12.468 -6.766 1.00 62.12 691 HIS A CA 1
ATOM 5377 C C . HIS A 1 691 ? 4.106 12.399 -7.452 1.00 62.12 691 HIS A C 1
ATOM 5379 O O . HIS A 1 691 ? 5.105 12.159 -6.778 1.00 62.12 691 HIS A O 1
ATOM 5385 N N . THR A 1 692 ? 4.198 12.720 -8.740 1.00 69.62 692 THR A N 1
ATOM 5386 C CA . THR A 1 692 ? 5.482 12.826 -9.450 1.00 69.62 692 THR A CA 1
ATOM 5387 C C . THR A 1 692 ? 6.021 14.252 -9.432 1.00 69.62 692 THR A C 1
ATOM 5389 O O . THR A 1 692 ? 5.335 15.187 -9.849 1.00 69.62 692 THR A O 1
ATOM 5392 N N . THR A 1 693 ? 7.272 14.422 -8.996 1.00 75.19 693 THR A N 1
ATOM 5393 C CA . THR A 1 693 ? 7.979 15.704 -9.063 1.00 75.19 693 THR A CA 1
ATOM 5394 C C . THR A 1 693 ? 9.162 15.608 -10.026 1.00 75.19 693 THR A C 1
ATOM 5396 O O . THR A 1 693 ? 9.816 14.578 -10.178 1.00 75.19 693 THR A O 1
ATOM 5399 N N . PHE A 1 694 ? 9.395 16.706 -10.739 1.00 82.56 694 PHE A N 1
ATOM 5400 C CA . PHE A 1 694 ? 10.478 16.842 -11.701 1.00 82.56 694 PHE A CA 1
ATOM 5401 C C . PHE A 1 694 ? 11.396 17.968 -11.257 1.00 82.56 694 PHE A C 1
ATOM 5403 O O . PHE A 1 694 ? 10.946 18.955 -10.668 1.00 82.56 694 PHE A O 1
ATOM 5410 N N . HIS A 1 695 ? 12.675 17.855 -11.584 1.00 85.69 695 HIS A N 1
ATOM 5411 C CA . HIS A 1 695 ? 13.637 18.917 -11.343 1.00 85.69 695 HIS A CA 1
ATOM 5412 C C . HIS A 1 695 ? 14.437 19.226 -12.601 1.00 85.69 695 HIS A C 1
ATOM 5414 O O . HIS A 1 695 ? 14.680 18.366 -13.443 1.00 85.69 695 HIS A O 1
ATOM 5420 N N . GLN A 1 696 ? 14.905 20.468 -12.678 1.00 90.06 696 GLN A N 1
ATOM 5421 C CA . GLN A 1 696 ? 15.884 20.910 -13.656 1.00 90.06 696 GLN A CA 1
ATOM 5422 C C . GLN A 1 696 ? 17.027 21.585 -12.903 1.00 90.06 696 GLN A C 1
ATOM 5424 O O . GLN A 1 696 ? 16.858 22.668 -12.346 1.00 90.06 696 GLN A O 1
ATOM 5429 N N . ILE A 1 697 ? 18.183 20.929 -12.855 1.00 89.75 697 ILE A N 1
ATOM 5430 C CA . ILE A 1 697 ? 19.369 21.414 -12.145 1.00 89.75 697 ILE A CA 1
ATOM 5431 C C . ILE A 1 697 ? 20.443 21.744 -13.173 1.00 89.75 697 ILE A C 1
ATOM 5433 O O . ILE A 1 697 ? 20.710 20.958 -14.080 1.00 89.75 697 ILE A O 1
ATOM 5437 N N . ILE A 1 698 ? 21.067 22.911 -13.030 1.00 89.81 698 ILE A N 1
ATOM 5438 C CA . ILE A 1 698 ? 22.221 23.292 -13.844 1.00 89.81 698 ILE A CA 1
ATOM 5439 C C . ILE A 1 698 ? 23.478 22.851 -13.100 1.00 89.81 698 ILE A C 1
ATOM 5441 O O . ILE A 1 698 ? 23.744 23.307 -11.987 1.00 89.81 698 ILE A O 1
ATOM 5445 N N . VAL A 1 699 ? 24.243 21.955 -13.714 1.00 88.69 699 VAL A N 1
ATOM 5446 C CA . VAL A 1 699 ? 25.547 21.526 -13.210 1.00 88.69 699 VAL A CA 1
ATOM 5447 C C . VAL A 1 699 ? 26.625 22.326 -13.930 1.00 88.69 699 VAL A C 1
ATOM 5449 O O . VAL A 1 699 ? 26.711 22.331 -15.160 1.00 88.69 699 VAL A O 1
ATOM 5452 N N . HIS A 1 700 ? 27.436 23.034 -13.147 1.00 82.56 700 HIS A N 1
ATOM 5453 C CA . HIS A 1 700 ? 28.562 23.811 -13.646 1.00 82.56 700 HIS A CA 1
ATOM 5454 C C . HIS A 1 700 ? 29.802 22.920 -13.730 1.00 82.56 700 HIS A C 1
ATOM 5456 O O . HIS A 1 700 ? 30.444 22.646 -12.720 1.00 82.56 700 HIS A O 1
ATOM 5462 N N . ASP A 1 701 ? 30.104 22.474 -14.944 1.00 73.88 701 ASP A N 1
ATOM 5463 C CA . ASP A 1 701 ? 31.382 21.867 -15.322 1.00 73.88 701 ASP A CA 1
ATOM 5464 C C . ASP A 1 701 ? 32.131 22.839 -16.268 1.00 73.88 701 ASP A C 1
ATOM 5466 O O . ASP A 1 701 ? 31.897 24.048 -16.210 1.00 73.88 701 ASP A O 1
ATOM 5470 N N . VAL A 1 702 ? 32.987 22.358 -17.180 1.00 74.25 702 VAL A N 1
ATOM 5471 C CA . VAL A 1 702 ? 33.625 23.175 -18.237 1.00 74.25 702 VAL A CA 1
ATOM 5472 C C . VAL A 1 702 ? 32.594 23.968 -19.057 1.00 74.25 702 VAL A C 1
ATOM 5474 O O . VAL A 1 702 ? 32.841 25.107 -19.451 1.00 74.25 702 VAL A O 1
ATOM 5477 N N . THR A 1 703 ? 31.418 23.382 -19.294 1.00 80.94 703 THR A N 1
ATOM 5478 C CA . THR A 1 703 ? 30.247 24.065 -19.864 1.00 80.94 703 THR A CA 1
ATOM 5479 C C . THR A 1 703 ? 29.023 23.790 -18.989 1.00 80.94 703 THR A C 1
ATOM 5481 O O . THR A 1 703 ? 28.884 22.666 -18.505 1.00 80.94 703 THR A O 1
ATOM 5484 N N . PRO A 1 704 ? 28.124 24.769 -18.766 1.00 86.31 704 PRO A N 1
ATOM 5485 C CA . PRO A 1 704 ? 26.911 24.537 -17.987 1.00 86.31 704 PRO A CA 1
ATOM 5486 C C . PRO A 1 704 ? 26.029 23.477 -18.654 1.00 86.31 704 PRO A C 1
ATOM 5488 O O . PRO A 1 704 ? 25.593 23.659 -19.792 1.00 86.31 704 PRO A O 1
ATOM 5491 N N . GLN A 1 705 ? 25.754 22.386 -17.942 1.00 90.00 705 GLN A N 1
ATOM 5492 C CA . GLN A 1 705 ? 24.889 21.304 -18.409 1.00 90.00 705 GLN A CA 1
ATOM 5493 C C . GLN A 1 705 ? 23.549 21.350 -17.681 1.00 90.00 705 GLN A C 1
ATOM 5495 O O . GLN A 1 705 ? 23.489 21.591 -16.477 1.00 90.00 705 GLN A O 1
ATOM 5500 N N . THR A 1 706 ? 22.462 21.127 -18.418 1.00 90.56 706 THR A N 1
ATOM 5501 C CA . THR A 1 706 ? 21.112 21.053 -17.845 1.00 90.56 706 THR A CA 1
ATOM 5502 C C . THR A 1 706 ? 20.745 19.595 -17.598 1.00 90.56 706 THR A C 1
ATOM 5504 O O . THR A 1 706 ? 20.657 18.817 -18.547 1.00 90.56 706 THR A O 1
ATOM 5507 N N . CYS A 1 707 ? 20.506 19.253 -16.335 1.00 92.94 707 CYS A N 1
ATOM 5508 C CA . CYS A 1 707 ? 20.145 17.919 -15.874 1.00 92.94 707 CYS A CA 1
ATOM 5509 C C . CYS A 1 707 ? 18.670 17.923 -15.462 1.00 92.94 707 CYS A C 1
ATOM 5511 O O . CYS A 1 707 ? 18.301 18.550 -14.463 1.00 92.94 707 CYS A O 1
ATOM 5513 N N . PHE A 1 708 ? 17.825 17.273 -16.256 1.00 92.31 708 PHE A N 1
ATOM 5514 C CA . PHE A 1 708 ? 16.398 17.129 -15.994 1.00 92.31 708 PHE A CA 1
ATOM 5515 C C . PHE A 1 708 ? 16.098 15.701 -15.547 1.00 92.31 708 PHE A C 1
ATOM 5517 O O . PHE A 1 708 ? 16.536 14.761 -16.202 1.00 92.31 708 PHE A O 1
ATOM 5524 N N . GLY A 1 709 ? 15.345 15.513 -14.473 1.00 88.44 709 GLY A N 1
ATOM 5525 C CA . GLY A 1 709 ? 15.079 14.173 -13.961 1.00 88.44 709 GLY A CA 1
ATOM 5526 C C . GLY A 1 709 ? 13.913 14.124 -12.992 1.00 88.44 709 GLY A C 1
ATOM 5527 O O . GLY A 1 709 ? 13.301 15.147 -12.662 1.00 88.44 709 GLY A O 1
ATOM 5528 N N . TYR A 1 710 ? 13.614 12.904 -12.560 1.00 83.75 710 TYR A N 1
ATOM 5529 C CA . TYR A 1 710 ? 12.741 12.650 -11.421 1.00 83.75 710 TYR A CA 1
ATOM 5530 C C . TYR A 1 710 ? 13.481 12.942 -10.131 1.00 83.75 710 TYR A C 1
ATOM 5532 O O . TYR A 1 710 ? 14.693 12.763 -10.057 1.00 83.75 710 TYR A O 1
ATOM 5540 N N . ASP A 1 711 ? 12.754 13.336 -9.097 1.00 79.44 711 ASP A N 1
ATOM 5541 C CA . ASP A 1 711 ? 13.278 13.270 -7.745 1.00 79.44 711 ASP A CA 1
ATOM 5542 C C . ASP A 1 711 ? 12.884 11.953 -7.061 1.00 79.44 711 ASP A C 1
ATOM 5544 O O . ASP A 1 711 ? 11.822 11.374 -7.286 1.00 79.44 711 ASP A O 1
ATOM 5548 N N . ALA A 1 712 ? 13.762 11.457 -6.195 1.00 74.94 712 ALA A N 1
ATOM 5549 C CA . ALA A 1 712 ? 13.423 10.366 -5.300 1.00 74.94 712 ALA A CA 1
ATOM 5550 C C . ALA A 1 712 ? 12.417 10.889 -4.270 1.00 74.94 712 ALA A C 1
ATOM 5552 O O . ALA A 1 712 ? 12.765 11.694 -3.396 1.00 74.94 712 ALA A O 1
ATOM 5553 N N . HIS A 1 713 ? 11.173 10.427 -4.390 1.00 67.38 713 HIS A N 1
ATOM 5554 C CA . HIS A 1 713 ? 10.065 10.854 -3.550 1.00 67.38 713 HIS A CA 1
ATOM 5555 C C . HIS A 1 713 ? 9.588 9.745 -2.596 1.00 67.38 713 HIS A C 1
ATOM 5557 O O . HIS A 1 713 ? 9.683 8.553 -2.870 1.00 67.38 713 HIS A O 1
ATOM 5563 N N . PHE A 1 714 ? 9.080 10.161 -1.441 1.00 61.91 714 PHE A N 1
ATOM 5564 C CA . PHE A 1 714 ? 8.480 9.343 -0.391 1.00 61.91 714 PHE A CA 1
ATOM 5565 C C . PHE A 1 714 ? 7.032 9.015 -0.767 1.00 61.91 714 PHE A C 1
ATOM 5567 O O . PHE A 1 714 ? 6.248 9.948 -0.842 1.00 61.91 714 PHE A O 1
ATOM 5574 N N . GLY A 1 715 ? 6.632 7.760 -0.974 1.00 56.22 715 GLY A N 1
ATOM 5575 C CA . GLY A 1 715 ? 5.223 7.456 -1.257 1.00 56.22 715 GLY A CA 1
ATOM 5576 C C . GLY A 1 715 ? 4.959 5.989 -1.582 1.00 56.22 715 GLY A C 1
ATOM 5577 O O . GLY A 1 715 ? 5.869 5.262 -1.962 1.00 56.22 715 GLY A O 1
ATOM 5578 N N . THR A 1 716 ? 3.705 5.566 -1.415 1.00 49.50 716 THR A N 1
ATOM 5579 C CA . THR A 1 716 ? 3.236 4.193 -1.694 1.00 49.50 716 THR A CA 1
ATOM 5580 C C . THR A 1 716 ? 2.997 3.927 -3.186 1.00 49.50 716 THR A C 1
ATOM 5582 O O . THR A 1 716 ? 2.993 2.768 -3.592 1.00 49.50 716 THR A O 1
ATOM 5585 N N . ASP A 1 717 ? 2.860 4.993 -3.983 1.00 50.75 717 ASP A N 1
ATOM 5586 C CA . ASP A 1 717 ? 2.475 4.959 -5.401 1.00 50.75 717 ASP A CA 1
ATOM 5587 C C . ASP A 1 717 ? 3.566 5.539 -6.332 1.00 50.75 717 ASP A C 1
ATOM 5589 O O . ASP A 1 717 ? 3.266 5.985 -7.437 1.00 50.75 717 ASP A O 1
ATOM 5593 N N . VAL A 1 718 ? 4.833 5.586 -5.896 1.00 51.50 718 VAL A N 1
ATOM 5594 C CA . VAL A 1 718 ? 5.918 6.149 -6.720 1.00 51.50 718 VAL A CA 1
ATOM 5595 C C . VAL A 1 718 ? 6.314 5.132 -7.794 1.00 51.50 718 VAL A C 1
ATOM 5597 O O . VAL A 1 718 ? 6.752 4.034 -7.445 1.00 51.50 718 VAL A O 1
ATOM 5600 N N . PRO A 1 719 ? 6.194 5.454 -9.092 1.00 50.69 719 PRO A N 1
ATOM 5601 C CA . PRO A 1 719 ? 6.680 4.567 -10.137 1.00 50.69 719 PRO A CA 1
ATOM 5602 C C . PRO A 1 719 ? 8.211 4.487 -10.062 1.00 50.69 719 PRO A C 1
ATOM 5604 O O . PRO A 1 719 ? 8.869 5.504 -9.845 1.00 50.69 719 PRO A O 1
ATOM 5607 N N . GLU A 1 720 ? 8.806 3.320 -10.325 1.00 56.28 720 GLU A N 1
ATOM 5608 C CA . GLU A 1 720 ? 10.272 3.102 -10.355 1.00 56.28 720 GLU A CA 1
ATOM 5609 C C . GLU A 1 720 ? 11.017 3.917 -11.444 1.00 56.28 720 GLU A C 1
ATOM 5611 O O . GLU A 1 720 ? 12.207 3.728 -11.689 1.00 56.28 720 GLU A O 1
ATOM 5616 N N . MET A 1 721 ? 10.343 4.868 -12.096 1.00 58.47 721 MET A N 1
ATOM 5617 C CA . MET A 1 721 ? 10.762 5.567 -13.311 1.00 58.47 721 MET A CA 1
ATOM 5618 C C . MET A 1 721 ? 11.939 6.546 -13.159 1.00 58.47 721 MET A C 1
ATOM 5620 O O . MET A 1 721 ? 12.307 7.210 -14.126 1.00 58.47 721 MET A O 1
ATOM 5624 N N . GLY A 1 722 ? 12.552 6.625 -11.975 1.00 77.44 722 GLY A N 1
ATOM 5625 C CA . GLY A 1 722 ? 13.666 7.530 -11.680 1.00 77.44 722 GLY A CA 1
ATOM 5626 C C . GLY A 1 722 ? 15.067 6.922 -11.787 1.00 77.44 722 GLY A C 1
ATOM 5627 O O . GLY A 1 722 ? 16.033 7.677 -11.880 1.00 77.44 722 GLY A O 1
ATOM 5628 N N . LEU A 1 723 ? 15.209 5.593 -11.782 1.00 89.19 723 LEU A N 1
ATOM 5629 C CA . LEU A 1 723 ? 16.515 4.922 -11.839 1.00 89.19 723 LEU A CA 1
ATOM 5630 C C . LEU A 1 723 ? 16.837 4.441 -13.252 1.00 89.19 723 LEU A C 1
ATOM 5632 O O . LEU A 1 723 ? 15.941 4.126 -14.034 1.00 89.19 723 LEU A O 1
ATOM 5636 N N . VAL A 1 724 ? 18.126 4.379 -13.581 1.00 92.12 724 VAL A N 1
ATOM 5637 C CA . VAL A 1 724 ? 18.582 3.755 -14.825 1.00 92.12 724 VAL A CA 1
ATOM 5638 C C . VAL A 1 724 ? 18.208 2.274 -14.798 1.00 92.12 724 VAL A C 1
ATOM 5640 O O . VAL A 1 724 ? 18.512 1.568 -13.839 1.00 92.12 724 VAL A O 1
ATOM 5643 N N . VAL A 1 725 ? 17.531 1.819 -15.850 1.00 90.75 725 VAL A N 1
ATOM 5644 C CA . VAL A 1 725 ? 17.119 0.416 -15.993 1.00 90.75 725 VAL A CA 1
ATOM 5645 C C . VAL A 1 725 ? 18.316 -0.525 -16.120 1.00 90.75 725 VAL A C 1
ATOM 5647 O O . VAL A 1 725 ? 19.338 -0.186 -16.729 1.00 90.75 725 VAL A O 1
ATOM 5650 N N . ASP A 1 726 ? 18.163 -1.731 -15.577 1.00 92.50 726 ASP A N 1
ATOM 5651 C CA . ASP A 1 726 ? 19.156 -2.792 -15.718 1.00 92.50 726 ASP A CA 1
ATOM 5652 C C . ASP A 1 726 ? 19.398 -3.121 -17.199 1.00 92.50 726 ASP A C 1
ATOM 5654 O O . ASP A 1 726 ? 18.491 -3.090 -18.031 1.00 92.50 726 ASP A O 1
ATOM 5658 N N . GLY A 1 727 ? 20.649 -3.437 -17.526 1.00 92.12 727 GLY A N 1
ATOM 5659 C CA . GLY A 1 727 ? 21.092 -3.766 -18.879 1.00 92.12 727 GLY A CA 1
ATOM 5660 C C . GLY A 1 727 ? 21.609 -2.574 -19.680 1.00 92.12 727 GLY A C 1
ATOM 5661 O O . GLY A 1 727 ? 22.272 -2.780 -20.695 1.00 92.12 727 GLY A O 1
ATOM 5662 N N . ALA A 1 728 ? 21.405 -1.334 -19.223 1.00 94.81 728 ALA A N 1
ATOM 5663 C CA . ALA A 1 728 ? 21.982 -0.148 -19.854 1.00 94.81 728 ALA A CA 1
ATOM 5664 C C . ALA A 1 728 ? 23.512 -0.090 -19.674 1.00 94.81 728 ALA A C 1
ATOM 5666 O O . ALA A 1 728 ? 24.037 -0.370 -18.597 1.00 94.81 728 ALA A O 1
ATOM 5667 N N . THR A 1 729 ? 24.256 0.323 -20.704 1.00 94.88 729 THR A N 1
ATOM 5668 C CA . THR A 1 729 ? 25.725 0.413 -20.620 1.00 94.88 729 THR A CA 1
ATOM 5669 C C . THR A 1 729 ? 26.194 1.513 -19.662 1.00 94.88 729 THR A C 1
ATOM 5671 O O . THR A 1 729 ? 25.807 2.682 -19.781 1.00 94.88 729 THR A O 1
ATOM 5674 N N . CYS A 1 730 ? 27.081 1.178 -18.728 1.00 94.94 730 CYS A N 1
ATOM 5675 C CA . CYS A 1 730 ? 27.702 2.126 -17.793 1.00 94.94 730 CYS A CA 1
ATOM 5676 C C . CYS A 1 730 ? 29.188 2.373 -18.091 1.00 94.94 730 CYS A C 1
ATOM 5678 O O . CYS A 1 730 ? 29.722 3.426 -17.741 1.00 94.94 730 CYS A O 1
ATOM 5680 N N . GLY A 1 731 ? 29.827 1.483 -18.846 1.00 92.00 731 GLY A N 1
ATOM 5681 C CA . GLY A 1 731 ? 31.212 1.617 -19.275 1.00 92.00 731 GLY A CA 1
ATOM 5682 C C . GLY A 1 731 ? 31.568 0.609 -20.370 1.00 92.00 731 GLY A C 1
ATOM 5683 O O . GLY A 1 731 ? 30.727 -0.199 -20.769 1.00 92.00 731 GLY A O 1
ATOM 5684 N N . PRO A 1 732 ? 32.807 0.641 -20.883 1.00 92.06 732 PRO A N 1
ATOM 5685 C CA . PRO A 1 732 ? 33.263 -0.316 -21.886 1.00 92.06 732 PRO A CA 1
ATOM 5686 C C . PRO A 1 732 ? 33.129 -1.761 -21.382 1.00 92.06 732 PRO A C 1
ATOM 5688 O O . PRO A 1 732 ? 33.808 -2.157 -20.438 1.00 92.06 732 PRO A O 1
ATOM 5691 N N . GLY A 1 733 ? 32.245 -2.543 -22.008 1.00 90.50 733 GLY A N 1
ATOM 5692 C CA . GLY A 1 733 ? 31.979 -3.930 -21.608 1.00 90.50 733 GLY A CA 1
ATOM 5693 C C . GLY A 1 733 ? 31.281 -4.085 -20.250 1.00 90.50 733 GLY A C 1
ATOM 5694 O O . GLY A 1 733 ? 31.328 -5.177 -19.685 1.00 90.50 733 GLY A O 1
ATOM 5695 N N . ALA A 1 734 ? 30.656 -3.023 -19.731 1.00 94.44 734 ALA A N 1
ATOM 5696 C CA . ALA A 1 734 ? 29.973 -3.015 -18.442 1.00 94.44 734 ALA A CA 1
ATOM 5697 C C . ALA A 1 734 ? 28.545 -2.454 -18.546 1.00 94.44 734 ALA A C 1
ATOM 5699 O O . ALA A 1 734 ? 28.275 -1.515 -19.311 1.00 94.44 734 ALA A O 1
ATOM 5700 N N . TYR A 1 735 ? 27.640 -3.023 -17.752 1.00 95.50 735 TYR A N 1
ATOM 5701 C CA . TYR A 1 735 ? 26.203 -2.765 -17.776 1.00 95.50 735 TYR A CA 1
ATOM 5702 C C . TYR A 1 735 ? 25.632 -2.657 -16.360 1.00 95.50 735 TYR A C 1
ATOM 5704 O O . TYR A 1 735 ? 26.151 -3.251 -15.411 1.00 95.50 735 TYR A O 1
ATOM 5712 N N . CYS A 1 736 ? 24.558 -1.886 -16.225 1.00 94.81 736 CYS A N 1
ATOM 5713 C CA . CYS A 1 736 ? 23.878 -1.690 -14.954 1.00 94.81 736 CYS A CA 1
ATOM 5714 C C . CYS A 1 736 ? 23.133 -2.954 -14.518 1.00 94.81 736 CYS A C 1
ATOM 5716 O O . CYS A 1 736 ? 22.408 -3.549 -15.317 1.00 94.81 736 CYS A O 1
ATOM 5718 N N . LYS A 1 737 ? 23.307 -3.341 -13.255 1.00 93.06 737 LYS A N 1
ATOM 5719 C CA . LYS A 1 737 ? 22.565 -4.419 -12.597 1.00 93.06 737 LYS A CA 1
ATOM 5720 C C . LYS A 1 737 ? 22.381 -4.063 -11.128 1.00 93.06 737 LYS A C 1
ATOM 5722 O O . LYS A 1 737 ? 23.372 -3.872 -10.426 1.00 93.06 737 LYS A O 1
ATOM 5727 N N . ASP A 1 738 ? 21.130 -3.940 -10.689 1.00 90.69 738 ASP A N 1
ATOM 5728 C CA . ASP A 1 738 ? 20.767 -3.589 -9.310 1.00 90.69 738 ASP A CA 1
ATOM 5729 C C . ASP A 1 738 ? 21.515 -2.323 -8.818 1.00 90.69 738 ASP A C 1
ATOM 5731 O O . ASP A 1 738 ? 22.087 -2.282 -7.730 1.00 90.69 738 ASP A O 1
ATOM 5735 N N . GLN A 1 739 ? 21.534 -1.285 -9.670 1.00 92.38 739 GLN A N 1
ATOM 5736 C CA . GLN A 1 739 ? 22.209 0.015 -9.479 1.00 92.38 739 GLN A CA 1
ATOM 5737 C C . GLN A 1 739 ? 23.748 -0.013 -9.426 1.00 92.38 739 GLN A C 1
ATOM 5739 O O . GLN A 1 739 ? 24.354 1.048 -9.275 1.00 92.38 739 GLN A O 1
ATOM 5744 N N . ASN A 1 740 ? 24.384 -1.164 -9.646 1.00 94.75 740 ASN A N 1
ATOM 5745 C CA . ASN A 1 740 ? 25.836 -1.276 -9.772 1.00 94.75 740 ASN A CA 1
ATOM 5746 C C . ASN A 1 740 ? 26.269 -1.389 -11.240 1.00 94.75 740 ASN A C 1
ATOM 5748 O O . ASN A 1 740 ? 25.572 -1.981 -12.069 1.00 94.75 740 ASN A O 1
ATOM 5752 N N . CYS A 1 741 ? 27.448 -0.862 -11.566 1.00 95.62 741 CYS A N 1
ATOM 5753 C CA . CYS A 1 741 ? 28.083 -1.031 -12.866 1.00 95.62 741 CYS A CA 1
ATOM 5754 C C . CYS A 1 741 ? 28.889 -2.333 -12.893 1.00 95.62 741 CYS A C 1
ATOM 5756 O O . CYS A 1 741 ? 29.982 -2.432 -12.340 1.00 95.62 741 CYS A O 1
ATOM 5758 N N . THR A 1 742 ? 28.336 -3.351 -13.547 1.00 94.38 742 THR A N 1
ATOM 5759 C CA . THR A 1 742 ? 28.887 -4.713 -13.551 1.00 94.38 742 THR A CA 1
ATOM 5760 C C . THR A 1 742 ? 29.504 -5.062 -14.899 1.00 94.38 742 THR A C 1
ATOM 5762 O O . THR A 1 742 ? 28.955 -4.728 -15.951 1.00 94.38 742 THR A O 1
ATOM 5765 N N . PHE A 1 743 ? 30.659 -5.731 -14.902 1.00 93.06 743 PHE A N 1
ATOM 5766 C CA . PHE A 1 743 ? 31.272 -6.195 -16.146 1.00 93.06 743 PHE A CA 1
ATOM 5767 C C . PHE A 1 743 ? 30.464 -7.340 -16.756 1.00 93.06 743 PHE A C 1
ATOM 5769 O O . PHE A 1 743 ? 29.889 -8.161 -16.049 1.00 93.06 743 PHE A O 1
ATOM 5776 N N . PHE A 1 744 ? 30.475 -7.441 -18.086 1.00 88.69 744 PHE A N 1
ATOM 5777 C CA . PHE A 1 744 ? 29.747 -8.476 -18.828 1.00 88.69 744 PHE A CA 1
ATOM 5778 C C . PHE A 1 744 ? 30.023 -9.908 -18.332 1.00 88.69 744 PHE A C 1
ATOM 5780 O O . PHE A 1 744 ? 29.131 -10.750 -18.345 1.00 88.69 744 PHE A O 1
ATOM 5787 N N . GLN A 1 745 ? 31.249 -10.183 -17.880 1.00 87.44 745 GLN A N 1
ATOM 5788 C CA . GLN A 1 745 ? 31.660 -11.499 -17.374 1.00 87.44 745 GLN A CA 1
ATOM 5789 C C . GLN A 1 745 ? 30.971 -11.865 -16.048 1.00 87.44 745 GLN A C 1
ATOM 5791 O O . GLN A 1 745 ? 30.748 -13.044 -15.790 1.00 87.44 745 GLN A O 1
ATOM 5796 N N . ASP A 1 746 ? 30.576 -10.864 -15.259 1.00 87.69 746 ASP A N 1
ATOM 5797 C CA . ASP A 1 746 ? 29.955 -11.025 -13.941 1.00 87.69 746 ASP A CA 1
ATOM 5798 C C . ASP A 1 746 ? 28.414 -10.994 -14.006 1.00 87.69 746 ASP A C 1
ATOM 5800 O O . ASP A 1 746 ? 27.732 -11.136 -12.989 1.00 87.69 746 ASP A O 1
ATOM 5804 N N . LEU A 1 747 ? 27.835 -10.831 -15.205 1.00 83.06 747 LEU A N 1
ATOM 5805 C CA . LEU A 1 747 ? 26.383 -10.853 -15.416 1.00 83.06 747 LEU A CA 1
ATOM 5806 C C . LEU A 1 747 ? 25.767 -12.262 -15.337 1.00 83.06 747 LEU A C 1
ATOM 5808 O O . LEU A 1 747 ? 24.545 -12.368 -15.391 1.00 83.06 747 LEU A O 1
ATOM 5812 N N . ASP A 1 748 ? 26.582 -13.307 -15.151 1.00 77.94 748 ASP A N 1
ATOM 5813 C CA . ASP A 1 748 ? 26.181 -14.727 -15.156 1.00 77.94 748 ASP A CA 1
ATOM 5814 C C . ASP A 1 748 ? 25.591 -15.180 -16.509 1.00 77.94 748 ASP A C 1
ATOM 5816 O O . ASP A 1 748 ? 24.636 -15.953 -16.599 1.00 77.94 748 ASP A O 1
ATOM 5820 N N . PHE A 1 749 ? 26.174 -14.677 -17.605 1.00 81.62 749 PHE A N 1
ATOM 5821 C CA . PHE A 1 749 ? 25.833 -15.105 -18.962 1.00 81.62 749 PHE A CA 1
ATOM 5822 C C . PHE A 1 749 ? 26.426 -16.494 -19.249 1.00 81.62 749 PHE A C 1
ATOM 5824 O O . PHE A 1 749 ? 27.544 -16.632 -19.748 1.00 81.62 749 PHE A O 1
ATOM 5831 N N . ASP A 1 750 ? 25.676 -17.540 -18.910 1.00 75.75 750 ASP A N 1
ATOM 5832 C CA . ASP A 1 750 ? 26.139 -18.930 -18.952 1.00 75.75 750 ASP A CA 1
ATOM 5833 C C . ASP A 1 750 ? 25.683 -19.734 -20.186 1.00 75.75 750 ASP A C 1
ATOM 5835 O O . ASP A 1 750 ? 26.028 -20.914 -20.320 1.00 75.75 750 ASP A O 1
ATOM 5839 N N . CYS A 1 751 ? 24.939 -19.124 -21.118 1.00 79.81 751 CYS A N 1
ATOM 5840 C CA . CYS A 1 751 ? 24.426 -19.819 -22.300 1.00 79.81 751 CYS A CA 1
ATOM 5841 C C . CYS A 1 751 ? 24.993 -19.288 -23.616 1.00 79.81 751 CYS A C 1
ATOM 5843 O O . CYS A 1 751 ? 24.624 -18.232 -24.122 1.00 79.81 751 CYS A O 1
ATOM 5845 N N . ASP A 1 752 ? 25.850 -20.098 -24.230 1.00 79.44 752 ASP A N 1
ATOM 5846 C CA . ASP A 1 752 ? 26.354 -19.861 -25.579 1.00 79.44 752 ASP A CA 1
ATOM 5847 C C . ASP A 1 752 ? 25.291 -20.241 -26.629 1.00 79.44 752 ASP A C 1
ATOM 5849 O O . ASP A 1 752 ? 24.753 -21.353 -26.620 1.00 79.44 752 ASP A O 1
ATOM 5853 N N . VAL A 1 753 ? 25.047 -19.357 -27.603 1.00 82.12 753 VAL A N 1
ATOM 5854 C CA . VAL A 1 753 ? 24.191 -19.597 -28.785 1.00 82.12 753 VAL A CA 1
ATOM 5855 C C . VAL A 1 753 ? 24.586 -20.849 -29.580 1.00 82.12 753 VAL A C 1
ATOM 5857 O O . VAL A 1 753 ? 23.756 -21.438 -30.282 1.00 82.12 753 VAL A O 1
ATOM 5860 N N . LYS A 1 754 ? 25.827 -21.325 -29.429 1.00 87.31 754 LYS A N 1
ATOM 5861 C CA . LYS A 1 754 ? 26.278 -22.628 -29.932 1.00 87.31 754 LYS A CA 1
ATOM 5862 C C . LYS A 1 754 ? 25.427 -23.790 -29.410 1.00 87.31 754 LYS A C 1
ATOM 5864 O O . LYS A 1 754 ? 25.184 -24.741 -30.154 1.00 87.31 754 LYS A O 1
ATOM 5869 N N . LYS A 1 755 ? 24.922 -23.714 -28.171 1.00 89.38 755 LYS A N 1
ATOM 5870 C CA . LYS A 1 755 ? 23.997 -24.701 -27.577 1.00 89.38 755 LYS A CA 1
ATOM 5871 C C . LYS A 1 755 ? 22.730 -24.866 -28.421 1.00 89.38 755 LYS A C 1
ATOM 5873 O O . LYS A 1 755 ? 22.232 -25.980 -28.573 1.00 89.38 755 LYS A O 1
ATOM 5878 N N . CYS A 1 756 ? 22.275 -23.770 -29.023 1.00 91.88 756 CYS A N 1
ATOM 5879 C CA . CYS A 1 756 ? 21.111 -23.699 -29.904 1.00 91.88 756 CYS A CA 1
ATOM 5880 C C . CYS A 1 756 ? 21.491 -23.772 -31.391 1.00 91.88 756 CYS A C 1
ATOM 5882 O O . CYS A 1 756 ? 20.727 -23.341 -32.255 1.00 91.88 756 CYS A O 1
ATOM 5884 N N . ASN A 1 757 ? 22.687 -24.291 -31.702 1.00 92.00 757 ASN A N 1
ATOM 5885 C CA . ASN A 1 757 ? 23.219 -24.466 -33.055 1.00 92.00 757 ASN A CA 1
ATOM 5886 C C . ASN A 1 757 ? 23.191 -23.190 -33.914 1.00 92.00 757 ASN A C 1
ATOM 5888 O O . ASN A 1 757 ? 23.060 -23.282 -35.134 1.00 92.00 757 ASN A O 1
ATOM 5892 N N . TYR A 1 758 ? 23.294 -22.007 -33.291 1.00 91.44 758 TYR A N 1
ATOM 5893 C CA . TYR A 1 758 ? 23.166 -20.700 -33.957 1.00 91.44 758 TYR A CA 1
ATOM 5894 C C . TYR A 1 758 ? 21.841 -20.517 -34.727 1.00 91.44 758 TYR A C 1
ATOM 5896 O O . TYR A 1 758 ? 21.749 -19.711 -35.650 1.00 91.44 758 TYR A O 1
ATOM 5904 N N . ARG A 1 759 ? 20.812 -21.293 -34.368 1.00 93.25 759 ARG A N 1
ATOM 5905 C CA . ARG A 1 759 ? 19.474 -21.317 -34.988 1.00 93.25 759 ARG A CA 1
ATOM 5906 C C . ARG A 1 759 ? 18.376 -20.973 -33.977 1.00 93.25 759 ARG A C 1
ATOM 5908 O O . ARG A 1 759 ? 17.200 -21.252 -34.202 1.00 93.25 759 ARG A O 1
ATOM 5915 N N . GLY A 1 760 ? 18.769 -20.389 -32.853 1.00 91.81 760 GLY A N 1
ATOM 5916 C CA . GLY A 1 760 ? 17.910 -20.019 -31.740 1.00 91.81 760 GLY A CA 1
ATOM 5917 C C . GLY A 1 760 ? 18.684 -19.230 -30.692 1.00 91.81 760 GLY A C 1
ATOM 5918 O O . GLY A 1 760 ? 19.898 -19.051 -30.813 1.00 91.81 760 GLY A O 1
ATOM 5919 N N . VAL A 1 761 ? 17.966 -18.783 -29.671 1.00 92.62 761 VAL A N 1
ATOM 5920 C CA . VAL A 1 761 ? 18.492 -18.044 -28.515 1.00 92.62 761 VAL A CA 1
ATOM 5921 C C . VAL A 1 761 ? 18.185 -18.806 -27.231 1.00 92.62 761 VAL A C 1
ATOM 5923 O O . VAL A 1 761 ? 17.271 -19.630 -27.210 1.00 92.62 761 VAL A O 1
ATOM 5926 N N . CYS A 1 762 ? 18.945 -18.560 -26.168 1.00 93.12 762 CYS A N 1
ATOM 5927 C CA . CYS A 1 762 ? 18.637 -19.126 -24.860 1.00 93.12 762 CYS A CA 1
ATOM 5928 C C . CYS A 1 762 ? 17.576 -18.276 -24.158 1.00 93.12 762 CYS A C 1
ATOM 5930 O O . CYS A 1 762 ? 17.667 -17.048 -24.165 1.00 93.12 762 CYS A O 1
ATOM 5932 N N . ASN A 1 763 ? 16.579 -18.922 -23.562 1.00 92.94 763 ASN A N 1
ATOM 5933 C CA . ASN A 1 763 ? 15.633 -18.255 -22.676 1.00 92.94 763 ASN A CA 1
ATOM 5934 C C . ASN A 1 763 ? 16.170 -18.183 -21.233 1.00 92.94 763 ASN A C 1
ATOM 5936 O O . ASN A 1 763 ? 17.173 -18.811 -20.890 1.00 92.94 763 ASN A O 1
ATOM 5940 N N . ASN A 1 764 ? 15.468 -17.455 -20.369 1.00 91.69 764 ASN A N 1
ATOM 5941 C CA . ASN A 1 764 ? 15.731 -17.319 -18.933 1.00 91.69 764 ASN A CA 1
ATOM 5942 C C . ASN A 1 764 ? 15.779 -18.652 -18.155 1.00 91.69 764 ASN A C 1
ATOM 5944 O O . ASN A 1 764 ? 16.424 -18.732 -17.113 1.00 91.69 764 ASN A O 1
ATOM 5948 N N . LYS A 1 765 ? 15.156 -19.720 -18.673 1.00 91.75 765 LYS A N 1
ATOM 5949 C CA . LYS A 1 765 ? 15.230 -21.092 -18.129 1.00 91.75 765 LYS A CA 1
ATOM 5950 C C . LYS A 1 765 ? 16.410 -21.907 -18.691 1.00 91.75 765 LYS A C 1
ATOM 5952 O O . LYS A 1 765 ? 16.516 -23.106 -18.435 1.00 91.75 765 LYS A O 1
ATOM 5957 N N . LYS A 1 766 ? 17.322 -21.270 -19.436 1.00 89.88 766 LYS A N 1
ATOM 5958 C CA . LYS A 1 766 ? 18.525 -21.860 -20.058 1.00 89.88 766 LYS A CA 1
ATOM 5959 C C . LYS A 1 766 ? 18.218 -22.898 -21.150 1.00 89.88 766 LYS A C 1
ATOM 5961 O O . LYS A 1 766 ? 19.091 -23.698 -21.505 1.00 89.88 766 LYS A O 1
ATOM 5966 N N . ASN A 1 767 ? 17.015 -22.886 -21.718 1.00 92.75 767 ASN A N 1
ATOM 5967 C CA . ASN A 1 767 ? 16.595 -23.721 -22.844 1.00 92.75 767 ASN A CA 1
ATOM 5968 C C . ASN A 1 767 ? 16.627 -22.937 -24.162 1.00 92.75 767 ASN A C 1
ATOM 5970 O O . ASN A 1 767 ? 16.590 -21.710 -24.175 1.00 92.75 767 ASN A O 1
ATOM 5974 N N . CYS A 1 768 ? 16.702 -23.642 -25.293 1.00 93.56 768 CYS A N 1
ATOM 5975 C CA . CYS A 1 768 ? 16.737 -22.997 -26.603 1.00 93.56 768 CYS A CA 1
ATOM 5976 C C . CYS A 1 768 ? 15.337 -22.656 -27.112 1.00 93.56 768 CYS A C 1
ATOM 5978 O O . CYS A 1 768 ? 14.521 -23.551 -27.333 1.00 93.56 768 CYS A O 1
ATOM 5980 N N . HIS A 1 769 ? 15.123 -21.379 -27.409 1.00 93.81 769 HIS A N 1
ATOM 5981 C CA . HIS A 1 769 ? 14.024 -20.895 -28.227 1.00 93.81 769 HIS A CA 1
ATOM 5982 C C . HIS A 1 769 ? 14.472 -20.848 -29.695 1.00 93.81 769 HIS A C 1
ATOM 5984 O O . HIS A 1 769 ? 15.296 -20.022 -30.099 1.00 93.81 769 HIS A O 1
ATOM 5990 N N . CYS A 1 770 ? 13.969 -21.780 -30.499 1.00 93.88 770 CYS A N 1
ATOM 5991 C CA . CYS A 1 770 ? 14.380 -21.972 -31.883 1.00 93.88 770 CYS A CA 1
ATOM 5992 C C . CYS A 1 770 ? 13.661 -21.024 -32.843 1.00 93.88 770 CYS A C 1
ATOM 5994 O O . CYS A 1 770 ? 12.456 -20.788 -32.741 1.00 93.88 770 CYS A O 1
ATOM 5996 N N . GLN A 1 771 ? 14.398 -20.543 -33.843 1.00 92.06 771 GLN A N 1
ATOM 5997 C CA . GLN A 1 771 ? 13.823 -19.792 -34.952 1.00 92.06 771 GLN A CA 1
ATOM 5998 C C . GLN A 1 771 ? 12.891 -20.679 -35.784 1.00 92.06 771 GLN A C 1
ATOM 6000 O O . GLN A 1 771 ? 13.082 -21.895 -35.895 1.00 92.06 771 GLN A O 1
ATOM 6005 N N . ARG A 1 772 ? 11.905 -20.051 -36.430 1.00 88.88 772 ARG A N 1
ATOM 6006 C CA . ARG A 1 772 ? 10.970 -20.735 -37.329 1.00 88.88 772 ARG A CA 1
ATOM 6007 C C . ARG A 1 772 ? 11.723 -21.559 -38.378 1.00 88.88 772 ARG A C 1
ATOM 6009 O O . ARG A 1 772 ? 12.640 -21.065 -39.032 1.00 88.88 772 ARG A O 1
ATOM 6016 N N . GLY A 1 773 ? 11.314 -22.814 -38.545 1.00 87.94 773 GLY A N 1
ATOM 6017 C CA . GLY A 1 773 ? 11.992 -23.790 -39.400 1.00 87.94 773 GLY A CA 1
ATOM 6018 C C . GLY A 1 773 ? 12.854 -24.793 -38.629 1.00 87.94 773 GLY A C 1
ATOM 6019 O O . GLY A 1 773 ? 13.252 -25.794 -39.223 1.00 87.94 773 GLY A O 1
ATOM 6020 N N . TRP A 1 774 ? 13.085 -24.588 -37.327 1.00 92.38 774 TRP A N 1
ATOM 6021 C CA . TRP A 1 774 ? 13.826 -25.492 -36.439 1.00 92.38 774 TRP A CA 1
ATOM 6022 C C . TRP A 1 774 ? 13.020 -25.806 -35.180 1.00 92.38 774 TRP A C 1
ATOM 6024 O O . TRP A 1 774 ? 12.298 -24.946 -34.692 1.00 92.38 774 TRP A O 1
ATOM 6034 N N . LYS A 1 775 ? 13.133 -27.020 -34.633 1.00 91.00 775 LYS A N 1
ATOM 6035 C CA . LYS A 1 775 ? 12.435 -27.395 -33.389 1.00 91.00 775 LYS A CA 1
ATOM 6036 C C . LYS A 1 775 ? 13.373 -27.511 -32.177 1.00 91.00 775 LYS A C 1
ATOM 6038 O O . LYS A 1 775 ? 14.533 -27.916 -32.341 1.00 91.00 775 LYS A O 1
ATOM 6043 N N . PRO A 1 776 ? 12.881 -27.202 -30.963 1.00 92.81 776 PRO A N 1
ATOM 6044 C CA . PRO A 1 776 ? 13.598 -27.468 -29.714 1.00 92.81 776 PRO A CA 1
ATOM 6045 C C . PRO A 1 776 ? 13.825 -28.984 -29.510 1.00 92.81 776 PRO A C 1
ATOM 6047 O O . PRO A 1 776 ? 13.162 -29.793 -30.166 1.00 92.81 776 PRO A O 1
ATOM 6050 N N . PRO A 1 777 ? 14.776 -29.416 -28.650 1.00 92.38 777 PRO A N 1
ATOM 6051 C CA . PRO A 1 777 ? 15.475 -28.635 -27.617 1.00 92.38 777 PRO A CA 1
ATOM 6052 C C . PRO A 1 777 ? 16.822 -28.018 -28.030 1.00 92.38 777 PRO A C 1
ATOM 6054 O O . PRO A 1 777 ? 17.345 -27.190 -27.295 1.00 92.38 777 PRO A O 1
ATOM 6057 N N . LYS A 1 778 ? 17.419 -28.415 -29.164 1.00 92.00 778 LYS A N 1
ATOM 6058 C CA . LYS A 1 778 ? 18.749 -27.926 -29.607 1.00 92.00 778 LYS A CA 1
ATOM 6059 C C . LYS A 1 778 ? 18.735 -27.174 -30.944 1.00 92.00 778 LYS A C 1
ATOM 6061 O O . LYS A 1 778 ? 19.789 -26.735 -31.392 1.00 92.00 778 LYS A O 1
ATOM 6066 N N . CYS A 1 779 ? 17.584 -27.040 -31.603 1.00 93.75 779 CYS A N 1
ATOM 6067 C CA . CYS A 1 779 ? 17.452 -26.410 -32.925 1.00 93.75 779 CYS A CA 1
ATOM 6068 C C . CYS A 1 779 ? 18.260 -27.102 -34.046 1.00 93.75 779 CYS A C 1
ATOM 6070 O O . CYS A 1 779 ? 18.743 -26.454 -34.972 1.00 93.75 779 CYS A O 1
ATOM 6072 N N . THR A 1 780 ? 18.421 -28.428 -33.969 1.00 94.06 780 THR A N 1
ATOM 6073 C CA . THR A 1 780 ? 19.142 -29.248 -34.968 1.00 94.06 780 THR A CA 1
ATOM 6074 C C . THR A 1 780 ? 18.242 -29.842 -36.042 1.00 94.06 780 THR A C 1
ATOM 6076 O O . THR A 1 780 ? 18.710 -30.166 -37.128 1.00 94.06 780 THR A O 1
ATOM 6079 N N . GLU A 1 781 ? 16.960 -30.028 -35.741 1.00 92.25 781 GLU A N 1
ATOM 6080 C CA . GLU A 1 781 ? 15.984 -30.657 -36.628 1.00 92.25 781 GLU A CA 1
ATOM 6081 C C . GLU A 1 781 ? 14.972 -29.628 -37.128 1.00 92.25 781 GLU A C 1
ATOM 6083 O O . GLU A 1 781 ? 14.697 -28.642 -36.440 1.00 92.25 781 GLU A O 1
ATOM 6088 N N . ARG A 1 782 ? 14.388 -29.869 -38.308 1.00 89.31 782 ARG A N 1
ATOM 6089 C CA . ARG A 1 782 ? 13.356 -28.983 -38.855 1.00 89.31 782 ARG A CA 1
ATOM 6090 C C . ARG A 1 782 ? 12.058 -29.058 -38.050 1.00 89.31 782 ARG A C 1
ATOM 6092 O O . ARG A 1 782 ? 11.658 -30.138 -37.617 1.00 89.31 782 ARG A O 1
ATOM 6099 N N . GLY A 1 783 ? 11.390 -27.918 -37.896 1.00 88.94 783 GLY A N 1
ATOM 6100 C CA . GLY A 1 783 ? 10.074 -27.832 -37.263 1.00 88.94 783 GLY A CA 1
ATOM 6101 C C . GLY A 1 783 ? 9.551 -26.398 -37.120 1.00 88.94 783 GLY A C 1
ATOM 6102 O O . GLY A 1 783 ? 10.107 -25.482 -37.727 1.00 88.94 783 GLY A O 1
ATOM 6103 N N . PRO A 1 784 ? 8.466 -26.187 -36.359 1.00 87.06 784 PRO A N 1
ATOM 6104 C CA . PRO A 1 784 ? 7.711 -24.935 -36.402 1.00 87.06 784 PRO A CA 1
ATOM 6105 C C . PRO A 1 784 ? 8.366 -23.762 -35.640 1.00 87.06 784 PRO A C 1
ATOM 6107 O O . PRO A 1 784 ? 8.000 -22.618 -35.897 1.00 87.06 784 PRO A O 1
ATOM 6110 N N . GLY A 1 785 ? 9.370 -24.002 -34.786 1.00 91.38 785 GLY A N 1
ATOM 6111 C CA . GLY A 1 785 ? 10.024 -22.983 -33.946 1.00 91.38 785 GLY A CA 1
ATOM 6112 C C . GLY A 1 785 ? 9.775 -23.199 -32.451 1.00 91.38 785 GLY A C 1
ATOM 6113 O O . GLY A 1 785 ? 9.296 -24.261 -32.047 1.00 91.38 785 GLY A O 1
ATOM 6114 N N . GLY A 1 786 ? 10.052 -22.166 -31.654 1.00 91.44 786 GLY A N 1
ATOM 6115 C CA . GLY A 1 786 ? 9.674 -22.079 -30.241 1.00 91.44 786 GLY A CA 1
ATOM 6116 C C . GLY A 1 786 ? 10.656 -22.752 -29.281 1.00 91.44 786 GLY A C 1
ATOM 6117 O O . GLY A 1 786 ? 11.715 -23.242 -29.682 1.00 91.44 786 GLY A O 1
ATOM 6118 N N . SER A 1 787 ? 10.304 -22.766 -27.998 1.00 93.38 787 SER A N 1
ATOM 6119 C CA . SER A 1 787 ? 11.038 -23.445 -26.926 1.00 93.38 787 SER A CA 1
ATOM 6120 C C . SER A 1 787 ? 10.253 -24.651 -26.403 1.00 93.38 787 SER A C 1
ATOM 6122 O O . SER A 1 787 ? 9.059 -24.794 -26.656 1.00 93.38 787 SER A O 1
ATOM 6124 N N . VAL A 1 788 ? 10.919 -25.514 -25.633 1.00 92.75 788 VAL A N 1
ATOM 6125 C CA . VAL A 1 788 ? 10.224 -26.520 -24.809 1.00 92.75 788 VAL A CA 1
ATOM 6126 C C . VAL A 1 788 ? 9.329 -25.875 -23.743 1.00 92.75 788 VAL A C 1
ATOM 6128 O O . VAL A 1 788 ? 8.392 -26.517 -23.285 1.00 92.75 788 VAL A O 1
ATOM 6131 N N . ASP A 1 789 ? 9.601 -24.616 -23.384 1.00 91.94 789 ASP A N 1
ATOM 6132 C CA . ASP A 1 789 ? 8.897 -23.888 -22.321 1.00 91.94 789 ASP A CA 1
ATOM 6133 C C . ASP A 1 789 ? 7.731 -23.020 -22.824 1.00 91.94 789 ASP A C 1
ATOM 6135 O O . ASP A 1 789 ? 6.895 -22.618 -22.028 1.00 91.94 789 ASP A O 1
ATOM 6139 N N . SER A 1 790 ? 7.665 -22.719 -24.126 1.00 88.69 790 SER A N 1
ATOM 6140 C CA . SER A 1 790 ? 6.763 -21.692 -24.675 1.00 88.69 790 SER A CA 1
ATOM 6141 C C . SER A 1 790 ? 5.549 -22.269 -25.412 1.00 88.69 790 SER A C 1
ATOM 6143 O O . SER A 1 790 ? 4.889 -21.547 -26.148 1.00 88.69 790 SER A O 1
ATOM 6145 N N . GLY A 1 791 ? 5.292 -23.575 -25.303 1.00 86.81 791 GLY A N 1
ATOM 6146 C CA . GLY A 1 791 ? 4.266 -24.269 -26.089 1.00 86.81 791 GLY A CA 1
ATOM 6147 C C . GLY A 1 791 ? 4.566 -24.347 -27.602 1.00 86.81 791 GLY A C 1
ATOM 6148 O O . GLY A 1 791 ? 5.537 -23.762 -28.096 1.00 86.81 791 GLY A O 1
ATOM 6149 N N . PRO A 1 792 ? 3.774 -25.122 -28.368 1.00 88.25 792 PRO A N 1
ATOM 6150 C CA . PRO A 1 792 ? 4.032 -25.359 -29.785 1.00 88.25 792 PRO A CA 1
ATOM 6151 C C . PRO A 1 792 ? 3.552 -24.181 -30.655 1.00 88.25 792 PRO A C 1
ATOM 6153 O O . PRO A 1 792 ? 2.363 -23.864 -30.635 1.00 88.25 792 PRO A O 1
ATOM 6156 N N . PRO A 1 793 ? 4.417 -23.569 -31.485 1.00 88.06 793 PRO A N 1
ATOM 6157 C CA . PRO A 1 793 ? 3.986 -22.552 -32.439 1.00 88.06 793 PRO A CA 1
ATOM 6158 C C . PRO A 1 793 ? 3.094 -23.137 -33.547 1.00 88.06 793 PRO A C 1
ATOM 6160 O O . PRO A 1 793 ? 3.144 -24.341 -33.824 1.00 88.06 793 PRO A O 1
ATOM 6163 N N . PRO A 1 794 ? 2.299 -22.295 -34.235 1.00 83.69 794 PRO A N 1
ATOM 6164 C CA . PRO A 1 794 ? 1.363 -22.757 -35.250 1.00 83.69 794 PRO A CA 1
ATOM 6165 C C . PRO A 1 794 ? 2.098 -23.339 -36.464 1.00 83.69 794 PRO A C 1
ATOM 6167 O O . PRO A 1 794 ? 2.896 -22.663 -37.123 1.00 83.69 794 PRO A O 1
ATOM 6170 N N . ASP A 1 795 ? 1.788 -24.592 -36.806 1.00 75.06 795 ASP A N 1
ATOM 6171 C CA . ASP A 1 795 ? 2.328 -25.245 -38.000 1.00 75.06 795 ASP A CA 1
ATOM 6172 C C . ASP A 1 795 ? 1.574 -24.789 -39.259 1.00 75.06 795 ASP A C 1
ATOM 6174 O O . ASP A 1 795 ? 0.584 -25.370 -39.715 1.00 75.06 795 ASP A O 1
ATOM 6178 N N . THR A 1 796 ? 2.068 -23.704 -39.844 1.00 65.00 796 THR A N 1
ATOM 6179 C CA . THR A 1 796 ? 1.532 -23.145 -41.088 1.00 65.00 796 THR A CA 1
ATOM 6180 C C . THR A 1 796 ? 1.690 -24.068 -42.301 1.00 65.00 796 THR A C 1
ATOM 6182 O O . THR A 1 796 ? 0.938 -23.913 -43.263 1.00 65.00 796 THR A O 1
ATOM 6185 N N . GLU A 1 797 ? 2.634 -25.023 -42.300 1.00 62.12 797 GLU A N 1
ATOM 6186 C CA . GLU A 1 797 ? 2.835 -25.908 -43.460 1.00 62.12 797 GLU A CA 1
ATOM 6187 C C . GLU A 1 797 ? 1.680 -26.907 -43.613 1.00 62.12 797 GLU A C 1
ATOM 6189 O O . GLU A 1 797 ? 1.231 -27.174 -44.734 1.00 62.12 797 GLU A O 1
ATOM 6194 N N . LEU A 1 798 ? 1.141 -27.408 -42.497 1.00 59.97 798 LEU A N 1
ATOM 6195 C CA . LEU A 1 798 ? -0.055 -28.256 -42.483 1.00 59.97 798 LEU A CA 1
ATOM 6196 C C . LEU A 1 798 ? -1.302 -27.496 -42.955 1.00 59.97 798 LEU A C 1
ATOM 6198 O O . LEU A 1 798 ? -2.049 -28.006 -43.796 1.00 59.97 798 LEU A O 1
ATOM 6202 N N . GLY A 1 799 ? -1.496 -26.262 -42.478 1.00 59.28 799 GLY A N 1
ATOM 6203 C CA . GLY A 1 799 ? -2.639 -25.421 -42.851 1.00 59.28 799 GLY A CA 1
ATOM 6204 C C . GLY A 1 799 ? -2.672 -25.069 -44.342 1.00 59.28 799 GLY A C 1
ATOM 6205 O O . GLY A 1 799 ? -3.715 -25.184 -44.989 1.00 59.28 799 GLY A O 1
ATOM 6206 N N . ILE A 1 800 ? -1.519 -24.719 -44.925 1.00 62.78 800 ILE A N 1
ATOM 6207 C CA . ILE A 1 800 ? -1.406 -24.403 -46.359 1.00 62.78 800 ILE A CA 1
ATOM 6208 C C . ILE A 1 800 ? -1.679 -25.647 -47.215 1.00 62.78 800 ILE A C 1
ATOM 6210 O O . ILE A 1 800 ? -2.431 -25.566 -48.188 1.00 62.78 800 ILE A O 1
ATOM 6214 N N . ARG A 1 801 ? -1.138 -26.817 -46.843 1.00 63.91 801 ARG A N 1
ATOM 6215 C CA . ARG A 1 801 ? -1.402 -28.081 -47.558 1.00 63.91 801 ARG A CA 1
ATOM 6216 C C . ARG A 1 801 ? -2.872 -28.489 -47.490 1.00 63.91 801 ARG A C 1
ATOM 6218 O O . ARG A 1 801 ? -3.419 -28.921 -48.503 1.00 63.91 801 ARG A O 1
ATOM 6225 N N . ALA A 1 802 ? -3.517 -28.342 -46.333 1.00 63.44 802 ALA A N 1
ATOM 6226 C CA . ALA A 1 802 ? -4.937 -28.641 -46.164 1.00 63.44 802 ALA A CA 1
ATOM 6227 C C . ALA A 1 802 ? -5.819 -27.695 -46.997 1.00 63.44 802 ALA A C 1
ATOM 6229 O O . ALA A 1 802 ? -6.692 -28.166 -47.725 1.00 63.44 802 ALA A O 1
ATOM 6230 N N . SER A 1 803 ? -5.535 -26.387 -46.968 1.00 68.56 803 SER A N 1
ATOM 6231 C CA . SER A 1 803 ? -6.236 -25.376 -47.771 1.00 68.56 803 SER A CA 1
ATOM 6232 C C . SER A 1 803 ? -6.083 -25.619 -49.275 1.00 68.56 803 SER A C 1
ATOM 6234 O O . SER A 1 803 ? -7.079 -25.646 -50.000 1.00 68.56 803 SER A O 1
ATOM 6236 N N . LEU A 1 804 ? -4.865 -25.907 -49.752 1.00 72.56 804 LEU A N 1
ATOM 6237 C CA . LEU A 1 804 ? -4.618 -26.288 -51.147 1.00 72.56 804 LEU A CA 1
ATOM 6238 C C . LEU A 1 804 ? -5.429 -27.523 -51.546 1.00 72.56 804 LEU A C 1
ATOM 6240 O O . LEU A 1 804 ? -6.035 -27.539 -52.615 1.00 72.56 804 LEU A O 1
ATOM 6244 N N . ARG A 1 805 ? -5.489 -28.541 -50.680 1.00 76.12 805 ARG A N 1
ATOM 6245 C CA . ARG A 1 805 ? -6.239 -29.777 -50.942 1.00 76.12 805 ARG A CA 1
ATOM 6246 C C . ARG A 1 805 ? -7.747 -29.535 -50.984 1.00 76.12 805 ARG A C 1
ATOM 6248 O O . ARG A 1 805 ? -8.413 -30.069 -51.865 1.00 76.12 805 ARG A O 1
ATOM 6255 N N . LEU A 1 806 ? -8.278 -28.712 -50.077 1.00 79.81 806 LEU A N 1
ATOM 6256 C CA . LEU A 1 806 ? -9.690 -28.324 -50.062 1.00 79.81 806 LEU A CA 1
ATOM 6257 C C . LEU A 1 806 ? -10.053 -27.525 -51.322 1.00 79.81 806 LEU A C 1
ATOM 6259 O O . LEU A 1 806 ? -11.058 -27.812 -51.964 1.00 79.81 806 LEU A O 1
ATOM 6263 N N . SER A 1 807 ? -9.189 -26.582 -51.706 1.00 80.69 807 SER A N 1
ATOM 6264 C CA . SER A 1 807 ? -9.339 -25.757 -52.910 1.00 80.69 807 SER A CA 1
ATOM 6265 C C . SER A 1 807 ? -9.325 -26.609 -54.181 1.00 80.69 807 SER A C 1
ATOM 6267 O O . SER A 1 807 ? -10.190 -26.453 -55.040 1.00 80.69 807 SER A O 1
ATOM 6269 N N . LEU A 1 808 ? -8.381 -27.553 -54.279 1.00 84.56 808 LEU A N 1
ATOM 6270 C CA . LEU A 1 808 ? -8.288 -28.514 -55.382 1.00 84.56 808 LEU A CA 1
ATOM 6271 C C . LEU A 1 808 ? -9.524 -29.414 -55.453 1.00 84.56 808 LEU A C 1
ATOM 6273 O O . LEU A 1 808 ? -10.087 -29.580 -56.530 1.00 84.56 808 LEU A O 1
ATOM 6277 N N . ASN A 1 809 ? -9.982 -29.951 -54.320 1.00 84.50 809 ASN A N 1
ATOM 6278 C CA . ASN A 1 809 ? -11.170 -30.803 -54.268 1.00 84.50 809 ASN A CA 1
ATOM 6279 C C . ASN A 1 809 ? -12.451 -30.034 -54.629 1.00 84.50 809 ASN A C 1
ATOM 6281 O O . ASN A 1 809 ? -13.281 -30.555 -55.371 1.00 84.50 809 ASN A O 1
ATOM 6285 N N . ALA A 1 810 ? -12.604 -28.792 -54.159 1.00 84.44 810 ALA A N 1
ATOM 6286 C CA . ALA A 1 810 ? -13.729 -27.928 -54.515 1.00 84.44 810 ALA A CA 1
ATOM 6287 C C . ALA A 1 810 ? -13.727 -27.583 -56.013 1.00 84.44 810 ALA A C 1
ATOM 6289 O O . ALA A 1 810 ? -14.767 -27.659 -56.669 1.00 84.44 810 ALA A O 1
ATOM 6290 N N . ALA A 1 811 ? -12.554 -27.278 -56.578 1.00 86.62 811 ALA A N 1
ATOM 6291 C CA . ALA A 1 811 ? -12.400 -27.062 -58.013 1.00 86.62 811 ALA A CA 1
ATOM 6292 C C . ALA A 1 811 ? -12.758 -28.322 -58.823 1.00 86.62 811 ALA A C 1
ATOM 6294 O O . ALA A 1 811 ? -13.470 -28.220 -59.821 1.00 86.62 811 ALA A O 1
ATOM 6295 N N . LEU A 1 812 ? -12.333 -29.509 -58.368 1.00 89.75 812 LEU A N 1
ATOM 6296 C CA . LEU A 1 812 ? -12.655 -30.788 -59.010 1.00 89.75 812 LEU A CA 1
ATOM 6297 C C . LEU A 1 812 ? -14.161 -31.091 -58.964 1.00 89.75 812 LEU A C 1
ATOM 6299 O O . LEU A 1 812 ? -14.740 -31.495 -59.970 1.00 89.75 812 LEU A O 1
ATOM 6303 N N . ALA A 1 813 ? -14.809 -30.851 -57.820 1.00 87.31 813 ALA A N 1
ATOM 6304 C CA . ALA A 1 813 ? -16.246 -31.048 -57.644 1.00 87.31 813 ALA A CA 1
ATOM 6305 C C . ALA A 1 813 ? -17.072 -30.118 -58.549 1.00 87.31 813 ALA A C 1
ATOM 6307 O O . ALA A 1 813 ? -18.037 -30.560 -59.169 1.00 87.31 813 ALA A O 1
ATOM 6308 N N . LEU A 1 814 ? -16.663 -28.851 -58.691 1.00 88.31 814 LEU A N 1
ATOM 6309 C CA . LEU A 1 814 ? -17.297 -27.904 -59.616 1.00 88.31 814 LEU A CA 1
ATOM 6310 C C . LEU A 1 814 ? -17.126 -28.322 -61.084 1.00 88.31 814 LEU A C 1
ATOM 6312 O O . LEU A 1 814 ? -18.053 -28.164 -61.881 1.00 88.31 814 LEU A O 1
ATOM 6316 N N . LEU A 1 815 ? -15.967 -28.879 -61.444 1.00 90.31 815 LEU A N 1
ATOM 6317 C CA . LEU A 1 815 ? -15.703 -29.417 -62.781 1.00 90.31 815 LEU A CA 1
ATOM 6318 C C . LEU A 1 815 ? -16.597 -30.625 -63.091 1.00 90.31 815 LEU A C 1
ATOM 6320 O O . LEU A 1 815 ? -17.215 -30.673 -64.156 1.00 90.31 815 LEU A O 1
ATOM 6324 N N . LEU A 1 816 ? -16.727 -31.555 -62.140 1.00 90.56 816 LEU A N 1
ATOM 6325 C CA . LEU A 1 816 ? -17.620 -32.711 -62.251 1.00 90.56 816 LEU A CA 1
ATOM 6326 C C . LEU A 1 816 ? -19.091 -32.289 -62.345 1.00 90.56 816 LEU A C 1
ATOM 6328 O O . LEU A 1 816 ? -19.815 -32.801 -63.194 1.00 90.56 816 LEU A O 1
ATOM 6332 N N . LEU A 1 817 ? -19.524 -31.307 -61.548 1.00 91.62 817 LEU A N 1
ATOM 6333 C CA . LEU A 1 817 ? -20.884 -30.768 -61.617 1.00 91.62 817 LEU A CA 1
ATOM 6334 C C . LEU A 1 817 ? -21.180 -30.166 -62.999 1.00 91.62 817 LEU A C 1
ATOM 6336 O O . LEU A 1 817 ? -22.233 -30.432 -63.573 1.00 91.62 817 LEU A O 1
ATOM 6340 N N . ARG A 1 818 ? -20.243 -29.392 -63.566 1.00 89.31 818 ARG A N 1
ATOM 6341 C CA . ARG A 1 818 ? -20.392 -28.834 -64.921 1.00 89.31 818 ARG A CA 1
ATOM 6342 C C . ARG A 1 818 ? -20.475 -29.923 -65.988 1.00 89.31 818 ARG A C 1
ATOM 6344 O O . ARG A 1 818 ? -21.300 -29.807 -66.888 1.00 89.31 818 ARG A O 1
ATOM 6351 N N . LEU A 1 819 ? -19.669 -30.979 -65.879 1.00 90.19 819 LEU A N 1
ATOM 6352 C CA . LEU A 1 819 ? -19.731 -32.130 -66.785 1.00 90.19 819 LEU A CA 1
ATOM 6353 C C . LEU A 1 819 ? -21.074 -32.865 -66.685 1.00 90.19 819 LEU A C 1
ATOM 6355 O O . LEU A 1 819 ? -21.657 -33.179 -67.718 1.00 90.19 819 LEU A O 1
ATOM 6359 N N . CYS A 1 820 ? -21.600 -33.069 -65.474 1.00 89.75 820 CYS A N 1
ATOM 6360 C CA . CYS A 1 820 ? -22.923 -33.664 -65.264 1.00 89.75 820 CYS A CA 1
ATOM 6361 C C . CYS A 1 820 ? -24.058 -32.799 -65.831 1.00 89.75 820 CYS A C 1
ATOM 6363 O O . CYS A 1 820 ? -25.013 -33.323 -66.393 1.00 89.75 820 CYS A O 1
ATOM 6365 N N . LEU A 1 821 ? -23.967 -31.472 -65.712 1.00 89.88 821 LEU A N 1
ATOM 6366 C CA . LEU A 1 821 ? -24.965 -30.568 -66.290 1.00 89.88 821 LEU A CA 1
ATOM 6367 C C . LEU A 1 821 ? -24.909 -30.554 -67.824 1.00 89.88 821 LEU A C 1
ATOM 6369 O O . LEU A 1 821 ? -25.955 -30.502 -68.465 1.00 89.88 821 LEU A O 1
ATOM 6373 N N . LEU A 1 822 ? -23.711 -30.642 -68.413 1.00 89.62 822 LEU A N 1
ATOM 6374 C CA . LEU A 1 822 ? -23.528 -30.760 -69.864 1.00 89.62 822 LEU A CA 1
ATOM 6375 C C . LEU A 1 822 ? -24.020 -32.107 -70.407 1.00 89.62 822 LEU A C 1
ATOM 6377 O O . LEU A 1 822 ? -24.625 -32.154 -71.474 1.00 89.62 822 LEU A O 1
ATOM 6381 N N . SER A 1 823 ? -23.791 -33.205 -69.685 1.00 85.62 823 SER A N 1
ATOM 6382 C CA . SER A 1 823 ? -24.321 -34.509 -70.087 1.00 85.62 823 SER A CA 1
ATOM 6383 C C . SER A 1 823 ? -25.840 -34.569 -69.936 1.00 85.62 823 SER A C 1
ATOM 6385 O O . SER A 1 823 ? -26.508 -35.118 -70.809 1.00 85.62 823 SER A O 1
ATOM 6387 N N . LEU A 1 824 ? -26.405 -33.946 -68.895 1.00 89.06 824 LEU A N 1
ATOM 6388 C CA . LEU A 1 824 ? -27.851 -33.836 -68.717 1.00 89.06 824 LEU A CA 1
ATOM 6389 C C . LEU A 1 824 ? -28.492 -32.980 -69.816 1.00 89.06 824 LEU A C 1
ATOM 6391 O O . LEU A 1 824 ? -29.519 -33.373 -70.361 1.00 89.06 824 LEU A O 1
ATOM 6395 N N . SER A 1 825 ? -27.890 -31.846 -70.190 1.00 86.19 825 SER A N 1
ATOM 6396 C CA . SER A 1 825 ? -28.410 -31.015 -71.282 1.00 86.19 825 SER A CA 1
ATOM 6397 C C . SER A 1 825 ? -28.316 -31.721 -72.636 1.00 86.19 825 SER A C 1
ATOM 6399 O O . SER A 1 825 ? -29.267 -31.659 -73.414 1.00 86.19 825 SER A O 1
ATOM 6401 N N . ALA A 1 826 ? -27.232 -32.459 -72.893 1.00 87.00 826 ALA A N 1
ATOM 6402 C CA . ALA A 1 826 ? -27.101 -33.301 -74.080 1.00 87.00 826 ALA A CA 1
ATOM 6403 C C . ALA A 1 826 ? -28.135 -34.439 -74.096 1.00 87.00 826 ALA A C 1
ATOM 6405 O O . ALA A 1 826 ? -28.728 -34.711 -75.138 1.00 87.00 826 ALA A O 1
ATOM 6406 N N . PHE A 1 827 ? -28.399 -35.070 -72.947 1.00 88.19 827 PHE A N 1
ATOM 6407 C CA . PHE A 1 827 ? -29.422 -36.108 -72.813 1.00 88.19 827 PHE A CA 1
ATOM 6408 C C . PHE A 1 827 ? -30.826 -35.550 -73.062 1.00 88.19 827 PHE A C 1
ATOM 6410 O O . PHE A 1 827 ? -31.573 -36.112 -73.857 1.00 88.19 827 PHE A O 1
ATOM 6417 N N . ILE A 1 828 ? -31.162 -34.406 -72.461 1.00 87.31 828 ILE A N 1
ATOM 6418 C CA . ILE A 1 828 ? -32.433 -33.713 -72.701 1.00 87.31 828 ILE A CA 1
ATOM 6419 C C . ILE A 1 828 ? -32.561 -33.356 -74.190 1.00 87.31 828 ILE A C 1
ATOM 6421 O O . ILE A 1 828 ? -33.574 -33.677 -74.811 1.00 87.31 828 ILE A O 1
ATOM 6425 N N . GLY A 1 829 ? -31.515 -32.788 -74.797 1.00 86.31 829 GLY A N 1
ATOM 6426 C CA . GLY A 1 829 ? -31.479 -32.501 -76.234 1.00 86.31 829 GLY A CA 1
ATOM 6427 C C . GLY A 1 829 ? -31.708 -33.744 -77.100 1.00 86.31 829 GLY A C 1
ATOM 6428 O O . GLY A 1 829 ? -32.501 -33.698 -78.037 1.00 86.31 829 GLY A O 1
ATOM 6429 N N . ALA A 1 830 ? -31.097 -34.879 -76.750 1.00 83.94 830 ALA A N 1
ATOM 6430 C CA . ALA A 1 830 ? -31.314 -36.150 -77.438 1.00 83.94 830 ALA A CA 1
ATOM 6431 C C . ALA A 1 830 ? -32.756 -36.660 -77.279 1.00 83.94 830 ALA A C 1
ATOM 6433 O O . ALA A 1 830 ? -33.336 -37.141 -78.247 1.00 83.94 830 ALA A O 1
ATOM 6434 N N . THR A 1 831 ? -33.368 -36.521 -76.097 1.00 83.56 831 THR A N 1
ATOM 6435 C CA . THR A 1 831 ? -34.773 -36.918 -75.892 1.00 83.56 831 THR A CA 1
ATOM 6436 C C . THR A 1 831 ? -35.746 -36.067 -76.703 1.00 83.56 831 THR A C 1
ATOM 6438 O O . THR A 1 831 ? -36.677 -36.617 -77.286 1.00 83.56 831 THR A O 1
ATOM 6441 N N . PHE A 1 832 ? -35.505 -34.756 -76.811 1.00 84.12 832 PHE A N 1
ATOM 6442 C CA . PHE A 1 832 ? -36.300 -33.885 -77.677 1.00 84.12 832 PHE A CA 1
ATOM 6443 C C . PHE A 1 832 ? -36.101 -34.231 -79.152 1.00 84.12 832 PHE A C 1
ATOM 6445 O O . PHE A 1 832 ? -37.086 -34.341 -79.867 1.00 84.12 832 PHE A O 1
ATOM 6452 N N . TYR A 1 833 ? -34.868 -34.500 -79.589 1.00 81.12 833 TYR A N 1
ATOM 6453 C CA . TYR A 1 833 ? -34.589 -34.930 -80.963 1.00 81.12 833 TYR A CA 1
ATOM 6454 C C . TYR A 1 833 ? -35.275 -36.259 -81.323 1.00 81.12 833 TYR A C 1
ATOM 6456 O O . TYR A 1 833 ? -35.827 -36.403 -82.411 1.00 81.12 833 TYR A O 1
ATOM 6464 N N . VAL A 1 834 ? -35.270 -37.236 -80.409 1.00 80.94 834 VAL A N 1
ATOM 6465 C CA . VAL A 1 834 ? -35.976 -38.513 -80.602 1.00 80.94 834 VAL A CA 1
ATOM 6466 C C . VAL A 1 834 ? -37.486 -38.301 -80.647 1.00 80.94 834 VAL A C 1
ATOM 6468 O O . VAL A 1 834 ? -38.145 -38.919 -81.476 1.00 80.94 834 VAL A O 1
ATOM 6471 N N . LYS A 1 835 ? -38.033 -37.425 -79.796 1.00 81.00 835 LYS A N 1
ATOM 6472 C CA . LYS A 1 835 ? -39.455 -37.074 -79.819 1.00 81.00 835 LYS A CA 1
ATOM 6473 C C . LYS A 1 835 ? -39.854 -36.446 -81.160 1.00 81.00 835 LYS A C 1
ATOM 6475 O O . LYS A 1 835 ? -40.799 -36.926 -81.769 1.00 81.00 835 LYS A O 1
ATOM 6480 N N . ASP A 1 836 ? -39.085 -35.473 -81.643 1.00 77.94 836 ASP A N 1
ATOM 6481 C CA . ASP A 1 836 ? -39.303 -34.806 -82.937 1.00 77.94 836 ASP A CA 1
ATOM 6482 C C . ASP A 1 836 ? -39.274 -35.823 -84.094 1.00 77.94 836 ASP A C 1
ATOM 6484 O O . ASP A 1 836 ? -40.131 -35.830 -84.971 1.00 77.94 836 ASP A O 1
ATOM 6488 N N . LYS A 1 837 ? -38.329 -36.776 -84.053 1.00 75.25 837 LYS A N 1
ATOM 6489 C CA . LYS A 1 837 ? -38.234 -37.856 -85.049 1.00 75.25 837 LYS A CA 1
ATOM 6490 C C . LYS A 1 837 ? -39.357 -38.888 -84.969 1.00 75.25 837 LYS A C 1
ATOM 6492 O O . LYS A 1 837 ? -39.639 -39.533 -85.977 1.00 75.25 837 LYS A O 1
ATOM 6497 N N . LEU A 1 838 ? -39.953 -39.097 -83.796 1.00 71.50 838 LEU A N 1
ATOM 6498 C CA . LEU A 1 838 ? -41.128 -39.956 -83.640 1.00 71.50 838 LEU A CA 1
ATOM 6499 C C . LEU A 1 838 ? -42.392 -39.244 -84.136 1.00 71.50 838 LEU A C 1
ATOM 6501 O O . LEU A 1 838 ? -43.172 -39.874 -84.840 1.00 71.50 838 LEU A O 1
ATOM 6505 N N . GLU A 1 839 ? -42.535 -37.942 -83.873 1.00 68.75 839 GLU A N 1
ATOM 6506 C CA . GLU A 1 839 ? -43.634 -37.119 -84.401 1.00 68.75 839 GLU A CA 1
ATOM 6507 C C . GLU A 1 839 ? -43.577 -37.028 -85.941 1.00 68.75 839 GLU A C 1
ATOM 6509 O O . GLU A 1 839 ? -44.581 -37.288 -86.602 1.00 68.75 839 GLU A O 1
ATOM 6514 N N . GLU A 1 840 ? -42.393 -36.831 -86.542 1.00 65.19 840 GLU A N 1
ATOM 6515 C CA . GLU A 1 840 ? -42.215 -36.916 -88.008 1.00 65.19 840 GLU A CA 1
ATOM 6516 C C . GLU A 1 840 ? -42.541 -38.314 -88.574 1.00 65.19 840 GLU A C 1
ATOM 6518 O O . GLU A 1 840 ? -42.950 -38.448 -89.732 1.00 65.19 840 GLU A O 1
ATOM 6523 N N . ARG A 1 841 ? -42.338 -39.382 -87.789 1.00 61.25 841 ARG A N 1
ATOM 6524 C CA . ARG A 1 841 ? -42.639 -40.752 -88.223 1.00 61.25 841 ARG A CA 1
ATOM 6525 C C . ARG A 1 841 ? -44.139 -41.029 -88.177 1.00 61.25 841 ARG A C 1
ATOM 6527 O O . ARG A 1 841 ? -44.636 -41.651 -89.113 1.00 61.25 841 ARG A O 1
ATOM 6534 N N . ASP A 1 842 ? -44.843 -40.549 -87.159 1.00 59.47 842 ASP A N 1
ATOM 6535 C CA . ASP A 1 842 ? -46.298 -40.690 -87.054 1.00 59.47 842 ASP A CA 1
ATOM 6536 C C . ASP A 1 842 ? -47.018 -39.885 -88.155 1.00 59.47 842 ASP A C 1
ATOM 6538 O O . ASP A 1 842 ? -47.924 -40.417 -88.796 1.00 59.47 842 ASP A O 1
ATOM 6542 N N . GLU A 1 843 ? -46.528 -38.690 -88.515 1.00 58.41 843 GLU A N 1
ATOM 6543 C CA . GLU A 1 843 ? -47.046 -37.927 -89.669 1.00 58.41 843 GLU A CA 1
ATOM 6544 C C . GLU A 1 843 ? -46.807 -38.621 -91.026 1.00 58.41 843 GLU A C 1
ATOM 6546 O O . GLU A 1 843 ? -47.536 -38.389 -91.993 1.00 58.41 843 GLU A O 1
ATOM 6551 N N . SER A 1 844 ? -45.800 -39.496 -91.122 1.00 57.59 844 SER A N 1
ATOM 6552 C CA . SER A 1 844 ? -45.512 -40.264 -92.343 1.00 57.59 844 SER A CA 1
ATOM 6553 C C . SER A 1 844 ? -46.344 -41.544 -92.500 1.00 57.59 844 SER A C 1
ATOM 6555 O O . SER A 1 844 ? -46.343 -42.125 -93.582 1.00 57.59 844 SER A O 1
ATOM 6557 N N . VAL A 1 845 ? -47.045 -41.985 -91.447 1.00 58.12 845 VAL A N 1
ATOM 6558 C CA . VAL A 1 845 ? -47.945 -43.157 -91.469 1.00 58.12 845 VAL A CA 1
ATOM 6559 C C . VAL A 1 845 ? -49.405 -42.747 -91.738 1.00 58.12 845 VAL A C 1
ATOM 6561 O O . VAL A 1 845 ? -50.220 -43.587 -92.111 1.00 58.12 845 VAL A O 1
ATOM 6564 N N . GLU A 1 846 ? -49.731 -41.455 -91.618 1.00 53.31 846 GLU A N 1
ATOM 6565 C CA . GLU A 1 846 ? -51.063 -40.883 -91.887 1.00 53.31 846 GLU A CA 1
ATOM 6566 C C . GLU A 1 846 ? -51.248 -40.339 -93.327 1.00 53.31 846 GLU A C 1
ATOM 6568 O O . GLU A 1 846 ? -52.278 -39.743 -93.650 1.00 53.31 846 GLU A O 1
ATOM 6573 N N . LYS A 1 847 ? -50.275 -40.583 -94.215 1.00 46.50 847 LYS A N 1
ATOM 6574 C CA . LYS A 1 847 ? -50.376 -40.421 -95.679 1.00 46.50 847 LYS A CA 1
ATOM 6575 C C . LYS A 1 847 ? -50.263 -41.770 -96.368 1.00 46.50 847 LYS A C 1
ATOM 6577 O O . LYS A 1 847 ? -50.955 -41.938 -97.399 1.00 46.50 847 LYS A O 1
#

Sequence (847 aa):
MLKHCGNGVIEGEEQCDCGSIKQCEQDPCCLLNCTLRPGAACAFGLCCKDCKFMPSGELCRPQISECDLPEWYNGTSHQCPEDVHVQDGIPCSDSAFCYQKSCNSHDGQCREIFGEGAKSASQSCCTEINPLESHSTQVTLISRKRRENDLRKVSHRVSGIERQGQLSYKIRFSGQRHVVHLRVKKNLLPRHFPVITDNDQGAMQENYPYIPRDCYYFSYLEGVPGSMGTLDTCHGGLRGMLQLDDFTYEIKPLEASSKFEHLISQLVTQKTAAEDEKCEAEEKDTNQEYEEAMISEMPRAGTVYLWWPHRKALKVHYTVSNSLVVQNNNMTRITENVVILNNIMHSIYYQGQLQVLIRVLCIWDGADKMNLYEFNSASKAVTDFGLWKYWGWYNEIAHDTSLLITGHKIAGATYSSSFNGVCNPNWGASYVFAARYHLFLTATIGAHAIGHVLGCHHDVPGCQCFRRKHCLMSPNPGLLDMMSNCT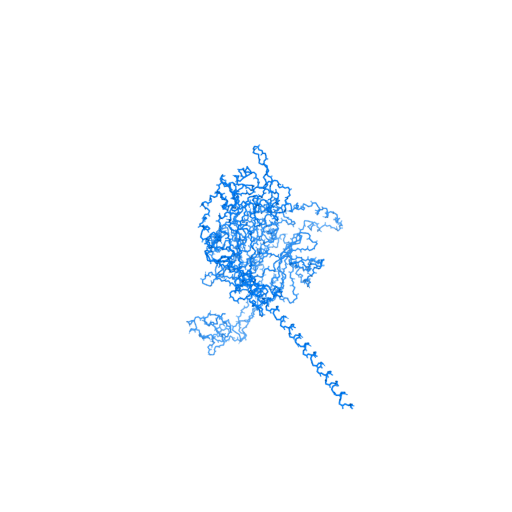FERIHIRLHTWDSCLSVPYVPYNNFPYIARRCGDKKLDPNEECDCGTLKDCSVDRCCNSNCGLSLGSDCDFGGCCRNCKYAYPGYICRDTLGICDLPEYCDGKTHECPDDTYIQDGTPCSPSAVCMRGNCSDRDLQCQALFGFKIKAAASSCYEVLNLRGDRFGNCGVRVTKGGGKPVPCERDDVKCGMLHCSSVKEIPGGGEHTTFHQIIVHDVTPQTCFGYDAHFGTDVPEMGLVVDGATCGPGAYCKDQNCTFFQDLDFDCDVKKCNYRGVCNNKKNCHCQRGWKPPKCTERGPGGSVDSGPPPDTELGIRASLRLSLNAALALLLLRLCLLSLSAFIGATFYVKDKLEERDESVEK

InterPro domains:
  IPR000742 EGF-like domain [PS01186] (768-779)
  IPR000742 EGF-like domain [PS50026] (747-780)
  IPR001590 Peptidase M12B, ADAM/reprolysin [PF01421] (328-492)
  IPR001590 Peptidase M12B, ADAM/reprolysin [PS50215] (312-492)
  IPR001762 Disintegrin domain [PF00200] (11-83)
  IPR001762 Disintegrin domain [PF00200] (526-597)
  IPR001762 Disintegrin domain [PS50214] (2-88)
  IPR001762 Disintegrin domain [PS50214] (516-602)
  IPR001762 Disintegrin domain [SM00050] (11-86)
  IPR001762 Disintegrin domain [SM00050] (525-600)
  IPR002870 Peptidase M12B, propeptide [PF01562] (138-218)
  IPR006586 ADAM, cysteine-rich domain [PF08516] (88-135)
  IPR006586 ADAM, cysteine-rich domain [PF08516] (602-721)
  IPR006586 ADAM, cysteine-rich domain [SM00608] (87-180)
  IPR006586 ADAM, cysteine-rich domain [SM00608] (601-744)
  IPR018358 Disintegrin, conserved site [PS00427] (42-61)
  IPR018358 Disintegrin, conserved site [PS00427] (556-575)
  IPR024079 Metallopeptidase, catalytic domain superfamily [G3DSA:3.40.390.10] (308-505)
  IPR034027 Reprolysin domain, adamalysin-type [cd04269] (312-503)
  IPR036436 Disintegrin domain superfamily [G3DSA:4.10.70.10] (2-85)

Foldseek 3Di:
DDDDAQCQDADDPAQGGQHHPVSQVVQQFAHSVRHGDVPAPHRDEQQADPSAGNQWPDWSADQPAPQWDTWTGPRRDRYTPPGDGHDFQPQPDPAFTRDPSDTDDQQVVQCVVPHPPGGDDPPVVVCVVPVVCVPPPPPPPVCPQPFDLAWDWDDDDDPPDDDPAKTWIWDDDPNDIWIKIWGFDPQQAFPFAWEWEADLVRDIDTDGDDDDRSFWTWIAIPPQPPKIWIWGCRPPAIFTWIDGQLWIWTWDFDPPDPSRIIGIGIDGDDDDPVNVVVVDDDDDDDDPVVVVVVVVPPPPVPPPVVDQFFAWEAAEEEEEFQQVCVVPVPPVVVVVLVSNLQSLLQRLCVVLNYGYHYQHYYYHNNHGPDDQAPDLDVQVVQQVVLVCQLVPPCVLTPGFAYEYEYQDDRNNDQKDAQACQTNPSRRRTMYGYCDVVPSLFRSLVRSLRNLRNLHQAADDPVWDWRSDPHASRHPDTGNHRTGTPSSSVSSRVSRQDFAQHRQAADDRDDPDPDDPDDAACQDDDPPAQGHLHDCVSQVPFDQAHSVRYGDPPAPHRDELQADPSAGHDWQDFSDDQDDDFWDTFTGQRPDRYTFDTKGFAFLCDDDPFFTDDPRDTDALQRLQCVQQNPVKGFWDVLLLQPALQVQQQSHALDWDADVGHTGGHRDDNLLSRFRWTWMADRDDGPDDPRPWDKDWDFDDDVDTITTIFTTNGRHNPDPPSGGTDWGGASDDQWTHDSSGTGHSVPRPPPADCVQLVVQFGAINVRATFGDAQADDRNRPHGDGTGTPRRGHHDDVVVVVVVVVVVVVVVVVVVVVVVVVVVVVVVVVVVVVVVVVVVVVVVVVVVD

Radius of gyration: 39.44 Å; chains: 1; bounding box: 85×87×154 Å

pLDDT: mean 78.19, std 17.25, range [22.55, 97.56]

Secondary structure (DSSP, 8-state):
----TTSSS--TT-S----SHHHHHH-SSB-TTS-BPTT-S-SSSTTEETTEEPPTTSEEE--SSTTB--EE--SS-SSPPP--BPPTT-EEETTEEEETTEEE-HHHHHHHHH-TT--PPPHHHHHHH-TTSTT-----------EE---EEE---STT---TTEEEEEEEETTEEEEEEEEE-TTSS-SS--EEEE-TTS-EEEE-----STTEEEEEETT-TT-EEEEE-TTSS-EEEEEETTEEEEEEE-TT-TT--EEEEEEE----HHHHGGGSS------HHHHHHHHHHS---TTGGGS-PPPEEEEEEEEE-HHHHTT---HHHHHHHHHHHHHHHHHHHHTTTEEEEEEEEEE-SSS-SS-SSS-S-HHHHHHHHHHHHHHHTTTTS--SEEEEEESS-BTTBSEEE-SS-TT-TTT-EEEEE-GGG-HHHHHHHHHHHHHHHTTPPPP-TT--BTTBSS-TT-SS-SS-----HHHHHHHHHHHSS--SSTTS--PPP---SS----TTSSS--TT-S----SHHHHTT-SSB-TTS-BPTT-S-SSSTTEETTEEPPTT-B-S---SSSB---B--SS-SSPPPP-BBPTT-EEETTEE-BTTB---HHHHHHHHH-TT-EEPPHHHHHHHTTT-BTTB-S-EEEETTEEEEPPPPTTTGGGSB--EE---S-----TT--EEEEEEESSSEEEEEEE-----TT--STTBPPTTBEEETTEEEETTEEEEGGGG-----GGGGTTSEEEBTTS-EEEPTEEETTTS-EEES-B-SSS-PPP-HHHHHHHHHHHHHHHHHHHHHHHHHHHHHHHHHHHHHHHHHHHHHHHHHH--